Protein AF-A0A803PFY0-F1 (afdb_monomer)

Nearest PDB structures (foldseek):
  6jms-assembly1_A  TM=9.638E-01  e=3.882E-31  Cryptomeria japonica
  3ur8-assembly2_B  TM=9.587E-01  e=2.013E-25  Solanum tuberosum
  3ur8-assembly1_A  TM=9.460E-01  e=1.187E-25  Solanum tuberosum
  4gzj-assembly1_A  TM=9.505E-01  e=2.013E-25  Solanum tuberosum
  3ur7-assembly2_B  TM=9.491E-01  e=3.758E-25  Solanum tuberosum

Sequence (833 aa):
MEKALIPLFILCFLVSSSCAEISGAVGVNYGQLGNNLPTPSRSVELIKSLKAKRVKIYDANPEILKALKNTGLQVSIMVPNQLVKSISTNQTLANQWVHTNLVPFYPETLIRYLLVGNEMLSGTDNSSWFSIVPAMRKIKKALKIHGAHKVKVGTTLAMDVLQSSFPPSNGTFRSDISSSVMKPMLQFLNRTKSFLFLDVYPYFPWSSEPKTINLDYALFQSKNITITDPNTGLTYTNLFDQMVDSVIFAMKRVGYPDVRIFIAETGWPNGGDFDQIGANIYNAATYNRNVVKKFTAKPPVGTPARPGSVLPSFIFALYNENQKPGPGTERHFGLLHPHGKPVYEIDLSGETPLSEYKPLPVPENNTPYKGKIWCVAAKGANKTALGLALSYACSQGNKTCDPIQPRGYCRHPNSLIRHVSYAFSSYWAQFKKTGGSCYFDGLATQTIKDPRLLMESRILTSRGIEGAGENVYWSVELGYSTLNFRTSGFRIRPLTVIAAAGPSHCQFSNLNSPLEPRTPTGKDLIGVLQNHPQLFHLAVADELKQLSDDRGHALNRMNLTAGSPDACLHRRIAQMKEKECQLAVEDIMYLLVFYKFSEIKVPLVPKLSHSIYNGRLEIRPSKDWELESIYSFDVLQIIRDHVAAVIGLRANSSVTDNWAITTIGRSALRRKYVSSILYGYFLKSALLRLQLEQCVALDSQDLPPRQRASIQHHGIKSLLFDRISSMRSESQNLGLNSQEKQPVEDLKCYVMGFDPETLQRCATLKSKEATNLIENHSRALFGDEETCSLEAEEVILTSFSSLKRLILEAVAFGSFLWDTEECVNTVYKLNEN

Structure (mmCIF, N/CA/C/O backbone):
data_AF-A0A803PFY0-F1
#
_entry.id   AF-A0A803PFY0-F1
#
loop_
_atom_site.group_PDB
_atom_site.id
_atom_site.type_symbol
_atom_site.label_atom_id
_atom_site.label_alt_id
_atom_site.label_comp_id
_atom_site.label_asym_id
_atom_site.label_entity_id
_atom_site.label_seq_id
_atom_site.pdbx_PDB_ins_code
_atom_site.Cartn_x
_atom_site.Cartn_y
_atom_site.Cartn_z
_atom_site.occupancy
_atom_site.B_iso_or_equiv
_atom_site.auth_seq_id
_atom_site.auth_comp_id
_atom_site.auth_asym_id
_atom_site.auth_atom_id
_atom_site.pdbx_PDB_model_num
ATOM 1 N N . MET A 1 1 ? -46.718 -14.104 53.933 1.00 49.69 1 MET A N 1
ATOM 2 C CA . MET A 1 1 ? -45.450 -13.436 53.539 1.00 49.69 1 MET A CA 1
ATOM 3 C C . MET A 1 1 ? -45.475 -12.942 52.088 1.00 49.69 1 MET A C 1
ATOM 5 O O . MET A 1 1 ? -44.695 -12.057 51.760 1.00 49.69 1 MET A O 1
ATOM 9 N N . GLU A 1 2 ? -46.374 -13.427 51.219 1.00 49.38 2 GLU A N 1
ATOM 10 C CA . GLU A 1 2 ? -46.275 -13.189 49.765 1.00 49.38 2 GLU A CA 1
ATOM 11 C C . GLU A 1 2 ? -46.398 -11.725 49.315 1.00 49.38 2 GLU A C 1
ATOM 13 O O . GLU A 1 2 ? -45.789 -11.348 48.315 1.00 49.38 2 GLU A O 1
ATOM 18 N N . LYS A 1 3 ? -47.115 -10.867 50.058 1.00 48.97 3 LYS A N 1
ATOM 19 C CA . LYS A 1 3 ? -47.318 -9.451 49.681 1.00 48.97 3 LYS A CA 1
ATOM 20 C C . LYS A 1 3 ? -46.018 -8.623 49.603 1.00 48.97 3 LYS A C 1
ATOM 22 O O . LYS A 1 3 ? -46.050 -7.524 49.059 1.00 48.97 3 LYS A O 1
ATOM 27 N N . ALA A 1 4 ? -44.888 -9.145 50.091 1.00 51.47 4 ALA A N 1
ATOM 28 C CA . ALA A 1 4 ? -43.569 -8.515 49.981 1.00 51.47 4 ALA A CA 1
ATOM 29 C C . ALA A 1 4 ? -42.740 -8.970 48.757 1.00 51.47 4 ALA A C 1
ATOM 31 O O . ALA A 1 4 ? -41.795 -8.276 48.385 1.00 51.47 4 ALA A O 1
ATOM 32 N N . LEU A 1 5 ? -43.077 -10.091 48.100 1.00 50.25 5 LEU A N 1
ATOM 33 C CA . LEU A 1 5 ? -42.307 -10.580 46.943 1.00 50.25 5 LEU A CA 1
ATOM 34 C C . LEU A 1 5 ? -42.596 -9.784 45.664 1.00 50.25 5 LEU A C 1
ATOM 36 O O . LEU A 1 5 ? -41.684 -9.552 44.877 1.00 50.25 5 LEU A O 1
ATOM 40 N N . ILE A 1 6 ? -43.841 -9.342 45.458 1.00 53.78 6 ILE A N 1
ATOM 41 C CA . ILE A 1 6 ? -44.252 -8.650 44.224 1.00 53.78 6 ILE A CA 1
ATOM 42 C C . ILE A 1 6 ? -43.498 -7.314 44.034 1.00 53.78 6 ILE A C 1
ATOM 44 O O . ILE A 1 6 ? -42.938 -7.117 42.953 1.00 53.78 6 ILE A O 1
ATOM 48 N N . PRO A 1 7 ? -43.372 -6.425 45.048 1.00 51.66 7 PRO A N 1
ATOM 49 C CA . PRO A 1 7 ? -42.542 -5.224 44.926 1.00 51.66 7 PRO A CA 1
ATOM 50 C C . PRO A 1 7 ? -41.065 -5.541 44.665 1.00 51.66 7 PRO A C 1
ATOM 52 O O . PRO A 1 7 ? -40.419 -4.838 43.892 1.00 51.66 7 PRO A O 1
ATOM 55 N N . LEU A 1 8 ? -40.538 -6.611 45.271 1.00 51.88 8 LEU A N 1
ATOM 56 C CA . LEU A 1 8 ? -39.143 -7.024 45.110 1.00 51.88 8 LEU A CA 1
ATOM 57 C C . LEU A 1 8 ? -38.861 -7.517 43.680 1.00 51.88 8 LEU A C 1
ATOM 59 O O . LEU A 1 8 ? -37.869 -7.116 43.080 1.00 51.88 8 LEU A O 1
ATOM 63 N N . PHE A 1 9 ? -39.768 -8.309 43.099 1.00 53.16 9 PHE A N 1
ATOM 64 C CA . PHE A 1 9 ? -39.671 -8.767 41.709 1.00 53.16 9 PHE A CA 1
ATOM 65 C C . PHE A 1 9 ? -39.744 -7.603 40.712 1.00 53.16 9 PHE A C 1
ATOM 67 O O . PHE A 1 9 ? -38.939 -7.536 39.783 1.00 53.16 9 PHE A O 1
ATOM 74 N N . ILE A 1 10 ? -40.660 -6.651 40.929 1.00 54.47 10 ILE A N 1
ATOM 75 C CA . ILE A 1 10 ? -40.773 -5.442 40.097 1.00 54.47 10 ILE A CA 1
ATOM 76 C C . ILE A 1 10 ? -39.501 -4.587 40.213 1.00 54.47 10 ILE A C 1
ATOM 78 O O . ILE A 1 10 ? -38.998 -4.105 39.199 1.00 54.47 10 ILE A O 1
ATOM 82 N N . LEU A 1 11 ? -38.927 -4.453 41.413 1.00 47.00 11 LEU A N 1
ATOM 83 C CA . LEU A 1 11 ? -37.662 -3.746 41.619 1.00 47.00 11 LEU A CA 1
ATOM 84 C C . LEU A 1 11 ? -36.495 -4.440 40.893 1.00 47.00 11 LEU A C 1
ATOM 86 O O . LEU A 1 11 ? -35.706 -3.763 40.237 1.00 47.00 11 LEU A O 1
ATOM 90 N N . CYS A 1 12 ? -36.412 -5.775 40.934 1.00 45.50 12 CYS A N 1
ATOM 91 C CA . CYS A 1 12 ? -35.414 -6.538 40.180 1.00 45.50 12 CYS A CA 1
ATOM 92 C C . CYS A 1 12 ? -35.553 -6.348 38.660 1.00 45.50 12 CYS A C 1
ATOM 94 O O . CYS A 1 12 ? -34.549 -6.095 37.997 1.00 45.50 12 CYS A O 1
ATOM 96 N N . PHE A 1 13 ? -36.774 -6.378 38.112 1.00 41.78 13 PHE A N 1
ATOM 97 C CA . PHE A 1 13 ? -37.003 -6.096 36.688 1.00 41.78 13 PHE A CA 1
ATOM 98 C C . PHE A 1 13 ? -36.615 -4.658 36.307 1.00 41.78 13 PHE A C 1
ATOM 100 O O . PHE A 1 13 ? -35.925 -4.459 35.309 1.00 41.78 13 PHE A O 1
ATOM 107 N N . LEU A 1 14 ? -36.970 -3.658 37.122 1.00 37.12 14 LEU A N 1
ATOM 108 C CA . LEU A 1 14 ? -36.592 -2.259 36.884 1.00 37.12 14 LEU A CA 1
ATOM 109 C C . LEU A 1 14 ? -35.070 -2.034 36.957 1.00 37.12 14 LEU A C 1
ATOM 111 O O . LEU A 1 14 ? -34.530 -1.249 36.176 1.00 37.12 14 LEU A O 1
ATOM 115 N N . VAL A 1 15 ? -34.361 -2.745 37.842 1.00 39.03 15 VAL A N 1
ATOM 116 C CA . VAL A 1 15 ? -32.889 -2.714 37.919 1.00 39.03 15 VAL A CA 1
ATOM 117 C C . VAL A 1 15 ? -32.245 -3.396 36.702 1.00 39.03 15 VAL A C 1
ATOM 119 O O . VAL A 1 15 ? -31.249 -2.886 36.183 1.00 39.03 15 VAL A O 1
ATOM 122 N N . SER A 1 16 ? -32.827 -4.479 36.175 1.00 35.25 16 SER A N 1
ATOM 123 C CA . SER A 1 16 ? -32.365 -5.119 34.931 1.00 35.25 16 SER A CA 1
ATOM 124 C C . SER A 1 16 ? -32.515 -4.227 33.688 1.00 35.25 16 SER A C 1
ATOM 126 O O . SER A 1 16 ? -31.707 -4.325 32.766 1.00 35.25 16 SER A O 1
ATOM 128 N N . SER A 1 17 ? -33.496 -3.319 33.651 1.00 36.81 17 SER A N 1
ATOM 129 C CA . SER A 1 17 ? -33.849 -2.528 32.457 1.00 36.81 17 SER A CA 1
ATOM 130 C C . SER A 1 17 ? -32.938 -1.326 32.128 1.00 36.81 17 SER A C 1
ATOM 132 O O . SER A 1 17 ? -33.261 -0.561 31.220 1.00 36.81 17 SER A O 1
ATOM 134 N N . SER A 1 18 ? -31.813 -1.123 32.829 1.00 34.12 18 SER A N 1
ATOM 135 C CA . SER A 1 18 ? -30.972 0.089 32.684 1.00 34.12 18 SER A CA 1
ATOM 136 C C . SER A 1 18 ? -29.604 -0.139 32.009 1.00 34.12 18 SER A C 1
ATOM 138 O O . SER A 1 18 ? -28.978 0.802 31.507 1.00 34.12 18 SER A O 1
ATOM 140 N N . CYS A 1 19 ? -29.140 -1.388 31.904 1.00 33.03 19 CYS A N 1
ATOM 141 C CA . CYS A 1 19 ? -27.966 -1.720 31.093 1.00 33.03 19 CYS A CA 1
ATOM 142 C C . CYS A 1 19 ? -28.344 -1.802 29.609 1.00 33.03 19 CYS A C 1
ATOM 144 O O . CYS A 1 19 ? -28.626 -2.873 29.085 1.00 33.03 19 CYS A O 1
ATOM 146 N N . ALA A 1 20 ? -28.302 -0.663 28.912 1.00 46.84 20 ALA A N 1
ATOM 147 C CA . ALA A 1 20 ? -28.356 -0.644 27.453 1.00 46.84 20 ALA A CA 1
ATOM 148 C C . ALA A 1 20 ? -27.186 -1.470 26.885 1.00 46.84 20 ALA A C 1
ATOM 150 O O . ALA A 1 20 ? -26.026 -1.051 26.983 1.00 46.84 20 ALA A O 1
ATOM 151 N N . GLU A 1 21 ? -27.497 -2.642 26.324 1.00 61.34 21 GLU A N 1
ATOM 152 C CA . GLU A 1 21 ? -26.496 -3.599 25.859 1.00 61.34 21 GLU A CA 1
ATOM 153 C C . GLU A 1 21 ? -25.516 -2.972 24.864 1.00 61.34 21 GLU A C 1
ATOM 155 O O . GLU A 1 21 ? -25.864 -2.176 23.982 1.00 61.34 21 GLU A O 1
ATOM 160 N N . ILE A 1 22 ? -24.249 -3.364 24.990 1.00 77.44 22 ILE A N 1
ATOM 161 C CA . ILE A 1 22 ? -23.210 -2.956 24.053 1.00 77.44 22 ILE A CA 1
ATOM 162 C C . ILE A 1 22 ? -23.418 -3.771 22.778 1.00 77.44 22 ILE A C 1
ATOM 164 O O . ILE A 1 22 ? -22.891 -4.864 22.646 1.00 77.44 22 ILE A O 1
ATOM 168 N N . SER A 1 23 ? -24.207 -3.249 21.839 1.00 82.19 23 SER A N 1
ATOM 169 C CA . SER A 1 23 ? -24.418 -3.909 20.547 1.00 82.19 23 SER A CA 1
ATOM 170 C C . SER A 1 23 ? -23.100 -4.034 19.772 1.00 82.19 23 SER A C 1
ATOM 172 O O . SER A 1 23 ? -22.444 -3.018 19.512 1.00 82.19 23 SER A O 1
ATOM 174 N N . GLY A 1 24 ? -22.757 -5.258 19.357 1.00 82.12 24 GLY A N 1
ATOM 175 C CA . GLY A 1 24 ? -21.598 -5.588 18.512 1.00 82.12 24 GLY A CA 1
ATOM 176 C C . GLY A 1 24 ? -21.783 -5.286 17.022 1.00 82.12 24 GLY A C 1
ATOM 177 O O . GLY A 1 24 ? -20.928 -5.632 16.218 1.00 82.12 24 GLY A O 1
ATOM 178 N N . ALA A 1 25 ? -22.889 -4.641 16.635 1.00 88.12 25 ALA A N 1
ATOM 179 C CA . ALA A 1 25 ? -23.180 -4.349 15.236 1.00 88.12 25 ALA A CA 1
ATOM 180 C C . ALA A 1 25 ? -22.101 -3.467 14.580 1.00 88.12 25 ALA A C 1
ATOM 182 O O . ALA A 1 25 ? -21.710 -2.426 15.121 1.00 88.12 25 ALA A O 1
ATOM 183 N N . VAL A 1 26 ? -21.653 -3.872 13.396 1.00 96.38 26 VAL A N 1
ATOM 184 C CA . VAL A 1 26 ? -20.491 -3.278 12.735 1.00 96.38 26 VAL A CA 1
ATOM 185 C C . VAL A 1 26 ? -20.860 -1.956 12.047 1.00 96.38 26 VAL A C 1
ATOM 187 O O . VAL A 1 26 ? -21.996 -1.730 11.606 1.00 96.38 26 VAL A O 1
ATOM 190 N N . GLY A 1 27 ? -19.899 -1.037 12.013 1.00 97.94 27 GLY A N 1
ATOM 191 C CA . GLY A 1 27 ? -19.951 0.197 11.239 1.00 97.94 27 GLY A CA 1
ATOM 192 C C . GLY A 1 27 ? -18.916 0.252 10.122 1.00 97.94 27 GLY A C 1
ATOM 193 O O . GLY A 1 27 ? -18.179 -0.700 9.888 1.00 97.94 27 GLY A O 1
ATOM 194 N N . VAL A 1 28 ? -18.821 1.404 9.467 1.00 98.75 28 VAL A N 1
ATOM 195 C CA . VAL A 1 28 ? -17.821 1.661 8.421 1.00 98.75 28 VAL A CA 1
ATOM 196 C C . VAL A 1 28 ? -17.171 3.034 8.604 1.00 98.75 28 VAL A C 1
ATOM 198 O O . VAL A 1 28 ? -17.807 3.977 9.085 1.00 98.75 28 VAL A O 1
ATOM 201 N N . ASN A 1 29 ? -15.900 3.153 8.239 1.00 98.81 29 ASN A N 1
ATOM 202 C CA . ASN A 1 29 ? -15.180 4.421 8.200 1.00 98.81 29 ASN A CA 1
ATOM 203 C C . ASN A 1 29 ? -15.515 5.155 6.895 1.00 98.81 29 ASN A C 1
ATOM 205 O O . ASN A 1 29 ? -15.213 4.662 5.810 1.00 98.81 29 ASN A O 1
ATOM 209 N N . TYR A 1 30 ? -16.134 6.331 6.983 1.00 98.50 30 TYR A N 1
ATOM 210 C CA . TYR A 1 30 ? -16.396 7.198 5.836 1.00 98.50 30 TYR A CA 1
ATOM 211 C C . TYR A 1 30 ? -15.295 8.263 5.762 1.00 98.50 30 TYR A C 1
ATOM 213 O O . TYR A 1 30 ? -15.407 9.349 6.331 1.00 98.50 30 TYR A O 1
ATOM 221 N N . GLY A 1 31 ? -14.203 7.906 5.084 1.00 95.75 31 GLY A N 1
ATOM 222 C CA . GLY A 1 31 ? -13.163 8.844 4.672 1.00 95.75 31 GLY A CA 1
ATOM 223 C C . GLY A 1 31 ? -13.595 9.703 3.475 1.00 95.75 31 GLY A C 1
ATOM 224 O O . GLY A 1 31 ? -14.537 9.366 2.750 1.00 95.75 31 GLY A O 1
ATOM 225 N N . GLN A 1 32 ? -12.927 10.845 3.300 1.00 93.81 32 GLN A N 1
ATOM 226 C CA . GLN A 1 32 ? -13.214 11.838 2.256 1.00 93.81 32 GLN A CA 1
ATOM 227 C C . GLN A 1 32 ? -11.981 12.240 1.426 1.00 93.81 32 GLN A C 1
ATOM 229 O O . GLN A 1 32 ? -12.045 13.200 0.661 1.00 93.81 32 GLN A O 1
ATOM 234 N N . LEU A 1 33 ? -10.857 11.530 1.544 1.00 92.06 33 LEU A N 1
ATOM 235 C CA . LEU A 1 33 ? -9.619 11.801 0.809 1.00 92.06 33 LEU A CA 1
ATOM 236 C C . LEU A 1 33 ? -9.688 11.231 -0.618 1.00 92.06 33 LEU A C 1
ATOM 238 O O . LEU A 1 33 ? -8.852 10.434 -1.045 1.00 92.06 33 LEU A O 1
ATOM 242 N N . GLY A 1 34 ? -10.703 11.650 -1.374 1.00 88.94 34 GLY A N 1
ATOM 243 C CA . GLY A 1 34 ? -10.838 11.326 -2.785 1.00 88.94 34 GLY A CA 1
ATOM 244 C C . GLY A 1 34 ? -11.660 12.351 -3.560 1.00 88.94 34 GLY A C 1
ATOM 245 O O . GLY A 1 34 ? -12.720 12.788 -3.116 1.00 88.94 34 GLY A O 1
ATOM 246 N N . ASN A 1 35 ? -11.195 12.698 -4.760 1.00 89.81 35 ASN A N 1
ATOM 247 C CA . ASN A 1 35 ? -11.796 13.736 -5.610 1.00 89.81 35 ASN A CA 1
ATOM 248 C C . ASN A 1 35 ? -12.906 13.217 -6.547 1.00 89.81 35 ASN A C 1
ATOM 250 O O . ASN A 1 35 ? -13.373 13.940 -7.424 1.00 89.81 35 ASN A O 1
ATOM 254 N N . ASN A 1 36 ? -13.306 11.957 -6.378 1.00 91.75 36 ASN A N 1
ATOM 255 C CA . ASN A 1 36 ? -14.231 11.222 -7.242 1.00 91.75 36 ASN A CA 1
ATOM 256 C C . ASN A 1 36 ? -15.279 10.410 -6.448 1.00 91.75 36 ASN A C 1
ATOM 258 O O . ASN A 1 36 ? -15.833 9.440 -6.970 1.00 91.75 36 ASN A O 1
ATOM 262 N N . LEU A 1 37 ? -15.513 10.790 -5.186 1.00 96.25 37 LEU A N 1
ATOM 263 C CA . LEU A 1 37 ? -16.428 10.130 -4.250 1.00 96.25 37 LEU A CA 1
ATOM 264 C C . LEU A 1 37 ? -17.887 10.622 -4.408 1.00 96.25 37 LEU A C 1
ATOM 266 O O . LEU A 1 37 ? -18.107 11.738 -4.885 1.00 96.25 37 LEU A O 1
ATOM 270 N N . PRO A 1 38 ? -18.904 9.844 -3.983 1.00 96.94 38 PRO A N 1
ATOM 271 C CA . PRO A 1 38 ? -20.307 10.249 -4.067 1.00 96.94 38 PRO A CA 1
ATOM 272 C C . PRO A 1 38 ? -20.671 11.316 -3.028 1.00 96.94 38 PRO A C 1
ATOM 274 O O . PRO A 1 38 ? -20.041 11.430 -1.974 1.00 96.94 38 PRO A O 1
ATOM 277 N N . THR A 1 39 ? -21.759 12.048 -3.284 1.00 97.19 39 THR A N 1
ATOM 278 C CA . THR A 1 39 ? -22.289 13.060 -2.354 1.00 97.19 39 THR A CA 1
ATOM 279 C C . THR A 1 39 ? -22.607 12.469 -0.969 1.00 97.19 39 THR A C 1
ATOM 281 O O . THR A 1 39 ? -22.877 11.265 -0.862 1.00 97.19 39 THR A O 1
ATOM 284 N N . PRO A 1 40 ? -22.637 13.287 0.103 1.00 97.62 40 PRO A N 1
ATOM 285 C CA . PRO A 1 40 ? -22.968 12.822 1.450 1.00 97.62 40 PRO A CA 1
ATOM 286 C C . PRO A 1 40 ? -24.275 12.022 1.528 1.00 97.62 40 PRO A C 1
ATOM 288 O O . PRO A 1 40 ? -24.283 10.921 2.074 1.00 97.62 40 PRO A O 1
ATOM 291 N N . SER A 1 41 ? -25.356 12.510 0.910 1.00 97.62 41 SER A N 1
ATOM 292 C CA . SER A 1 41 ? -26.654 11.817 0.879 1.00 97.62 41 SER A CA 1
ATOM 293 C C . SER A 1 41 ? -26.565 10.439 0.219 1.00 97.62 41 SER A C 1
ATOM 295 O O . SER A 1 41 ? -27.015 9.448 0.796 1.00 97.62 41 SER A O 1
ATOM 297 N N . ARG A 1 42 ? -25.905 10.340 -0.946 1.00 97.94 42 ARG A N 1
ATOM 298 C CA . ARG A 1 42 ? -25.731 9.057 -1.643 1.00 97.94 42 ARG A CA 1
ATOM 299 C C . ARG A 1 42 ? -24.820 8.104 -0.866 1.00 97.94 42 ARG A C 1
ATOM 301 O O . ARG A 1 42 ? -25.062 6.901 -0.844 1.00 97.94 42 ARG A O 1
ATOM 308 N N . SER A 1 43 ? -23.808 8.629 -0.181 1.00 98.25 43 SER A N 1
ATOM 309 C CA . SER A 1 43 ? -22.945 7.833 0.696 1.00 98.25 43 SER A CA 1
ATOM 310 C C . SER A 1 43 ? -23.712 7.272 1.897 1.00 98.25 43 SER A C 1
ATOM 312 O O . SER A 1 43 ? -23.518 6.113 2.250 1.00 98.25 43 SER A O 1
ATOM 314 N N . VAL A 1 44 ? -24.652 8.026 2.474 1.00 98.31 44 VAL A N 1
ATOM 315 C CA . VAL A 1 44 ? -25.538 7.542 3.549 1.00 98.31 44 VAL A CA 1
ATOM 316 C C . VAL A 1 44 ? -26.473 6.421 3.076 1.00 98.31 44 VAL A C 1
ATOM 318 O O . VAL A 1 44 ? -26.685 5.456 3.813 1.00 98.31 44 VAL A O 1
ATOM 321 N N . GLU A 1 45 ? -27.004 6.495 1.854 1.00 98.12 45 GLU A N 1
ATOM 322 C CA . GLU A 1 45 ? -27.762 5.390 1.242 1.00 98.12 45 GLU A CA 1
ATOM 323 C C . GLU A 1 45 ? -26.897 4.132 1.079 1.00 98.12 45 GLU A C 1
ATOM 325 O O . GLU A 1 45 ? -27.323 3.031 1.431 1.00 98.12 45 GLU A O 1
ATOM 330 N N . LEU A 1 46 ? -25.659 4.293 0.601 1.00 98.44 46 LEU A N 1
ATOM 331 C CA . LEU A 1 46 ? -24.722 3.188 0.402 1.00 98.44 46 LEU A CA 1
ATOM 332 C C . LEU A 1 46 ? -24.311 2.538 1.735 1.00 98.44 46 LEU A C 1
ATOM 334 O O . LEU A 1 46 ? -24.386 1.316 1.856 1.00 98.44 46 LEU A O 1
ATOM 338 N N . ILE A 1 47 ? -24.011 3.329 2.772 1.00 98.56 47 ILE A N 1
ATOM 339 C CA . ILE A 1 47 ? -23.763 2.845 4.146 1.00 98.56 47 ILE A CA 1
ATOM 340 C C . ILE A 1 47 ? -24.949 2.006 4.657 1.00 98.56 47 ILE A C 1
ATOM 342 O O . ILE A 1 47 ? -24.743 0.941 5.242 1.00 98.56 47 ILE A O 1
ATOM 346 N N . LYS A 1 48 ? -26.193 2.441 4.401 1.00 97.81 48 LYS A N 1
ATOM 347 C CA . LYS A 1 48 ? -27.398 1.666 4.746 1.00 97.81 48 LYS A CA 1
ATOM 348 C C . LYS A 1 48 ? -27.530 0.377 3.926 1.00 97.81 48 LYS A C 1
ATOM 350 O O . LYS A 1 48 ? -27.939 -0.633 4.494 1.00 97.81 48 LYS A O 1
ATOM 355 N N . SER A 1 49 ? -27.176 0.378 2.637 1.00 97.38 49 SER A N 1
ATOM 356 C CA . SER A 1 49 ? -27.229 -0.831 1.792 1.00 97.38 49 SER A CA 1
ATOM 357 C C . SER A 1 49 ? -26.232 -1.917 2.215 1.00 97.38 49 SER A C 1
ATOM 359 O O . SER A 1 49 ? -26.551 -3.096 2.124 1.00 97.38 49 SER A O 1
ATOM 361 N N . LEU A 1 50 ? -25.091 -1.534 2.802 1.00 97.81 50 LEU A N 1
ATOM 362 C CA . LEU A 1 50 ? -24.138 -2.449 3.450 1.00 97.81 50 LEU A CA 1
ATOM 363 C C . LEU A 1 50 ? -24.641 -2.980 4.815 1.00 97.81 50 LEU A C 1
ATOM 365 O O . LEU A 1 50 ? -23.878 -3.584 5.563 1.00 97.81 50 LEU A O 1
ATOM 369 N N . LYS A 1 51 ? -25.900 -2.692 5.182 1.00 97.44 51 LYS A N 1
ATOM 370 C CA . LYS A 1 51 ? -26.567 -2.933 6.478 1.00 97.44 51 LYS A CA 1
ATOM 371 C C . LYS A 1 51 ? -25.871 -2.367 7.729 1.00 97.44 51 LYS A C 1
ATOM 373 O O . LYS A 1 51 ? -26.330 -2.660 8.843 1.00 97.44 51 LYS A O 1
ATOM 378 N N . ALA A 1 52 ? -24.842 -1.528 7.574 1.00 97.62 52 ALA A N 1
ATOM 379 C CA . ALA A 1 52 ? -24.077 -0.929 8.670 1.00 97.62 52 ALA A CA 1
ATOM 380 C C . ALA A 1 52 ? -24.986 -0.261 9.714 1.00 97.62 52 ALA A C 1
ATOM 382 O O . ALA A 1 52 ? -26.001 0.349 9.372 1.00 97.62 52 ALA A O 1
ATOM 383 N N . LYS A 1 53 ? -24.612 -0.329 10.999 1.00 96.12 53 LYS A N 1
ATOM 384 C CA . LYS A 1 53 ? -25.352 0.353 12.085 1.00 96.12 53 LYS A CA 1
ATOM 385 C C . LYS A 1 53 ? -24.627 1.582 12.642 1.00 96.12 53 LYS A C 1
ATOM 387 O O . LYS A 1 53 ? -25.183 2.298 13.480 1.00 96.12 53 LYS A O 1
ATOM 392 N N . ARG A 1 54 ? -23.389 1.836 12.203 1.00 97.50 54 ARG A N 1
ATOM 393 C CA . ARG A 1 54 ? -22.535 2.938 12.676 1.00 97.50 54 ARG A CA 1
ATOM 394 C C . ARG A 1 54 ? -21.679 3.520 11.547 1.00 97.50 54 ARG A C 1
ATOM 396 O O . ARG A 1 54 ? -21.368 2.814 10.591 1.00 97.50 54 ARG A O 1
ATOM 403 N N . VAL A 1 55 ? -21.250 4.773 11.692 1.00 98.56 55 VAL A N 1
ATOM 404 C CA . VAL A 1 55 ? -20.275 5.426 10.798 1.00 98.56 55 VAL A CA 1
ATOM 405 C C . VAL A 1 55 ? -19.259 6.261 11.592 1.00 98.56 55 VAL A C 1
ATOM 407 O O . VAL A 1 55 ? -19.649 6.967 12.525 1.00 98.56 55 VAL A O 1
ATOM 410 N N . LYS A 1 56 ? -17.967 6.180 11.240 1.00 98.50 56 LYS A N 1
ATOM 411 C CA . LYS A 1 56 ? -16.897 7.083 11.720 1.00 98.50 56 LYS A CA 1
ATOM 412 C C . LYS A 1 56 ? -16.532 8.054 10.600 1.00 98.50 56 LYS A C 1
ATOM 414 O O . LYS A 1 56 ? -16.203 7.601 9.508 1.00 98.50 56 LYS A O 1
ATOM 419 N N . ILE A 1 57 ? -16.580 9.355 10.883 1.00 98.00 57 ILE A N 1
ATOM 420 C CA . ILE A 1 57 ? -15.980 10.413 10.055 1.00 98.00 57 ILE A CA 1
ATOM 421 C C . ILE A 1 57 ? -14.774 11.022 10.781 1.00 98.00 57 ILE A C 1
ATOM 423 O O . ILE A 1 57 ? -14.684 10.968 12.011 1.00 98.00 57 ILE A O 1
ATOM 427 N N . TYR A 1 58 ? -13.843 11.579 10.009 1.00 96.06 58 TYR A N 1
ATOM 428 C CA . TYR A 1 58 ? -12.538 12.073 10.480 1.00 96.06 58 TYR A CA 1
ATOM 429 C C . TYR A 1 58 ? -12.540 13.563 10.856 1.00 96.06 58 TYR A C 1
ATOM 431 O O . TYR A 1 58 ? -11.507 14.139 11.190 1.00 96.06 58 TYR A O 1
ATOM 439 N N . ASP A 1 59 ? -13.719 14.178 10.848 1.00 93.94 59 ASP A N 1
ATOM 440 C CA . ASP A 1 59 ? -13.963 15.568 11.206 1.00 93.94 59 ASP A CA 1
ATOM 441 C C . ASP A 1 59 ? -15.365 15.713 11.840 1.00 93.94 59 ASP A C 1
ATOM 443 O O . ASP A 1 59 ? -15.844 14.815 12.540 1.00 93.94 59 ASP A O 1
ATOM 447 N N . ALA A 1 60 ? -16.032 16.843 11.601 1.00 96.69 60 ALA A N 1
ATOM 448 C CA . ALA A 1 60 ? -17.446 17.043 11.886 1.00 96.69 60 ALA A CA 1
ATOM 449 C C . ALA A 1 60 ? -18.168 17.704 10.691 1.00 96.69 60 ALA A C 1
ATOM 451 O O . ALA A 1 60 ? -18.862 18.707 10.858 1.00 96.69 60 ALA A O 1
ATOM 452 N N . ASN A 1 61 ? -17.968 17.172 9.477 1.00 97.44 61 ASN A N 1
ATOM 453 C CA . ASN A 1 61 ? -18.491 17.737 8.231 1.00 97.44 61 ASN A CA 1
ATOM 454 C C . ASN A 1 61 ? -20.012 18.027 8.316 1.00 97.44 61 ASN A C 1
ATOM 456 O O . ASN A 1 61 ? -20.812 17.094 8.466 1.00 97.44 61 ASN A O 1
ATOM 460 N N . PRO A 1 62 ? -20.450 19.295 8.174 1.00 97.94 62 PRO A N 1
ATOM 461 C CA . PRO A 1 62 ? -21.843 19.680 8.385 1.00 97.94 62 PRO A CA 1
ATOM 462 C C . PRO A 1 62 ? -22.795 19.141 7.310 1.00 97.94 62 PRO A C 1
ATOM 464 O O . PRO A 1 62 ? -23.995 19.052 7.561 1.00 97.94 62 PRO A O 1
ATOM 467 N N . GLU A 1 63 ? -22.309 18.778 6.122 1.00 97.88 63 GLU A N 1
ATOM 468 C CA . GLU A 1 63 ? -23.128 18.173 5.066 1.00 97.88 63 GLU A CA 1
ATOM 469 C C . GLU A 1 63 ? -23.367 16.686 5.331 1.00 97.88 63 GLU A C 1
ATOM 471 O O . GLU A 1 63 ? -24.499 16.214 5.211 1.00 97.88 63 GLU A O 1
ATOM 476 N N . ILE A 1 64 ? -22.336 15.961 5.783 1.00 98.31 64 ILE A N 1
ATOM 477 C CA . ILE A 1 64 ? -22.483 14.563 6.210 1.00 98.31 64 ILE A CA 1
ATOM 478 C C . ILE A 1 64 ? -23.381 14.472 7.444 1.00 98.31 64 ILE A C 1
ATOM 480 O O . ILE A 1 64 ? -24.270 13.623 7.488 1.00 98.31 64 ILE A O 1
ATOM 484 N N . LEU A 1 65 ? -23.221 15.367 8.423 1.00 98.62 65 LEU A N 1
ATOM 485 C CA . LEU A 1 65 ? -24.080 15.374 9.607 1.00 98.62 65 LEU A CA 1
ATOM 486 C C . LEU A 1 65 ? -25.545 15.690 9.252 1.00 98.62 65 LEU A C 1
ATOM 488 O O . LEU A 1 65 ? -26.435 14.991 9.730 1.00 98.62 65 LEU A O 1
ATOM 492 N N . LYS A 1 66 ? -25.814 16.626 8.327 1.00 98.38 66 LYS A N 1
ATOM 493 C CA . LYS A 1 66 ? -27.169 16.833 7.771 1.00 98.38 66 LYS A CA 1
ATOM 494 C C . LYS A 1 66 ? -27.711 15.580 7.075 1.00 98.38 66 LYS A C 1
ATOM 496 O O . LYS A 1 66 ? -28.852 15.207 7.332 1.00 98.38 66 LYS A O 1
ATOM 501 N N . ALA A 1 67 ? -26.912 14.911 6.242 1.00 98.44 67 ALA A N 1
ATOM 502 C CA . ALA A 1 67 ? -27.313 13.678 5.556 1.00 98.44 67 ALA A CA 1
ATOM 503 C C . ALA A 1 67 ? -27.568 12.501 6.523 1.00 98.44 67 ALA A C 1
ATOM 505 O O . ALA A 1 67 ? -28.367 11.614 6.226 1.00 98.44 67 ALA A O 1
ATOM 506 N N . LEU A 1 68 ? -26.923 12.497 7.695 1.00 98.50 68 LEU A N 1
ATOM 507 C CA . LEU A 1 68 ? -27.099 11.488 8.744 1.00 98.50 68 LEU A CA 1
ATOM 508 C C . LEU A 1 68 ? -28.294 11.752 9.682 1.00 98.50 68 LEU A C 1
ATOM 510 O O . LEU A 1 68 ? -28.628 10.874 10.491 1.00 98.50 68 LEU A O 1
ATOM 514 N N . LYS A 1 69 ? -28.981 12.897 9.563 1.00 98.06 69 LYS A N 1
ATOM 515 C CA . LYS A 1 69 ? -30.173 13.237 10.356 1.00 98.06 69 LYS A CA 1
ATOM 516 C C . LYS A 1 69 ? -31.270 12.173 10.221 1.00 98.06 69 LYS A C 1
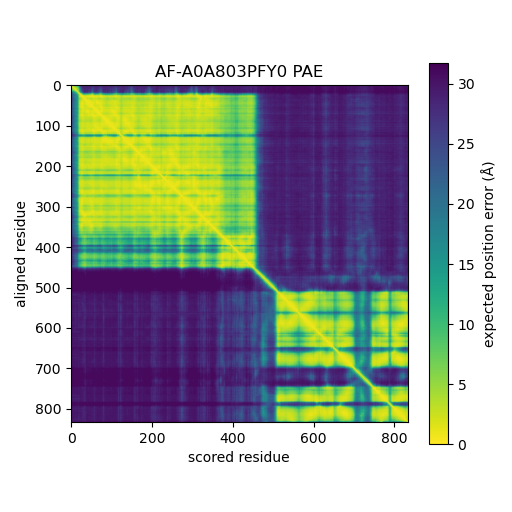ATOM 518 O O . LYS A 1 69 ? -31.618 11.752 9.123 1.00 98.06 69 LYS A O 1
ATOM 523 N N . ASN A 1 70 ? -31.826 11.735 11.353 1.00 97.50 70 ASN A N 1
ATOM 524 C CA . ASN A 1 70 ? -32.891 10.727 11.459 1.00 97.50 70 ASN A CA 1
ATOM 525 C C . ASN A 1 70 ? -32.580 9.361 10.801 1.00 97.50 70 ASN A C 1
ATOM 527 O O . ASN A 1 70 ? -33.479 8.549 10.599 1.00 97.50 70 ASN A O 1
ATOM 531 N N . THR A 1 71 ? -31.314 9.052 10.490 1.00 97.44 71 THR A N 1
ATOM 532 C CA . THR A 1 71 ? -30.948 7.796 9.801 1.00 97.44 71 THR A CA 1
ATOM 533 C C . THR A 1 71 ? -30.884 6.558 10.694 1.00 97.44 71 THR A C 1
ATOM 535 O O . THR A 1 71 ? -30.829 5.448 10.168 1.00 97.44 71 THR A O 1
ATOM 538 N N . GLY A 1 72 ? -30.824 6.736 12.017 1.00 95.75 72 GLY A N 1
ATOM 539 C CA . GLY A 1 72 ? -30.591 5.667 12.997 1.00 95.75 72 GLY A CA 1
ATOM 540 C C . GLY A 1 72 ? -29.132 5.193 13.118 1.00 95.75 72 GLY A C 1
ATOM 541 O O . GLY A 1 72 ? -28.806 4.491 14.075 1.00 95.75 72 GLY A O 1
ATOM 542 N N . LEU A 1 73 ? -28.240 5.599 12.205 1.00 97.00 73 LEU A N 1
ATOM 543 C CA . LEU A 1 73 ? -26.814 5.254 12.234 1.00 97.00 73 LEU A CA 1
ATOM 544 C C . LEU A 1 73 ? -26.115 5.936 13.416 1.00 97.00 73 LEU A C 1
ATOM 546 O O . LEU A 1 73 ? -26.184 7.155 13.554 1.00 97.00 73 LEU A O 1
ATOM 550 N N . GLN A 1 74 ? -25.402 5.179 14.257 1.00 97.75 74 GLN A N 1
ATOM 551 C CA . GLN A 1 74 ? -24.607 5.777 15.338 1.00 97.75 74 GLN A CA 1
ATOM 552 C C . GLN A 1 74 ? -23.364 6.458 14.757 1.00 97.75 74 GLN A C 1
ATOM 554 O O . GLN A 1 74 ? -22.530 5.798 14.138 1.00 97.75 74 GLN A O 1
ATOM 559 N N . VAL A 1 75 ? -23.224 7.764 14.981 1.00 98.44 75 VAL A N 1
ATOM 560 C CA . VAL A 1 75 ? -22.146 8.567 14.390 1.00 98.44 75 VAL A CA 1
ATOM 561 C C . VAL A 1 75 ? -20.990 8.735 15.377 1.00 98.44 75 VAL A C 1
ATOM 563 O O . VAL A 1 75 ? -21.197 9.047 16.557 1.00 98.44 75 VAL A O 1
ATOM 566 N N . SER A 1 76 ? -19.770 8.543 14.881 1.00 98.56 76 SER A N 1
ATOM 567 C CA . SER A 1 76 ? -18.530 8.992 15.509 1.00 98.56 76 SER A CA 1
ATOM 568 C C . SER A 1 76 ? -17.964 10.168 14.721 1.00 98.56 76 SER A C 1
ATOM 570 O O . SER A 1 76 ? -17.727 10.032 13.523 1.00 98.56 76 SER A O 1
ATOM 572 N N . ILE A 1 77 ? -17.740 11.292 15.402 1.00 98.56 77 ILE A N 1
ATOM 573 C CA . ILE A 1 77 ? -17.094 12.495 14.852 1.00 98.56 77 ILE A CA 1
ATOM 574 C C . ILE A 1 77 ? -15.716 12.696 15.491 1.00 98.56 77 ILE A C 1
ATOM 576 O O . ILE A 1 77 ? -15.413 12.077 16.518 1.00 98.56 77 ILE A O 1
ATOM 580 N N . MET A 1 78 ? -14.899 13.590 14.937 1.00 97.94 78 MET A N 1
ATOM 581 C CA . MET A 1 78 ? -13.522 13.798 15.376 1.00 97.94 78 MET A CA 1
ATOM 582 C C . MET A 1 78 ? -13.127 15.278 15.474 1.00 97.94 78 MET A C 1
ATOM 584 O O . MET A 1 78 ? -13.521 16.107 14.658 1.00 97.94 78 MET A O 1
ATOM 588 N N . VAL A 1 79 ? -12.313 15.604 16.482 1.00 97.81 79 VAL A N 1
ATOM 589 C CA . VAL A 1 79 ? -11.578 16.873 16.590 1.00 97.81 79 VAL A CA 1
ATOM 590 C C . VAL A 1 79 ? -10.269 16.727 15.807 1.00 97.81 79 VAL A C 1
ATOM 592 O O . VAL A 1 79 ? -9.464 15.877 16.193 1.00 97.81 79 VAL A O 1
ATOM 595 N N . PRO A 1 80 ? -10.014 17.541 14.765 1.00 94.69 80 PRO A N 1
ATOM 596 C CA . PRO A 1 80 ? -8.776 17.471 13.988 1.00 94.69 80 PRO A CA 1
ATOM 597 C C . PRO A 1 80 ? -7.510 17.699 14.831 1.00 94.69 80 PRO A C 1
ATOM 599 O O . PRO A 1 80 ? -7.497 18.562 15.717 1.00 94.69 80 PRO A O 1
ATOM 602 N N . ASN A 1 81 ? -6.435 16.959 14.529 1.00 93.62 81 ASN A N 1
ATOM 603 C CA . ASN A 1 81 ? -5.185 16.916 15.308 1.00 93.62 81 ASN A CA 1
ATOM 604 C C . ASN A 1 81 ? -4.615 18.315 15.623 1.00 93.62 81 ASN A C 1
ATOM 606 O O . ASN A 1 81 ? -4.213 18.582 16.756 1.00 93.62 81 ASN A O 1
ATOM 610 N N . GLN A 1 82 ? -4.656 19.240 14.659 1.00 92.81 82 GLN A N 1
ATOM 611 C CA . GLN A 1 82 ? -4.157 20.613 14.791 1.00 92.81 82 GLN A CA 1
ATOM 612 C C . GLN A 1 82 ? -4.897 21.461 15.844 1.00 92.81 82 GLN A C 1
ATOM 614 O O . GLN A 1 82 ? -4.337 22.428 16.356 1.00 92.81 82 GLN A O 1
ATOM 619 N N . LEU A 1 83 ? -6.133 21.101 16.213 1.00 95.06 83 LEU A N 1
ATOM 620 C CA . LEU A 1 83 ? -6.899 21.799 17.254 1.00 95.06 83 LEU A CA 1
ATOM 621 C C . LEU A 1 83 ? -6.674 21.214 18.656 1.00 95.06 83 LEU A C 1
ATOM 623 O O . LEU A 1 83 ? -6.979 21.871 19.651 1.00 95.06 83 LEU A O 1
ATOM 627 N N . VAL A 1 84 ? -6.120 20.003 18.773 1.00 95.81 84 VAL A N 1
ATOM 628 C CA . VAL A 1 84 ? -5.985 19.308 20.065 1.00 95.81 84 VAL A CA 1
ATOM 629 C C . VAL A 1 84 ? -5.086 20.088 21.032 1.00 95.81 84 VAL A C 1
ATOM 631 O O . VAL A 1 84 ? -5.411 20.181 22.213 1.00 95.81 84 VAL A O 1
ATOM 634 N N . LYS A 1 85 ? -4.014 20.727 20.546 1.00 95.44 85 LYS A N 1
ATOM 635 C CA . LYS A 1 85 ? -3.059 21.504 21.366 1.00 95.44 85 LYS A CA 1
ATOM 636 C C . LYS A 1 85 ? -3.606 22.848 21.876 1.00 95.44 85 LYS A C 1
ATOM 638 O O . LYS A 1 85 ? -3.212 23.299 22.946 1.00 95.44 85 LYS A O 1
ATOM 643 N N . SER A 1 86 ? -4.535 23.484 21.159 1.00 96.06 86 SER A N 1
ATOM 644 C CA . SER A 1 86 ? -5.198 24.716 21.624 1.00 96.06 86 SER A CA 1
ATOM 645 C C . SER A 1 86 ? -6.410 24.410 22.515 1.00 96.06 86 SER A C 1
ATOM 647 O O . SER A 1 86 ? -6.638 25.080 23.524 1.00 96.06 86 SER A O 1
ATOM 649 N N . ILE A 1 87 ? -7.139 23.331 22.216 1.00 97.88 87 ILE A N 1
ATOM 650 C CA . ILE A 1 87 ? -8.226 22.799 23.051 1.00 97.88 87 ILE A CA 1
ATOM 651 C C . ILE A 1 87 ? -7.692 22.208 24.368 1.00 97.88 87 ILE A C 1
ATOM 653 O O . ILE A 1 87 ? -8.394 22.258 25.377 1.00 97.88 87 ILE A O 1
ATOM 657 N N . SER A 1 88 ? -6.459 21.685 24.413 1.00 97.56 88 SER A N 1
ATOM 658 C CA . SER A 1 88 ? -5.854 21.127 25.636 1.00 97.56 88 SER A CA 1
ATOM 659 C C . SER A 1 88 ? -5.588 22.172 26.720 1.00 97.56 88 SER A C 1
ATOM 661 O O . SER A 1 88 ? -5.632 21.838 27.907 1.00 97.56 88 SER A O 1
ATOM 663 N N . THR A 1 89 ? -5.386 23.436 26.337 1.00 97.31 89 THR A N 1
ATOM 664 C CA . THR A 1 89 ? -5.160 24.568 27.246 1.00 97.31 89 THR A CA 1
ATOM 665 C C . THR A 1 89 ? -6.431 25.396 27.452 1.00 97.31 89 THR A C 1
ATOM 667 O O . THR A 1 89 ? -6.791 25.690 28.596 1.00 97.31 89 THR A O 1
ATOM 670 N N . ASN A 1 90 ? -7.203 25.695 26.403 1.00 97.75 90 ASN A N 1
ATOM 671 C CA . ASN A 1 90 ? -8.332 26.629 26.469 1.00 97.75 90 ASN A CA 1
ATOM 672 C C . ASN A 1 90 ? -9.710 25.926 26.537 1.00 97.75 90 ASN A C 1
ATOM 674 O O . ASN A 1 90 ? -10.114 25.200 25.631 1.00 97.75 90 ASN A O 1
ATOM 678 N N . GLN A 1 91 ? -10.476 26.169 27.613 1.00 98.31 91 GLN A N 1
ATOM 679 C CA . GLN A 1 91 ? -11.836 25.616 27.761 1.00 98.31 91 GLN A CA 1
ATOM 680 C C . GLN A 1 91 ? -12.861 26.302 26.844 1.00 98.31 91 GLN A C 1
ATOM 682 O O . GLN A 1 91 ? -13.808 25.650 26.414 1.00 98.31 91 GLN A O 1
ATOM 687 N N . THR A 1 92 ? -12.688 27.588 26.536 1.00 98.25 92 THR A N 1
ATOM 688 C CA . THR A 1 92 ? -13.601 28.338 25.663 1.00 98.25 92 THR A CA 1
ATOM 689 C C . THR A 1 92 ? -13.559 27.783 24.243 1.00 98.25 92 THR A C 1
ATOM 691 O O . THR A 1 92 ? -14.616 27.553 23.667 1.00 98.25 92 THR A O 1
ATOM 694 N N . LEU A 1 93 ? -12.370 27.432 23.732 1.00 98.19 93 LEU A N 1
ATOM 695 C CA . LEU A 1 93 ? -12.232 26.741 22.442 1.00 98.19 93 LEU A CA 1
ATOM 696 C C . LEU A 1 93 ? -12.908 25.361 22.450 1.00 98.19 93 LEU A C 1
ATOM 698 O O . LEU A 1 93 ? -13.582 25.009 21.488 1.00 98.19 93 LEU A O 1
ATOM 702 N N . ALA A 1 94 ? -12.800 24.599 23.545 1.00 98.56 94 ALA A N 1
ATOM 703 C CA . ALA A 1 94 ? -13.497 23.317 23.680 1.00 98.56 94 ALA A CA 1
ATOM 704 C C . ALA A 1 94 ? -15.032 23.475 23.667 1.00 98.56 94 ALA A C 1
ATOM 706 O O . ALA A 1 94 ? -15.730 22.671 23.050 1.00 98.56 94 ALA A O 1
ATOM 707 N N . ASN A 1 95 ? -15.556 24.513 24.331 1.00 98.69 95 ASN A N 1
ATOM 708 C CA . ASN A 1 95 ? -16.984 24.844 24.327 1.00 98.69 95 ASN A CA 1
ATOM 709 C C . ASN A 1 95 ? -17.443 25.267 22.924 1.00 98.69 95 ASN A C 1
ATOM 711 O O . ASN A 1 95 ? -18.383 24.688 22.388 1.00 98.69 95 ASN A O 1
ATOM 715 N N . GLN A 1 96 ? -16.740 26.224 22.311 1.00 98.31 96 GLN A N 1
ATOM 716 C CA . GLN A 1 96 ? -17.030 26.742 20.974 1.00 98.31 96 GLN A CA 1
ATOM 717 C C . GLN A 1 96 ? -16.992 25.630 19.919 1.00 98.31 96 GLN A C 1
ATOM 719 O O . GLN A 1 96 ? -17.902 25.542 19.102 1.00 98.31 96 GLN A O 1
ATOM 724 N N . TRP A 1 97 ? -16.007 24.726 19.974 1.00 98.44 97 TRP A N 1
ATOM 725 C CA . TRP A 1 97 ? -15.930 23.601 19.042 1.00 98.44 97 TRP A CA 1
ATOM 726 C C . TRP A 1 97 ? -17.161 22.691 19.140 1.00 98.44 97 TRP A C 1
ATOM 728 O O . TRP A 1 97 ? -17.751 22.360 18.115 1.00 98.44 97 TRP A O 1
ATOM 738 N N . VAL A 1 98 ? -17.599 22.328 20.352 1.00 98.69 98 VAL A N 1
ATOM 739 C CA . VAL A 1 98 ? -18.811 21.507 20.548 1.00 98.69 98 VAL A CA 1
ATOM 740 C C . VAL A 1 98 ? -20.074 22.263 20.118 1.00 98.69 98 VAL A C 1
ATOM 742 O O . VAL A 1 98 ? -20.926 21.687 19.441 1.00 98.69 98 VAL A O 1
ATOM 745 N N . HIS A 1 99 ? -20.180 23.549 20.460 1.00 98.38 99 HIS A N 1
ATOM 746 C CA . HIS A 1 99 ? -21.305 24.406 20.083 1.00 98.38 99 HIS A CA 1
ATOM 747 C C . HIS A 1 99 ? -21.451 24.564 18.562 1.00 98.38 99 HIS A C 1
ATOM 749 O O . HIS A 1 99 ? -22.562 24.516 18.052 1.00 98.38 99 HIS A O 1
ATOM 755 N N . THR A 1 100 ? -20.350 24.726 17.827 1.00 98.12 100 THR A N 1
ATOM 756 C CA . THR A 1 100 ? -20.383 24.912 16.369 1.00 98.12 100 THR A CA 1
ATOM 757 C C . THR A 1 100 ? -20.541 23.593 15.608 1.00 98.12 100 THR A C 1
ATOM 759 O O . THR A 1 100 ? -21.272 23.552 14.625 1.00 98.12 100 THR A O 1
ATOM 762 N N . ASN A 1 101 ? -19.881 22.514 16.045 1.00 98.25 101 ASN A N 1
ATOM 763 C CA . ASN A 1 101 ? -19.716 21.304 15.223 1.00 98.25 101 ASN A CA 1
ATOM 764 C C . ASN A 1 101 ? -20.594 20.109 15.639 1.00 98.25 101 ASN A C 1
ATOM 766 O O . ASN A 1 101 ? -20.705 19.148 14.884 1.00 98.25 101 ASN A O 1
ATOM 770 N N . LEU A 1 102 ? -21.206 20.131 16.830 1.00 98.31 102 LEU A N 1
ATOM 771 C CA . LEU A 1 102 ? -22.022 19.016 17.339 1.00 98.31 102 LEU A CA 1
ATOM 772 C C . LEU A 1 102 ? -23.452 19.440 17.679 1.00 98.31 102 LEU A C 1
ATOM 774 O O . LEU A 1 102 ? -24.395 18.752 17.293 1.00 98.31 102 LEU A O 1
ATOM 778 N N . VAL A 1 103 ? -23.623 20.558 18.391 1.00 98.06 103 VAL A N 1
ATOM 779 C CA . VAL A 1 103 ? -24.947 21.016 18.855 1.00 98.06 103 VAL A CA 1
ATOM 780 C C . VAL A 1 103 ? -25.965 21.225 17.716 1.00 98.06 103 VAL A C 1
ATOM 782 O O . VAL A 1 103 ? -27.092 20.778 17.900 1.00 98.06 103 VAL A O 1
ATOM 785 N N . PRO A 1 104 ? -25.627 21.776 16.528 1.00 98.38 104 PRO A N 1
ATOM 786 C CA . PRO A 1 104 ? -26.605 21.998 15.451 1.00 98.38 104 PRO A CA 1
ATOM 787 C C . PRO A 1 104 ? -27.151 20.720 14.795 1.00 98.38 104 PRO A C 1
ATOM 789 O O . PRO A 1 104 ? -28.023 20.800 13.931 1.00 98.38 104 PRO A O 1
ATOM 792 N N . PHE A 1 105 ? -26.617 19.551 15.162 1.00 98.31 105 PHE A N 1
ATOM 793 C CA . PHE A 1 105 ? -26.957 18.255 14.570 1.00 98.31 105 PHE A CA 1
ATOM 794 C C . PHE A 1 105 ? -27.472 17.241 15.599 1.00 98.31 105 PHE A C 1
ATOM 796 O O . PHE A 1 105 ? -27.969 16.187 15.208 1.00 98.31 105 PHE A O 1
ATOM 803 N N . TYR A 1 106 ? -27.339 17.523 16.897 1.00 97.25 106 TYR A N 1
ATOM 804 C CA . TYR A 1 106 ? -27.693 16.619 17.990 1.00 97.25 106 TYR A CA 1
ATOM 805 C C . TYR A 1 106 ? -28.985 17.101 18.678 1.00 97.25 106 TYR A C 1
ATOM 807 O O . TYR A 1 106 ? -29.019 18.244 19.131 1.00 97.25 106 TYR A O 1
ATOM 815 N N . PRO A 1 107 ? -30.006 16.238 18.866 1.00 95.94 107 PRO A N 1
ATOM 816 C CA . PRO A 1 107 ? -29.916 14.776 18.871 1.00 95.94 107 PRO A CA 1
ATOM 817 C C . PRO A 1 107 ? -30.381 14.052 17.593 1.00 95.94 107 PRO A C 1
ATOM 819 O O . PRO A 1 107 ? -30.279 12.824 17.565 1.00 95.94 107 PRO A O 1
ATOM 822 N N . GLU A 1 108 ? -30.913 14.733 16.570 1.00 97.44 108 GLU A N 1
ATOM 823 C CA . GLU A 1 108 ? -31.512 14.052 15.403 1.00 97.44 108 GLU A CA 1
ATOM 824 C C . GLU A 1 108 ? -30.480 13.292 14.556 1.00 97.44 108 GLU A C 1
ATOM 826 O O . GLU A 1 108 ? -30.784 12.260 13.955 1.00 97.44 108 GLU A O 1
ATOM 831 N N . THR A 1 109 ? -29.239 13.772 14.534 1.00 98.31 109 THR A N 1
ATOM 832 C CA . THR A 1 109 ? -28.073 12.999 14.102 1.00 98.31 109 THR A CA 1
ATOM 833 C C . THR A 1 109 ? -27.539 12.257 15.315 1.00 98.31 109 THR A C 1
ATOM 835 O O . THR A 1 109 ? -27.181 12.866 16.326 1.00 98.31 109 THR A O 1
ATOM 838 N N . LEU A 1 110 ? -27.478 10.926 15.236 1.00 97.56 110 LEU A N 1
ATOM 839 C CA . LEU A 1 110 ? -27.246 10.066 16.397 1.00 97.56 110 LEU A CA 1
ATOM 840 C C . LEU A 1 110 ? -25.755 9.986 16.783 1.00 97.56 110 LEU A C 1
ATOM 842 O O . LEU A 1 110 ? -25.162 8.908 16.840 1.00 97.56 110 LEU A O 1
ATOM 846 N N . ILE A 1 111 ? -25.141 11.137 17.058 1.00 98.50 111 ILE A N 1
ATOM 847 C CA . ILE A 1 111 ? -23.749 11.269 17.496 1.00 98.50 111 ILE A CA 1
ATOM 848 C C . ILE A 1 111 ? -23.596 10.592 18.862 1.00 98.50 111 ILE A C 1
ATOM 850 O O . ILE A 1 111 ? -24.224 10.977 19.852 1.00 98.50 111 ILE A O 1
ATOM 854 N N . ARG A 1 112 ? -22.771 9.542 18.915 1.00 97.56 112 ARG A N 1
ATOM 855 C CA . ARG A 1 112 ? -22.494 8.747 20.126 1.00 97.56 112 ARG A CA 1
ATOM 856 C C . ARG A 1 112 ? -21.045 8.831 20.579 1.00 97.56 112 ARG A C 1
ATOM 858 O O . ARG A 1 112 ? -20.784 8.629 21.768 1.00 97.56 112 ARG A O 1
ATOM 865 N N . TYR A 1 113 ? -20.132 9.162 19.674 1.00 98.38 113 TYR A N 1
ATOM 866 C CA . TYR A 1 113 ? -18.700 9.178 19.935 1.00 98.38 113 TYR A CA 1
ATOM 867 C C . TYR A 1 113 ? -18.078 10.468 19.395 1.00 98.38 113 TYR A C 1
ATOM 869 O O . TYR A 1 113 ? -18.440 10.941 18.319 1.00 98.38 113 TYR A O 1
ATOM 877 N N . LEU A 1 114 ? -17.164 11.041 20.173 1.00 98.69 114 LEU A N 1
ATOM 878 C CA . LEU A 1 114 ? -16.356 12.196 19.806 1.00 98.69 114 LEU A CA 1
ATOM 879 C C . LEU A 1 114 ? -14.898 11.835 20.105 1.00 98.69 114 LEU A C 1
ATOM 881 O O . LEU A 1 114 ? -14.520 11.625 21.262 1.00 98.69 114 LEU A O 1
ATOM 885 N N . LEU A 1 115 ? -14.103 11.712 19.049 1.00 98.69 115 LEU A N 1
ATOM 886 C CA . LEU A 1 115 ? -12.709 11.292 19.099 1.00 98.69 115 LEU A CA 1
ATOM 887 C C . LEU A 1 115 ? -11.806 12.529 19.058 1.00 98.69 115 LEU A C 1
ATOM 889 O O . LEU A 1 115 ? -12.010 13.430 18.251 1.00 98.69 115 LEU A O 1
ATOM 893 N N . VAL A 1 116 ? -10.841 12.620 19.966 1.00 98.25 116 VAL A N 1
ATOM 894 C CA . VAL A 1 116 ? -9.930 13.764 20.069 1.00 98.25 116 VAL A CA 1
ATOM 895 C C . VAL A 1 116 ? -8.627 13.398 19.370 1.00 98.25 116 VAL A C 1
ATOM 897 O O . VAL A 1 116 ? -7.746 12.797 19.980 1.00 98.25 116 VAL A O 1
ATOM 900 N N . GLY A 1 117 ? -8.553 13.730 18.082 1.00 94.50 117 GLY A N 1
ATOM 901 C CA . GLY A 1 117 ? -7.487 13.332 17.167 1.00 94.50 117 GLY A CA 1
ATOM 902 C C . GLY A 1 117 ? -7.556 11.881 16.664 1.00 94.50 117 GLY A C 1
ATOM 903 O O . GLY A 1 117 ? -8.251 11.036 17.239 1.00 94.50 117 GLY A O 1
ATOM 904 N N . ASN A 1 118 ? -6.797 11.626 15.594 1.00 93.50 118 ASN A N 1
ATOM 905 C CA . ASN A 1 118 ? -6.486 10.312 15.019 1.00 93.50 118 ASN A CA 1
ATOM 906 C C . ASN A 1 118 ? -4.997 10.011 15.248 1.00 93.50 118 ASN A C 1
ATOM 908 O O . ASN A 1 118 ? -4.165 10.873 14.946 1.00 93.50 118 ASN A O 1
ATOM 912 N N . GLU A 1 119 ? -4.682 8.825 15.779 1.00 92.00 119 GLU A N 1
ATOM 913 C CA . GLU A 1 119 ? -3.332 8.219 15.839 1.00 92.00 119 GLU A CA 1
ATOM 914 C C . GLU A 1 119 ? -2.196 9.158 16.301 1.00 92.00 119 GLU A C 1
ATOM 916 O O . GLU A 1 119 ? -1.046 9.077 15.869 1.00 92.00 119 GLU A O 1
ATOM 921 N N . MET A 1 120 ? -2.496 10.079 17.221 1.00 92.31 120 MET A N 1
ATOM 922 C CA . MET A 1 120 ? -1.583 11.175 17.577 1.00 92.31 120 MET A CA 1
ATOM 923 C C . MET A 1 120 ? -0.276 10.742 18.271 1.00 92.31 120 MET A C 1
ATOM 925 O O . MET A 1 120 ? 0.561 11.602 18.529 1.00 92.31 120 MET A O 1
ATOM 929 N N . LEU A 1 121 ? -0.096 9.455 18.593 1.00 92.69 121 LEU A N 1
ATOM 930 C CA . LEU A 1 121 ? 1.096 8.898 19.256 1.00 92.69 121 LEU A CA 1
ATOM 931 C C . LEU A 1 121 ? 2.064 8.176 18.297 1.00 92.69 121 LEU A C 1
ATOM 933 O O . LEU A 1 121 ? 3.097 7.672 18.752 1.00 92.69 121 LEU A O 1
ATOM 937 N N . SER A 1 122 ? 1.731 8.154 17.002 1.00 86.06 122 SER A N 1
ATOM 938 C CA . SER A 1 122 ? 2.404 7.356 15.965 1.00 86.06 122 SER A CA 1
ATOM 939 C C . SER A 1 122 ? 3.304 8.175 15.023 1.00 86.06 122 SER A C 1
ATOM 941 O O . SER A 1 122 ? 3.940 7.641 14.119 1.00 86.06 122 SER A O 1
ATOM 943 N N . GLY A 1 123 ? 3.374 9.495 15.230 1.00 71.44 123 GLY A N 1
ATOM 944 C CA . GLY A 1 123 ? 4.320 10.394 14.559 1.00 71.44 123 GLY A CA 1
ATOM 945 C C . GLY A 1 123 ? 5.549 10.707 15.420 1.00 71.44 123 GLY A C 1
ATOM 946 O O . GLY A 1 123 ? 5.534 10.513 16.632 1.00 71.44 123 GLY A O 1
ATOM 947 N N . THR A 1 124 ? 6.604 11.255 14.812 1.00 64.00 124 THR A N 1
ATOM 948 C CA . THR A 1 124 ? 7.845 11.640 15.518 1.00 64.00 124 THR A CA 1
ATOM 949 C C . THR A 1 124 ? 7.744 12.949 16.316 1.00 64.00 124 THR A C 1
ATOM 951 O O . THR A 1 124 ? 8.559 13.171 17.210 1.00 64.00 124 THR A O 1
ATOM 954 N N . ASP A 1 125 ? 6.749 13.809 16.050 1.00 72.50 125 ASP A N 1
ATOM 955 C CA . ASP A 1 125 ? 6.474 15.000 16.870 1.00 72.50 125 ASP A CA 1
ATOM 956 C C . ASP A 1 125 ? 5.775 14.621 18.186 1.00 72.50 125 ASP A C 1
ATOM 958 O O . ASP A 1 125 ? 4.556 14.440 18.247 1.00 72.50 125 ASP A O 1
ATOM 962 N N . ASN A 1 126 ? 6.550 14.573 19.268 1.00 79.19 126 ASN A N 1
ATOM 963 C CA . ASN A 1 126 ? 6.032 14.342 20.615 1.00 79.19 126 ASN A CA 1
ATOM 964 C C . ASN A 1 126 ? 5.397 15.586 21.272 1.00 79.19 126 ASN A C 1
ATOM 966 O O . ASN A 1 126 ? 4.748 15.468 22.318 1.00 79.19 126 ASN A O 1
ATOM 970 N N . SER A 1 127 ? 5.504 16.776 20.663 1.00 77.88 127 SER A N 1
ATOM 971 C CA . SER A 1 127 ? 5.108 18.056 21.272 1.00 77.88 127 SER A CA 1
ATOM 972 C C . SER A 1 127 ? 3.596 18.219 21.483 1.00 77.88 127 SER A C 1
ATOM 974 O O . SER A 1 127 ? 3.152 19.202 22.091 1.00 77.88 127 SER A O 1
ATOM 976 N N . SER A 1 128 ? 2.800 17.281 20.965 1.00 84.88 128 SER A N 1
ATOM 977 C CA . SER A 1 128 ? 1.337 17.272 21.040 1.00 84.88 128 SER A CA 1
ATOM 978 C C . SER A 1 128 ? 0.764 16.076 21.820 1.00 84.88 128 SER A C 1
ATOM 980 O O . SER A 1 128 ? -0.401 16.128 22.217 1.00 84.88 128 SER A O 1
ATOM 982 N N . TRP A 1 129 ? 1.557 15.043 22.135 1.00 92.25 129 TRP A N 1
ATOM 983 C CA . TRP A 1 129 ? 1.091 13.826 22.825 1.00 92.25 129 TRP A CA 1
ATOM 984 C C . TRP A 1 129 ? 0.451 14.129 24.188 1.00 92.25 129 TRP A C 1
ATOM 986 O O . TRP A 1 129 ? -0.662 13.700 24.498 1.00 92.25 129 TRP A O 1
ATOM 996 N N . PHE A 1 130 ? 1.119 14.960 24.989 1.00 93.62 130 PHE A N 1
ATOM 997 C CA . PHE A 1 130 ? 0.663 15.343 26.330 1.00 93.62 130 PHE A CA 1
ATOM 998 C C . PHE A 1 130 ? -0.603 16.225 26.316 1.00 93.62 130 PHE A C 1
ATOM 1000 O O . PHE A 1 130 ? -1.263 16.371 27.345 1.00 93.62 130 PHE A O 1
ATOM 1007 N N . SER A 1 131 ? -0.987 16.782 25.157 1.00 96.25 131 SER A N 1
ATOM 1008 C CA . SER A 1 131 ? -2.212 17.581 24.994 1.00 96.25 131 SER A CA 1
ATOM 1009 C C . SER A 1 131 ? -3.488 16.744 24.847 1.00 96.25 131 SER A C 1
ATOM 1011 O O . SER A 1 131 ? -4.572 17.252 25.139 1.00 96.25 131 SER A O 1
ATOM 1013 N N . ILE A 1 132 ? -3.385 15.467 24.462 1.00 96.88 132 ILE A N 1
ATOM 1014 C CA . ILE A 1 132 ? -4.541 14.612 24.143 1.00 96.88 132 ILE A CA 1
ATOM 1015 C C . ILE A 1 132 ? -5.485 14.477 25.350 1.00 96.88 132 ILE A C 1
ATOM 1017 O O . ILE A 1 132 ? -6.662 14.834 25.280 1.00 96.88 132 ILE A O 1
ATOM 1021 N N . VAL A 1 133 ? -4.978 14.027 26.502 1.00 98.19 133 VAL A N 1
ATOM 1022 C CA . VAL A 1 133 ? -5.822 13.755 27.682 1.00 98.19 133 VAL A CA 1
ATOM 1023 C C . VAL A 1 133 ? -6.416 15.036 28.309 1.00 98.19 133 VAL A C 1
ATOM 1025 O O . VAL A 1 133 ? -7.597 15.019 28.673 1.00 98.19 133 VAL A O 1
ATOM 1028 N N . PRO A 1 134 ? -5.695 16.173 28.423 1.00 98.44 134 PRO A N 1
ATOM 1029 C CA . PRO A 1 134 ? -6.304 17.452 28.795 1.00 98.44 134 PRO A CA 1
ATOM 1030 C C . PRO A 1 134 ? -7.391 17.926 27.815 1.00 98.44 134 PRO A C 1
ATOM 1032 O O . PRO A 1 134 ? -8.443 18.382 28.270 1.00 98.44 134 PRO A O 1
ATOM 1035 N N . ALA A 1 135 ? -7.204 17.750 26.501 1.00 98.56 135 ALA A N 1
ATOM 1036 C CA . ALA A 1 135 ? -8.225 18.074 25.504 1.00 98.56 135 ALA A CA 1
ATOM 1037 C C . ALA A 1 135 ? -9.475 17.187 25.656 1.00 98.56 135 ALA A C 1
ATOM 1039 O O . ALA A 1 135 ? -10.586 17.712 25.738 1.00 98.56 135 ALA A O 1
ATOM 1040 N N . MET A 1 136 ? -9.319 15.867 25.829 1.00 98.75 136 MET A N 1
ATOM 1041 C CA . MET A 1 136 ? -10.427 14.939 26.129 1.00 98.75 136 MET A CA 1
ATOM 1042 C C . MET A 1 136 ? -11.227 15.367 27.372 1.00 98.75 136 MET A C 1
ATOM 1044 O O . MET A 1 136 ? -12.461 15.318 27.375 1.00 98.75 136 MET A O 1
ATOM 1048 N N . ARG A 1 137 ? -10.546 15.845 28.425 1.00 98.69 137 ARG A N 1
ATOM 1049 C CA . ARG A 1 137 ? -11.186 16.371 29.646 1.00 98.69 137 ARG A CA 1
ATOM 1050 C C . ARG A 1 137 ? -11.981 17.653 29.370 1.00 98.69 137 ARG A C 1
ATOM 1052 O O . ARG A 1 137 ? -13.136 17.745 29.793 1.00 98.69 137 ARG A O 1
ATOM 1059 N N . LYS A 1 138 ? -11.406 18.617 28.641 1.00 98.75 138 LYS A N 1
ATOM 1060 C CA . LYS A 1 138 ? -12.059 19.898 28.302 1.00 98.75 138 LYS A CA 1
ATOM 1061 C C . LYS A 1 138 ? -13.245 19.709 27.350 1.00 98.75 138 LYS A C 1
ATOM 1063 O O . LYS A 1 138 ? -14.307 20.283 27.593 1.00 98.75 138 LYS A O 1
ATOM 1068 N N . ILE A 1 139 ? -13.126 18.817 26.366 1.00 98.69 139 ILE A N 1
ATOM 1069 C CA . ILE A 1 139 ? -14.229 18.387 25.493 1.00 98.69 139 ILE A CA 1
ATOM 1070 C C . ILE A 1 139 ? -15.335 17.685 26.293 1.00 98.69 139 ILE A C 1
ATOM 1072 O O . ILE A 1 139 ? -16.508 18.010 26.118 1.00 98.69 139 ILE A O 1
ATOM 1076 N N . LYS A 1 140 ? -15.019 16.782 27.237 1.00 98.62 140 LYS A N 1
ATOM 1077 C CA . LYS A 1 140 ? -16.074 16.154 28.057 1.00 98.62 140 LYS A CA 1
ATOM 1078 C C . LYS A 1 140 ? -16.771 17.151 28.994 1.00 98.62 140 LYS A C 1
ATOM 1080 O O . LYS A 1 140 ? -17.959 16.971 29.266 1.00 98.62 140 LYS A O 1
ATOM 1085 N N . LYS A 1 141 ? -16.090 18.221 29.430 1.00 98.50 141 LYS A N 1
ATOM 1086 C CA . LYS A 1 141 ? -16.725 19.358 30.122 1.00 98.50 141 LYS A CA 1
ATOM 1087 C C . LYS A 1 141 ? -17.649 20.148 29.184 1.00 98.50 141 LYS A C 1
ATOM 1089 O O . LYS A 1 141 ? -18.788 20.393 29.568 1.00 98.50 141 LYS A O 1
ATOM 1094 N N . ALA A 1 142 ? -17.226 20.451 27.956 1.00 98.69 142 ALA A N 1
ATOM 1095 C CA . ALA A 1 142 ? -18.064 21.108 26.945 1.00 98.69 142 ALA A CA 1
ATOM 1096 C C . ALA A 1 142 ? -19.334 20.294 26.612 1.00 98.69 142 ALA A C 1
ATOM 1098 O O . ALA A 1 142 ? -20.444 20.817 26.675 1.00 98.69 142 ALA A O 1
ATOM 1099 N N . LEU A 1 143 ? -19.203 18.981 26.391 1.00 98.62 143 LEU A N 1
ATOM 1100 C CA . LEU A 1 143 ? -20.341 18.066 26.213 1.00 98.62 143 LEU A CA 1
ATOM 1101 C C . LEU A 1 143 ? -21.282 18.013 27.430 1.00 98.62 143 LEU A C 1
ATOM 1103 O O . LEU A 1 143 ? -22.464 17.716 27.272 1.00 98.62 143 LEU A O 1
ATOM 1107 N N . LYS A 1 144 ? -20.786 18.262 28.653 1.00 97.81 144 LYS A N 1
ATOM 1108 C CA . LYS A 1 144 ? -21.646 18.386 29.842 1.00 97.81 144 LYS A CA 1
ATOM 1109 C C . LYS A 1 144 ? -22.396 19.722 29.852 1.00 97.81 144 LYS A C 1
ATOM 1111 O O . LYS A 1 144 ? -23.557 19.728 30.237 1.00 97.81 144 LYS A O 1
ATOM 1116 N N . ILE A 1 145 ? -21.760 20.814 29.428 1.00 97.50 145 ILE A N 1
ATOM 1117 C CA . ILE A 1 145 ? -22.380 22.147 29.351 1.00 97.50 145 ILE A CA 1
ATOM 1118 C C .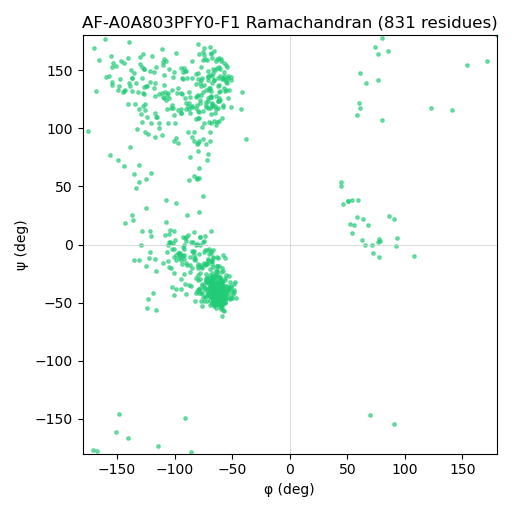 ILE A 1 145 ? -23.532 22.150 28.334 1.00 97.50 145 ILE A C 1
ATOM 1120 O O . ILE A 1 145 ? -24.622 22.603 28.657 1.00 97.50 145 ILE A O 1
ATOM 1124 N N . HIS A 1 146 ? -23.335 21.565 27.150 1.00 97.12 146 HIS A N 1
ATOM 1125 C CA . HIS A 1 146 ? -24.345 21.533 26.081 1.00 97.12 146 HIS A CA 1
ATOM 1126 C C . HIS A 1 146 ? -25.299 20.316 26.134 1.00 97.12 146 HIS A C 1
ATOM 1128 O O . HIS A 1 146 ? -25.786 19.871 25.099 1.00 97.12 146 HIS A O 1
ATOM 1134 N N . GLY A 1 147 ? -25.529 19.706 27.306 1.00 96.50 147 GLY A N 1
ATOM 1135 C CA . GLY A 1 147 ? -26.505 18.608 27.483 1.00 96.50 147 GLY A CA 1
ATOM 1136 C C . GLY A 1 147 ? -26.206 17.286 26.744 1.00 96.50 147 GLY A C 1
ATOM 1137 O O . GLY A 1 147 ? -26.933 16.301 26.895 1.00 96.50 147 GLY A O 1
ATOM 1138 N N . ALA A 1 148 ? -25.112 17.205 25.983 1.00 96.88 148 ALA A N 1
ATOM 1139 C CA . ALA A 1 148 ? -24.699 16.069 25.155 1.00 96.88 148 ALA A CA 1
ATOM 1140 C C . ALA A 1 148 ? -24.110 14.896 25.978 1.00 96.88 148 ALA A C 1
ATOM 1142 O O . ALA A 1 148 ? -23.112 14.265 25.622 1.00 96.88 148 ALA A O 1
ATOM 1143 N N . HIS A 1 149 ? -24.729 14.574 27.118 1.00 93.62 149 HIS A N 1
ATOM 1144 C CA . HIS A 1 149 ? -24.237 13.598 28.094 1.00 93.62 149 HIS A CA 1
ATOM 1145 C C . HIS A 1 149 ? -24.054 12.188 27.511 1.00 93.62 149 HIS A C 1
ATOM 1147 O O . HIS A 1 149 ? -23.123 11.481 27.912 1.00 93.62 149 HIS A O 1
ATOM 1153 N N . LYS A 1 150 ? -24.904 11.815 26.540 1.00 95.25 150 LYS A N 1
ATOM 1154 C CA . LYS A 1 150 ? -24.913 10.516 25.843 1.00 95.25 150 LYS A CA 1
ATOM 1155 C C . LYS A 1 150 ? -23.692 10.304 24.931 1.00 95.25 150 LYS A C 1
ATOM 1157 O O . LYS A 1 150 ? -23.442 9.163 24.543 1.00 95.25 150 LYS A O 1
ATOM 1162 N N . VAL A 1 151 ? -22.926 11.357 24.624 1.00 98.19 151 VAL A N 1
ATOM 1163 C CA . VAL A 1 151 ? -21.706 11.296 23.804 1.00 98.19 151 VAL A CA 1
ATOM 1164 C C . VAL A 1 151 ? -20.513 10.837 24.650 1.00 98.19 151 VAL A C 1
ATOM 1166 O O . VAL A 1 151 ? -20.211 11.402 25.711 1.00 98.19 151 VAL A O 1
ATOM 1169 N N . LYS A 1 152 ? -19.818 9.798 24.188 1.00 98.19 152 LYS A N 1
ATOM 1170 C CA . LYS A 1 152 ? -18.589 9.262 24.790 1.00 98.19 152 LYS A CA 1
ATOM 1171 C C . LYS A 1 152 ? -17.363 9.891 24.127 1.00 98.19 152 LYS A C 1
ATOM 1173 O O . LYS A 1 152 ? -17.380 10.152 22.931 1.00 98.19 152 LYS A O 1
ATOM 1178 N N . VAL A 1 153 ? -16.317 10.144 24.915 1.00 98.69 153 VAL A N 1
ATOM 1179 C CA . VAL A 1 153 ? -15.083 10.794 24.442 1.00 98.69 153 VAL A CA 1
ATOM 1180 C C . VAL A 1 153 ? -13.951 9.778 24.394 1.00 98.69 153 VAL A C 1
ATOM 1182 O O . VAL A 1 153 ? -13.740 9.053 25.369 1.00 98.69 153 VAL A O 1
ATOM 1185 N N . GLY A 1 154 ? -13.244 9.743 23.271 1.00 98.06 154 GLY A N 1
ATOM 1186 C CA . GLY A 1 154 ? -12.094 8.878 23.019 1.00 98.06 154 GLY A CA 1
ATOM 1187 C C . GLY A 1 154 ? -10.997 9.613 22.250 1.00 98.06 154 GLY A C 1
ATOM 1188 O O . GLY A 1 154 ? -11.018 10.835 22.138 1.00 98.06 154 GLY A O 1
ATOM 1189 N N . THR A 1 155 ? -10.046 8.850 21.737 1.00 97.50 155 THR A N 1
ATOM 1190 C CA . THR A 1 155 ? -8.980 9.218 20.790 1.00 97.50 155 THR A CA 1
ATOM 1191 C C . THR A 1 155 ? -8.526 7.898 20.170 1.00 97.50 155 THR A C 1
ATOM 1193 O O . THR A 1 155 ? -8.601 6.882 20.869 1.00 97.50 155 THR A O 1
ATOM 1196 N N . THR A 1 156 ? -8.164 7.867 18.888 1.00 96.69 156 THR A N 1
ATOM 1197 C CA . THR A 1 156 ? -7.787 6.605 18.226 1.00 96.69 156 THR A CA 1
ATOM 1198 C C . THR A 1 156 ? -6.290 6.355 18.343 1.00 96.69 156 THR A C 1
ATOM 1200 O O . THR A 1 156 ? -5.503 7.297 18.469 1.00 96.69 156 THR A O 1
ATOM 1203 N N . LEU A 1 157 ? -5.913 5.081 18.378 1.00 97.69 157 LEU A N 1
ATOM 1204 C CA . LEU A 1 157 ? -4.560 4.629 18.658 1.00 97.69 157 LEU A CA 1
ATOM 1205 C C . LEU A 1 157 ? -4.227 3.457 17.738 1.00 97.69 157 LEU A C 1
ATOM 1207 O O . LEU A 1 157 ? -4.864 2.403 17.831 1.00 97.69 157 LEU A O 1
ATOM 1211 N N . ALA A 1 158 ? -3.185 3.619 16.930 1.00 96.44 158 ALA A N 1
ATOM 1212 C CA . ALA A 1 158 ? -2.546 2.509 16.248 1.00 96.44 158 ALA A CA 1
ATOM 1213 C C . ALA A 1 158 ? -1.870 1.563 17.256 1.00 96.44 158 ALA A C 1
ATOM 1215 O O . ALA A 1 158 ? -1.652 1.881 18.430 1.00 96.44 158 ALA A O 1
ATOM 1216 N N . MET A 1 159 ? -1.494 0.381 16.777 1.00 96.50 159 MET A N 1
ATOM 1217 C CA . MET A 1 159 ? -0.830 -0.652 17.580 1.00 96.50 159 MET A CA 1
ATOM 1218 C C . MET A 1 159 ? 0.592 -0.283 18.047 1.00 96.50 159 MET A C 1
ATOM 1220 O O . MET A 1 159 ? 1.121 -0.924 18.956 1.00 96.50 159 MET A O 1
ATOM 1224 N N . ASP A 1 160 ? 1.205 0.757 17.476 1.00 94.56 160 ASP A N 1
ATOM 1225 C CA . ASP A 1 160 ? 2.563 1.219 17.798 1.00 94.56 160 ASP A CA 1
ATOM 1226 C C . ASP A 1 160 ? 2.672 1.975 19.139 1.00 94.56 160 ASP A C 1
ATOM 1228 O O . ASP A 1 160 ? 3.758 2.389 19.551 1.00 94.56 160 ASP A O 1
ATOM 1232 N N . VAL A 1 161 ? 1.564 2.101 19.879 1.00 96.56 161 VAL A N 1
ATOM 1233 C CA . VAL A 1 161 ? 1.581 2.456 21.308 1.00 96.56 161 VAL A CA 1
ATOM 1234 C C . VAL A 1 161 ? 2.209 1.365 22.187 1.00 96.56 161 VAL A C 1
ATOM 1236 O O . VAL A 1 161 ? 2.473 1.611 23.367 1.00 96.56 161 VAL A O 1
ATOM 1239 N N . LEU A 1 162 ? 2.447 0.164 21.646 1.00 97.56 162 LEU A N 1
ATOM 1240 C CA . LEU A 1 162 ? 3.141 -0.935 22.316 1.00 97.56 162 LEU A CA 1
ATOM 1241 C C . LEU A 1 162 ? 4.648 -0.941 22.017 1.00 97.56 162 LEU A C 1
ATOM 1243 O O . LEU A 1 162 ? 5.079 -0.691 20.898 1.00 97.56 162 LEU A O 1
ATOM 1247 N N . GLN A 1 163 ? 5.447 -1.292 23.027 1.00 95.75 163 GLN A N 1
ATOM 1248 C CA . GLN A 1 163 ? 6.887 -1.572 22.912 1.00 95.75 163 GLN A CA 1
ATOM 1249 C C . GLN A 1 163 ? 7.185 -3.077 22.878 1.00 95.75 163 GLN A C 1
ATOM 1251 O O . GLN A 1 163 ? 8.200 -3.495 22.329 1.00 95.75 163 GLN A O 1
ATOM 1256 N N . SER A 1 164 ? 6.293 -3.903 23.428 1.00 95.06 164 SER A N 1
ATOM 1257 C CA . SER A 1 164 ? 6.264 -5.342 23.175 1.00 95.06 164 SER A CA 1
ATOM 1258 C C . SER A 1 164 ? 4.816 -5.796 23.033 1.00 95.06 164 SER A C 1
ATOM 1260 O O . SER A 1 164 ? 3.941 -5.328 23.765 1.00 95.06 164 SER A O 1
ATOM 1262 N N . SER A 1 165 ? 4.575 -6.687 22.073 1.00 94.56 165 SER A N 1
ATOM 1263 C CA . SER A 1 165 ? 3.258 -7.233 21.718 1.00 94.56 165 SER A CA 1
ATOM 1264 C C . SER A 1 165 ? 3.242 -8.764 21.603 1.00 94.56 165 SER A C 1
ATOM 1266 O O . SER A 1 165 ? 2.166 -9.360 21.589 1.00 94.56 165 SER A O 1
ATOM 1268 N N . PHE A 1 166 ? 4.415 -9.408 21.555 1.00 93.25 166 PHE A N 1
ATOM 1269 C CA . PHE A 1 166 ? 4.563 -10.859 21.460 1.00 93.25 166 PHE A CA 1
ATOM 1270 C C . PHE A 1 166 ? 5.474 -11.409 22.579 1.00 93.25 166 PHE A C 1
ATOM 1272 O O . PHE A 1 166 ? 6.542 -10.839 22.817 1.00 93.25 166 PHE A O 1
ATOM 1279 N N . PRO A 1 167 ? 5.095 -12.520 23.242 1.00 95.44 167 PRO A N 1
ATOM 1280 C CA . PRO A 1 167 ? 3.742 -13.088 23.248 1.00 95.44 167 PRO A CA 1
ATOM 1281 C C . PRO A 1 167 ? 2.743 -12.093 23.892 1.00 95.44 167 PRO A C 1
ATOM 1283 O O . PRO A 1 167 ? 3.188 -11.192 24.608 1.00 95.44 167 PRO A O 1
ATOM 1286 N N . PRO A 1 168 ? 1.419 -12.195 23.656 1.00 97.12 168 PRO A N 1
ATOM 1287 C CA . PRO A 1 168 ? 0.441 -11.192 24.105 1.00 97.12 168 PRO A CA 1
ATOM 1288 C C . PRO A 1 168 ? 0.526 -10.826 25.589 1.00 97.12 168 PRO A C 1
ATOM 1290 O O . PRO A 1 168 ? 0.419 -9.655 25.943 1.00 97.12 168 PRO A O 1
ATOM 1293 N N . SER A 1 169 ? 0.803 -11.796 26.460 1.00 97.44 169 SER A N 1
ATOM 1294 C CA . SER A 1 169 ? 1.054 -11.599 27.895 1.00 97.44 169 SER A CA 1
ATOM 1295 C C . SER A 1 169 ? 2.186 -10.615 28.213 1.00 97.44 169 SER A C 1
ATOM 1297 O O . SER A 1 169 ? 2.141 -9.940 29.247 1.00 97.44 169 SER A O 1
ATOM 1299 N N . ASN A 1 170 ? 3.187 -10.487 27.336 1.00 97.25 170 ASN A N 1
ATOM 1300 C CA . ASN A 1 170 ? 4.277 -9.514 27.437 1.00 97.25 170 ASN A CA 1
ATOM 1301 C C . ASN A 1 170 ? 3.896 -8.104 26.940 1.00 97.25 170 ASN A C 1
ATOM 1303 O O . ASN A 1 170 ? 4.696 -7.170 27.032 1.00 97.25 170 ASN A O 1
ATOM 1307 N N . GLY A 1 171 ? 2.651 -7.943 26.480 1.00 97.69 171 GLY A N 1
ATOM 1308 C CA . GLY A 1 171 ? 2.032 -6.690 26.072 1.00 97.69 171 GLY A CA 1
ATOM 1309 C C . GLY A 1 171 ? 2.351 -5.532 27.013 1.00 97.69 171 GLY A C 1
ATOM 1310 O O . GLY A 1 171 ? 2.000 -5.564 28.195 1.00 97.69 171 GLY A O 1
ATOM 1311 N N . THR A 1 172 ? 3.035 -4.511 26.498 1.00 98.25 172 THR A N 1
ATOM 1312 C CA . THR A 1 172 ? 3.504 -3.342 27.259 1.00 98.25 172 THR A CA 1
ATOM 1313 C C . THR A 1 172 ? 3.432 -2.076 26.412 1.00 98.25 172 THR A C 1
ATOM 1315 O O . THR A 1 172 ? 3.914 -2.055 25.283 1.00 98.25 172 THR A O 1
ATOM 1318 N N . PHE A 1 173 ? 2.861 -0.999 26.963 1.00 98.31 173 PHE A N 1
ATOM 1319 C CA . PHE A 1 173 ? 2.908 0.324 26.332 1.00 98.31 173 PHE A CA 1
ATOM 1320 C C . PHE A 1 173 ? 4.336 0.873 26.322 1.00 98.31 173 PHE A C 1
ATOM 1322 O O . PHE A 1 173 ? 5.066 0.669 27.297 1.00 98.31 173 PHE A O 1
ATOM 1329 N N . ARG A 1 174 ? 4.705 1.610 25.267 1.00 96.81 174 ARG A N 1
ATOM 1330 C CA . ARG A 1 174 ? 6.022 2.256 25.162 1.00 96.81 174 ARG A CA 1
ATOM 1331 C C . ARG A 1 174 ? 6.316 3.158 26.367 1.00 96.81 174 ARG A C 1
ATOM 1333 O O . ARG A 1 174 ? 5.429 3.850 26.878 1.00 96.81 174 ARG A O 1
ATOM 1340 N N . SER A 1 175 ? 7.560 3.136 26.844 1.00 95.25 175 SER A N 1
ATOM 1341 C CA . SER A 1 175 ? 7.981 3.812 28.082 1.00 95.25 175 SER A CA 1
ATOM 1342 C C . SER A 1 175 ? 7.814 5.341 28.067 1.00 95.25 175 SER A C 1
ATOM 1344 O O . SER A 1 175 ? 7.520 5.925 29.111 1.00 95.25 175 SER A O 1
ATOM 1346 N N . ASP A 1 176 ? 7.923 5.972 26.896 1.00 93.62 176 ASP A N 1
ATOM 1347 C CA . ASP A 1 176 ? 7.711 7.404 26.634 1.00 93.62 176 ASP A CA 1
ATOM 1348 C C . ASP A 1 176 ? 6.274 7.874 26.943 1.00 93.62 176 ASP A C 1
ATOM 1350 O O . ASP A 1 176 ? 6.075 8.931 27.553 1.00 93.62 176 ASP A O 1
ATOM 1354 N N . ILE A 1 177 ? 5.269 7.073 26.570 1.00 95.69 177 ILE A N 1
ATOM 1355 C CA . ILE A 1 177 ? 3.835 7.398 26.698 1.00 95.69 177 ILE A CA 1
ATOM 1356 C C . ILE A 1 177 ? 3.122 6.665 27.845 1.00 95.69 177 ILE A C 1
ATOM 1358 O O . ILE A 1 177 ? 2.055 7.108 28.276 1.00 95.69 177 ILE A O 1
ATOM 1362 N N . SER A 1 178 ? 3.669 5.557 28.357 1.00 96.88 178 SER A N 1
ATOM 1363 C CA . SER A 1 178 ? 2.983 4.648 29.294 1.00 96.88 178 SER A CA 1
ATOM 1364 C C . SER A 1 178 ? 2.485 5.350 30.569 1.00 96.88 178 SER A C 1
ATOM 1366 O O . SER A 1 178 ? 1.282 5.381 30.852 1.00 96.88 178 SER A O 1
ATOM 1368 N N . SER A 1 179 ? 3.392 5.990 31.313 1.00 95.75 179 SER A N 1
ATOM 1369 C CA . SER A 1 179 ? 3.062 6.704 32.558 1.00 95.75 179 SER A CA 1
ATOM 1370 C C . SER A 1 179 ? 2.462 8.094 32.325 1.00 95.75 179 SER A C 1
ATOM 1372 O O . SER A 1 179 ? 1.670 8.568 33.139 1.00 95.75 179 SER A O 1
ATOM 1374 N N . SER A 1 180 ? 2.850 8.748 31.230 1.00 94.62 180 SER A N 1
ATOM 1375 C CA . SER A 1 180 ? 2.627 10.172 30.950 1.00 94.62 180 SER A CA 1
ATOM 1376 C C . SER A 1 180 ? 1.318 10.453 30.199 1.00 94.62 180 SER A C 1
ATOM 1378 O O . SER A 1 180 ? 0.670 11.469 30.449 1.00 94.62 180 SER A O 1
ATOM 1380 N N . VAL A 1 181 ? 0.899 9.540 29.315 1.00 96.50 181 VAL A N 1
ATOM 1381 C CA . VAL A 1 181 ? -0.281 9.684 28.448 1.00 96.50 181 VAL A CA 1
ATOM 1382 C C . VAL A 1 181 ? -1.250 8.517 28.639 1.00 96.50 181 VAL A C 1
ATOM 1384 O O . VAL A 1 181 ? -2.412 8.745 28.982 1.00 96.50 181 VAL A O 1
ATOM 1387 N N . MET A 1 182 ? -0.790 7.271 28.497 1.00 98.19 182 MET A N 1
ATOM 1388 C CA . MET A 1 182 ? -1.656 6.084 28.484 1.00 98.19 182 MET A CA 1
ATOM 1389 C C . MET A 1 182 ? -2.340 5.837 29.830 1.00 98.19 182 MET A C 1
ATOM 1391 O O . MET A 1 182 ? -3.563 5.698 29.885 1.00 98.19 182 MET A O 1
ATOM 1395 N N . LYS A 1 183 ? -1.598 5.860 30.943 1.00 98.31 183 LYS A N 1
ATOM 1396 C CA . LYS A 1 183 ? -2.168 5.690 32.290 1.00 98.31 183 LYS A CA 1
ATOM 1397 C C . LYS A 1 183 ? -3.180 6.808 32.650 1.00 98.31 183 LYS A C 1
ATOM 1399 O O . LYS A 1 183 ? -4.286 6.472 33.085 1.00 98.31 183 LYS A O 1
ATOM 1404 N N . PRO A 1 184 ? -2.911 8.113 32.407 1.00 98.38 184 PRO A N 1
ATOM 1405 C CA . PRO A 1 184 ? -3.919 9.177 32.528 1.00 98.38 184 PRO A CA 1
ATOM 1406 C C . PRO A 1 184 ? -5.122 9.059 31.579 1.00 98.38 184 PRO A C 1
ATOM 1408 O O . PRO A 1 184 ? -6.228 9.467 31.956 1.00 98.38 184 PRO A O 1
ATOM 1411 N N . MET A 1 185 ? -4.932 8.520 30.370 1.00 98.62 185 MET A N 1
ATOM 1412 C CA . MET A 1 185 ? -6.005 8.286 29.399 1.00 98.62 185 MET A CA 1
ATOM 1413 C C .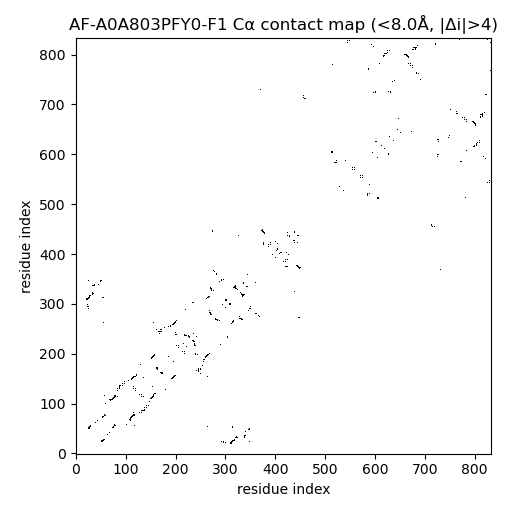 MET A 1 185 ? -6.935 7.168 29.876 1.00 98.62 185 MET A C 1
ATOM 1415 O O . MET A 1 185 ? -8.139 7.384 29.997 1.00 98.62 185 MET A O 1
ATOM 1419 N N . LEU A 1 186 ? -6.391 6.006 30.241 1.00 98.75 186 LEU A N 1
ATOM 1420 C CA . LEU A 1 186 ? -7.154 4.867 30.760 1.00 98.75 186 LEU A CA 1
ATOM 1421 C C . LEU A 1 186 ? -7.919 5.228 32.045 1.00 98.75 186 LEU A C 1
ATOM 1423 O O . LEU A 1 186 ? -9.090 4.867 32.186 1.00 98.75 186 LEU A O 1
ATOM 1427 N N . GLN A 1 187 ? -7.325 6.048 32.921 1.00 98.62 187 GLN A N 1
ATOM 1428 C CA . GLN A 1 187 ? -8.021 6.625 34.076 1.00 98.62 187 GLN A CA 1
ATOM 1429 C C . GLN A 1 187 ? -9.247 7.459 33.668 1.00 98.62 187 GLN A C 1
ATOM 1431 O O . GLN A 1 187 ? -10.320 7.323 34.263 1.00 98.62 187 GLN A O 1
ATOM 1436 N N . PHE A 1 188 ? -9.114 8.320 32.654 1.00 98.69 188 PHE A N 1
ATOM 1437 C CA . PHE A 1 188 ? -10.222 9.117 32.124 1.00 98.69 188 PHE A CA 1
ATOM 1438 C C . PHE A 1 188 ? -11.300 8.237 31.470 1.00 98.69 188 PHE A C 1
ATOM 1440 O O . PHE A 1 188 ? -12.490 8.440 31.724 1.00 98.69 188 PHE A O 1
ATOM 1447 N N . LEU A 1 189 ? -10.910 7.235 30.680 1.00 98.62 189 LEU A N 1
ATOM 1448 C CA . LEU A 1 189 ? -11.831 6.328 29.988 1.00 98.62 189 LEU A CA 1
ATOM 1449 C C . LEU A 1 189 ? -12.624 5.451 30.972 1.00 98.62 189 LEU A C 1
ATOM 1451 O O . LEU A 1 189 ? -13.835 5.293 30.794 1.00 98.62 189 LEU A O 1
ATOM 1455 N N . ASN A 1 190 ? -11.994 4.963 32.050 1.00 98.12 190 ASN A N 1
ATOM 1456 C CA . ASN A 1 190 ? -12.688 4.250 33.128 1.00 98.12 190 ASN A CA 1
ATOM 1457 C C . ASN A 1 190 ? -13.666 5.179 33.873 1.00 98.12 190 ASN A C 1
ATOM 1459 O O . ASN A 1 190 ? -14.855 4.869 33.978 1.00 98.12 190 ASN A O 1
ATOM 1463 N N . ARG A 1 191 ? -13.206 6.360 34.320 1.00 97.81 191 ARG A N 1
ATOM 1464 C CA . ARG A 1 191 ? -14.045 7.343 35.040 1.00 97.81 191 ARG A CA 1
ATOM 1465 C C . ARG A 1 191 ? -15.246 7.830 34.223 1.00 97.81 191 ARG A C 1
ATOM 1467 O O . ARG A 1 191 ? -16.304 8.072 34.789 1.00 97.81 191 ARG A O 1
ATOM 1474 N N . THR A 1 192 ? -15.109 7.956 32.903 1.00 97.12 192 THR A N 1
ATOM 1475 C CA . THR A 1 192 ? -16.198 8.384 32.001 1.00 97.12 192 THR A CA 1
ATOM 1476 C C . THR A 1 192 ? -17.023 7.228 31.422 1.00 97.12 192 THR A C 1
ATOM 1478 O O . THR A 1 192 ? -17.955 7.475 30.653 1.00 97.12 192 THR A O 1
ATOM 1481 N N . LYS A 1 193 ? -16.686 5.972 31.762 1.00 95.94 193 LYS A N 1
ATOM 1482 C CA . LYS A 1 193 ? -17.246 4.739 31.173 1.00 95.94 193 LYS A CA 1
ATOM 1483 C C . LYS A 1 193 ? -17.329 4.830 29.643 1.00 95.94 193 LYS A C 1
ATOM 1485 O O . LYS A 1 193 ? -18.381 4.587 29.030 1.00 95.94 193 LYS A O 1
ATOM 1490 N N . SER A 1 194 ? -16.205 5.221 29.043 1.00 97.50 194 SER A N 1
ATOM 1491 C CA . SER A 1 194 ? -15.980 5.327 27.599 1.00 97.50 194 SER A CA 1
ATOM 1492 C C . SER A 1 194 ? -15.403 4.009 27.040 1.00 97.50 194 SER A C 1
ATOM 1494 O O . SER A 1 194 ? -15.743 2.938 27.552 1.00 97.50 194 SER A O 1
ATOM 1496 N N . PHE A 1 195 ? -14.586 4.072 25.990 1.00 98.00 195 PHE A N 1
ATOM 1497 C CA . PHE A 1 195 ? -13.849 2.951 25.398 1.00 98.00 195 PHE A CA 1
ATOM 1498 C C . PHE A 1 195 ? -12.424 3.394 25.039 1.00 98.00 195 PHE A C 1
ATOM 1500 O O . PHE A 1 195 ? -12.217 4.565 24.721 1.00 98.00 195 PHE A O 1
ATOM 1507 N N . LEU A 1 196 ? -11.464 2.471 25.068 1.00 98.38 196 LEU A N 1
ATOM 1508 C CA . LEU A 1 196 ? -10.189 2.629 24.369 1.00 98.38 196 LEU A CA 1
ATOM 1509 C C . LEU A 1 196 ? -10.435 2.327 22.886 1.00 98.38 196 LEU A C 1
ATOM 1511 O O . LEU A 1 196 ? -10.941 1.253 22.571 1.00 98.38 196 LEU A O 1
ATOM 1515 N N . PHE A 1 197 ? -10.141 3.280 22.007 1.00 98.62 197 PHE A N 1
ATOM 1516 C CA . PHE A 1 197 ? -10.373 3.158 20.569 1.00 98.62 197 PHE A CA 1
ATOM 1517 C C . PHE A 1 197 ? -9.065 2.730 19.899 1.00 98.62 197 PHE A C 1
ATOM 1519 O O . PHE A 1 197 ? -8.080 3.457 19.987 1.00 98.62 197 PHE A O 1
ATOM 1526 N N . LEU A 1 198 ? -9.056 1.540 19.298 1.00 98.44 198 LEU A N 1
ATOM 1527 C CA . LEU A 1 198 ? -7.866 0.914 18.714 1.00 98.44 198 LEU A CA 1
ATOM 1528 C C . LEU A 1 198 ? -8.036 0.717 17.209 1.00 98.44 198 LEU A C 1
ATOM 1530 O O . LEU A 1 198 ? -9.070 0.210 16.773 1.00 98.44 198 LEU A O 1
ATOM 1534 N N . ASP A 1 199 ? -7.007 1.067 16.451 1.00 98.56 199 ASP A N 1
ATOM 1535 C CA . ASP A 1 199 ? -6.920 0.881 15.007 1.00 98.56 199 ASP A CA 1
ATOM 1536 C C . ASP A 1 199 ? -6.062 -0.383 14.753 1.00 98.56 199 ASP A C 1
ATOM 1538 O O . ASP A 1 199 ? -4.853 -0.408 14.999 1.00 98.56 199 ASP A O 1
ATOM 1542 N N . VAL A 1 200 ? -6.713 -1.498 14.389 1.00 98.56 200 VAL A N 1
ATOM 1543 C CA . VAL A 1 200 ? -6.156 -2.866 14.474 1.00 98.56 200 VAL A CA 1
ATOM 1544 C C . VAL A 1 200 ? -6.126 -3.532 13.099 1.00 98.56 200 VAL A C 1
ATOM 1546 O O . VAL A 1 200 ? -7.144 -4.010 12.598 1.00 98.56 200 VAL A O 1
ATOM 1549 N N . TYR A 1 201 ? -4.935 -3.623 12.510 1.00 98.38 201 TYR A N 1
ATOM 1550 C CA . TYR A 1 201 ? -4.728 -4.101 11.141 1.00 98.38 201 TYR A CA 1
ATOM 1551 C C . TYR A 1 201 ? -3.754 -5.293 11.078 1.00 98.38 201 TYR A C 1
ATOM 1553 O O . TYR A 1 201 ? -2.546 -5.078 10.984 1.00 98.38 201 TYR A O 1
ATOM 1561 N N . PRO A 1 202 ? -4.242 -6.550 11.070 1.00 98.44 202 PRO A N 1
ATOM 1562 C CA . PRO A 1 202 ? -3.417 -7.750 10.869 1.00 98.44 202 PRO A CA 1
ATOM 1563 C C . PRO A 1 202 ? -2.634 -7.774 9.545 1.00 98.44 202 PRO A C 1
ATOM 1565 O O . PRO A 1 202 ? -1.603 -8.437 9.460 1.00 98.44 202 PRO A O 1
ATOM 1568 N N . TYR A 1 203 ? -3.085 -7.015 8.538 1.00 98.19 203 TYR A N 1
ATOM 1569 C CA . TYR A 1 203 ? -2.403 -6.852 7.252 1.00 98.19 203 TYR A CA 1
ATOM 1570 C C . TYR A 1 203 ? -0.953 -6.348 7.391 1.00 98.19 203 TYR A C 1
ATOM 1572 O O . TYR A 1 203 ? -0.046 -6.924 6.792 1.00 98.19 203 TYR A O 1
ATOM 1580 N N . PHE A 1 204 ? -0.698 -5.301 8.185 1.00 95.75 204 PHE A N 1
ATOM 1581 C CA . PHE A 1 204 ? 0.634 -4.683 8.264 1.00 95.75 204 PHE A CA 1
ATOM 1582 C C . PHE A 1 204 ? 1.724 -5.607 8.846 1.00 95.75 204 PHE A C 1
ATOM 1584 O O . PHE A 1 204 ? 2.742 -5.778 8.170 1.00 95.75 204 PHE A O 1
ATOM 1591 N N . PRO A 1 205 ? 1.555 -6.261 10.017 1.00 95.44 205 PRO A N 1
ATOM 1592 C CA . PRO A 1 205 ? 2.547 -7.217 10.503 1.00 95.44 205 PRO A CA 1
ATOM 1593 C C . PRO A 1 205 ? 2.668 -8.433 9.574 1.00 95.44 205 PRO A C 1
ATOM 1595 O O . PRO A 1 205 ? 3.788 -8.841 9.280 1.00 95.44 205 PRO A O 1
ATOM 1598 N N . TRP A 1 206 ? 1.560 -8.966 9.035 1.00 96.94 206 TRP A N 1
ATOM 1599 C CA . TRP A 1 206 ? 1.621 -10.084 8.085 1.00 96.94 206 TRP A CA 1
ATOM 1600 C C . TRP A 1 206 ? 2.430 -9.741 6.824 1.00 96.94 206 TRP A C 1
ATOM 1602 O O . TRP A 1 206 ? 3.324 -10.491 6.447 1.00 96.94 206 TRP A O 1
ATOM 1612 N N . SER A 1 207 ? 2.155 -8.598 6.191 1.00 94.56 207 SER A N 1
ATOM 1613 C CA . SER A 1 207 ? 2.845 -8.159 4.967 1.00 94.56 207 SER A CA 1
ATOM 1614 C C . SER A 1 207 ? 4.322 -7.809 5.199 1.00 94.56 207 SER A C 1
ATOM 1616 O O . SER A 1 207 ? 5.129 -7.921 4.276 1.00 94.56 207 SER A O 1
ATOM 1618 N N . SER A 1 208 ? 4.689 -7.455 6.436 1.00 91.56 208 SER A N 1
ATOM 1619 C CA . SER A 1 208 ? 6.076 -7.211 6.858 1.00 91.56 208 SER A CA 1
ATOM 1620 C C . SER A 1 208 ? 6.845 -8.512 7.118 1.00 91.56 208 SER A C 1
ATOM 1622 O O . SER A 1 208 ? 8.014 -8.621 6.752 1.00 91.56 208 SER A O 1
ATOM 1624 N N . GLU A 1 209 ? 6.191 -9.520 7.706 1.00 92.06 209 GLU A N 1
ATOM 1625 C CA . GLU A 1 209 ? 6.780 -10.822 8.049 1.00 92.06 209 GLU A CA 1
ATOM 1626 C C . GLU A 1 209 ? 6.017 -12.028 7.445 1.00 92.06 209 GLU A C 1
ATOM 1628 O O . GLU A 1 209 ? 5.665 -12.967 8.165 1.00 92.06 209 GLU A O 1
ATOM 1633 N N . PRO A 1 210 ? 5.816 -12.101 6.113 1.00 92.12 210 PRO A N 1
ATOM 1634 C CA . PRO A 1 210 ? 4.978 -13.126 5.468 1.00 92.12 210 PRO A CA 1
ATOM 1635 C C . PRO A 1 210 ? 5.575 -14.545 5.508 1.00 92.12 210 PRO A C 1
ATOM 1637 O O . PRO A 1 210 ? 4.962 -15.495 5.026 1.00 92.12 210 PRO A O 1
ATOM 1640 N N . LYS A 1 211 ? 6.799 -14.690 6.036 1.00 90.94 211 LYS A N 1
ATOM 1641 C CA . LYS A 1 211 ? 7.462 -15.976 6.308 1.00 90.94 211 LYS A CA 1
ATOM 1642 C C . LYS A 1 211 ? 7.254 -16.457 7.746 1.00 90.94 211 LYS A C 1
ATOM 1644 O O . LYS A 1 211 ? 7.266 -17.661 7.975 1.00 90.94 211 LYS A O 1
ATOM 1649 N N . THR A 1 212 ? 7.099 -15.531 8.693 1.00 92.38 212 THR A N 1
ATOM 1650 C CA . THR A 1 212 ? 6.904 -15.812 10.124 1.00 92.38 212 THR A CA 1
ATOM 1651 C C . THR A 1 212 ? 5.416 -15.936 10.442 1.00 92.38 212 THR A C 1
ATOM 1653 O O . THR A 1 212 ? 4.992 -16.827 11.174 1.00 92.38 212 THR A O 1
ATOM 1656 N N . ILE A 1 213 ? 4.612 -15.041 9.866 1.00 94.62 213 ILE A N 1
ATOM 1657 C CA . ILE A 1 213 ? 3.174 -14.936 10.084 1.00 94.62 213 ILE A CA 1
ATOM 1658 C C . ILE A 1 213 ? 2.459 -15.584 8.897 1.00 94.62 213 ILE A C 1
ATOM 1660 O O . ILE A 1 213 ? 2.561 -15.131 7.758 1.00 94.62 213 ILE A O 1
ATOM 1664 N N . ASN A 1 214 ? 1.710 -16.651 9.164 1.00 96.25 214 ASN A N 1
ATOM 1665 C CA . ASN A 1 214 ? 0.903 -17.325 8.150 1.00 96.25 214 ASN A CA 1
ATOM 1666 C C . ASN A 1 214 ? -0.312 -16.464 7.729 1.00 96.25 214 ASN A C 1
ATOM 1668 O O . ASN A 1 214 ? -0.955 -15.825 8.565 1.00 96.25 214 ASN A O 1
ATOM 1672 N N . LEU A 1 215 ? -0.641 -16.475 6.431 1.00 97.12 215 LEU A N 1
ATOM 1673 C CA . LEU A 1 215 ? -1.738 -15.679 5.868 1.00 97.12 215 LEU A CA 1
ATOM 1674 C C . LEU A 1 215 ? -3.117 -16.128 6.379 1.00 97.12 215 LEU A C 1
ATOM 1676 O O . LEU A 1 215 ? -3.907 -15.286 6.792 1.00 97.12 215 LEU A O 1
ATOM 1680 N N . ASP A 1 216 ? -3.399 -17.429 6.434 1.00 96.81 216 ASP A N 1
ATOM 1681 C CA . ASP A 1 216 ? -4.688 -17.958 6.909 1.00 96.81 216 ASP A CA 1
ATOM 1682 C C . ASP A 1 216 ? -4.942 -17.585 8.379 1.00 96.81 216 ASP A C 1
ATOM 1684 O O . ASP A 1 216 ? -6.070 -17.297 8.780 1.00 96.81 216 ASP A O 1
ATOM 1688 N N . TYR A 1 217 ? -3.881 -17.531 9.187 1.00 97.75 217 TYR A N 1
ATOM 1689 C CA . TYR A 1 217 ? -3.912 -17.043 10.566 1.00 97.75 217 TYR A CA 1
ATOM 1690 C C . TYR A 1 217 ? -4.183 -15.525 10.656 1.00 97.75 217 TYR A C 1
ATOM 1692 O O . TYR A 1 217 ? -4.854 -15.070 11.585 1.00 97.75 217 TYR A O 1
ATOM 1700 N N . ALA A 1 218 ? -3.749 -14.727 9.674 1.00 98.06 218 ALA A N 1
ATOM 1701 C CA . ALA A 1 218 ? -4.111 -13.310 9.571 1.00 98.06 218 ALA A CA 1
ATOM 1702 C C . ALA A 1 218 ? -5.537 -13.085 9.011 1.00 98.06 218 ALA A C 1
ATOM 1704 O O . ALA A 1 218 ? -6.198 -12.121 9.393 1.00 98.06 218 ALA A O 1
ATOM 1705 N N . LEU A 1 219 ? -6.035 -13.990 8.156 1.00 98.06 219 LEU A N 1
ATOM 1706 C CA . LEU A 1 219 ? -7.351 -13.933 7.495 1.00 98.06 219 LEU A CA 1
ATOM 1707 C C . LEU A 1 219 ? -8.503 -14.613 8.265 1.00 98.06 219 LEU A C 1
ATOM 1709 O O . LEU A 1 219 ? -9.622 -14.674 7.750 1.00 98.06 219 LEU A O 1
ATOM 1713 N N . PHE A 1 220 ? -8.263 -15.138 9.473 1.00 97.19 220 PHE A N 1
ATOM 1714 C CA . PHE A 1 220 ? -9.196 -16.008 10.222 1.00 97.19 220 PHE A CA 1
ATOM 1715 C C . PHE A 1 220 ? -9.602 -17.306 9.477 1.00 97.19 220 PHE A C 1
ATOM 1717 O O . PHE A 1 220 ? -10.662 -17.872 9.744 1.00 97.19 220 PHE A O 1
ATOM 1724 N N . GLN A 1 221 ? -8.784 -17.785 8.537 1.00 94.56 221 GLN A N 1
ATOM 1725 C CA . GLN A 1 221 ? -8.994 -19.045 7.807 1.00 94.56 221 GLN A CA 1
ATOM 1726 C C . GLN A 1 221 ? -8.237 -20.242 8.409 1.00 94.56 221 GLN A C 1
ATOM 1728 O O . GLN A 1 221 ? -8.471 -21.376 7.985 1.00 94.56 221 GLN A O 1
ATOM 1733 N N . SER A 1 222 ? -7.365 -20.019 9.402 1.00 89.38 222 SER A N 1
ATOM 1734 C CA . SER A 1 222 ? -6.642 -21.093 10.094 1.00 89.38 222 SER A CA 1
ATOM 1735 C C . SER A 1 222 ? -7.587 -22.172 10.639 1.00 89.38 222 SER A C 1
ATOM 1737 O O . SER A 1 222 ? -8.503 -21.890 11.411 1.00 89.38 222 SER A O 1
ATOM 1739 N N . LYS A 1 223 ? -7.312 -23.426 10.263 1.00 86.44 223 LYS A N 1
ATOM 1740 C CA . LYS A 1 223 ? -7.935 -24.631 10.840 1.00 86.44 223 LYS A CA 1
ATOM 1741 C C . LYS A 1 223 ? -7.011 -25.348 11.826 1.00 86.44 223 LYS A C 1
ATOM 1743 O O . LYS A 1 223 ? -7.478 -25.858 12.836 1.00 86.44 223 LYS A O 1
ATOM 1748 N N . ASN A 1 224 ? -5.708 -25.360 11.527 1.00 86.31 224 ASN A N 1
ATOM 1749 C CA . ASN A 1 224 ? -4.709 -26.189 12.211 1.00 86.31 224 ASN A CA 1
ATOM 1750 C C . ASN A 1 224 ? -3.571 -25.367 12.852 1.00 86.31 224 ASN A C 1
ATOM 1752 O O . ASN A 1 224 ? -2.714 -25.945 13.513 1.00 86.31 224 ASN A O 1
ATOM 1756 N N . ILE A 1 225 ? -3.516 -24.046 12.636 1.00 87.62 225 ILE A N 1
ATOM 1757 C CA . ILE A 1 225 ? -2.457 -23.179 13.173 1.00 87.62 225 ILE A CA 1
ATOM 1758 C C . ILE A 1 225 ? -3.001 -22.452 14.400 1.00 87.62 225 ILE A C 1
ATOM 1760 O O . ILE A 1 225 ? -3.871 -21.582 14.291 1.00 87.62 225 ILE A O 1
ATOM 1764 N N . THR A 1 226 ? -2.458 -22.808 15.558 1.00 91.94 226 THR A N 1
ATOM 1765 C CA . THR A 1 226 ? -2.773 -22.209 16.855 1.00 91.94 226 THR A CA 1
ATOM 1766 C C . THR A 1 226 ? -1.492 -21.756 17.540 1.00 91.94 226 THR A C 1
ATOM 1768 O O . THR A 1 226 ? -0.559 -22.547 17.670 1.00 91.94 226 THR A O 1
ATOM 1771 N N . ILE A 1 227 ? -1.448 -20.511 18.012 1.00 93.44 227 ILE A N 1
ATOM 1772 C CA . ILE A 1 227 ? -0.315 -19.981 18.779 1.00 93.44 227 ILE A CA 1
ATOM 1773 C C . ILE A 1 227 ? -0.705 -19.950 20.255 1.00 93.44 227 ILE A C 1
ATOM 1775 O O . ILE A 1 227 ? -1.629 -19.232 20.628 1.00 93.44 227 ILE A O 1
ATOM 1779 N N . THR A 1 228 ? -0.007 -20.701 21.104 1.00 96.69 228 THR A N 1
ATOM 1780 C CA . THR A 1 228 ? -0.207 -20.660 22.561 1.00 96.69 228 THR A CA 1
ATOM 1781 C C . THR A 1 228 ? 0.766 -19.672 23.203 1.00 96.69 228 THR A C 1
ATOM 1783 O O . THR A 1 228 ? 1.971 -19.718 22.962 1.00 96.69 228 THR A O 1
ATOM 1786 N N . ASP A 1 229 ? 0.247 -18.767 24.030 1.00 97.12 229 ASP A N 1
ATOM 1787 C CA . ASP A 1 229 ? 1.039 -17.842 24.838 1.00 97.12 229 ASP A CA 1
ATOM 1788 C C . ASP A 1 229 ? 1.722 -18.603 25.996 1.00 97.12 229 ASP A C 1
ATOM 1790 O O . ASP A 1 229 ? 1.025 -19.161 26.851 1.00 97.12 229 ASP A O 1
ATOM 1794 N N . PRO A 1 230 ? 3.067 -18.630 26.070 1.00 95.69 230 PRO A N 1
ATOM 1795 C CA . PRO A 1 230 ? 3.794 -19.494 27.002 1.00 95.69 230 PRO A CA 1
ATOM 1796 C C . PRO A 1 230 ? 3.686 -19.059 28.469 1.00 95.69 230 PRO A C 1
ATOM 1798 O O . PRO A 1 230 ? 3.968 -19.861 29.353 1.00 95.69 230 PRO A O 1
ATOM 1801 N N . ASN A 1 231 ? 3.273 -17.818 28.752 1.00 95.81 231 ASN A N 1
ATOM 1802 C CA . ASN A 1 231 ? 3.168 -17.305 30.122 1.00 95.81 231 ASN A CA 1
ATOM 1803 C C . ASN A 1 231 ? 1.752 -17.455 30.704 1.00 95.81 231 ASN A C 1
ATOM 1805 O O . ASN A 1 231 ? 1.553 -17.224 31.896 1.00 95.81 231 ASN A O 1
ATOM 1809 N N . THR A 1 232 ? 0.752 -17.756 29.867 1.00 96.69 232 THR A N 1
ATOM 1810 C CA . THR A 1 232 ? -0.669 -17.760 30.263 1.00 96.69 232 THR A CA 1
ATOM 1811 C C . THR A 1 232 ? -1.465 -18.969 29.776 1.00 96.69 232 THR A C 1
ATOM 1813 O O . THR A 1 232 ? -2.584 -19.165 30.241 1.00 96.69 232 THR A O 1
ATOM 1816 N N . GLY A 1 233 ? -0.938 -19.765 28.840 1.00 96.81 233 GLY A N 1
ATOM 1817 C CA . GLY A 1 233 ? -1.653 -20.890 28.225 1.00 96.81 233 GLY A CA 1
ATOM 1818 C C . GLY A 1 233 ? -2.782 -20.479 27.268 1.00 96.81 233 GLY A C 1
ATOM 1819 O O . GLY A 1 233 ? -3.426 -21.342 26.670 1.00 96.81 233 GLY A O 1
ATOM 1820 N N . LEU A 1 234 ? -3.028 -19.175 27.085 1.00 97.75 234 LEU A N 1
ATOM 1821 C CA . LEU A 1 234 ? -4.042 -18.677 26.156 1.00 97.75 234 LEU A CA 1
ATOM 1822 C C . LEU A 1 234 ? -3.670 -19.053 24.723 1.00 97.75 234 LEU A C 1
ATOM 1824 O O . LEU A 1 234 ? -2.563 -18.775 24.268 1.00 97.75 234 LEU A O 1
ATOM 1828 N N . THR A 1 235 ? -4.607 -19.672 24.010 1.00 96.94 235 THR A N 1
ATOM 1829 C CA . THR A 1 235 ? -4.383 -20.168 22.650 1.00 96.94 235 THR A CA 1
ATOM 1830 C C . THR A 1 235 ? -5.142 -19.318 21.638 1.00 96.94 235 THR A C 1
ATOM 1832 O O . THR A 1 235 ? -6.351 -19.118 21.750 1.00 96.94 235 THR A O 1
ATOM 1835 N N . TYR A 1 236 ? -4.412 -18.817 20.646 1.00 97.50 236 TYR A N 1
ATOM 1836 C CA . TYR A 1 236 ? -4.877 -17.902 19.613 1.00 97.50 236 TYR A CA 1
ATOM 1837 C C . TYR A 1 236 ? -5.029 -18.645 18.287 1.00 97.50 236 TYR A C 1
ATOM 1839 O O . TYR A 1 236 ? -4.116 -19.344 17.850 1.00 97.50 236 TYR A O 1
ATOM 1847 N N . THR A 1 237 ? -6.180 -18.482 17.636 1.00 96.19 237 THR A N 1
ATOM 1848 C CA . THR A 1 237 ? -6.494 -19.062 16.313 1.00 96.19 237 THR A CA 1
ATOM 1849 C C . THR A 1 237 ? -6.313 -18.065 15.167 1.00 96.19 237 THR A C 1
ATOM 1851 O O . THR A 1 237 ? -6.416 -18.437 14.000 1.00 96.19 237 THR A O 1
ATOM 1854 N N . ASN A 1 238 ? -6.089 -16.790 15.491 1.00 97.62 238 ASN A N 1
ATOM 1855 C CA . ASN A 1 238 ? -5.981 -15.695 14.538 1.00 97.62 238 ASN A CA 1
ATOM 1856 C C . ASN A 1 238 ? -5.139 -14.536 15.097 1.00 97.62 238 ASN A C 1
ATOM 1858 O O . ASN A 1 238 ? -5.098 -14.303 16.309 1.00 97.62 238 ASN A O 1
ATOM 1862 N N . LEU A 1 239 ? -4.518 -13.774 14.196 1.00 98.19 239 LEU A N 1
ATOM 1863 C CA . LEU A 1 239 ? -3.623 -12.664 14.536 1.00 98.19 239 LEU A CA 1
ATOM 1864 C C . LEU A 1 239 ? -4.346 -11.467 15.176 1.00 98.19 239 LEU A C 1
ATOM 1866 O O . LEU A 1 239 ? -3.767 -10.774 16.008 1.00 98.19 239 LEU A O 1
ATOM 1870 N N . PHE A 1 240 ? -5.612 -11.226 14.827 1.00 98.56 240 PHE A N 1
ATOM 1871 C CA . PHE A 1 240 ? -6.386 -10.107 15.372 1.00 98.56 240 PHE A CA 1
ATOM 1872 C C . PHE A 1 240 ? -6.572 -10.224 16.891 1.00 98.56 240 PHE A C 1
ATOM 1874 O O . PHE A 1 240 ? -6.300 -9.271 17.619 1.00 98.56 240 PHE A O 1
ATOM 1881 N N . ASP A 1 241 ? -6.985 -11.394 17.384 1.00 98.31 241 ASP A N 1
ATOM 1882 C CA . ASP A 1 241 ? -7.161 -11.635 18.821 1.00 98.31 241 ASP A CA 1
ATOM 1883 C C . ASP A 1 241 ? -5.837 -11.513 19.579 1.00 98.31 241 ASP A C 1
ATOM 1885 O O . ASP A 1 241 ? -5.789 -10.928 20.659 1.00 98.31 241 ASP A O 1
ATOM 1889 N N . GLN A 1 242 ? -4.749 -11.993 18.974 1.00 97.75 242 GLN A N 1
ATOM 1890 C CA . GLN A 1 242 ? -3.393 -11.888 19.508 1.00 97.75 242 GLN A CA 1
ATOM 1891 C C . GLN A 1 242 ? -2.948 -10.421 19.652 1.00 97.75 242 GLN A C 1
ATOM 1893 O O . GLN A 1 242 ? -2.392 -10.029 20.681 1.00 97.75 242 GLN A O 1
ATOM 1898 N N . MET A 1 243 ? -3.246 -9.591 18.646 1.00 98.50 243 MET A N 1
ATOM 1899 C CA . MET A 1 243 ? -2.998 -8.148 18.670 1.00 98.50 243 MET A CA 1
ATOM 1900 C C . MET A 1 243 ? -3.839 -7.453 19.751 1.00 98.50 243 MET A C 1
ATOM 1902 O O . MET A 1 243 ? -3.280 -6.738 20.585 1.00 98.50 243 MET A O 1
ATOM 1906 N N . VAL A 1 244 ? -5.155 -7.685 19.796 1.00 98.56 244 VAL A N 1
ATOM 1907 C CA . VAL A 1 244 ? -6.052 -7.047 20.780 1.00 98.56 244 VAL A CA 1
ATOM 1908 C C . VAL A 1 244 ? -5.687 -7.441 22.216 1.00 98.56 244 VAL A C 1
ATOM 1910 O O . VAL A 1 244 ? -5.623 -6.569 23.089 1.00 98.56 244 VAL A O 1
ATOM 1913 N N . ASP A 1 245 ? -5.368 -8.713 22.470 1.00 98.56 245 ASP A N 1
ATOM 1914 C CA . ASP A 1 245 ? -4.988 -9.168 23.809 1.00 98.56 245 ASP A CA 1
ATOM 1915 C C . ASP A 1 245 ? -3.649 -8.585 24.273 1.00 98.56 245 ASP A C 1
ATOM 1917 O O . ASP A 1 245 ? -3.515 -8.253 25.452 1.00 98.56 245 ASP A O 1
ATOM 1921 N N . SER A 1 246 ? -2.695 -8.331 23.371 1.00 98.56 246 SER A N 1
ATOM 1922 C CA . SER A 1 246 ? -1.448 -7.643 23.741 1.00 98.56 246 SER A CA 1
ATOM 1923 C C . SER A 1 246 ? -1.692 -6.237 24.322 1.00 98.56 246 SER A C 1
ATOM 1925 O O . SER A 1 246 ? -1.046 -5.834 25.294 1.00 98.56 246 SER A O 1
ATOM 1927 N N . VAL A 1 247 ? -2.712 -5.517 23.834 1.00 98.56 247 VAL A N 1
ATOM 1928 C CA . VAL A 1 247 ? -3.141 -4.244 24.436 1.00 98.56 247 VAL A CA 1
ATOM 1929 C C . VAL A 1 247 ? -3.849 -4.480 25.774 1.00 98.56 247 VAL A C 1
ATOM 1931 O O . VAL A 1 247 ? -3.612 -3.740 26.727 1.00 98.56 247 VAL A O 1
ATOM 1934 N N . ILE A 1 248 ? -4.660 -5.533 25.905 1.00 98.50 248 ILE A N 1
ATOM 1935 C CA . ILE A 1 248 ? -5.339 -5.891 27.164 1.00 98.50 248 ILE A CA 1
ATOM 1936 C C . ILE A 1 248 ? -4.330 -6.196 28.284 1.00 98.50 248 ILE A C 1
ATOM 1938 O O . ILE A 1 248 ? -4.507 -5.728 29.414 1.00 98.50 248 ILE A O 1
ATOM 1942 N N . PHE A 1 249 ? -3.240 -6.904 27.985 1.00 98.56 249 PHE A N 1
ATOM 1943 C CA . PHE A 1 249 ? -2.157 -7.135 28.942 1.00 98.56 249 PHE A CA 1
ATOM 1944 C C . PHE A 1 249 ? -1.391 -5.847 29.281 1.00 98.56 249 PHE A C 1
ATOM 1946 O O . PHE A 1 249 ? -1.129 -5.600 30.463 1.00 98.56 249 PHE A O 1
ATOM 1953 N N . ALA A 1 250 ? -1.142 -4.961 28.309 1.00 98.56 250 ALA A N 1
ATOM 1954 C CA . ALA A 1 250 ? -0.563 -3.640 28.574 1.00 98.56 250 ALA A CA 1
ATOM 1955 C C . ALA A 1 250 ? -1.455 -2.793 29.508 1.00 98.56 250 ALA A C 1
ATOM 1957 O O . ALA A 1 250 ? -0.971 -2.202 30.477 1.00 98.56 250 ALA A O 1
ATOM 1958 N N . MET A 1 251 ? -2.775 -2.798 29.283 1.00 98.56 251 MET A N 1
ATOM 1959 C CA . MET A 1 251 ? -3.778 -2.136 30.130 1.00 98.56 251 MET A CA 1
ATOM 1960 C C . MET A 1 251 ? -3.813 -2.717 31.549 1.00 98.56 251 MET A C 1
ATOM 1962 O O . MET A 1 251 ? -3.894 -1.958 32.519 1.00 98.56 251 MET A O 1
ATOM 1966 N N . LYS A 1 252 ? -3.709 -4.046 31.688 1.00 97.94 252 LYS A N 1
ATOM 1967 C CA . LYS A 1 252 ? -3.611 -4.736 32.984 1.00 97.94 252 LYS A CA 1
ATOM 1968 C C . LYS A 1 252 ? -2.363 -4.290 33.753 1.00 97.94 252 LYS A C 1
ATOM 1970 O O . LYS A 1 252 ? -2.486 -3.921 34.919 1.00 97.94 252 LYS A O 1
ATOM 1975 N N . ARG A 1 253 ? -1.193 -4.229 33.100 1.00 97.19 253 ARG A N 1
ATOM 1976 C CA . ARG A 1 253 ? 0.083 -3.797 33.713 1.00 97.19 253 ARG A CA 1
ATOM 1977 C C . ARG A 1 253 ? 0.057 -2.356 34.240 1.00 97.19 253 ARG A C 1
ATOM 1979 O O . ARG A 1 253 ? 0.667 -2.088 35.269 1.00 97.19 253 ARG A O 1
ATOM 1986 N N . VAL A 1 254 ? -0.671 -1.437 33.595 1.00 97.56 254 VAL A N 1
ATOM 1987 C CA . VAL A 1 254 ? -0.820 -0.043 34.080 1.00 97.56 254 VAL A CA 1
ATOM 1988 C C . VAL A 1 254 ? -2.016 0.181 35.024 1.00 97.56 254 VAL A C 1
ATOM 1990 O O . VAL A 1 254 ? -2.270 1.322 35.424 1.00 97.56 254 VAL A O 1
ATOM 1993 N N . GLY A 1 255 ? -2.719 -0.888 35.420 1.00 97.75 255 GLY A N 1
ATOM 1994 C CA . GLY A 1 255 ? -3.770 -0.868 36.446 1.00 97.75 255 GLY A CA 1
ATOM 1995 C C . GLY A 1 255 ? -5.196 -0.608 35.944 1.00 97.75 255 GLY A C 1
ATOM 1996 O O . GLY A 1 255 ? -6.035 -0.170 36.727 1.00 97.75 255 GLY A O 1
ATOM 1997 N N . TYR A 1 256 ? -5.488 -0.851 34.661 1.00 98.06 256 TYR A N 1
ATOM 1998 C CA . TYR A 1 256 ? -6.814 -0.628 34.060 1.00 98.06 256 TYR A CA 1
ATOM 1999 C C . TYR A 1 256 ? -7.334 -1.835 33.244 1.00 98.06 256 TYR A C 1
ATOM 2001 O O . TYR A 1 256 ? -7.708 -1.667 32.078 1.00 98.06 256 TYR A O 1
ATOM 2009 N N . PRO A 1 257 ? -7.394 -3.051 33.830 1.00 95.38 257 PRO A N 1
ATOM 2010 C CA . PRO A 1 257 ? -7.779 -4.271 33.114 1.00 95.38 257 PRO A CA 1
ATOM 2011 C C . PRO A 1 257 ? -9.217 -4.261 32.574 1.00 95.38 257 PRO A C 1
ATOM 2013 O O . PRO A 1 257 ? -9.469 -4.948 31.592 1.00 95.38 257 PRO A O 1
ATOM 2016 N N . ASP A 1 258 ? -10.132 -3.466 33.141 1.00 94.25 258 ASP A N 1
ATOM 2017 C CA . ASP A 1 258 ? -11.571 -3.495 32.802 1.00 94.25 258 ASP A CA 1
ATOM 2018 C C . ASP A 1 258 ? -12.010 -2.386 31.830 1.00 94.25 258 ASP A C 1
ATOM 2020 O O . ASP A 1 258 ? -13.199 -2.225 31.532 1.00 94.25 258 ASP A O 1
ATOM 2024 N N . VAL A 1 259 ? -11.075 -1.570 31.326 1.00 97.62 259 VAL A N 1
ATOM 2025 C CA . VAL A 1 259 ? -11.412 -0.591 30.284 1.00 97.62 259 VAL A CA 1
ATOM 2026 C C . VAL A 1 259 ? -11.773 -1.351 29.004 1.00 97.62 259 VAL A C 1
ATOM 2028 O O . VAL A 1 259 ? -11.001 -2.156 28.478 1.00 97.62 259 VAL A O 1
ATOM 2031 N N . ARG A 1 260 ? -12.991 -1.111 28.512 1.00 96.19 260 ARG A N 1
ATOM 2032 C CA . ARG A 1 260 ? -13.527 -1.739 27.298 1.00 96.19 260 ARG A CA 1
ATOM 2033 C C . ARG A 1 260 ? -12.832 -1.198 26.054 1.00 96.19 260 ARG A C 1
ATOM 2035 O O . ARG A 1 260 ? -12.476 -0.021 26.015 1.00 96.19 260 ARG A O 1
ATOM 2042 N N . ILE A 1 261 ? -12.730 -2.039 25.035 1.00 97.81 261 ILE A N 1
ATOM 2043 C CA . ILE A 1 261 ? -12.145 -1.704 23.736 1.00 97.81 261 ILE A CA 1
ATOM 2044 C C . ILE A 1 261 ? -13.263 -1.422 22.723 1.00 97.81 261 ILE A C 1
ATOM 2046 O O . ILE A 1 261 ? -14.357 -1.978 22.819 1.00 97.81 261 ILE A O 1
ATOM 2050 N N . PHE A 1 262 ? -12.985 -0.527 21.783 1.00 98.31 262 PHE A N 1
ATOM 2051 C CA . PHE A 1 262 ? -13.738 -0.289 20.558 1.00 98.31 262 PHE A CA 1
ATOM 2052 C C . PHE A 1 262 ? -12.721 -0.364 19.412 1.00 98.31 262 PHE A C 1
ATOM 2054 O O . PHE A 1 262 ? -11.673 0.274 19.486 1.00 98.31 262 PHE A O 1
ATOM 2061 N N . ILE A 1 263 ? -13.010 -1.128 18.364 1.00 98.56 263 ILE A N 1
ATOM 2062 C CA . ILE A 1 263 ? -12.159 -1.224 17.173 1.00 98.56 263 ILE A CA 1
ATOM 2063 C C . ILE A 1 263 ? -12.493 -0.034 16.266 1.00 98.56 263 ILE A C 1
ATOM 2065 O O . ILE A 1 263 ? -13.521 -0.017 15.591 1.00 98.56 263 ILE A O 1
ATOM 2069 N N . ALA A 1 264 ? -11.701 1.030 16.356 1.00 98.31 264 ALA A N 1
ATOM 2070 C CA . ALA A 1 264 ? -11.954 2.279 15.644 1.00 98.31 264 ALA A CA 1
ATOM 2071 C C . ALA A 1 264 ? -11.692 2.157 14.139 1.00 98.31 264 ALA A C 1
ATOM 2073 O O . ALA A 1 264 ? -12.364 2.840 13.358 1.00 98.31 264 ALA A O 1
ATOM 2074 N N . GLU A 1 265 ? -10.780 1.261 13.766 1.00 98.62 265 GLU A N 1
ATOM 2075 C CA . GLU A 1 265 ? -10.486 0.814 12.410 1.00 98.62 265 GLU A CA 1
ATOM 2076 C C . GLU A 1 265 ? -10.045 -0.651 12.426 1.00 98.62 265 GLU A C 1
ATOM 2078 O O . GLU A 1 265 ? -9.320 -1.093 13.318 1.00 98.62 265 GLU A O 1
ATOM 2083 N N . THR A 1 266 ? -10.464 -1.405 11.416 1.00 98.75 266 THR A N 1
ATOM 2084 C CA . THR A 1 266 ? -9.830 -2.660 11.005 1.00 98.75 266 THR A CA 1
ATOM 2085 C C . THR A 1 266 ? -10.181 -2.927 9.546 1.00 98.75 266 THR A C 1
ATOM 2087 O O . THR A 1 266 ? -11.282 -2.590 9.111 1.00 98.75 266 THR A O 1
ATOM 2090 N N . GLY A 1 267 ? -9.269 -3.503 8.772 1.00 98.44 267 GLY A N 1
ATOM 2091 C CA . GLY A 1 267 ? -9.492 -3.726 7.348 1.00 98.44 267 GLY A CA 1
ATOM 2092 C C . GLY A 1 267 ? -8.313 -4.395 6.658 1.00 98.44 267 GLY A C 1
ATOM 2093 O O . GLY A 1 267 ? -7.289 -4.689 7.279 1.00 98.44 267 GLY A O 1
ATOM 2094 N N . TRP A 1 268 ? -8.466 -4.624 5.357 1.00 98.75 268 TRP A N 1
ATOM 2095 C CA . TRP A 1 268 ? -7.459 -5.254 4.507 1.00 98.75 268 TRP A CA 1
ATOM 2096 C C . TRP A 1 268 ? -7.575 -4.698 3.076 1.00 98.75 268 TRP A C 1
ATOM 2098 O O . TRP A 1 268 ? -8.696 -4.606 2.564 1.00 98.75 268 TRP A O 1
ATOM 2108 N N . PRO A 1 269 ? -6.467 -4.306 2.420 1.00 98.31 269 PRO A N 1
ATOM 2109 C CA . PRO A 1 269 ? -6.519 -3.606 1.139 1.00 98.31 269 PRO A CA 1
ATOM 2110 C C . PRO A 1 269 ? -6.882 -4.534 -0.032 1.00 98.31 269 PRO A C 1
ATOM 2112 O O . PRO A 1 269 ? -6.365 -5.643 -0.159 1.00 98.31 269 PRO A O 1
ATOM 2115 N N . ASN A 1 270 ? -7.758 -4.055 -0.919 1.00 97.31 270 ASN A N 1
ATOM 2116 C CA . ASN A 1 270 ? -8.241 -4.752 -2.117 1.00 97.31 270 ASN A CA 1
ATOM 2117 C C . ASN A 1 270 ? -7.311 -4.636 -3.341 1.00 97.31 270 ASN A C 1
ATOM 2119 O O . ASN A 1 270 ? -7.554 -5.290 -4.355 1.00 97.31 270 ASN A O 1
ATOM 2123 N N . GLY A 1 271 ? -6.249 -3.840 -3.227 1.00 95.44 271 GLY A N 1
ATOM 2124 C CA . GLY A 1 271 ? -5.235 -3.582 -4.245 1.00 95.44 271 GLY A CA 1
ATOM 2125 C C . GLY A 1 271 ? -4.052 -2.818 -3.642 1.00 95.44 271 GLY A C 1
ATOM 2126 O O . GLY A 1 271 ? -4.125 -2.343 -2.509 1.00 95.44 271 GLY A O 1
ATOM 2127 N N . GLY A 1 272 ? -2.957 -2.694 -4.382 1.00 91.19 272 GLY A N 1
ATOM 2128 C CA . GLY A 1 272 ? -1.740 -2.013 -3.940 1.00 91.19 272 GLY A CA 1
ATOM 2129 C C . GLY A 1 272 ? -0.756 -1.847 -5.093 1.00 91.19 272 GLY A C 1
ATOM 2130 O O . GLY A 1 272 ? -1.066 -2.217 -6.228 1.00 91.19 272 GLY A O 1
ATOM 2131 N N . ASP A 1 273 ? 0.424 -1.295 -4.816 1.00 88.75 273 ASP A N 1
ATOM 2132 C CA . ASP A 1 273 ? 1.510 -1.307 -5.800 1.00 88.75 273 ASP A CA 1
ATOM 2133 C C . ASP A 1 273 ? 2.227 -2.683 -5.819 1.00 88.75 273 ASP A C 1
ATOM 2135 O O . ASP A 1 273 ? 1.983 -3.539 -4.969 1.00 88.75 273 ASP A O 1
ATOM 2139 N N . PHE A 1 274 ? 3.142 -2.910 -6.770 1.00 87.56 274 PHE A N 1
ATOM 2140 C CA . PHE A 1 274 ? 3.773 -4.223 -7.004 1.00 87.56 274 PHE A CA 1
ATOM 2141 C C . PHE A 1 274 ? 4.627 -4.766 -5.841 1.00 87.56 274 PHE A C 1
ATOM 2143 O O . PHE A 1 274 ? 4.901 -5.966 -5.810 1.00 87.56 274 PHE A O 1
ATOM 2150 N N . ASP A 1 275 ? 5.057 -3.924 -4.895 1.00 85.62 275 ASP A N 1
ATOM 2151 C CA . ASP A 1 275 ? 5.766 -4.358 -3.684 1.00 85.62 275 ASP A CA 1
ATOM 2152 C C . ASP A 1 275 ? 4.852 -4.635 -2.474 1.00 85.62 275 ASP A C 1
ATOM 2154 O O . ASP A 1 275 ? 5.332 -5.115 -1.447 1.00 85.62 275 ASP A O 1
ATOM 2158 N N . GLN A 1 276 ? 3.541 -4.397 -2.591 1.00 89.62 276 GLN A N 1
ATOM 2159 C CA . GLN A 1 276 ? 2.561 -4.584 -1.515 1.00 89.62 276 GLN A CA 1
ATOM 2160 C C . GLN A 1 276 ? 1.803 -5.906 -1.680 1.00 89.62 276 GLN A C 1
ATOM 2162 O O . GLN A 1 276 ? 0.755 -5.999 -2.325 1.00 89.62 276 GLN A O 1
ATOM 2167 N N . ILE A 1 277 ? 2.378 -6.954 -1.093 1.00 94.06 277 ILE A N 1
ATOM 2168 C CA . ILE A 1 277 ? 1.869 -8.327 -1.171 1.00 94.06 277 ILE A CA 1
ATOM 2169 C C . ILE A 1 277 ? 0.508 -8.500 -0.496 1.00 94.06 277 ILE A C 1
ATOM 2171 O O . ILE A 1 277 ? 0.183 -7.826 0.475 1.00 94.06 277 ILE A O 1
ATOM 2175 N N . GLY A 1 278 ? -0.290 -9.439 -1.000 1.00 95.25 278 GLY A N 1
ATOM 2176 C CA . GLY A 1 278 ? -1.591 -9.818 -0.446 1.00 95.25 278 GLY A CA 1
ATOM 2177 C C . GLY A 1 278 ? -2.655 -8.718 -0.442 1.00 95.25 278 GLY A C 1
ATOM 2178 O O . GLY A 1 278 ? -3.753 -8.947 0.068 1.00 95.25 278 GLY A O 1
ATOM 2179 N N . ALA A 1 279 ? -2.365 -7.547 -1.006 1.00 96.69 279 ALA A N 1
ATOM 2180 C CA . ALA A 1 279 ? -3.326 -6.484 -1.230 1.00 96.69 279 ALA A CA 1
ATOM 2181 C C . ALA A 1 279 ? -4.153 -6.820 -2.482 1.00 96.69 279 ALA A C 1
ATOM 2183 O O . ALA A 1 279 ? -3.742 -6.530 -3.606 1.00 96.69 279 ALA A O 1
ATOM 2184 N N . ASN A 1 280 ? -5.264 -7.535 -2.296 1.00 97.25 280 ASN A N 1
ATOM 2185 C CA . ASN A 1 280 ? -6.112 -8.048 -3.371 1.00 97.25 280 ASN A CA 1
ATOM 2186 C C . ASN A 1 280 ? -7.558 -8.287 -2.902 1.00 97.25 280 ASN A C 1
ATOM 2188 O O . ASN A 1 280 ? -7.844 -8.397 -1.708 1.00 97.25 280 ASN A O 1
ATOM 2192 N N . ILE A 1 281 ? -8.475 -8.399 -3.867 1.00 98.25 281 ILE A N 1
ATOM 2193 C CA . ILE A 1 281 ? -9.918 -8.582 -3.644 1.00 98.25 281 ILE A CA 1
ATOM 2194 C C . ILE A 1 281 ? -10.231 -9.843 -2.818 1.00 98.25 281 ILE A C 1
ATOM 2196 O O . ILE A 1 281 ? -11.117 -9.793 -1.965 1.00 98.25 281 ILE A O 1
ATOM 2200 N N . TYR A 1 282 ? -9.510 -10.952 -3.027 1.00 98.25 282 TYR A N 1
ATOM 2201 C CA . TYR A 1 282 ? -9.748 -12.210 -2.307 1.00 98.25 282 TYR A CA 1
ATOM 2202 C C . TYR A 1 282 ? -9.484 -12.063 -0.808 1.00 98.25 282 TYR A C 1
ATOM 2204 O O . TYR A 1 282 ? -10.365 -12.338 0.011 1.00 98.25 282 TYR A O 1
ATOM 2212 N N . ASN A 1 283 ? -8.287 -11.598 -0.447 1.00 98.44 283 ASN A N 1
ATOM 2213 C CA . ASN A 1 283 ? -7.876 -11.423 0.940 1.00 98.44 283 ASN A CA 1
ATOM 2214 C C . ASN A 1 283 ? -8.723 -10.340 1.621 1.00 98.44 283 ASN A C 1
ATOM 2216 O O . ASN A 1 283 ? -9.180 -10.545 2.743 1.00 98.44 283 ASN A O 1
ATOM 2220 N N . ALA A 1 284 ? -9.002 -9.228 0.928 1.00 98.69 284 ALA A N 1
ATOM 2221 C CA . ALA A 1 284 ? -9.821 -8.138 1.454 1.00 98.69 284 ALA A CA 1
ATOM 2222 C C . ALA A 1 284 ? -11.251 -8.586 1.792 1.00 98.69 284 ALA A C 1
ATOM 2224 O O . ALA A 1 284 ? -11.731 -8.357 2.905 1.00 98.69 284 ALA A O 1
ATOM 2225 N N . ALA A 1 285 ? -11.910 -9.288 0.864 1.00 98.50 285 ALA A N 1
ATOM 2226 C CA . ALA A 1 285 ? -13.235 -9.852 1.091 1.00 98.50 285 ALA A CA 1
ATOM 2227 C C . ALA A 1 285 ? -13.221 -10.910 2.202 1.00 98.50 285 ALA A C 1
ATOM 2229 O O . ALA A 1 285 ? -14.089 -10.898 3.072 1.00 98.50 285 ALA A O 1
ATOM 2230 N N . THR A 1 286 ? -12.227 -11.800 2.199 1.00 98.31 286 THR A N 1
ATOM 2231 C CA . THR A 1 286 ? -12.068 -12.858 3.206 1.00 98.31 286 THR A CA 1
ATOM 2232 C C . THR A 1 286 ? -11.911 -12.275 4.608 1.00 98.31 286 THR A C 1
ATOM 2234 O O . THR A 1 286 ? -12.685 -12.618 5.503 1.00 98.31 286 THR A O 1
ATOM 2237 N N . TYR A 1 287 ? -10.963 -11.351 4.791 1.00 98.75 287 TYR A N 1
ATOM 2238 C CA . TYR A 1 287 ? -10.703 -10.698 6.070 1.00 98.75 287 TYR A CA 1
ATOM 2239 C C . TYR A 1 287 ? -11.948 -9.971 6.587 1.00 98.75 287 TYR A C 1
ATOM 2241 O O . TYR A 1 287 ? -12.410 -10.240 7.697 1.00 98.75 287 TYR A O 1
ATOM 2249 N N . ASN A 1 288 ? -12.539 -9.097 5.764 1.00 98.69 288 ASN A N 1
ATOM 2250 C CA . ASN A 1 288 ? -13.659 -8.266 6.198 1.00 98.69 288 ASN A CA 1
ATOM 2251 C C . ASN A 1 288 ? -14.935 -9.087 6.463 1.00 98.69 288 ASN A C 1
ATOM 2253 O O . ASN A 1 288 ? -15.620 -8.828 7.451 1.00 98.69 288 ASN A O 1
ATOM 2257 N N . ARG A 1 289 ? -15.237 -10.127 5.670 1.00 98.25 289 ARG A N 1
ATOM 2258 C CA . ARG A 1 289 ? -16.366 -11.039 5.950 1.00 98.25 289 ARG A CA 1
ATOM 2259 C C . ARG A 1 289 ? -16.151 -11.830 7.249 1.00 98.25 289 ARG A C 1
ATOM 2261 O O . ARG A 1 289 ? -17.079 -11.951 8.051 1.00 98.25 289 ARG A O 1
ATOM 2268 N N . ASN A 1 290 ? -14.938 -12.333 7.492 1.00 97.81 290 ASN A N 1
ATOM 2269 C CA . ASN A 1 290 ? -14.635 -13.116 8.693 1.00 97.81 290 ASN A CA 1
ATOM 2270 C C . ASN A 1 290 ? -14.613 -12.263 9.972 1.00 97.81 290 ASN A C 1
ATOM 2272 O O . ASN A 1 290 ? -15.171 -12.680 10.990 1.00 97.81 290 ASN A O 1
ATOM 2276 N N . VAL A 1 291 ? -14.031 -11.059 9.933 1.00 97.19 291 VAL A N 1
ATOM 2277 C CA . VAL A 1 291 ? -13.983 -10.173 11.107 1.00 97.19 291 VAL A CA 1
ATOM 2278 C C . VAL A 1 291 ? -15.374 -9.634 11.464 1.00 97.19 291 VAL A C 1
ATOM 2280 O O . VAL A 1 291 ? -15.725 -9.580 12.642 1.00 97.19 291 VAL A O 1
ATOM 2283 N N . VAL A 1 292 ? -16.227 -9.351 10.467 1.00 97.81 292 VAL A N 1
ATOM 2284 C CA . VAL A 1 292 ? -17.648 -9.034 10.693 1.00 97.81 292 VAL A CA 1
ATOM 2285 C C . VAL A 1 292 ? -18.352 -10.197 11.388 1.00 97.81 292 VAL A C 1
ATOM 2287 O O . VAL A 1 292 ? -18.922 -9.992 12.457 1.00 97.81 292 VAL A O 1
ATOM 2290 N N . LYS A 1 293 ? -18.239 -11.424 10.856 1.00 96.06 293 LYS A N 1
ATOM 2291 C CA . LYS A 1 293 ? -18.820 -12.637 11.463 1.00 96.06 293 LYS A CA 1
ATOM 2292 C C . LYS A 1 293 ? -18.375 -12.840 12.921 1.00 96.06 293 LYS A C 1
ATOM 2294 O O . LYS A 1 293 ? -19.167 -13.296 13.742 1.00 96.06 293 LYS A O 1
ATOM 2299 N N . LYS A 1 294 ? -17.130 -12.488 13.262 1.00 95.25 294 LYS A N 1
ATOM 2300 C CA . LYS A 1 294 ? -16.618 -12.515 14.642 1.00 95.25 294 LYS A CA 1
ATOM 2301 C C . LYS A 1 294 ? -17.272 -11.450 15.534 1.00 95.25 294 LYS A C 1
ATOM 2303 O O . LYS A 1 294 ? -17.630 -11.759 16.669 1.00 95.25 294 LYS A O 1
ATOM 2308 N N . PHE A 1 295 ? -17.427 -10.215 15.051 1.00 96.00 295 PHE A N 1
ATOM 2309 C CA . PHE A 1 295 ? -18.022 -9.115 15.825 1.00 96.00 295 PHE A CA 1
ATOM 2310 C C . PHE A 1 295 ? -19.538 -9.256 16.034 1.00 96.00 295 PHE A C 1
ATOM 2312 O O . PHE A 1 295 ? -20.052 -8.839 17.074 1.00 96.00 295 PHE A O 1
ATOM 2319 N N . THR A 1 296 ? -20.256 -9.849 15.075 1.00 95.31 296 THR A N 1
ATOM 2320 C CA . THR A 1 296 ? -21.725 -9.989 15.106 1.00 95.31 296 THR A CA 1
ATOM 2321 C C . THR A 1 296 ? -22.214 -11.306 15.715 1.00 95.31 296 THR A C 1
ATOM 2323 O O . THR A 1 296 ? -23.426 -11.497 15.858 1.00 95.31 296 THR A O 1
ATOM 2326 N N . ALA A 1 297 ? -21.292 -12.195 16.101 1.00 94.44 297 ALA A N 1
ATOM 2327 C CA . ALA A 1 297 ? -21.575 -13.497 16.698 1.00 94.44 297 ALA A CA 1
ATOM 2328 C C . ALA A 1 297 ? -22.489 -13.415 17.937 1.00 94.44 297 ALA A C 1
ATOM 2330 O O . ALA A 1 297 ? -22.392 -12.499 18.759 1.00 94.44 297 ALA A O 1
ATOM 2331 N N . LYS A 1 298 ? -23.369 -14.413 18.077 1.00 92.19 298 LYS A N 1
ATOM 2332 C CA . LYS A 1 298 ? -24.310 -14.571 19.195 1.00 92.19 298 LYS A CA 1
ATOM 2333 C C . LYS A 1 298 ? -24.214 -16.014 19.726 1.00 92.19 298 LYS A C 1
ATOM 2335 O O . LYS A 1 298 ? -24.550 -16.922 18.968 1.00 92.19 298 LYS A O 1
ATOM 2340 N N . PRO A 1 299 ? -23.787 -16.242 20.984 1.00 93.31 299 PRO A N 1
ATOM 2341 C CA . PRO A 1 299 ? -23.234 -15.252 21.914 1.00 93.31 299 PRO A CA 1
ATOM 2342 C C . PRO A 1 299 ? -21.937 -14.602 21.378 1.00 93.31 299 PRO A C 1
ATOM 2344 O O . PRO A 1 299 ? -21.295 -15.166 20.489 1.00 93.31 299 PRO A O 1
ATOM 2347 N N . PRO A 1 300 ? -21.536 -13.424 21.894 1.00 94.44 300 PRO A N 1
ATOM 2348 C CA . PRO A 1 300 ? -20.296 -12.770 21.480 1.00 94.44 300 PRO A CA 1
ATOM 2349 C C . PRO A 1 300 ? -19.076 -13.644 21.790 1.00 94.44 300 PRO A C 1
ATOM 2351 O O . PRO A 1 300 ? -18.978 -14.205 22.877 1.00 94.44 300 PRO A O 1
ATOM 2354 N N . VAL A 1 301 ? -18.116 -13.728 20.866 1.00 94.88 301 VAL A N 1
ATOM 2355 C CA . VAL A 1 301 ? -16.902 -14.543 21.069 1.00 94.88 301 VAL A CA 1
ATOM 2356 C C . VAL A 1 301 ? -15.919 -13.860 22.029 1.00 94.88 301 VAL A C 1
ATOM 2358 O O . VAL A 1 301 ? -15.394 -14.496 22.940 1.00 94.88 301 VAL A O 1
ATOM 2361 N N . GLY A 1 302 ? -15.683 -12.557 21.852 1.00 95.56 302 GLY A N 1
ATOM 2362 C CA . GLY A 1 302 ? -14.600 -11.842 22.532 1.00 95.56 302 GLY A CA 1
ATOM 2363 C C . GLY A 1 302 ? -13.214 -12.254 22.030 1.00 95.56 302 GLY A C 1
ATOM 2364 O O . GLY A 1 302 ? -13.046 -12.549 20.844 1.00 95.56 302 GLY A O 1
ATOM 2365 N N . THR A 1 303 ? -12.235 -12.251 22.931 1.00 97.56 303 THR A N 1
ATOM 2366 C CA . THR A 1 303 ? -10.831 -12.646 22.703 1.00 97.56 303 THR A CA 1
ATOM 2367 C C . THR A 1 303 ? -10.409 -13.699 23.745 1.00 97.56 303 THR A C 1
ATOM 2369 O O . THR A 1 303 ? -11.098 -13.824 24.759 1.00 97.56 303 THR A O 1
ATOM 2372 N N . PRO A 1 304 ? -9.304 -14.450 23.578 1.00 97.69 304 PRO A N 1
ATOM 2373 C CA . PRO A 1 304 ? -8.843 -15.415 24.584 1.00 97.69 304 PRO A CA 1
ATOM 2374 C C . PRO A 1 304 ? -8.656 -14.839 26.000 1.00 97.69 304 PRO A C 1
ATOM 2376 O O . PRO A 1 304 ? -9.039 -15.492 26.969 1.00 97.69 304 PRO A O 1
ATOM 2379 N N . ALA A 1 305 ? -8.142 -13.613 26.153 1.00 97.31 305 ALA A N 1
ATOM 2380 C CA . ALA A 1 305 ? -8.008 -12.953 27.457 1.00 97.31 305 ALA A CA 1
ATOM 2381 C C . ALA A 1 305 ? -9.300 -12.268 27.950 1.00 97.31 305 ALA A C 1
ATOM 2383 O O . ALA A 1 305 ? -9.369 -11.856 29.113 1.00 97.31 305 ALA A O 1
ATOM 2384 N N . ARG A 1 306 ? -10.321 -12.118 27.092 1.00 96.56 306 ARG A N 1
ATOM 2385 C CA . ARG A 1 306 ? -11.647 -11.561 27.419 1.00 96.56 306 ARG A CA 1
ATOM 2386 C C . ARG A 1 306 ? -12.771 -12.282 26.645 1.00 96.56 306 ARG A C 1
ATOM 2388 O O . ARG A 1 306 ? -13.418 -11.665 25.786 1.00 96.56 306 ARG A O 1
ATOM 2395 N N . PRO A 1 307 ? -13.042 -13.568 26.935 1.00 96.94 307 PRO A N 1
ATOM 2396 C CA . PRO A 1 307 ? -14.114 -14.310 26.275 1.00 96.94 307 PRO A CA 1
ATOM 2397 C C . PRO A 1 307 ? -15.479 -13.680 26.583 1.00 96.94 307 PRO A C 1
ATOM 2399 O O . PRO A 1 307 ? -15.656 -13.018 27.608 1.00 96.94 307 PRO A O 1
ATOM 2402 N N . GLY A 1 308 ? -16.444 -13.820 25.672 1.00 95.00 308 GLY A N 1
ATOM 2403 C CA . GLY A 1 308 ? -17.789 -13.248 25.837 1.00 95.00 308 GLY A CA 1
ATOM 2404 C C . GLY A 1 308 ? -17.878 -11.720 25.693 1.00 95.00 308 GLY A C 1
ATOM 2405 O O . GLY A 1 308 ? -18.976 -11.164 25.679 1.00 95.00 308 GLY A O 1
ATOM 2406 N N . SER A 1 309 ? -16.750 -11.009 25.581 1.00 94.19 309 SER A N 1
ATOM 2407 C CA . SER A 1 309 ? -16.743 -9.546 25.498 1.00 94.19 309 SER A CA 1
ATOM 2408 C C . SER A 1 309 ? -17.134 -9.045 24.110 1.00 94.19 309 SER A C 1
ATOM 2410 O O . SER A 1 309 ? -16.528 -9.411 23.106 1.00 94.19 309 SER A O 1
ATOM 2412 N N . VAL A 1 310 ? -18.100 -8.128 24.044 1.00 95.44 310 VAL A N 1
ATOM 2413 C CA . VAL A 1 310 ? -18.436 -7.455 22.784 1.00 95.44 310 VAL A CA 1
ATOM 2414 C C . VAL A 1 310 ? -17.345 -6.454 22.399 1.00 95.44 310 VAL A C 1
ATOM 2416 O O . VAL A 1 310 ? -16.959 -5.607 23.206 1.00 95.44 310 VAL A O 1
ATOM 2419 N N . LEU A 1 311 ? -16.924 -6.507 21.133 1.00 95.50 311 LEU A N 1
ATOM 2420 C CA . LEU A 1 311 ? -16.048 -5.534 20.484 1.00 95.50 311 LEU A CA 1
ATOM 2421 C C . LEU A 1 311 ? -16.847 -4.743 19.429 1.00 95.50 311 LEU A C 1
ATOM 2423 O O . LEU A 1 311 ? -16.988 -5.210 18.301 1.00 95.50 311 LEU A O 1
ATOM 2427 N N . PRO A 1 312 ? -17.397 -3.558 19.761 1.00 96.38 312 PRO A N 1
ATOM 2428 C CA . PRO A 1 312 ? -17.950 -2.652 18.758 1.00 96.38 312 PRO A CA 1
ATOM 2429 C C . PRO A 1 312 ? -16.853 -2.193 17.795 1.00 96.38 312 PRO A C 1
ATOM 2431 O O . PRO A 1 312 ? -15.722 -1.959 18.228 1.00 96.38 312 PRO A O 1
ATOM 2434 N N . SER A 1 313 ? -17.188 -2.044 16.515 1.00 97.62 313 SER A N 1
ATOM 2435 C CA . SER A 1 313 ? -16.190 -1.870 15.458 1.00 97.62 313 SER A CA 1
ATOM 2436 C C . SER A 1 313 ? -16.640 -0.970 14.303 1.00 97.62 313 SER A C 1
ATOM 2438 O O . SER A 1 313 ? -17.839 -0.809 14.048 1.00 97.62 313 SER A O 1
ATOM 2440 N N . PHE A 1 314 ? -15.664 -0.420 13.577 1.00 98.62 314 PHE A N 1
ATOM 2441 C CA . PHE A 1 314 ? -15.822 0.082 12.211 1.00 98.62 314 PHE A CA 1
ATOM 2442 C C . PHE A 1 314 ? -14.856 -0.656 11.269 1.00 98.62 314 PHE A C 1
ATOM 2444 O O . PHE A 1 314 ? -13.712 -0.919 11.645 1.00 98.62 314 PHE A O 1
ATOM 2451 N N . ILE A 1 315 ? -15.314 -0.987 10.057 1.00 98.75 315 ILE A N 1
ATOM 2452 C CA . ILE A 1 315 ? -14.453 -1.481 8.974 1.00 98.75 315 ILE A CA 1
ATOM 2453 C C . ILE A 1 315 ? -13.874 -0.299 8.196 1.00 98.75 315 ILE A C 1
ATOM 2455 O O . ILE A 1 315 ? -14.622 0.552 7.698 1.00 98.75 315 ILE A O 1
ATOM 2459 N N . PHE A 1 316 ? -12.551 -0.286 8.051 1.00 98.56 316 PHE A N 1
ATOM 2460 C CA . PHE A 1 316 ? -11.827 0.662 7.218 1.00 98.56 316 PHE A CA 1
ATOM 2461 C C . PHE A 1 316 ? -11.685 0.093 5.794 1.00 98.56 316 PHE A C 1
ATOM 2463 O O . PHE A 1 316 ? -11.064 -0.954 5.621 1.00 98.56 316 PHE A O 1
ATOM 2470 N N . ALA A 1 317 ? -12.256 0.703 4.750 1.00 98.31 317 ALA A N 1
ATOM 2471 C CA . ALA A 1 317 ? -13.073 1.925 4.707 1.00 98.31 317 ALA A CA 1
ATOM 2472 C C . ALA A 1 317 ? -14.254 1.803 3.729 1.00 98.31 317 ALA A C 1
ATOM 2474 O O . ALA A 1 317 ? -14.387 0.824 3.000 1.00 98.31 317 ALA A O 1
ATOM 2475 N N . LEU A 1 318 ? -15.132 2.808 3.683 1.00 98.69 318 LEU A N 1
ATOM 2476 C CA . LEU A 1 318 ? -16.282 2.824 2.773 1.00 98.69 318 LEU A CA 1
ATOM 2477 C C . LEU A 1 318 ? -15.854 2.838 1.298 1.00 98.69 318 LEU A C 1
ATOM 2479 O O . LEU A 1 318 ? -16.451 2.127 0.493 1.00 98.69 318 LEU A O 1
ATOM 2483 N N . TYR A 1 319 ? -14.818 3.609 0.955 1.00 98.62 319 TYR A N 1
ATOM 2484 C CA . TYR A 1 319 ? -14.377 3.847 -0.421 1.00 98.62 319 TYR A CA 1
ATOM 2485 C C . TYR A 1 319 ? -12.872 3.623 -0.613 1.00 98.62 319 TYR A C 1
ATOM 2487 O O . TYR A 1 319 ? -12.086 3.793 0.314 1.00 98.62 319 TYR A O 1
ATOM 2495 N N . ASN A 1 320 ? -12.466 3.317 -1.847 1.00 97.94 320 ASN A N 1
ATOM 2496 C CA . ASN A 1 320 ? -11.083 3.506 -2.297 1.00 97.94 320 ASN A CA 1
ATOM 2497 C C . ASN A 1 320 ? -10.789 5.016 -2.423 1.00 97.94 320 ASN A C 1
ATOM 2499 O O . ASN A 1 320 ? -11.265 5.674 -3.346 1.00 97.94 320 ASN A O 1
ATOM 2503 N N . GLU A 1 321 ? -10.032 5.574 -1.480 1.00 95.06 321 GLU A N 1
ATOM 2504 C CA . GLU A 1 321 ? -9.749 7.013 -1.365 1.00 95.06 321 GLU A CA 1
ATOM 2505 C C . GLU A 1 321 ? -8.511 7.419 -2.184 1.00 95.06 321 GLU A C 1
ATOM 2507 O O . GLU A 1 321 ? -7.370 7.279 -1.742 1.00 95.06 321 GLU A O 1
ATOM 2512 N N . ASN A 1 322 ? -8.721 7.919 -3.407 1.00 89.56 322 ASN A N 1
ATOM 2513 C CA . ASN A 1 322 ? -7.644 8.096 -4.390 1.00 89.56 322 ASN A CA 1
ATOM 2514 C C . ASN A 1 322 ? -6.618 9.208 -4.082 1.00 89.56 322 ASN A C 1
ATOM 2516 O O . ASN A 1 322 ? -5.608 9.277 -4.780 1.00 89.56 322 ASN A O 1
ATOM 2520 N N . GLN A 1 323 ? -6.839 10.046 -3.063 1.00 89.00 323 GLN A N 1
ATOM 2521 C CA . GLN A 1 323 ? -5.898 11.082 -2.618 1.00 89.00 323 GLN A CA 1
ATOM 2522 C C . GLN A 1 323 ? -5.171 10.725 -1.308 1.00 89.00 323 GLN A C 1
ATOM 2524 O O . GLN A 1 323 ? -4.365 11.533 -0.838 1.00 89.00 323 GLN A O 1
ATOM 2529 N N . LYS A 1 324 ? -5.400 9.537 -0.714 1.00 89.06 324 LYS A N 1
ATOM 2530 C CA . LYS A 1 324 ? -4.618 9.093 0.454 1.00 89.06 324 LYS A CA 1
ATOM 2531 C C . LYS A 1 324 ? -3.122 8.968 0.085 1.00 89.06 324 LYS A C 1
ATOM 2533 O O . LYS A 1 324 ? -2.790 8.242 -0.863 1.00 89.06 324 LYS A O 1
ATOM 2538 N N . PRO A 1 325 ? -2.216 9.660 0.808 1.00 83.25 325 PRO A N 1
ATOM 2539 C CA . PRO A 1 325 ? -0.780 9.609 0.553 1.00 83.25 325 PRO A CA 1
ATOM 2540 C C . PRO A 1 325 ? -0.164 8.287 1.023 1.00 83.25 325 PRO A C 1
ATOM 2542 O O . PRO A 1 325 ? -0.796 7.515 1.736 1.00 83.25 325 PRO A O 1
ATOM 2545 N N . GLY A 1 326 ? 1.092 8.038 0.641 1.00 83.75 326 GLY A N 1
ATOM 2546 C CA . GLY A 1 326 ? 1.828 6.837 1.046 1.00 83.75 326 GLY A CA 1
ATOM 2547 C C . GLY A 1 326 ? 1.664 5.654 0.075 1.00 83.75 326 GLY A C 1
ATOM 2548 O O . GLY A 1 326 ? 1.445 5.876 -1.124 1.00 83.75 326 GLY A O 1
ATOM 2549 N N . PRO A 1 327 ? 1.819 4.404 0.552 1.00 85.00 327 PRO A N 1
ATOM 2550 C CA . PRO A 1 327 ? 1.744 3.191 -0.272 1.00 85.00 327 PRO A CA 1
ATOM 2551 C C . PRO A 1 327 ? 0.442 3.052 -1.077 1.00 85.00 327 PRO A C 1
ATOM 2553 O O . PRO A 1 327 ? -0.599 3.581 -0.693 1.00 85.00 327 PRO A O 1
ATOM 2556 N N . GLY A 1 328 ? 0.482 2.317 -2.189 1.00 87.38 328 GLY A N 1
ATOM 2557 C CA . GLY A 1 328 ? -0.680 1.967 -3.014 1.00 87.38 328 GLY A CA 1
ATOM 2558 C C . GLY A 1 328 ? -1.875 1.431 -2.230 1.00 87.38 328 GLY A C 1
ATOM 2559 O O . GLY A 1 328 ? -3.005 1.820 -2.526 1.00 87.38 328 GLY A O 1
ATOM 2560 N N . THR A 1 329 ? -1.638 0.612 -1.203 1.00 93.50 329 THR A N 1
ATOM 2561 C CA . THR A 1 329 ? -2.675 0.058 -0.311 1.00 93.50 329 THR A CA 1
ATOM 2562 C C . THR A 1 329 ? -3.581 1.114 0.301 1.00 93.50 329 THR A C 1
ATOM 2564 O O . THR A 1 329 ? -4.784 0.894 0.407 1.00 93.50 329 THR A O 1
ATOM 2567 N N . GLU A 1 330 ? -3.036 2.284 0.642 1.00 93.06 330 GLU A N 1
ATOM 2568 C CA . GLU A 1 330 ? -3.780 3.375 1.278 1.00 93.06 330 GLU A CA 1
ATOM 2569 C C . GLU A 1 330 ? -4.949 3.859 0.414 1.00 93.06 330 GLU A C 1
ATOM 2571 O O . GLU A 1 330 ? -5.993 4.253 0.929 1.00 93.06 330 GLU A O 1
ATOM 2576 N N . ARG A 1 331 ? -4.812 3.760 -0.910 1.00 94.62 331 ARG A N 1
ATOM 2577 C CA . ARG A 1 331 ? -5.839 4.150 -1.886 1.00 94.62 331 ARG A CA 1
ATOM 2578 C C . ARG A 1 331 ? -6.863 3.035 -2.156 1.00 94.62 331 ARG A C 1
ATOM 2580 O O . ARG A 1 331 ? -7.760 3.219 -2.974 1.00 94.62 331 ARG A O 1
ATOM 2587 N N . HIS A 1 332 ? -6.743 1.890 -1.476 1.00 97.25 332 HIS A N 1
ATOM 2588 C CA . HIS A 1 332 ? -7.412 0.627 -1.808 1.00 97.25 332 HIS A CA 1
ATOM 2589 C C . HIS A 1 332 ? -8.011 -0.129 -0.600 1.00 97.25 332 HIS A C 1
ATOM 2591 O O . HIS A 1 332 ? -8.199 -1.339 -0.665 1.00 97.25 332 HIS A O 1
ATOM 2597 N N . PHE A 1 333 ? -8.354 0.537 0.505 1.00 98.25 333 PHE A N 1
ATOM 2598 C CA . PHE A 1 333 ? -9.044 -0.104 1.645 1.00 98.25 333 PHE A CA 1
ATOM 2599 C C . PHE A 1 333 ? -10.580 -0.193 1.511 1.00 98.25 333 PHE A C 1
ATOM 2601 O O . PHE A 1 333 ? -11.259 -0.672 2.416 1.00 98.25 333 PHE A O 1
ATOM 2608 N N . GLY A 1 334 ? -11.158 0.261 0.399 1.00 98.19 334 GLY A N 1
ATOM 2609 C CA . GLY A 1 334 ? -12.604 0.377 0.224 1.00 98.19 334 GLY A CA 1
ATOM 2610 C C . GLY A 1 334 ? -13.373 -0.947 0.200 1.00 98.19 334 GLY A C 1
ATOM 2611 O O . GLY A 1 334 ? -12.971 -1.919 -0.444 1.00 98.19 334 GLY A O 1
ATOM 2612 N N . LEU A 1 335 ? -14.558 -0.939 0.811 1.00 98.69 335 LEU A N 1
ATOM 2613 C CA . LEU A 1 335 ? -15.642 -1.879 0.509 1.00 98.69 335 LEU A CA 1
ATOM 2614 C C . LEU A 1 335 ? -16.287 -1.554 -0.852 1.00 98.69 335 LEU A C 1
ATOM 2616 O O . LEU A 1 335 ? -16.737 -2.453 -1.566 1.00 98.69 335 LEU A O 1
ATOM 2620 N N . LEU A 1 336 ? -16.312 -0.270 -1.229 1.00 98.50 336 LEU A N 1
ATOM 2621 C CA . LEU A 1 336 ? -16.847 0.240 -2.491 1.00 98.50 336 LEU A CA 1
ATOM 2622 C C . LEU A 1 336 ? -15.758 0.933 -3.332 1.00 98.50 336 LEU A C 1
ATOM 2624 O O . LEU A 1 336 ? -14.854 1.598 -2.822 1.00 98.50 336 LEU A O 1
ATOM 2628 N N . HIS A 1 337 ? -15.893 0.858 -4.653 1.00 97.19 337 HIS A N 1
ATOM 2629 C CA . HIS A 1 337 ? -15.218 1.772 -5.572 1.00 97.19 337 HIS A CA 1
ATOM 2630 C C . HIS A 1 337 ? -15.782 3.203 -5.418 1.00 97.19 337 HIS A C 1
ATOM 2632 O O . HIS A 1 337 ? -16.928 3.358 -4.984 1.00 97.19 337 HIS A O 1
ATOM 2638 N N . PRO A 1 338 ? -15.064 4.261 -5.853 1.00 92.44 338 PRO A N 1
ATOM 2639 C CA . PRO A 1 338 ? -15.529 5.652 -5.741 1.00 92.44 338 PRO A CA 1
ATOM 2640 C C . PRO A 1 338 ? -16.899 5.919 -6.377 1.00 92.44 338 PRO A C 1
ATOM 2642 O O . PRO A 1 338 ? -17.626 6.807 -5.959 1.00 92.44 338 PRO A O 1
ATOM 2645 N N . HIS A 1 339 ? -17.293 5.122 -7.373 1.00 88.75 339 HIS A N 1
ATOM 2646 C CA . HIS A 1 339 ? -18.591 5.229 -8.048 1.00 88.75 339 HIS A CA 1
ATOM 2647 C C . HIS A 1 339 ? -19.737 4.517 -7.289 1.00 88.75 339 HIS A C 1
ATOM 2649 O O . HIS A 1 339 ? -20.813 4.306 -7.846 1.00 88.75 339 HIS A O 1
ATOM 2655 N N . GLY A 1 340 ? -19.513 4.085 -6.043 1.00 92.88 340 GLY A N 1
ATOM 2656 C CA . GLY A 1 340 ? -20.514 3.445 -5.181 1.00 92.88 340 GLY A CA 1
ATOM 2657 C C . GLY A 1 340 ? -20.834 1.978 -5.495 1.00 92.88 340 GLY A C 1
ATOM 2658 O O . GLY A 1 340 ? -21.682 1.394 -4.826 1.00 92.88 340 GLY A O 1
ATOM 2659 N N . LYS A 1 341 ? -20.175 1.358 -6.484 1.00 96.44 341 LYS A N 1
ATOM 2660 C CA . LYS A 1 341 ? -20.264 -0.095 -6.719 1.00 96.44 341 LYS A CA 1
ATOM 2661 C C . LYS A 1 341 ? -19.388 -0.854 -5.709 1.00 96.44 341 LYS A C 1
ATOM 2663 O O . LYS A 1 341 ? -18.265 -0.403 -5.482 1.00 96.44 341 LYS A O 1
ATOM 2668 N N . PRO A 1 342 ? -19.829 -1.996 -5.149 1.00 97.56 342 PRO A N 1
ATOM 2669 C CA . PRO A 1 342 ? -18.978 -2.837 -4.308 1.00 97.56 342 PRO A CA 1
ATOM 2670 C C . PRO A 1 342 ? -17.721 -3.312 -5.041 1.00 97.56 342 PRO A C 1
ATOM 2672 O O . PRO A 1 342 ? -17.791 -3.633 -6.226 1.00 97.56 342 PRO A O 1
ATOM 2675 N N . VAL A 1 343 ? -16.598 -3.385 -4.323 1.00 98.12 343 VAL A N 1
ATOM 2676 C CA . VAL A 1 343 ? -15.385 -4.089 -4.787 1.00 98.12 343 VAL A CA 1
ATOM 2677 C C . VAL A 1 343 ? -15.574 -5.605 -4.645 1.00 98.12 343 VAL A C 1
ATOM 2679 O O . VAL A 1 343 ? -15.104 -6.393 -5.460 1.00 98.12 343 VAL A O 1
ATOM 2682 N N . TYR A 1 344 ? -16.312 -6.004 -3.611 1.00 98.12 344 TYR A N 1
ATOM 2683 C CA . TYR A 1 344 ? -16.782 -7.357 -3.340 1.00 98.12 344 TYR A CA 1
ATOM 2684 C C . TYR A 1 344 ? -18.064 -7.280 -2.505 1.00 98.12 344 TYR A C 1
ATOM 2686 O O . TYR A 1 344 ? -18.314 -6.300 -1.805 1.00 98.12 344 TYR A O 1
ATOM 2694 N N . GLU A 1 345 ? -18.891 -8.319 -2.565 1.00 97.12 345 GLU A N 1
ATOM 2695 C CA . GLU A 1 345 ? -20.127 -8.394 -1.778 1.00 97.12 345 GLU A CA 1
ATOM 2696 C C . GLU A 1 345 ? -19.810 -8.576 -0.284 1.00 97.12 345 GLU A C 1
ATOM 2698 O O . GLU A 1 345 ? -18.979 -9.416 0.076 1.00 97.12 345 GLU A O 1
ATOM 2703 N N . ILE A 1 346 ? -20.460 -7.798 0.585 1.00 97.38 346 ILE A N 1
ATOM 2704 C CA . ILE A 1 346 ? -20.305 -7.859 2.044 1.00 97.38 346 ILE A CA 1
ATOM 2705 C C . ILE A 1 346 ? -21.564 -7.335 2.748 1.00 97.38 346 ILE A C 1
ATOM 2707 O O . ILE A 1 346 ? -22.149 -6.338 2.327 1.00 97.38 346 ILE A O 1
ATOM 2711 N N . ASP A 1 347 ? -21.953 -7.996 3.836 1.00 97.31 347 ASP A N 1
ATOM 2712 C CA . ASP A 1 347 ? -23.048 -7.601 4.723 1.00 97.31 347 ASP A CA 1
ATOM 2713 C C . ASP A 1 347 ? -22.515 -7.291 6.133 1.00 97.31 347 ASP A C 1
ATOM 2715 O O . ASP A 1 347 ? -22.067 -8.192 6.842 1.00 97.31 347 ASP A O 1
ATOM 2719 N N . LEU A 1 348 ? -22.582 -6.026 6.567 1.00 97.81 348 LEU A N 1
ATOM 2720 C CA . LEU A 1 348 ? -22.074 -5.583 7.873 1.00 97.81 348 LEU A CA 1
ATOM 2721 C C . LEU A 1 348 ? -23.035 -5.869 9.047 1.00 97.81 348 LEU A C 1
ATOM 2723 O O . LEU A 1 348 ? -22.695 -5.566 10.193 1.00 97.81 348 LEU A O 1
ATOM 2727 N N . SER A 1 349 ? -24.209 -6.475 8.815 1.00 95.50 349 SER A N 1
ATOM 2728 C CA . SER A 1 349 ? -24.955 -7.124 9.908 1.00 95.50 349 SER A CA 1
ATOM 2729 C C . SER A 1 349 ? -24.396 -8.508 10.257 1.00 95.50 349 SER A C 1
ATOM 2731 O O . SER A 1 349 ? -24.657 -9.007 11.353 1.00 95.50 349 SER A O 1
ATOM 2733 N N . GLY A 1 350 ? -23.616 -9.113 9.351 1.00 93.00 350 GLY A N 1
ATOM 2734 C CA . GLY A 1 350 ? -23.117 -10.481 9.468 1.00 93.00 350 GLY A CA 1
ATOM 2735 C C . GLY A 1 350 ? -24.221 -11.543 9.477 1.00 93.00 350 GLY A C 1
ATOM 2736 O O . GLY A 1 350 ? -23.998 -12.628 10.008 1.00 93.00 350 GLY A O 1
ATOM 2737 N N . GLU A 1 351 ? -25.405 -11.227 8.941 1.00 92.88 351 GLU A N 1
ATOM 2738 C CA . GLU A 1 351 ? -26.519 -12.173 8.808 1.00 92.88 351 GLU A CA 1
ATOM 2739 C C . GLU A 1 351 ? -26.312 -13.112 7.610 1.00 92.88 351 GLU A C 1
ATOM 2741 O O . GLU A 1 351 ? -26.614 -14.295 7.727 1.00 92.88 351 GLU A O 1
ATOM 2746 N N . THR A 1 352 ? -25.769 -12.614 6.489 1.00 94.50 352 THR A N 1
ATOM 2747 C CA . THR A 1 352 ? -25.479 -13.425 5.291 1.00 94.50 352 THR A CA 1
ATOM 2748 C C . THR A 1 352 ? -24.351 -14.450 5.537 1.00 94.50 352 THR A C 1
ATOM 2750 O O . THR A 1 352 ? -23.209 -14.051 5.808 1.00 94.50 352 THR A O 1
ATOM 2753 N N . PRO A 1 353 ? -24.618 -15.768 5.400 1.00 92.56 353 PRO A N 1
ATOM 2754 C CA . PRO A 1 353 ? -23.619 -16.832 5.484 1.00 92.56 353 PRO A CA 1
ATOM 2755 C C . PRO A 1 353 ? -22.466 -16.695 4.483 1.00 92.56 353 PRO A C 1
ATOM 2757 O O . PRO A 1 353 ? -22.639 -16.272 3.343 1.00 92.56 353 PRO A O 1
ATOM 2760 N N . LEU A 1 354 ? -21.275 -17.159 4.879 1.00 90.56 354 LEU A N 1
ATOM 2761 C CA . LEU A 1 354 ? -20.069 -17.104 4.036 1.00 90.56 354 LEU A CA 1
ATOM 2762 C C . LEU A 1 354 ? -20.204 -17.869 2.703 1.00 90.56 354 LEU A C 1
ATOM 2764 O O . LEU A 1 354 ? -19.484 -17.557 1.760 1.00 90.56 354 LEU A O 1
ATOM 2768 N N . SER A 1 355 ? -21.109 -18.848 2.634 1.00 91.06 355 SER A N 1
ATOM 2769 C CA . SER A 1 355 ? -21.395 -19.686 1.464 1.00 91.06 355 SER A CA 1
ATOM 2770 C C . SER A 1 355 ? -22.346 -19.059 0.438 1.00 91.06 355 SER A C 1
ATOM 2772 O O . SER A 1 355 ? -22.463 -19.595 -0.657 1.00 91.06 355 SER A O 1
ATOM 2774 N N . GLU A 1 356 ? -23.040 -17.966 0.772 1.00 94.88 356 GLU A N 1
ATOM 2775 C CA . GLU A 1 356 ? -23.980 -17.294 -0.145 1.00 94.88 356 GLU A CA 1
ATOM 2776 C C . GLU A 1 356 ? -23.307 -16.221 -1.013 1.00 94.88 356 GLU A C 1
ATOM 2778 O O . GLU A 1 356 ? -23.847 -15.816 -2.042 1.00 94.88 356 GLU A O 1
ATOM 2783 N N . TYR A 1 357 ? -22.117 -15.760 -0.622 1.00 94.56 357 TYR A N 1
ATOM 2784 C CA . TYR A 1 357 ? -21.345 -14.812 -1.417 1.00 94.56 357 TYR A CA 1
ATOM 2785 C C . TYR A 1 357 ? -20.777 -15.459 -2.681 1.00 94.56 357 TYR A C 1
ATOM 2787 O O . TYR A 1 357 ? -20.295 -16.593 -2.653 1.00 94.56 357 TYR A O 1
ATOM 2795 N N . LYS A 1 358 ? -20.726 -14.693 -3.776 1.00 92.38 358 LYS A N 1
ATOM 2796 C CA . LYS A 1 358 ? -20.123 -15.159 -5.031 1.00 92.38 358 LYS A CA 1
ATOM 2797 C C . LYS A 1 358 ? -18.633 -15.516 -4.871 1.00 92.38 358 LYS A C 1
ATOM 2799 O O . LYS A 1 358 ? -17.944 -14.897 -4.046 1.00 92.38 358 LYS A O 1
ATOM 2804 N N . PRO A 1 359 ? -18.120 -16.462 -5.690 1.00 93.81 359 PRO A N 1
ATOM 2805 C CA . PRO A 1 359 ? -16.696 -16.765 -5.776 1.00 93.81 359 PRO A CA 1
ATOM 2806 C C . PRO A 1 359 ? -15.843 -15.511 -5.988 1.00 93.81 359 PRO A C 1
ATOM 2808 O O . PRO A 1 359 ? -16.220 -14.591 -6.714 1.00 93.81 359 PRO A O 1
ATOM 2811 N N . LEU A 1 360 ? -14.682 -15.492 -5.340 1.00 95.75 360 LEU A N 1
ATOM 2812 C CA . LEU A 1 360 ? -13.710 -14.403 -5.409 1.00 95.75 360 LEU A CA 1
ATOM 2813 C C . LEU A 1 360 ? -12.656 -14.702 -6.493 1.00 95.75 360 LEU A C 1
ATOM 2815 O O . LEU A 1 360 ? -12.378 -15.877 -6.746 1.00 95.75 360 LEU A O 1
ATOM 2819 N N . PRO A 1 361 ? -12.045 -13.678 -7.122 1.00 95.69 361 PRO A N 1
ATOM 2820 C CA . PRO A 1 361 ? -10.917 -13.883 -8.032 1.00 95.69 361 PRO A CA 1
ATOM 2821 C C . PRO A 1 361 ? -9.729 -14.518 -7.292 1.00 95.69 361 PRO A C 1
ATOM 2823 O O . PRO A 1 361 ? -9.569 -14.319 -6.090 1.00 95.69 361 PRO A O 1
ATOM 2826 N N . VAL A 1 362 ? -8.880 -15.264 -8.001 1.00 92.94 362 VAL A N 1
ATOM 2827 C CA . VAL A 1 362 ? -7.699 -15.914 -7.405 1.00 92.94 362 VAL A CA 1
ATOM 2828 C C . VAL A 1 362 ? -6.644 -14.854 -7.023 1.00 92.94 362 VAL A C 1
ATOM 2830 O O . VAL A 1 362 ? -6.385 -13.952 -7.820 1.00 92.94 362 VAL A O 1
ATOM 2833 N N . PRO A 1 363 ? -6.026 -14.916 -5.826 1.00 93.00 363 PRO A N 1
ATOM 2834 C CA . PRO A 1 363 ? -5.018 -13.942 -5.406 1.00 93.00 363 PRO A CA 1
ATOM 2835 C C . PRO A 1 363 ? -3.632 -14.215 -6.016 1.00 93.00 363 PRO A C 1
ATOM 2837 O O . PRO A 1 363 ? -2.929 -15.136 -5.607 1.00 93.00 363 PRO A O 1
ATOM 2840 N N . GLU A 1 364 ? -3.200 -13.364 -6.948 1.00 86.94 364 GLU A N 1
ATOM 2841 C CA . GLU A 1 364 ? -1.913 -13.511 -7.655 1.00 86.94 364 GLU A CA 1
ATOM 2842 C C . GLU A 1 364 ? -0.701 -12.915 -6.904 1.00 86.94 364 GLU A C 1
ATOM 2844 O O . GLU A 1 364 ? 0.436 -13.304 -7.162 1.00 86.94 364 GLU A O 1
ATOM 2849 N N . ASN A 1 365 ? -0.912 -11.990 -5.956 1.00 92.88 365 ASN A N 1
ATOM 2850 C CA . ASN A 1 365 ? 0.159 -11.233 -5.280 1.00 92.88 365 ASN A CA 1
ATOM 2851 C C . ASN A 1 365 ? 0.416 -11.639 -3.813 1.00 92.88 365 ASN A C 1
ATOM 2853 O O . ASN A 1 365 ? 1.014 -10.870 -3.064 1.00 92.88 365 ASN A O 1
ATOM 2857 N N . ASN A 1 366 ? -0.011 -12.828 -3.370 1.00 93.50 366 ASN A N 1
ATOM 2858 C CA . ASN A 1 366 ? 0.205 -13.292 -1.984 1.00 93.50 366 ASN A CA 1
ATOM 2859 C C . ASN A 1 366 ? 1.687 -13.547 -1.624 1.00 93.50 366 ASN A C 1
ATOM 2861 O O . ASN A 1 366 ? 2.011 -13.712 -0.450 1.00 93.50 366 ASN A O 1
ATOM 2865 N N . THR A 1 367 ? 2.589 -13.552 -2.609 1.00 89.69 367 THR A N 1
ATOM 2866 C CA . THR A 1 367 ? 4.044 -13.683 -2.435 1.00 89.69 367 THR A CA 1
ATOM 2867 C C . THR A 1 367 ? 4.787 -12.475 -3.013 1.00 89.69 367 THR A C 1
ATOM 2869 O O . THR A 1 367 ? 4.336 -11.947 -4.031 1.00 89.69 367 THR A O 1
ATOM 2872 N N . PRO A 1 368 ? 5.950 -12.074 -2.458 1.00 86.12 368 PRO A N 1
ATOM 2873 C CA . PRO A 1 368 ? 6.756 -10.980 -3.003 1.00 86.12 368 PRO A CA 1
ATOM 2874 C C . PRO A 1 368 ? 7.081 -11.145 -4.489 1.00 86.12 368 PRO A C 1
ATOM 2876 O O . PRO A 1 368 ? 7.527 -12.209 -4.923 1.00 86.12 368 PRO A O 1
ATOM 2879 N N . TYR A 1 369 ? 6.898 -10.069 -5.257 1.00 84.81 369 TYR A N 1
ATOM 2880 C CA . TYR A 1 369 ? 7.272 -10.033 -6.666 1.00 84.81 369 TYR A CA 1
ATOM 2881 C C . TYR A 1 369 ? 8.790 -10.225 -6.819 1.00 84.81 369 TYR A C 1
ATOM 2883 O O . TYR A 1 369 ? 9.582 -9.481 -6.241 1.00 84.81 369 TYR A O 1
ATOM 2891 N N . LYS A 1 370 ? 9.199 -11.237 -7.596 1.00 81.75 370 LYS A N 1
ATOM 2892 C CA . LYS A 1 370 ? 10.614 -11.629 -7.756 1.00 81.75 370 LYS A CA 1
ATOM 2893 C C . LYS A 1 370 ? 11.421 -10.711 -8.686 1.00 81.75 370 LYS A C 1
ATOM 2895 O O . LYS A 1 370 ? 12.649 -10.755 -8.665 1.00 81.75 370 LYS A O 1
ATOM 2900 N N . GLY A 1 371 ? 10.753 -9.931 -9.537 1.00 83.25 371 GLY A N 1
ATOM 2901 C CA . GLY A 1 371 ? 11.399 -9.079 -10.535 1.00 83.25 371 GLY A CA 1
ATOM 2902 C C . GLY A 1 371 ? 11.819 -7.704 -10.005 1.00 83.25 371 GLY A C 1
ATOM 2903 O O . GLY A 1 371 ? 11.618 -7.355 -8.842 1.00 83.25 371 GLY A O 1
ATOM 2904 N N . LYS A 1 372 ? 12.386 -6.882 -10.893 1.00 81.56 372 LYS A N 1
ATOM 2905 C CA . LYS A 1 372 ? 12.662 -5.467 -10.606 1.00 81.56 372 LYS A CA 1
ATOM 2906 C C . LYS A 1 372 ? 11.370 -4.652 -10.680 1.00 81.56 372 LYS A C 1
ATOM 2908 O O . LYS A 1 372 ? 10.525 -4.889 -11.537 1.00 81.56 372 LYS A O 1
ATOM 2913 N N . ILE A 1 373 ? 11.263 -3.663 -9.799 1.00 88.62 373 ILE A N 1
ATOM 2914 C CA . ILE A 1 373 ? 10.189 -2.670 -9.788 1.00 88.62 373 ILE A CA 1
ATOM 2915 C C . ILE A 1 373 ? 10.846 -1.292 -9.850 1.00 88.62 373 ILE A C 1
ATOM 2917 O O . ILE A 1 373 ? 11.825 -1.044 -9.141 1.00 88.62 373 ILE A O 1
ATOM 2921 N N . TRP A 1 374 ? 10.300 -0.397 -10.667 1.00 89.00 374 TRP A N 1
ATOM 2922 C CA . TRP A 1 374 ? 10.736 0.993 -10.805 1.00 89.00 374 TRP A CA 1
ATOM 2923 C C . TRP A 1 374 ? 9.628 1.951 -10.367 1.00 89.00 374 TRP A C 1
ATOM 2925 O O . TRP A 1 374 ? 8.448 1.626 -10.486 1.00 89.00 374 TRP A O 1
ATOM 2935 N N . CYS A 1 375 ? 10.008 3.146 -9.913 1.00 91.69 375 CYS A N 1
ATOM 2936 C CA . CYS A 1 375 ? 9.078 4.232 -9.607 1.00 91.69 375 CYS A CA 1
ATOM 2937 C C . CYS A 1 375 ? 9.176 5.312 -10.689 1.00 91.69 375 CYS A C 1
ATOM 2939 O O . CYS A 1 375 ? 10.241 5.898 -10.882 1.00 91.69 375 CYS A O 1
ATOM 2941 N N . VAL A 1 376 ? 8.099 5.546 -11.435 1.00 91.38 376 VAL A N 1
ATOM 2942 C CA . VAL A 1 376 ? 8.123 6.338 -12.677 1.00 91.38 376 VAL A CA 1
ATOM 2943 C C . VAL A 1 376 ? 7.039 7.406 -12.677 1.00 91.38 376 VAL A C 1
ATOM 2945 O O . VAL A 1 376 ? 6.082 7.320 -11.912 1.00 91.38 376 VAL A O 1
ATOM 2948 N N . ALA A 1 377 ? 7.169 8.421 -13.533 1.00 89.94 377 ALA A N 1
ATOM 2949 C CA . ALA A 1 377 ? 6.148 9.457 -13.668 1.00 89.94 377 ALA A CA 1
ATOM 2950 C C . ALA A 1 377 ? 4.806 8.862 -14.136 1.00 89.94 377 ALA A C 1
ATOM 2952 O O . ALA A 1 377 ? 4.748 8.125 -15.124 1.00 89.94 377 ALA A O 1
ATOM 2953 N N . ALA A 1 378 ? 3.716 9.214 -13.456 1.00 87.81 378 ALA A N 1
ATOM 2954 C CA . ALA A 1 378 ? 2.374 8.759 -13.788 1.00 87.81 378 ALA A CA 1
ATOM 2955 C C . ALA A 1 378 ? 1.910 9.308 -15.151 1.00 87.81 378 ALA A C 1
ATOM 2957 O O . ALA A 1 378 ? 2.162 10.461 -15.523 1.00 87.81 378 ALA A O 1
ATOM 2958 N N . LYS A 1 379 ? 1.198 8.474 -15.916 1.00 82.06 379 LYS A N 1
ATOM 2959 C CA . LYS A 1 379 ? 0.721 8.816 -17.262 1.00 82.06 379 LYS A CA 1
ATOM 2960 C C . LYS A 1 379 ? -0.291 9.966 -17.195 1.00 82.06 379 LYS A C 1
ATOM 2962 O O . LYS A 1 379 ? -1.399 9.790 -16.703 1.00 82.06 379 LYS A O 1
ATOM 2967 N N . GLY A 1 380 ? 0.083 11.125 -17.741 1.00 79.44 380 GLY A N 1
ATOM 2968 C CA . GLY A 1 380 ? -0.749 12.336 -17.741 1.00 79.44 380 GLY A CA 1
ATOM 2969 C C . GLY A 1 380 ? -0.499 13.301 -16.574 1.00 79.44 380 GLY A C 1
ATOM 2970 O O . GLY A 1 380 ? -1.211 14.296 -16.469 1.00 79.44 380 GLY A O 1
ATOM 2971 N N . ALA A 1 381 ? 0.507 13.051 -15.727 1.00 84.31 381 ALA A N 1
ATOM 2972 C CA . ALA A 1 381 ? 0.866 13.943 -14.624 1.00 84.31 381 ALA A CA 1
ATOM 2973 C C . ALA A 1 381 ? 1.201 15.381 -15.085 1.00 84.31 381 ALA A C 1
ATOM 2975 O O . ALA A 1 381 ? 1.780 15.608 -16.153 1.00 84.31 381 ALA A O 1
ATOM 2976 N N . ASN A 1 382 ? 0.844 16.370 -14.259 1.00 87.38 382 ASN A N 1
ATOM 2977 C CA . ASN A 1 382 ? 1.004 17.792 -14.569 1.00 87.38 382 ASN A CA 1
ATOM 2978 C C . ASN A 1 382 ? 2.493 18.184 -14.644 1.00 87.38 382 ASN A C 1
ATOM 2980 O O . ASN A 1 382 ? 3.207 18.096 -13.649 1.00 87.38 382 ASN A O 1
ATOM 2984 N N . LYS A 1 383 ? 2.954 18.674 -15.805 1.00 85.12 383 LYS A N 1
ATOM 2985 C CA . LYS A 1 383 ? 4.373 19.003 -16.055 1.00 85.12 383 LYS A CA 1
ATOM 2986 C C . LYS A 1 383 ? 4.976 20.003 -15.056 1.00 85.12 383 LYS A C 1
ATOM 2988 O O . LYS A 1 383 ? 6.143 19.859 -14.708 1.00 85.12 383 LYS A O 1
ATOM 2993 N N . THR A 1 384 ? 4.214 20.988 -14.584 1.00 84.69 384 THR A N 1
ATOM 2994 C CA . THR A 1 384 ? 4.701 21.975 -13.606 1.00 84.69 384 THR A CA 1
ATOM 2995 C C . THR A 1 384 ? 4.897 21.325 -12.238 1.00 84.69 384 THR A C 1
ATOM 2997 O O . THR A 1 384 ? 5.950 21.485 -11.623 1.00 84.69 384 THR A O 1
ATOM 3000 N N . ALA A 1 385 ? 3.933 20.508 -11.804 1.00 87.25 385 ALA A N 1
ATOM 3001 C CA . ALA A 1 385 ? 4.044 19.728 -10.573 1.00 87.25 385 ALA A CA 1
ATOM 3002 C C . ALA A 1 385 ? 5.188 18.696 -10.649 1.00 87.25 385 ALA A C 1
ATOM 3004 O O . ALA A 1 385 ? 5.943 18.547 -9.692 1.00 87.25 385 ALA A O 1
ATOM 3005 N N . LEU A 1 386 ? 5.399 18.065 -11.813 1.00 88.81 386 LEU A N 1
ATOM 3006 C CA . LEU A 1 386 ? 6.557 17.198 -12.063 1.00 88.81 386 LEU A CA 1
ATOM 3007 C C . LEU A 1 386 ? 7.898 17.931 -11.915 1.00 88.81 386 LEU A C 1
ATOM 3009 O O . LEU A 1 386 ? 8.847 17.343 -11.409 1.00 88.81 386 LEU A O 1
ATOM 3013 N N . GLY A 1 387 ? 7.989 19.201 -12.323 1.00 86.31 387 GLY A N 1
ATOM 3014 C CA . GLY A 1 387 ? 9.191 20.017 -12.122 1.00 86.31 387 GLY A CA 1
ATOM 3015 C C . GLY A 1 387 ? 9.506 20.256 -10.640 1.00 86.31 387 GLY A C 1
ATOM 3016 O O . GLY A 1 387 ? 10.660 20.147 -10.228 1.00 86.31 387 GLY A O 1
ATOM 3017 N N . LEU A 1 388 ? 8.481 20.514 -9.822 1.00 87.38 388 LEU A N 1
ATOM 3018 C CA . LEU A 1 388 ? 8.629 20.660 -8.370 1.00 87.38 388 LEU A CA 1
ATOM 3019 C C . LEU A 1 388 ? 8.989 19.325 -7.699 1.00 87.38 388 LEU A C 1
ATOM 3021 O O . LEU A 1 388 ? 9.919 19.276 -6.896 1.00 87.38 388 LEU A O 1
ATOM 3025 N N . ALA A 1 389 ? 8.317 18.234 -8.073 1.00 89.50 389 ALA A N 1
ATOM 3026 C CA . ALA A 1 389 ? 8.582 16.898 -7.540 1.00 89.50 389 ALA A CA 1
ATOM 3027 C C . ALA A 1 389 ? 9.970 16.357 -7.939 1.00 89.50 389 ALA A C 1
ATOM 3029 O O . ALA A 1 389 ? 10.605 15.665 -7.144 1.00 89.50 389 ALA A O 1
ATOM 3030 N N . LEU A 1 390 ? 10.474 16.711 -9.129 1.00 90.31 390 LEU A N 1
ATOM 3031 C CA . LEU A 1 390 ? 11.856 16.459 -9.547 1.00 90.31 390 LEU A CA 1
ATOM 3032 C C . LEU A 1 390 ? 12.849 17.207 -8.648 1.00 90.31 390 LEU A C 1
ATOM 3034 O O . LEU A 1 390 ? 13.754 16.586 -8.099 1.00 90.31 390 LEU A O 1
ATOM 3038 N N . SER A 1 391 ? 12.661 18.516 -8.455 1.00 86.94 391 SER A N 1
ATOM 3039 C CA . SER A 1 391 ? 13.513 19.321 -7.567 1.00 86.94 391 SER A CA 1
ATOM 3040 C C . SER A 1 391 ? 13.499 18.799 -6.127 1.00 86.94 391 SER A C 1
ATOM 3042 O O . SER A 1 391 ? 14.557 18.715 -5.504 1.00 86.94 391 SER A O 1
ATOM 3044 N N . TYR A 1 392 ? 12.336 18.366 -5.625 1.00 89.25 392 TYR A N 1
ATOM 3045 C CA . TYR A 1 392 ? 12.236 17.662 -4.349 1.00 89.25 392 TYR A CA 1
ATOM 3046 C C . TYR A 1 392 ? 13.083 16.383 -4.368 1.00 89.25 392 TYR A C 1
ATOM 3048 O O . TYR A 1 392 ? 14.060 16.317 -3.629 1.00 89.25 392 TYR A O 1
ATOM 3056 N N . ALA A 1 393 ? 12.795 15.420 -5.252 1.00 88.75 393 ALA A N 1
ATOM 3057 C CA . ALA A 1 393 ? 13.508 14.140 -5.326 1.00 88.75 393 ALA A CA 1
ATOM 3058 C C . ALA A 1 393 ? 15.038 14.303 -5.428 1.00 88.75 393 ALA A C 1
ATOM 3060 O O . ALA A 1 393 ? 15.781 13.564 -4.788 1.00 88.75 393 ALA A O 1
ATOM 3061 N N . CYS A 1 394 ? 15.509 15.301 -6.180 1.00 87.88 394 CYS A N 1
ATOM 3062 C CA . CYS A 1 394 ? 16.931 15.592 -6.359 1.00 87.88 394 CYS A CA 1
ATOM 3063 C C . CYS A 1 394 ? 17.606 16.296 -5.176 1.00 87.88 394 CYS A C 1
ATOM 3065 O O . CYS A 1 394 ? 18.829 16.244 -5.077 1.00 87.88 394 CYS A O 1
ATOM 3067 N N . SER A 1 395 ? 16.840 16.939 -4.292 1.00 85.06 395 SER A N 1
ATOM 3068 C CA . SER A 1 395 ? 17.347 17.529 -3.042 1.00 85.06 395 SER A CA 1
ATOM 3069 C C . SER A 1 395 ? 17.479 16.515 -1.898 1.00 85.06 395 SER A C 1
ATOM 3071 O O . SER A 1 395 ? 18.083 16.822 -0.873 1.00 85.06 395 SER A O 1
ATOM 3073 N N . GLN A 1 396 ? 16.905 15.316 -2.049 1.00 80.69 396 GLN A N 1
ATOM 3074 C CA . GLN A 1 396 ? 16.941 14.263 -1.036 1.00 80.69 396 GLN A CA 1
ATOM 3075 C C . GLN A 1 396 ? 18.103 13.298 -1.294 1.00 80.69 396 GLN A C 1
ATOM 3077 O O . GLN A 1 396 ? 18.220 12.742 -2.385 1.00 80.69 396 GLN A O 1
ATOM 3082 N N . GLY A 1 397 ? 18.909 13.020 -0.269 1.00 63.81 397 GLY A N 1
ATOM 3083 C CA . GLY A 1 397 ? 19.991 12.030 -0.327 1.00 63.81 397 GLY A CA 1
ATOM 3084 C C . GLY A 1 397 ? 21.275 12.518 -1.001 1.00 63.81 397 GLY A C 1
ATOM 3085 O O . GLY A 1 397 ? 21.381 13.649 -1.468 1.00 63.81 397 GLY A O 1
ATOM 3086 N N . ASN A 1 398 ? 22.285 11.648 -1.023 1.00 64.06 398 ASN A N 1
ATOM 3087 C CA . ASN A 1 398 ? 23.596 11.963 -1.582 1.00 64.06 398 ASN A CA 1
ATOM 3088 C C . ASN A 1 398 ? 23.651 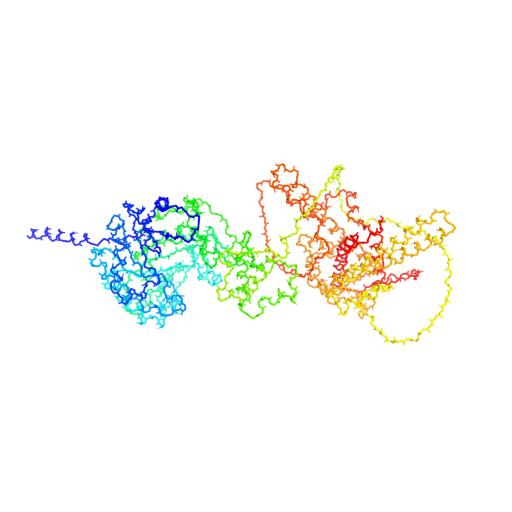11.488 -3.043 1.00 64.06 398 ASN A C 1
ATOM 3090 O O . ASN A 1 398 ? 23.625 10.287 -3.301 1.00 64.06 398 ASN A O 1
ATOM 3094 N N . LYS A 1 399 ? 23.741 12.429 -3.993 1.00 72.31 399 LYS A N 1
ATOM 3095 C CA . LYS A 1 399 ? 23.894 12.185 -5.446 1.00 72.31 399 LYS A CA 1
ATOM 3096 C C . LYS A 1 399 ? 22.708 11.556 -6.191 1.00 72.31 399 LYS A C 1
ATOM 3098 O O . LYS A 1 399 ? 22.862 11.131 -7.335 1.00 72.31 399 LYS A O 1
ATOM 3103 N N . THR A 1 400 ? 21.506 11.567 -5.608 1.00 78.12 400 THR A N 1
ATOM 3104 C CA . THR A 1 400 ? 20.262 10.985 -6.169 1.00 78.12 400 THR A CA 1
ATOM 3105 C C . THR A 1 400 ? 19.988 11.346 -7.635 1.00 78.12 400 THR A C 1
ATOM 3107 O O . THR A 1 400 ? 19.445 10.523 -8.374 1.00 78.12 400 THR A O 1
ATOM 3110 N N . CYS A 1 401 ? 20.387 12.545 -8.073 1.00 86.31 401 CYS A N 1
ATOM 3111 C CA . CYS A 1 401 ? 20.190 13.034 -9.438 1.00 86.31 401 CYS A CA 1
ATOM 3112 C C . CYS A 1 401 ? 21.475 13.399 -10.197 1.00 86.31 401 CYS A C 1
ATOM 3114 O O . CYS A 1 401 ? 21.360 13.924 -11.304 1.00 86.31 401 CYS A O 1
ATOM 3116 N N . ASP A 1 402 ? 22.677 13.123 -9.676 1.00 83.00 402 ASP A N 1
ATOM 3117 C CA . ASP A 1 402 ? 23.944 13.429 -10.372 1.00 83.00 402 ASP A CA 1
ATOM 3118 C C . ASP A 1 402 ? 23.948 12.945 -11.843 1.00 83.00 402 ASP A C 1
ATOM 3120 O O . ASP A 1 402 ? 24.355 13.713 -12.720 1.00 83.00 402 ASP A O 1
ATOM 3124 N N . PRO A 1 403 ? 23.413 11.749 -12.179 1.00 79.38 403 PRO A N 1
ATOM 3125 C CA . PRO A 1 403 ? 23.381 11.271 -13.561 1.00 79.38 403 PRO A CA 1
ATOM 3126 C C . PRO A 1 403 ? 22.489 12.069 -14.519 1.00 79.38 403 PRO A C 1
ATOM 3128 O O . PRO A 1 403 ? 22.704 11.976 -15.722 1.00 79.38 403 PRO A O 1
ATOM 3131 N N . ILE A 1 404 ? 21.518 12.857 -14.046 1.00 80.50 404 ILE A N 1
ATOM 3132 C CA . ILE A 1 404 ? 20.621 13.666 -14.902 1.00 80.50 404 ILE A CA 1
ATOM 3133 C C . ILE A 1 404 ? 20.971 15.167 -14.922 1.00 80.50 404 ILE A C 1
ATOM 3135 O O . ILE A 1 404 ? 20.298 15.957 -15.597 1.00 80.50 404 ILE A O 1
ATOM 3139 N N . GLN A 1 405 ? 22.039 15.565 -14.222 1.00 82.00 405 GLN A N 1
ATOM 3140 C CA . GLN A 1 405 ? 22.594 16.924 -14.262 1.00 82.00 405 GLN A CA 1
ATOM 3141 C C . GLN A 1 405 ? 23.233 17.248 -15.627 1.00 82.00 405 GLN A C 1
ATOM 3143 O O . GLN A 1 405 ? 23.511 16.330 -16.397 1.00 82.00 405 GLN A O 1
ATOM 3148 N N . PRO A 1 406 ? 23.523 18.523 -15.964 1.00 71.94 406 PRO A N 1
ATOM 3149 C CA . PRO A 1 406 ? 24.044 18.921 -17.283 1.00 71.94 406 PRO A CA 1
ATOM 3150 C C . PRO A 1 406 ? 25.364 18.276 -17.754 1.00 71.94 406 PRO A C 1
ATOM 3152 O O . PRO A 1 406 ? 25.732 18.462 -18.908 1.00 71.94 406 PRO A O 1
ATOM 3155 N N . ARG A 1 407 ? 26.075 17.530 -16.896 1.00 67.31 407 ARG A N 1
ATOM 3156 C CA . ARG A 1 407 ? 27.267 16.722 -17.238 1.00 67.31 407 ARG A CA 1
ATOM 3157 C C . ARG A 1 407 ? 27.105 15.223 -16.907 1.00 67.31 407 ARG A C 1
ATOM 3159 O O . ARG A 1 407 ? 28.085 14.489 -16.885 1.00 67.31 407 ARG A O 1
ATOM 3166 N N . GLY A 1 408 ? 25.887 14.779 -16.592 1.00 63.75 408 GLY A N 1
ATOM 3167 C CA . GLY A 1 408 ? 25.579 13.412 -16.169 1.00 63.75 408 GLY A CA 1
ATOM 3168 C C . GLY A 1 408 ? 25.237 12.471 -17.330 1.00 63.75 408 GLY A C 1
ATOM 3169 O O . GLY A 1 408 ? 24.658 12.874 -18.338 1.00 63.75 408 GLY A O 1
ATOM 3170 N N . TYR A 1 409 ? 25.559 11.185 -17.175 1.00 62.44 409 TYR A N 1
ATOM 3171 C CA . TYR A 1 409 ? 25.428 10.162 -18.224 1.00 62.44 409 TYR A CA 1
ATOM 3172 C C . TYR A 1 409 ? 23.978 9.762 -18.577 1.00 62.44 409 TYR A C 1
ATOM 3174 O O . TYR A 1 409 ? 23.749 9.134 -19.605 1.00 62.44 409 TYR A O 1
ATOM 3182 N N . CYS A 1 410 ? 22.989 10.150 -17.769 1.00 61.38 410 CYS A N 1
ATOM 3183 C CA . CYS A 1 410 ? 21.552 10.018 -18.045 1.00 61.38 410 CYS A CA 1
ATOM 3184 C C . CYS A 1 410 ? 20.894 11.357 -18.442 1.00 61.38 410 CYS A C 1
ATOM 3186 O O . CYS A 1 410 ? 19.666 11.457 -18.472 1.00 61.38 410 CYS A O 1
ATOM 3188 N N . ARG A 1 411 ? 21.675 12.406 -18.748 1.00 70.38 411 ARG A N 1
ATOM 3189 C CA . ARG A 1 411 ? 21.136 13.721 -19.132 1.00 70.38 411 ARG A CA 1
ATOM 3190 C C . ARG A 1 411 ? 20.330 13.685 -20.433 1.00 70.38 411 ARG A C 1
ATOM 3192 O O . ARG A 1 411 ? 19.380 14.458 -20.568 1.00 70.38 411 ARG A O 1
ATOM 3199 N N . HIS A 1 412 ? 20.691 12.810 -21.371 1.00 53.56 412 HIS A N 1
ATOM 3200 C CA . HIS A 1 412 ? 20.100 12.751 -22.709 1.00 53.56 412 HIS A CA 1
ATOM 3201 C C . HIS A 1 412 ? 19.208 11.507 -22.919 1.00 53.56 412 HIS A C 1
ATOM 3203 O O . HIS A 1 412 ? 19.514 10.445 -22.379 1.00 53.56 412 HIS A O 1
ATOM 3209 N N . PRO A 1 413 ? 18.117 11.618 -23.707 1.00 60.34 413 PRO A N 1
ATOM 3210 C CA . PRO A 1 413 ? 17.577 12.858 -24.267 1.00 60.34 413 PRO A CA 1
ATOM 3211 C C . PRO A 1 413 ? 16.969 13.749 -23.170 1.00 60.34 413 PRO A C 1
ATOM 3213 O O . PRO A 1 413 ? 16.410 13.260 -22.188 1.00 60.34 413 PRO A O 1
ATOM 3216 N N . ASN A 1 414 ? 17.087 15.069 -23.346 1.00 68.31 414 ASN A N 1
ATOM 3217 C CA . ASN A 1 414 ? 16.686 16.087 -22.369 1.00 68.31 414 ASN A CA 1
ATOM 3218 C C . ASN A 1 414 ? 15.150 16.178 -22.249 1.00 68.31 414 ASN A C 1
ATOM 3220 O O . ASN A 1 414 ? 14.515 17.054 -22.832 1.00 68.31 414 ASN A O 1
ATOM 3224 N N . SER A 1 415 ? 14.550 15.231 -21.528 1.00 78.69 415 SER A N 1
ATOM 3225 C CA . SER A 1 415 ? 13.103 15.086 -21.368 1.00 78.69 415 SER A CA 1
ATOM 3226 C C . SER A 1 415 ? 12.732 15.060 -19.893 1.00 78.69 415 SER A C 1
ATOM 3228 O O . SER A 1 415 ? 13.124 14.146 -19.166 1.00 78.69 415 SER A O 1
ATOM 3230 N N . LEU A 1 416 ? 11.895 16.021 -19.483 1.00 80.56 416 LEU A N 1
ATOM 3231 C CA . LEU A 1 416 ? 11.385 16.135 -18.116 1.00 80.56 416 LEU A CA 1
ATOM 3232 C C . LEU A 1 416 ? 10.822 14.802 -17.604 1.00 80.56 416 LEU A C 1
ATOM 3234 O O . LEU A 1 416 ? 11.127 14.415 -16.487 1.00 80.56 416 LEU A O 1
ATOM 3238 N N . ILE A 1 417 ? 10.069 14.054 -18.420 1.00 82.62 417 ILE A N 1
ATOM 3239 C CA . ILE A 1 417 ? 9.470 12.781 -17.983 1.00 82.62 417 ILE A CA 1
ATOM 3240 C C . ILE A 1 417 ? 10.531 11.696 -17.735 1.00 82.62 417 ILE A C 1
ATOM 3242 O O . ILE A 1 417 ? 10.390 10.918 -16.788 1.00 82.62 417 ILE A O 1
ATOM 3246 N N . ARG A 1 418 ? 11.610 11.654 -18.536 1.00 76.56 418 ARG A N 1
ATOM 3247 C CA . ARG A 1 418 ? 12.724 10.711 -18.326 1.00 76.56 418 ARG A CA 1
ATOM 3248 C C . ARG A 1 418 ? 13.534 11.102 -17.078 1.00 76.56 418 ARG A C 1
ATOM 3250 O O . ARG A 1 418 ? 13.810 10.240 -16.250 1.00 76.56 418 ARG A O 1
ATOM 3257 N N . HIS A 1 419 ? 13.823 12.394 -16.884 1.00 84.00 419 HIS A N 1
ATOM 3258 C CA . HIS A 1 419 ? 14.519 12.918 -15.694 1.00 84.00 419 HIS A CA 1
ATOM 3259 C C . HIS A 1 419 ? 13.725 12.705 -14.398 1.00 84.00 419 HIS A C 1
ATOM 3261 O O . HIS A 1 419 ? 14.272 12.193 -13.428 1.00 84.00 419 HIS A O 1
ATOM 3267 N N . VAL A 1 420 ? 12.425 13.011 -14.405 1.00 88.75 420 VAL A N 1
ATOM 3268 C CA . VAL A 1 420 ? 11.487 12.737 -13.302 1.00 88.75 420 VAL A CA 1
ATOM 3269 C C . VAL A 1 420 ? 11.457 11.249 -12.970 1.00 88.75 420 VAL A C 1
ATOM 3271 O O . VAL A 1 420 ? 11.642 10.883 -11.817 1.00 88.75 420 VAL A O 1
ATOM 3274 N N . SER A 1 421 ? 11.268 10.377 -13.966 1.00 89.38 421 SER A N 1
ATOM 3275 C CA . SER A 1 421 ? 11.171 8.930 -13.725 1.00 89.38 421 SER A CA 1
ATOM 3276 C C . SER A 1 421 ? 12.484 8.339 -13.202 1.00 89.38 421 SER A C 1
ATOM 3278 O O . SER A 1 421 ? 12.460 7.451 -12.352 1.00 89.38 421 SER A O 1
ATOM 3280 N N . TYR A 1 422 ? 13.630 8.864 -13.651 1.00 87.50 422 TYR A N 1
ATOM 3281 C CA . TYR A 1 422 ? 14.930 8.524 -13.078 1.00 87.50 422 TYR A CA 1
ATOM 3282 C C . TYR A 1 422 ? 15.026 8.967 -11.611 1.00 87.50 422 TYR A C 1
ATOM 3284 O O . TYR A 1 422 ? 15.342 8.152 -10.746 1.00 87.50 422 TYR A O 1
ATOM 3292 N N . ALA A 1 423 ? 14.715 10.233 -11.315 1.00 89.75 423 ALA A N 1
ATOM 3293 C CA . ALA A 1 423 ? 14.788 10.790 -9.966 1.00 89.75 423 ALA A CA 1
ATOM 3294 C C . ALA A 1 423 ? 13.840 10.078 -8.988 1.00 89.75 423 ALA A C 1
ATOM 3296 O O . ALA A 1 423 ? 14.247 9.745 -7.878 1.00 89.75 423 ALA A O 1
ATOM 3297 N N . PHE A 1 424 ? 12.611 9.771 -9.412 1.00 92.06 424 PHE A N 1
ATOM 3298 C CA . PHE A 1 424 ? 11.628 9.020 -8.629 1.00 92.06 424 PHE A CA 1
ATOM 3299 C C . PHE A 1 424 ? 12.111 7.594 -8.332 1.00 92.06 424 PHE A C 1
ATOM 3301 O O . PHE A 1 424 ? 12.046 7.158 -7.183 1.00 92.06 424 PHE A O 1
ATOM 3308 N N . SER A 1 425 ? 12.661 6.882 -9.324 1.00 90.88 425 SER A N 1
ATOM 3309 C CA . SER A 1 425 ? 13.255 5.552 -9.119 1.00 90.88 425 SER A CA 1
ATOM 3310 C C . SER A 1 425 ? 14.488 5.593 -8.214 1.00 90.88 425 SER A C 1
ATOM 3312 O O . SER A 1 425 ? 14.616 4.748 -7.333 1.00 90.88 425 SER A O 1
ATOM 3314 N N . SER A 1 426 ? 15.372 6.577 -8.397 1.00 88.38 426 SER A N 1
ATOM 3315 C CA . SER A 1 426 ? 16.602 6.762 -7.615 1.00 88.38 426 SER A CA 1
ATOM 3316 C C . SER A 1 426 ? 16.310 7.105 -6.149 1.00 88.38 426 SER A C 1
ATOM 3318 O O . SER A 1 426 ? 16.876 6.496 -5.239 1.00 88.38 426 SER A O 1
ATOM 3320 N N . TYR A 1 427 ? 15.365 8.020 -5.909 1.00 90.75 427 TYR A N 1
ATOM 3321 C CA . TYR A 1 427 ? 14.851 8.343 -4.579 1.00 90.75 427 TYR A CA 1
ATOM 3322 C C . TYR A 1 427 ? 14.211 7.114 -3.926 1.00 90.75 427 TYR A C 1
ATOM 3324 O O . TYR A 1 427 ? 14.597 6.713 -2.831 1.00 90.75 427 TYR A O 1
ATOM 3332 N N . TRP A 1 428 ? 13.257 6.470 -4.605 1.00 90.31 428 TRP A N 1
ATOM 3333 C CA . TRP A 1 428 ? 12.510 5.357 -4.023 1.00 90.31 428 TRP A CA 1
ATOM 3334 C C . TRP A 1 428 ? 13.409 4.148 -3.727 1.00 90.31 428 TRP A C 1
ATOM 3336 O O . TRP A 1 428 ? 13.262 3.518 -2.682 1.00 90.31 428 TRP A O 1
ATOM 3346 N N . ALA A 1 429 ? 14.401 3.862 -4.578 1.00 87.88 429 ALA A N 1
ATOM 3347 C CA . ALA A 1 429 ? 15.388 2.811 -4.331 1.00 87.88 429 ALA A CA 1
ATOM 3348 C C . ALA A 1 429 ? 16.227 3.051 -3.060 1.00 87.88 429 ALA A C 1
ATOM 3350 O O . ALA A 1 429 ? 16.530 2.088 -2.355 1.00 87.88 429 ALA A O 1
ATOM 3351 N N . GLN A 1 430 ? 16.565 4.309 -2.750 1.00 88.06 430 GLN A N 1
ATOM 3352 C CA . GLN A 1 430 ? 17.274 4.682 -1.520 1.00 88.06 430 GLN A CA 1
ATOM 3353 C C . GLN A 1 430 ? 16.348 4.663 -0.292 1.00 88.06 430 GLN A C 1
ATOM 3355 O O . GLN A 1 430 ? 16.652 4.014 0.708 1.00 88.06 430 GLN A O 1
ATOM 3360 N N . PHE A 1 431 ? 15.209 5.357 -0.364 1.00 85.62 431 PHE A N 1
ATOM 3361 C CA . PHE A 1 431 ? 14.423 5.730 0.817 1.00 85.62 431 PHE A CA 1
ATOM 3362 C C . PHE A 1 431 ? 13.282 4.771 1.181 1.00 85.62 431 PHE A C 1
ATOM 3364 O O . PHE A 1 431 ? 12.712 4.904 2.264 1.00 85.62 431 PHE A O 1
ATOM 3371 N N . LYS A 1 432 ? 12.933 3.776 0.351 1.00 84.69 432 LYS A N 1
ATOM 3372 C CA . LYS A 1 432 ? 11.778 2.903 0.654 1.00 84.69 432 LYS A CA 1
ATOM 3373 C C . LYS A 1 432 ? 11.910 2.053 1.915 1.00 84.69 432 LYS A C 1
ATOM 3375 O O . LYS A 1 432 ? 10.907 1.751 2.550 1.00 84.69 432 LYS A O 1
ATOM 3380 N N . LYS A 1 433 ? 13.139 1.738 2.342 1.00 78.75 433 LYS A N 1
ATOM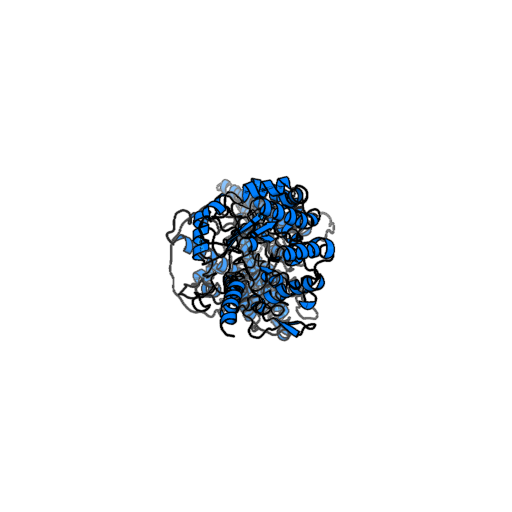 3381 C CA . LYS A 1 433 ? 13.395 1.067 3.632 1.00 78.75 433 LYS A CA 1
ATOM 3382 C C . LYS A 1 433 ? 13.158 1.965 4.854 1.00 78.75 433 LYS A C 1
ATOM 3384 O O . LYS A 1 433 ? 13.111 1.458 5.966 1.00 78.75 433 LYS A O 1
ATOM 3389 N N . THR A 1 434 ? 13.017 3.276 4.657 1.00 78.19 434 THR A N 1
ATOM 3390 C CA . THR A 1 434 ? 12.811 4.286 5.706 1.00 78.19 434 THR A CA 1
ATOM 3391 C C . THR A 1 434 ? 11.543 5.114 5.451 1.00 78.19 434 THR A C 1
ATOM 3393 O O . THR A 1 434 ? 11.501 6.297 5.774 1.00 78.19 434 THR A O 1
ATOM 3396 N N . GLY A 1 435 ? 10.519 4.515 4.827 1.00 72.94 435 GLY A N 1
ATOM 3397 C CA . GLY A 1 435 ? 9.201 5.133 4.608 1.00 72.94 435 GLY A CA 1
ATOM 3398 C C . GLY A 1 435 ? 9.000 5.878 3.279 1.00 72.94 435 GLY A C 1
ATOM 3399 O O . GLY A 1 435 ? 7.904 6.372 3.023 1.00 72.94 435 GLY A O 1
ATOM 3400 N N . GLY A 1 436 ? 10.008 5.951 2.402 1.00 81.38 436 GLY A N 1
ATOM 3401 C CA . GLY A 1 436 ? 9.872 6.577 1.081 1.00 81.38 436 GLY A CA 1
ATOM 3402 C C . GLY A 1 436 ? 8.893 5.820 0.172 1.00 81.38 436 GLY A C 1
ATOM 3403 O O . GLY A 1 436 ? 9.123 4.660 -0.165 1.00 81.38 436 GLY A O 1
ATOM 3404 N N . SER A 1 437 ? 7.814 6.471 -0.268 1.00 83.00 437 SER A N 1
ATOM 3405 C CA . SER A 1 437 ? 6.763 5.850 -1.093 1.00 83.00 437 SER A CA 1
ATOM 3406 C C . SER A 1 437 ? 6.829 6.278 -2.563 1.00 83.00 437 SER A C 1
ATOM 3408 O O . SER A 1 437 ? 7.241 7.393 -2.885 1.00 83.00 437 SER A O 1
ATOM 3410 N N . CYS A 1 438 ? 6.382 5.407 -3.473 1.00 88.25 438 CYS A N 1
ATOM 3411 C CA . CYS A 1 438 ? 6.250 5.734 -4.895 1.00 88.25 438 CYS A CA 1
ATOM 3412 C C . CYS A 1 438 ? 4.925 6.468 -5.183 1.00 88.25 438 CYS A C 1
ATOM 3414 O O . CYS A 1 438 ? 4.081 5.984 -5.932 1.00 88.25 438 CYS A O 1
ATOM 3416 N N . TYR A 1 439 ? 4.720 7.619 -4.536 1.00 85.62 439 TYR A N 1
ATOM 3417 C CA . TYR A 1 439 ? 3.481 8.397 -4.653 1.00 85.62 439 TYR A CA 1
ATOM 3418 C C . TYR A 1 439 ? 3.700 9.771 -5.291 1.00 85.62 439 TYR A C 1
ATOM 3420 O O . TYR A 1 439 ? 3.077 10.066 -6.310 1.00 85.62 439 TYR A O 1
ATOM 3428 N N . PHE A 1 440 ? 4.592 10.588 -4.713 1.00 88.19 440 PHE A N 1
ATOM 3429 C CA . PHE A 1 440 ? 4.872 11.963 -5.155 1.00 88.19 440 PHE A CA 1
ATOM 3430 C C . PHE A 1 440 ? 3.584 12.760 -5.454 1.00 88.19 440 PHE A C 1
ATOM 3432 O O . PHE A 1 440 ? 3.401 13.247 -6.561 1.00 88.19 440 PHE A O 1
ATOM 3439 N N . ASP A 1 441 ? 2.646 12.824 -4.506 1.00 84.12 441 ASP A N 1
ATOM 3440 C CA . ASP A 1 441 ? 1.344 13.504 -4.656 1.00 84.12 441 ASP A CA 1
ATOM 3441 C C . ASP A 1 441 ? 0.514 13.046 -5.874 1.00 84.12 441 ASP A C 1
ATOM 3443 O O . ASP A 1 441 ? -0.137 13.832 -6.562 1.00 84.12 441 ASP A O 1
ATOM 3447 N N . GLY A 1 442 ? 0.554 11.739 -6.158 1.00 82.19 442 GLY A N 1
ATOM 3448 C CA . GLY A 1 442 ? -0.123 11.110 -7.297 1.00 82.19 442 GLY A CA 1
ATOM 3449 C C . GLY A 1 442 ? 0.592 11.308 -8.639 1.00 82.19 442 GLY A C 1
ATOM 3450 O O . GLY A 1 442 ? 0.083 10.893 -9.680 1.00 82.19 442 GLY A O 1
ATOM 3451 N N . LEU A 1 443 ? 1.775 11.929 -8.637 1.00 88.81 443 LEU A N 1
ATOM 3452 C CA . LEU A 1 443 ? 2.587 12.159 -9.830 1.00 88.81 443 LEU A CA 1
ATOM 3453 C C . LEU A 1 443 ? 3.443 10.949 -10.222 1.00 88.81 443 LEU A C 1
ATOM 3455 O O . LEU A 1 443 ? 4.039 10.971 -11.302 1.00 88.81 443 LEU A O 1
ATOM 3459 N N . ALA A 1 444 ? 3.521 9.915 -9.380 1.00 89.50 444 ALA A N 1
ATOM 3460 C CA . ALA A 1 444 ? 4.282 8.695 -9.630 1.00 89.50 444 ALA A CA 1
ATOM 3461 C C . ALA A 1 444 ? 3.417 7.426 -9.636 1.00 89.50 444 ALA A C 1
ATOM 3463 O O . ALA A 1 444 ? 2.289 7.403 -9.145 1.00 89.50 444 ALA A O 1
ATOM 3464 N N . THR A 1 445 ? 3.964 6.354 -10.204 1.00 89.19 445 THR A N 1
ATOM 3465 C CA . THR A 1 445 ? 3.390 5.006 -10.170 1.00 89.19 445 THR A CA 1
ATOM 3466 C C . THR A 1 445 ? 4.502 3.956 -10.243 1.00 89.19 445 THR A C 1
ATOM 3468 O O . THR A 1 445 ? 5.584 4.230 -10.774 1.00 89.19 445 THR A O 1
ATOM 3471 N N . GLN A 1 446 ? 4.262 2.756 -9.710 1.00 89.88 446 GLN A N 1
ATOM 3472 C CA . GLN A 1 446 ? 5.200 1.643 -9.858 1.00 89.88 446 GLN A CA 1
ATOM 3473 C C . GLN A 1 446 ? 5.021 0.946 -11.215 1.00 89.88 446 GLN A C 1
ATOM 3475 O O . GLN A 1 446 ? 3.913 0.824 -11.732 1.00 89.88 446 GLN A O 1
ATOM 3480 N N . THR A 1 447 ? 6.114 0.437 -11.781 1.00 84.81 447 THR A N 1
ATOM 3481 C CA . THR A 1 447 ? 6.101 -0.385 -13.000 1.00 84.81 447 THR A CA 1
ATOM 3482 C C . THR A 1 447 ? 7.042 -1.577 -12.869 1.00 84.81 447 THR A C 1
ATOM 3484 O O . THR A 1 447 ? 8.127 -1.458 -12.301 1.00 84.81 447 THR A O 1
ATOM 3487 N N . ILE A 1 448 ? 6.633 -2.711 -13.442 1.00 84.06 448 ILE A N 1
ATOM 3488 C CA . ILE A 1 448 ? 7.471 -3.899 -13.682 1.00 84.06 448 ILE A CA 1
ATOM 3489 C C . ILE A 1 448 ? 8.037 -3.947 -15.113 1.00 84.06 448 ILE A C 1
ATOM 3491 O O . ILE A 1 448 ? 8.864 -4.796 -15.430 1.00 84.06 448 ILE A O 1
ATOM 3495 N N . LYS A 1 449 ? 7.609 -3.027 -15.989 1.00 76.69 449 LYS A N 1
ATOM 3496 C CA . LYS A 1 449 ? 8.233 -2.781 -17.297 1.00 76.69 449 LYS A CA 1
ATOM 3497 C C . LYS A 1 449 ? 9.351 -1.757 -17.125 1.00 76.69 449 LYS A C 1
ATOM 3499 O O . LYS A 1 449 ? 9.110 -0.706 -16.528 1.00 76.69 449 LYS A O 1
ATOM 3504 N N . ASP A 1 450 ? 10.533 -2.047 -17.667 1.00 68.75 450 ASP A N 1
ATOM 3505 C CA . ASP A 1 450 ? 11.694 -1.156 -17.581 1.00 68.75 450 ASP A CA 1
ATOM 3506 C C . ASP A 1 450 ? 11.385 0.201 -18.257 1.00 68.75 450 ASP A C 1
ATOM 3508 O O . ASP A 1 450 ? 11.004 0.226 -19.434 1.00 68.75 450 ASP A O 1
ATOM 3512 N N . PRO A 1 451 ? 11.529 1.343 -17.552 1.00 61.34 451 PRO A N 1
ATOM 3513 C CA . PRO A 1 451 ? 11.162 2.656 -18.083 1.00 61.34 451 PRO A CA 1
ATOM 3514 C C . PRO A 1 451 ? 11.960 3.111 -19.310 1.00 61.34 451 PRO A C 1
ATOM 3516 O O . PRO A 1 451 ? 11.565 4.089 -19.946 1.00 61.34 451 PRO A O 1
ATOM 3519 N N . ARG A 1 452 ? 13.053 2.424 -19.670 1.00 57.09 452 ARG A N 1
ATOM 3520 C CA . ARG A 1 452 ? 13.810 2.701 -20.899 1.00 57.09 452 ARG A CA 1
ATOM 3521 C C . ARG A 1 452 ? 12.992 2.457 -22.178 1.00 57.09 452 ARG A C 1
ATOM 3523 O O . ARG A 1 452 ? 13.254 3.117 -23.175 1.00 57.09 452 ARG A O 1
ATOM 3530 N N . LEU A 1 453 ? 11.981 1.581 -22.140 1.00 45.06 453 LEU A N 1
ATOM 3531 C CA . LEU A 1 453 ? 11.335 0.996 -23.330 1.00 45.06 453 LEU A CA 1
ATOM 3532 C C . LEU A 1 453 ? 9.985 1.633 -23.750 1.00 45.06 453 LEU A C 1
ATOM 3534 O O . LEU A 1 453 ? 9.251 1.048 -24.539 1.00 45.06 453 LEU A O 1
ATOM 3538 N N . LEU A 1 454 ? 9.586 2.788 -23.199 1.00 40.16 454 LEU A N 1
ATOM 3539 C CA . LEU A 1 454 ? 8.166 3.210 -23.188 1.00 40.16 454 LEU A CA 1
ATOM 3540 C C . LEU A 1 454 ? 7.747 4.379 -24.120 1.00 40.16 454 LEU A C 1
ATOM 3542 O O . LEU A 1 454 ? 6.632 4.875 -23.949 1.00 40.16 454 LEU A O 1
ATOM 3546 N N . MET A 1 455 ? 8.585 4.899 -25.040 1.00 38.59 455 MET A N 1
ATOM 3547 C CA . MET A 1 455 ? 8.363 6.267 -25.586 1.00 38.59 455 MET A CA 1
ATOM 3548 C C . MET A 1 455 ? 8.658 6.581 -27.077 1.00 38.59 455 MET A C 1
ATOM 3550 O O . MET A 1 455 ? 8.764 7.765 -27.399 1.00 38.59 455 MET A O 1
ATOM 3554 N N . GLU A 1 456 ? 8.771 5.625 -28.008 1.00 33.03 456 GLU A N 1
ATOM 3555 C CA . GLU A 1 456 ? 9.349 5.914 -29.350 1.00 33.03 456 GLU A CA 1
ATOM 3556 C C . GLU A 1 456 ? 8.425 5.633 -30.555 1.00 33.03 456 GLU A C 1
ATOM 3558 O O . GLU A 1 456 ? 8.739 4.829 -31.423 1.00 33.03 456 GLU A O 1
ATOM 3563 N N . SER A 1 457 ? 7.281 6.331 -30.641 1.00 27.94 457 SER A N 1
ATOM 3564 C CA . SER A 1 457 ? 6.275 6.117 -31.701 1.00 27.94 457 SER A CA 1
ATOM 3565 C C . SER A 1 457 ? 5.754 7.402 -32.382 1.00 27.94 457 SER A C 1
ATOM 3567 O O . SER A 1 457 ? 4.845 8.060 -31.871 1.00 27.94 457 SER A O 1
ATOM 3569 N N . ARG A 1 458 ? 6.289 7.740 -33.577 1.00 26.39 458 ARG A N 1
ATOM 3570 C CA . ARG A 1 458 ? 5.627 8.573 -34.623 1.00 26.39 458 ARG A CA 1
ATOM 3571 C C . ARG A 1 458 ? 6.335 8.568 -35.998 1.00 26.39 458 ARG A C 1
ATOM 3573 O O . ARG A 1 458 ? 7.527 8.870 -36.051 1.00 26.39 458 ARG A O 1
ATOM 3580 N N . ILE A 1 459 ? 5.530 8.356 -37.062 1.00 26.09 459 ILE A N 1
ATOM 3581 C CA . ILE A 1 459 ? 5.674 8.653 -38.526 1.00 26.09 459 ILE A CA 1
ATOM 3582 C C . ILE A 1 459 ? 5.556 7.436 -39.504 1.00 26.09 459 ILE A C 1
ATOM 3584 O O . ILE A 1 459 ? 6.439 6.588 -39.525 1.00 26.09 459 ILE A O 1
ATOM 3588 N N . LEU A 1 460 ? 4.522 7.492 -40.378 1.00 24.62 460 LEU A N 1
ATOM 3589 C CA . LEU A 1 460 ? 4.311 6.894 -41.736 1.00 24.62 460 LEU A CA 1
ATOM 3590 C C . LEU A 1 460 ? 4.005 5.383 -41.990 1.00 24.62 460 LEU A C 1
ATOM 3592 O O . LEU A 1 460 ? 3.971 4.566 -41.078 1.00 24.62 460 LEU A O 1
ATOM 3596 N N . THR A 1 461 ? 3.642 5.095 -43.259 1.00 24.67 461 THR A N 1
ATOM 3597 C CA . THR A 1 461 ? 2.869 3.952 -43.840 1.00 24.67 461 THR A CA 1
ATOM 3598 C C . THR A 1 461 ? 3.177 3.871 -45.379 1.00 24.67 461 THR A C 1
ATOM 3600 O O . THR A 1 461 ? 3.880 4.761 -45.849 1.00 24.67 461 THR A O 1
ATOM 3603 N N . SER A 1 462 ? 2.745 2.964 -46.293 1.00 24.72 462 SER A N 1
ATOM 3604 C CA . SER A 1 462 ? 1.718 1.883 -46.404 1.00 24.72 462 SER A CA 1
ATOM 3605 C C . SER A 1 462 ? 1.951 0.982 -47.666 1.00 24.72 462 SER A C 1
ATOM 3607 O O . SER A 1 462 ? 2.846 1.298 -48.445 1.00 24.72 462 SER A O 1
ATOM 3609 N N . ARG A 1 463 ? 1.064 -0.017 -47.922 1.00 24.14 463 ARG A N 1
ATOM 3610 C CA . ARG A 1 463 ? 1.002 -1.024 -49.041 1.00 24.14 463 ARG A CA 1
ATOM 3611 C C . ARG A 1 463 ? 2.006 -2.201 -48.941 1.00 24.14 463 ARG A C 1
ATOM 3613 O O . ARG A 1 463 ? 3.145 -1.959 -48.576 1.00 24.14 463 ARG A O 1
ATOM 3620 N N . GLY A 1 464 ? 1.679 -3.463 -49.291 1.00 23.42 464 GLY A N 1
ATOM 3621 C CA . GLY A 1 464 ? 0.377 -4.125 -49.579 1.00 23.42 464 GLY A CA 1
ATOM 3622 C C . GLY A 1 464 ? 0.470 -5.358 -50.529 1.00 23.42 464 GLY A C 1
ATOM 3623 O O . GLY A 1 464 ? 1.348 -5.338 -51.382 1.00 23.42 464 GLY A O 1
ATOM 3624 N N . ILE A 1 465 ? -0.486 -6.318 -50.440 1.00 24.83 465 ILE A N 1
ATOM 3625 C CA . ILE A 1 465 ? -0.763 -7.491 -51.349 1.00 24.83 465 ILE A CA 1
ATOM 3626 C C . ILE A 1 465 ? 0.165 -8.732 -51.120 1.00 24.83 465 ILE A C 1
ATOM 3628 O O . ILE A 1 465 ? 1.378 -8.587 -51.195 1.00 24.83 465 ILE A O 1
ATOM 3632 N N . GLU A 1 466 ? -0.298 -9.856 -50.522 1.00 23.33 466 GLU A N 1
ATOM 3633 C CA . GLU A 1 466 ? -0.902 -11.128 -51.071 1.00 23.33 466 GLU A CA 1
ATOM 3634 C C . GLU A 1 466 ? 0.051 -12.024 -51.920 1.00 23.33 466 GLU A C 1
ATOM 3636 O O . GLU A 1 466 ? 0.795 -11.489 -52.733 1.00 23.33 466 GLU A O 1
ATOM 3641 N N . GLY A 1 467 ? 0.081 -13.375 -51.842 1.00 24.70 467 GLY A N 1
ATOM 3642 C CA . GLY A 1 467 ? -0.565 -14.357 -50.936 1.00 24.70 467 GLY A CA 1
ATOM 3643 C C . GLY A 1 467 ? -0.397 -15.847 -51.384 1.00 24.70 467 GLY A C 1
ATOM 3644 O O . GLY A 1 467 ? -0.210 -16.085 -52.570 1.00 24.70 467 GLY A O 1
ATOM 3645 N N . ALA A 1 468 ? -0.530 -16.813 -50.445 1.00 23.42 468 ALA A N 1
ATOM 3646 C CA . ALA A 1 468 ? -0.574 -18.305 -50.582 1.00 23.42 468 ALA A CA 1
ATOM 3647 C C . ALA A 1 468 ? 0.648 -19.068 -51.191 1.00 23.42 468 ALA A C 1
ATOM 3649 O O . ALA A 1 468 ? 1.307 -18.561 -52.086 1.00 23.42 468 ALA A O 1
ATOM 3650 N N . GLY A 1 469 ? 0.997 -20.317 -50.810 1.00 21.94 469 GLY A N 1
ATOM 3651 C CA . GLY A 1 469 ? 0.637 -21.125 -49.620 1.00 21.94 469 GLY A CA 1
ATOM 3652 C C . GLY A 1 469 ? 0.392 -22.637 -49.867 1.00 21.94 469 GLY A C 1
ATOM 3653 O O . GLY A 1 469 ? -0.603 -22.966 -50.500 1.00 21.94 469 GLY A O 1
ATOM 3654 N N . GLU A 1 470 ? 1.209 -23.548 -49.298 1.00 22.89 470 GLU A N 1
ATOM 3655 C CA . GLU A 1 470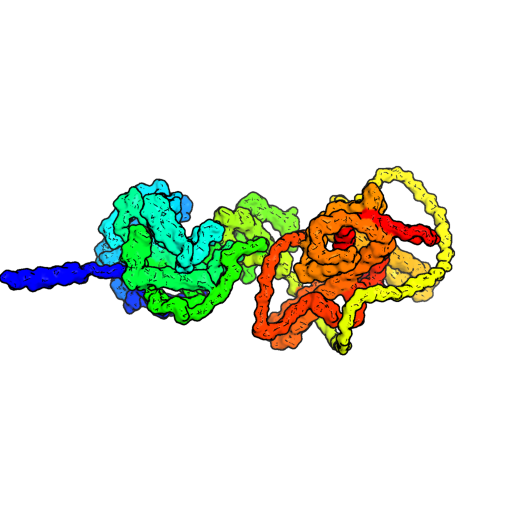 ? 0.861 -24.969 -49.018 1.00 22.89 470 GLU A CA 1
ATOM 3656 C C . GLU A 1 470 ? 1.868 -25.650 -48.044 1.00 22.89 470 GLU A C 1
ATOM 3658 O O . GLU A 1 470 ? 2.987 -25.168 -47.881 1.00 22.89 470 GLU A O 1
ATOM 3663 N N . ASN A 1 471 ? 1.477 -26.741 -47.360 1.00 21.73 471 ASN A N 1
ATOM 3664 C CA . ASN A 1 471 ? 2.198 -27.326 -46.204 1.00 21.73 471 ASN A CA 1
ATOM 3665 C C . ASN A 1 471 ? 2.885 -28.678 -46.485 1.00 21.73 471 ASN A C 1
ATOM 3667 O O . ASN A 1 471 ? 2.234 -29.598 -46.977 1.00 21.73 471 ASN A O 1
ATOM 3671 N N . VAL A 1 472 ? 4.126 -28.873 -46.005 1.00 22.77 472 VAL A N 1
ATOM 3672 C CA . VAL A 1 472 ? 4.751 -30.207 -45.831 1.00 22.77 472 VAL A CA 1
ATOM 3673 C C . VAL A 1 472 ? 5.619 -30.254 -44.562 1.00 22.77 472 VAL A C 1
ATOM 3675 O O . VAL A 1 472 ? 6.441 -29.372 -44.330 1.00 22.77 472 VAL A O 1
ATOM 3678 N N . TYR A 1 473 ? 5.462 -31.308 -43.753 1.00 20.80 473 TYR A N 1
ATOM 3679 C CA . TYR A 1 473 ? 6.285 -31.592 -42.565 1.00 20.80 473 TYR A CA 1
ATOM 3680 C C . TYR A 1 473 ? 7.726 -31.971 -42.953 1.00 20.80 473 TYR A C 1
ATOM 3682 O O . TYR A 1 473 ? 7.911 -32.949 -43.677 1.00 20.80 473 TYR A O 1
ATOM 3690 N N . TRP A 1 474 ? 8.741 -31.299 -42.394 1.00 22.47 474 TRP A N 1
ATOM 3691 C CA . TRP A 1 474 ? 10.149 -31.657 -42.620 1.00 22.47 474 TRP A CA 1
ATOM 3692 C C . TRP A 1 474 ? 11.003 -31.684 -41.349 1.00 22.47 474 TRP A C 1
ATOM 3694 O O . TRP A 1 474 ? 11.212 -30.670 -40.685 1.00 22.47 474 TRP A O 1
ATOM 3704 N N . SER A 1 475 ? 11.591 -32.850 -41.074 1.00 23.06 475 SER A N 1
ATOM 3705 C CA . SER A 1 475 ? 12.815 -32.955 -40.277 1.00 23.06 475 SER A CA 1
ATOM 3706 C C . SER A 1 475 ? 13.987 -32.506 -41.149 1.00 23.06 475 SER A C 1
ATOM 3708 O O . SER A 1 475 ? 14.289 -33.159 -42.146 1.00 23.06 475 SER A O 1
ATOM 3710 N N . VAL A 1 476 ? 14.644 -31.398 -40.799 1.00 25.69 476 VAL A N 1
ATOM 3711 C CA . VAL A 1 476 ? 15.727 -30.837 -41.623 1.00 25.69 476 VAL A CA 1
ATOM 3712 C C . VAL A 1 476 ? 17.046 -31.575 -41.375 1.00 25.69 476 VAL A C 1
ATOM 3714 O O . VAL A 1 476 ? 17.890 -31.138 -40.592 1.00 25.69 476 VAL A O 1
ATOM 3717 N N . GLU A 1 477 ? 17.260 -32.674 -42.098 1.00 23.44 477 GLU A N 1
ATOM 3718 C CA . GLU A 1 477 ? 18.620 -33.044 -42.490 1.00 23.44 477 GLU A CA 1
ATOM 3719 C C . GLU A 1 477 ? 19.100 -32.045 -43.553 1.00 23.44 477 GLU A C 1
ATOM 3721 O O . GLU A 1 477 ? 18.519 -31.935 -44.634 1.00 23.44 477 GLU A O 1
ATOM 3726 N N . LEU A 1 478 ? 20.163 -31.291 -43.255 1.00 25.34 478 LEU A N 1
ATOM 3727 C CA . LEU A 1 478 ? 20.775 -30.369 -44.215 1.00 25.34 478 LEU A CA 1
ATOM 3728 C C . LEU A 1 478 ? 21.546 -31.158 -45.284 1.00 25.34 478 LEU A C 1
ATOM 3730 O O . LEU A 1 478 ? 22.751 -31.394 -45.162 1.00 25.34 478 LEU A O 1
ATOM 3734 N N . GLY A 1 479 ? 20.832 -31.574 -46.331 1.00 22.17 479 GLY A N 1
ATOM 3735 C CA . GLY A 1 479 ? 21.393 -32.267 -47.487 1.00 22.17 479 GLY A CA 1
ATOM 3736 C C . GLY A 1 479 ? 22.476 -31.439 -48.183 1.00 22.17 479 GLY A C 1
ATOM 3737 O O . GLY A 1 479 ? 22.223 -30.337 -48.671 1.00 22.17 479 GLY A O 1
ATOM 3738 N N . TYR A 1 480 ? 23.695 -31.979 -48.252 1.00 24.94 480 TYR A N 1
ATOM 3739 C CA . TYR A 1 480 ? 24.828 -31.325 -48.906 1.00 24.94 480 TYR A CA 1
ATOM 3740 C C . TYR A 1 480 ? 24.612 -31.252 -50.425 1.00 24.94 480 TYR A C 1
ATOM 3742 O O . TYR A 1 480 ? 24.831 -32.230 -51.137 1.00 24.94 480 TYR A O 1
ATOM 3750 N N . SER A 1 481 ? 24.269 -30.068 -50.934 1.00 22.45 481 SER A N 1
ATOM 3751 C CA . SER A 1 481 ? 24.435 -29.741 -52.355 1.00 22.45 481 SER A CA 1
ATOM 3752 C C . SER A 1 481 ? 25.835 -29.169 -52.582 1.00 22.45 481 SER A C 1
ATOM 3754 O O . SER A 1 481 ? 26.212 -28.160 -51.987 1.00 22.45 481 SER A O 1
ATOM 3756 N N . THR A 1 482 ? 26.638 -29.831 -53.416 1.00 25.19 482 THR A N 1
ATOM 3757 C CA . THR A 1 482 ? 28.051 -29.493 -53.633 1.00 25.19 482 THR A CA 1
ATOM 3758 C C . THR A 1 482 ? 28.223 -28.234 -54.488 1.00 25.19 482 THR A C 1
ATOM 3760 O O . THR A 1 482 ? 28.097 -28.257 -55.712 1.00 25.19 482 THR A O 1
ATOM 3763 N N . LEU A 1 483 ? 28.586 -27.121 -53.845 1.00 23.39 483 LEU A N 1
ATOM 3764 C CA . LEU A 1 483 ? 29.020 -25.896 -54.523 1.00 23.39 483 LEU A CA 1
ATOM 3765 C C . LEU A 1 483 ? 30.393 -26.102 -55.189 1.00 23.39 483 LEU A C 1
ATOM 3767 O O . LEU A 1 483 ? 31.447 -25.861 -54.601 1.00 23.39 483 LEU A O 1
ATOM 3771 N N . ASN A 1 484 ? 30.371 -26.565 -56.439 1.00 21.08 484 ASN A N 1
ATOM 3772 C CA . ASN A 1 484 ? 31.558 -26.735 -57.278 1.00 21.08 484 ASN A CA 1
ATOM 3773 C C . ASN A 1 484 ? 32.153 -25.375 -57.689 1.00 21.08 484 ASN A C 1
ATOM 3775 O O . ASN A 1 484 ? 31.744 -24.776 -58.687 1.00 21.08 484 ASN A O 1
ATOM 3779 N N . PHE A 1 485 ? 33.163 -24.908 -56.955 1.00 23.58 485 PHE A N 1
ATOM 3780 C CA . PHE A 1 485 ? 33.930 -23.710 -57.305 1.00 23.58 485 PHE A CA 1
ATOM 3781 C C . PHE A 1 485 ? 34.741 -23.912 -58.598 1.00 23.58 485 PHE A C 1
ATOM 3783 O O . PHE A 1 485 ? 35.785 -24.562 -58.604 1.00 23.58 485 PHE A O 1
ATOM 3790 N N . ARG A 1 486 ? 34.301 -23.295 -59.704 1.00 20.11 486 ARG A N 1
ATOM 3791 C CA . ARG A 1 486 ? 35.128 -23.130 -60.912 1.00 20.11 486 ARG A CA 1
ATOM 3792 C C . ARG A 1 486 ? 36.107 -21.968 -60.732 1.00 20.11 486 ARG A C 1
ATOM 3794 O O . ARG A 1 486 ? 35.717 -20.806 -60.786 1.00 20.11 486 ARG A O 1
ATOM 3801 N N . THR A 1 487 ? 37.390 -22.279 -60.583 1.00 23.64 487 THR A N 1
ATOM 3802 C CA . THR A 1 487 ? 38.478 -21.299 -60.459 1.00 23.64 487 THR A CA 1
ATOM 3803 C C . THR A 1 487 ? 38.960 -20.783 -61.825 1.00 23.64 487 THR A C 1
ATOM 3805 O O . THR A 1 487 ? 39.909 -21.296 -62.415 1.00 23.64 487 THR A O 1
ATOM 3808 N N . SER A 1 488 ? 38.344 -19.713 -62.336 1.00 22.64 488 SER A N 1
ATOM 3809 C CA . SER A 1 488 ? 38.847 -18.964 -63.502 1.00 22.64 488 SER A CA 1
ATOM 3810 C C . SER A 1 488 ? 39.972 -17.994 -63.106 1.00 22.64 488 SER A C 1
ATOM 3812 O O . SER A 1 488 ? 39.763 -16.797 -62.912 1.00 22.64 488 SER A O 1
ATOM 3814 N N . GLY A 1 489 ? 41.191 -18.516 -62.956 1.00 27.14 489 GLY A N 1
ATOM 3815 C CA . GLY A 1 489 ? 42.345 -17.731 -62.509 1.00 27.14 489 GLY A CA 1
ATOM 3816 C C . GLY A 1 489 ? 42.846 -16.698 -63.529 1.00 27.14 489 GLY A C 1
ATOM 3817 O O . GLY A 1 489 ? 43.081 -17.024 -64.689 1.00 27.14 489 GLY A O 1
ATOM 3818 N N . PHE A 1 490 ? 43.124 -15.474 -63.064 1.00 21.92 490 PHE A N 1
ATOM 3819 C CA . PHE A 1 490 ? 43.898 -14.465 -63.798 1.00 21.92 490 PHE A CA 1
ATOM 3820 C C . PHE A 1 490 ? 45.046 -13.926 -62.934 1.00 21.92 490 PHE A C 1
ATOM 3822 O O . PHE A 1 490 ? 44.830 -13.342 -61.874 1.00 21.92 490 PHE A O 1
ATOM 3829 N N . ARG A 1 491 ? 46.287 -14.108 -63.404 1.00 24.81 491 ARG A N 1
ATOM 3830 C CA . ARG A 1 491 ? 47.498 -13.542 -62.785 1.00 24.81 491 ARG A CA 1
ATOM 3831 C C . ARG A 1 491 ? 47.669 -12.074 -63.178 1.00 24.81 491 ARG A C 1
ATOM 3833 O O . ARG A 1 491 ? 47.790 -11.784 -64.364 1.00 24.81 491 ARG A O 1
ATOM 3840 N N . ILE A 1 492 ? 47.864 -11.193 -62.199 1.00 23.62 492 ILE A N 1
ATOM 3841 C CA . ILE A 1 492 ? 48.582 -9.920 -62.381 1.00 23.62 492 ILE A CA 1
ATOM 3842 C C . ILE A 1 492 ? 49.597 -9.802 -61.235 1.00 23.62 492 ILE A C 1
ATOM 3844 O O . ILE A 1 492 ? 49.259 -10.050 -60.080 1.00 23.62 492 ILE A O 1
ATOM 3848 N N . ARG A 1 493 ? 50.858 -9.487 -61.557 1.00 21.77 493 ARG A N 1
ATOM 3849 C CA . ARG A 1 493 ? 51.934 -9.309 -60.565 1.00 21.77 493 ARG A CA 1
ATOM 3850 C C . ARG A 1 493 ? 51.831 -7.922 -59.910 1.00 21.77 493 ARG A C 1
ATOM 3852 O O . ARG A 1 493 ? 51.572 -6.964 -60.637 1.00 21.77 493 ARG A O 1
ATOM 3859 N N . PRO A 1 494 ? 52.110 -7.771 -58.603 1.00 25.12 494 PRO A N 1
ATOM 3860 C CA . PRO A 1 494 ? 52.382 -6.459 -58.029 1.00 25.12 494 PRO A CA 1
ATOM 3861 C C . PRO A 1 494 ? 53.744 -5.944 -58.516 1.00 25.12 494 PRO A C 1
ATOM 3863 O O . PRO A 1 494 ? 54.687 -6.721 -58.684 1.00 25.12 494 PRO A O 1
ATOM 3866 N N . LEU A 1 495 ? 53.851 -4.631 -58.716 1.00 23.06 495 LEU A N 1
ATOM 3867 C CA . LEU A 1 495 ? 55.116 -3.941 -58.960 1.00 23.06 495 LEU A CA 1
ATOM 3868 C C . LEU A 1 495 ? 55.382 -3.036 -57.754 1.00 23.06 495 LEU A C 1
ATOM 3870 O O . LEU A 1 495 ? 54.702 -2.034 -57.550 1.00 23.06 495 LEU A O 1
ATOM 3874 N N . THR A 1 496 ? 56.311 -3.459 -56.901 1.00 26.14 496 THR A N 1
ATOM 3875 C CA . THR A 1 496 ? 56.569 -2.825 -55.606 1.00 26.14 496 THR A CA 1
ATOM 3876 C C . THR A 1 496 ? 57.390 -1.549 -55.768 1.00 26.14 496 THR A C 1
ATOM 3878 O O . THR A 1 496 ? 58.511 -1.602 -56.268 1.00 26.14 496 THR A O 1
ATOM 3881 N N . VAL A 1 497 ? 56.884 -0.426 -55.254 1.00 24.09 497 VAL A N 1
ATOM 3882 C CA . VAL A 1 497 ? 57.677 0.786 -54.998 1.00 24.09 497 VAL A CA 1
ATOM 3883 C C . VAL A 1 497 ? 57.669 1.041 -53.494 1.00 24.09 497 VAL A C 1
ATOM 3885 O O . VAL A 1 497 ? 56.637 1.376 -52.920 1.00 24.09 497 VAL A O 1
ATOM 3888 N N . ILE A 1 498 ? 58.819 0.842 -52.849 1.00 32.22 498 ILE A N 1
ATOM 3889 C CA . ILE A 1 498 ? 59.015 1.138 -51.426 1.00 32.22 498 ILE A CA 1
ATOM 3890 C C . ILE A 1 498 ? 59.504 2.579 -51.290 1.00 32.22 498 ILE A C 1
ATOM 3892 O O . ILE A 1 498 ? 60.576 2.919 -51.785 1.00 32.22 498 ILE A O 1
ATOM 3896 N N . ALA A 1 499 ? 58.755 3.391 -50.548 1.00 25.16 499 ALA A N 1
ATOM 3897 C CA . ALA A 1 499 ? 59.255 4.605 -49.916 1.00 25.16 499 ALA A CA 1
ATOM 3898 C C . ALA A 1 499 ? 59.193 4.381 -48.399 1.00 25.16 499 ALA A C 1
ATOM 3900 O O . ALA A 1 499 ? 58.119 4.423 -47.803 1.00 25.16 499 ALA A O 1
ATOM 3901 N N . ALA A 1 500 ? 60.331 4.049 -47.787 1.00 28.97 500 ALA A N 1
ATOM 3902 C CA . ALA A 1 500 ? 60.394 3.707 -46.370 1.00 28.97 500 ALA A CA 1
ATOM 3903 C C . ALA A 1 500 ? 60.671 4.944 -45.502 1.00 28.97 500 ALA A C 1
ATOM 3905 O O . ALA A 1 500 ? 61.682 5.620 -45.683 1.00 28.97 500 ALA A O 1
ATOM 3906 N N . ALA A 1 501 ? 59.817 5.172 -44.505 1.00 26.00 501 ALA A N 1
ATOM 3907 C CA . ALA A 1 501 ? 60.174 5.892 -43.285 1.00 26.00 501 ALA A CA 1
ATOM 3908 C C . ALA A 1 501 ? 60.405 4.861 -42.163 1.00 26.00 501 ALA A C 1
ATOM 3910 O O . ALA A 1 501 ? 59.752 3.816 -42.140 1.00 26.00 501 ALA A O 1
ATOM 3911 N N . GLY A 1 502 ? 61.372 5.115 -41.276 1.00 25.72 502 GLY A N 1
ATOM 3912 C CA . GLY A 1 502 ? 61.828 4.134 -40.282 1.00 25.72 502 GLY A CA 1
ATOM 3913 C C . GLY A 1 502 ? 60.772 3.773 -39.219 1.00 25.72 502 GLY A C 1
ATOM 3914 O O . GLY A 1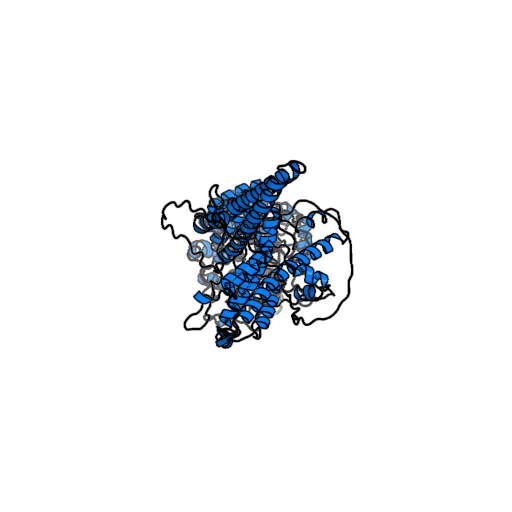 502 ? 59.930 4.609 -38.889 1.00 25.72 502 GLY A O 1
ATOM 3915 N N . PRO A 1 503 ? 60.808 2.549 -38.656 1.00 33.97 503 PRO A N 1
ATOM 3916 C CA . PRO A 1 503 ? 59.754 2.055 -37.774 1.00 33.97 503 PRO A CA 1
ATOM 3917 C C . PRO A 1 503 ? 59.858 2.607 -36.343 1.00 33.97 503 PRO A C 1
ATOM 3919 O O . PRO A 1 503 ? 60.749 2.234 -35.580 1.00 33.97 503 PRO A O 1
ATOM 3922 N N . SER A 1 504 ? 58.878 3.412 -35.930 1.00 25.69 504 SER A N 1
ATOM 3923 C CA . SER A 1 504 ? 58.542 3.583 -34.513 1.00 25.69 504 SER A CA 1
ATOM 3924 C C . SER A 1 504 ? 57.679 2.402 -34.048 1.00 25.69 504 SER A C 1
ATOM 3926 O O . SER A 1 504 ? 56.602 2.140 -34.582 1.00 25.69 504 SER A O 1
ATOM 3928 N N . HIS A 1 505 ? 58.157 1.653 -33.052 1.00 33.44 505 HIS A N 1
ATOM 3929 C CA . HIS A 1 505 ? 57.539 0.398 -32.601 1.00 33.44 505 HIS A CA 1
ATOM 3930 C C . HIS A 1 505 ? 56.310 0.635 -31.689 1.00 33.44 505 HIS A C 1
ATOM 3932 O O . HIS A 1 505 ? 56.310 0.307 -30.504 1.00 33.44 505 HIS A O 1
ATOM 3938 N N . CYS A 1 506 ? 55.237 1.215 -32.232 1.00 26.39 506 CYS A N 1
ATOM 3939 C CA . CYS A 1 506 ? 53.964 1.417 -31.528 1.00 26.39 506 CYS A CA 1
ATOM 3940 C C . CYS A 1 506 ? 53.056 0.181 -31.656 1.00 26.39 506 CYS A C 1
ATOM 3942 O O . CYS A 1 506 ? 52.090 0.170 -32.415 1.00 26.39 506 CYS A O 1
ATOM 3944 N N . GLN A 1 507 ? 53.380 -0.879 -30.913 1.00 31.50 507 GLN A N 1
ATOM 3945 C CA . GLN A 1 507 ? 52.742 -2.200 -31.014 1.00 31.50 507 GLN A CA 1
ATOM 3946 C C . GLN A 1 507 ? 51.371 -2.286 -30.301 1.00 31.50 507 GLN A C 1
ATOM 3948 O O . GLN A 1 507 ? 51.157 -3.126 -29.429 1.00 31.50 507 GLN A O 1
ATOM 3953 N N . PHE A 1 508 ? 50.419 -1.429 -30.683 1.00 33.44 508 PHE A N 1
ATOM 3954 C CA . PHE A 1 508 ? 49.031 -1.441 -30.191 1.00 33.44 508 PHE A CA 1
ATOM 3955 C C . PHE A 1 508 ? 48.120 -2.370 -31.016 1.00 33.44 508 PHE A C 1
ATOM 3957 O O . PHE A 1 508 ? 47.070 -1.971 -31.514 1.00 33.44 508 PHE A O 1
ATOM 3964 N N . SER A 1 509 ? 48.512 -3.643 -31.123 1.00 46.81 509 SER A N 1
ATOM 3965 C CA . SER A 1 509 ? 47.743 -4.685 -31.820 1.00 46.81 509 SER A CA 1
ATOM 3966 C C . SER A 1 509 ? 47.509 -5.878 -30.901 1.00 46.81 509 SER A C 1
ATOM 3968 O O . SER A 1 509 ? 48.392 -6.718 -30.740 1.00 46.81 509 SER A O 1
ATOM 3970 N N . ASN A 1 510 ? 46.333 -5.920 -30.265 1.00 56.44 510 ASN A N 1
ATOM 3971 C CA . ASN A 1 510 ? 45.683 -7.138 -29.768 1.00 56.44 510 ASN A CA 1
ATOM 3972 C C . ASN A 1 510 ? 44.294 -6.797 -29.193 1.00 56.44 510 ASN A C 1
ATOM 3974 O O . ASN A 1 510 ? 44.163 -6.423 -28.029 1.00 56.44 510 ASN A O 1
ATOM 3978 N N . LEU A 1 511 ? 43.234 -6.984 -29.987 1.00 62.53 511 LEU A N 1
ATOM 3979 C CA . LEU A 1 511 ? 41.858 -7.087 -29.461 1.00 62.53 511 LEU A CA 1
ATOM 3980 C C . LEU A 1 511 ? 41.602 -8.443 -28.764 1.00 62.53 511 LEU A C 1
ATOM 3982 O O . LEU A 1 511 ? 40.525 -8.657 -28.212 1.00 62.53 511 LEU A O 1
ATOM 3986 N N . ASN A 1 512 ? 42.582 -9.359 -28.817 1.00 73.69 512 ASN A N 1
ATOM 3987 C CA . ASN A 1 512 ? 42.461 -10.782 -28.487 1.00 73.69 512 ASN A CA 1
ATOM 3988 C C . ASN A 1 512 ? 41.272 -11.458 -29.201 1.00 73.69 512 ASN A C 1
ATOM 3990 O O . ASN A 1 512 ? 40.569 -12.297 -28.641 1.00 73.69 512 ASN A O 1
ATOM 3994 N N . SER A 1 513 ? 41.038 -11.041 -30.445 1.00 82.69 513 SER A N 1
ATOM 3995 C CA . SER A 1 513 ? 39.964 -11.484 -31.328 1.00 82.69 513 SER A CA 1
ATOM 3996 C C . SER A 1 513 ? 40.518 -12.377 -32.450 1.00 82.69 513 SER A C 1
ATOM 3998 O O . SER A 1 513 ? 41.713 -12.307 -32.745 1.00 82.69 513 SER A O 1
ATOM 4000 N N . PRO A 1 514 ? 39.699 -13.229 -33.093 1.00 85.44 514 PRO A N 1
ATOM 4001 C CA . PRO A 1 514 ? 40.198 -14.138 -34.123 1.00 85.44 514 PRO A CA 1
ATOM 4002 C C . PRO A 1 514 ? 40.573 -13.396 -35.414 1.00 85.44 514 PRO A C 1
ATOM 4004 O O . PRO A 1 514 ? 41.677 -13.580 -35.922 1.00 85.44 514 PRO A O 1
ATOM 4007 N N . LEU A 1 515 ? 39.691 -12.523 -35.911 1.00 88.88 515 LEU A N 1
ATOM 4008 C CA . LEU A 1 515 ? 39.938 -11.629 -37.046 1.00 88.88 515 LEU A CA 1
ATOM 4009 C C . LEU A 1 515 ? 40.480 -10.269 -36.558 1.00 88.88 515 LEU A C 1
ATOM 4011 O O . LEU A 1 515 ? 40.168 -9.830 -35.444 1.00 88.88 515 LEU A O 1
ATOM 4015 N N . GLU A 1 516 ? 41.270 -9.604 -37.404 1.00 86.75 516 GLU A N 1
ATOM 4016 C CA . GLU A 1 516 ? 41.770 -8.235 -37.216 1.00 86.75 516 GLU A CA 1
ATOM 4017 C C . GLU A 1 516 ? 41.398 -7.361 -38.436 1.00 86.75 516 GLU A C 1
ATOM 4019 O O . GLU A 1 516 ? 41.557 -7.820 -39.572 1.00 86.75 516 GLU A O 1
ATOM 4024 N N . PRO A 1 517 ? 40.926 -6.114 -38.236 1.00 89.00 517 PRO A N 1
ATOM 4025 C CA . PRO A 1 517 ? 40.682 -5.143 -39.303 1.00 89.00 517 PRO A CA 1
ATOM 4026 C C . PRO A 1 517 ? 41.895 -4.870 -40.202 1.00 89.00 517 PRO A C 1
ATOM 4028 O O . PRO A 1 517 ? 43.034 -4.714 -39.750 1.00 89.00 517 PRO A O 1
ATOM 4031 N N . ARG A 1 518 ? 41.637 -4.770 -41.506 1.00 86.44 518 ARG A N 1
ATOM 4032 C CA . ARG A 1 518 ? 42.654 -4.693 -42.565 1.00 86.44 518 ARG A CA 1
ATOM 4033 C C . ARG A 1 518 ? 42.890 -3.249 -43.020 1.00 86.44 518 ARG A C 1
ATOM 4035 O O . ARG A 1 518 ? 44.038 -2.865 -43.268 1.00 86.44 518 ARG A O 1
ATOM 4042 N N . THR A 1 519 ? 41.824 -2.459 -43.105 1.00 92.69 519 THR A N 1
ATOM 4043 C CA . THR A 1 519 ? 41.777 -1.083 -43.627 1.00 92.69 519 THR A CA 1
ATOM 4044 C C . THR A 1 519 ? 42.278 -0.023 -42.632 1.00 92.69 519 THR A C 1
ATOM 4046 O O . THR A 1 519 ? 42.376 -0.314 -41.438 1.00 92.69 519 THR A O 1
ATOM 4049 N N . PRO A 1 520 ? 42.597 1.209 -43.091 1.00 89.94 520 PRO A N 1
ATOM 4050 C CA . PRO A 1 520 ? 42.897 2.344 -42.212 1.00 89.94 520 PRO A CA 1
ATOM 4051 C C . PRO A 1 520 ? 41.734 2.665 -41.264 1.00 89.94 520 PRO A C 1
ATOM 4053 O O . PRO A 1 520 ? 41.904 2.514 -40.061 1.00 89.94 520 PRO A O 1
ATOM 4056 N N . THR A 1 521 ? 40.530 2.925 -41.795 1.00 90.75 521 THR A N 1
ATOM 4057 C CA . THR A 1 521 ? 39.293 3.145 -41.018 1.00 90.75 521 THR A CA 1
ATOM 4058 C C . THR A 1 521 ? 39.087 2.089 -39.926 1.00 90.75 521 THR A C 1
ATOM 4060 O O . THR A 1 521 ? 38.837 2.429 -38.773 1.00 90.75 521 THR A O 1
ATOM 4063 N N . GLY A 1 522 ? 39.258 0.798 -40.240 1.00 90.12 522 GLY A N 1
ATOM 4064 C CA . GLY A 1 522 ? 39.152 -0.270 -39.242 1.00 90.12 522 GLY A CA 1
ATOM 4065 C C . GLY A 1 522 ? 40.200 -0.192 -38.118 1.00 90.12 522 GLY A C 1
ATOM 4066 O O . GLY A 1 522 ? 39.903 -0.519 -36.971 1.00 90.12 522 GLY A O 1
ATOM 4067 N N . LYS A 1 523 ? 41.419 0.270 -38.410 1.00 88.94 523 LYS A N 1
ATOM 4068 C CA . LYS A 1 523 ? 42.504 0.443 -37.425 1.00 88.94 523 LYS A CA 1
ATOM 4069 C C . LYS A 1 523 ? 42.336 1.715 -36.595 1.00 88.94 523 LYS A C 1
ATOM 4071 O O . LYS A 1 523 ? 42.537 1.676 -35.382 1.00 88.94 523 LYS A O 1
ATOM 4076 N N . ASP A 1 524 ? 41.882 2.802 -37.204 1.00 87.75 524 ASP A N 1
ATOM 4077 C CA . ASP A 1 524 ? 41.580 4.046 -36.494 1.00 87.75 524 ASP A CA 1
ATOM 4078 C C . ASP A 1 524 ? 40.383 3.849 -35.543 1.00 87.75 524 ASP A C 1
ATOM 4080 O O . ASP A 1 524 ? 40.423 4.255 -34.377 1.00 87.75 524 ASP A O 1
ATOM 4084 N N . LEU A 1 525 ? 39.368 3.089 -35.974 1.00 88.94 525 LEU A N 1
ATOM 4085 C CA . LEU A 1 525 ? 38.246 2.676 -35.128 1.00 88.94 525 LEU A CA 1
ATOM 4086 C C . LEU A 1 525 ? 38.641 1.699 -34.008 1.00 88.94 525 LEU A C 1
ATOM 4088 O O . LEU A 1 525 ? 38.017 1.756 -32.949 1.00 88.94 525 LEU A O 1
ATOM 4092 N N . ILE A 1 526 ? 39.690 0.873 -34.156 1.00 88.06 526 ILE A N 1
ATOM 4093 C CA . ILE A 1 526 ? 40.302 0.161 -33.011 1.00 88.06 526 ILE A CA 1
ATOM 4094 C C . ILE A 1 526 ? 40.854 1.168 -31.995 1.00 88.06 526 ILE A C 1
ATOM 4096 O O . ILE A 1 526 ? 40.612 1.019 -30.796 1.00 88.06 526 ILE A O 1
ATOM 4100 N N . GLY A 1 527 ? 41.553 2.207 -32.459 1.00 81.06 527 GLY A N 1
ATOM 4101 C CA . GLY A 1 527 ? 42.072 3.275 -31.604 1.00 81.06 527 GLY A CA 1
ATOM 4102 C C . GLY A 1 527 ? 40.967 3.968 -30.801 1.00 81.06 527 GLY A C 1
ATOM 4103 O O . GLY A 1 527 ? 41.100 4.132 -29.583 1.00 81.06 527 GLY A O 1
ATOM 4104 N N . VAL A 1 528 ? 39.841 4.300 -31.443 1.00 84.94 528 VAL A N 1
ATOM 4105 C CA . VAL A 1 528 ? 38.651 4.846 -30.764 1.00 84.94 528 VAL A CA 1
ATOM 4106 C C . VAL A 1 528 ? 38.042 3.823 -29.800 1.00 84.94 528 VAL A C 1
ATOM 4108 O O . VAL A 1 528 ? 37.742 4.165 -28.658 1.00 84.94 528 VAL A O 1
ATOM 4111 N N . LEU A 1 529 ? 37.886 2.567 -30.221 1.00 83.75 529 LEU A N 1
ATOM 4112 C CA . LEU A 1 529 ? 37.292 1.487 -29.429 1.00 83.75 529 LEU A CA 1
ATOM 4113 C C . LEU A 1 529 ? 38.078 1.181 -28.145 1.00 83.75 529 LEU A C 1
ATOM 4115 O O . LEU A 1 529 ? 37.466 0.916 -27.113 1.00 83.75 529 LEU A O 1
ATOM 4119 N N . GLN A 1 530 ? 39.411 1.221 -28.195 1.00 80.94 530 GLN A N 1
ATOM 4120 C CA . GLN A 1 530 ? 40.277 0.978 -27.038 1.00 80.94 530 GLN A CA 1
ATOM 4121 C C . GLN A 1 530 ? 40.334 2.183 -26.090 1.00 80.94 530 GLN A C 1
ATOM 4123 O O . GLN A 1 530 ? 40.175 2.023 -24.881 1.00 80.94 530 GLN A O 1
ATOM 4128 N N . ASN A 1 531 ? 40.555 3.390 -26.622 1.00 81.31 531 ASN A N 1
ATOM 4129 C CA . ASN A 1 531 ? 40.822 4.574 -25.799 1.00 81.31 531 ASN A CA 1
ATOM 4130 C C . ASN A 1 531 ? 39.541 5.304 -25.369 1.00 81.31 531 ASN A C 1
ATOM 4132 O O . ASN A 1 531 ? 39.469 5.851 -24.265 1.00 81.31 531 ASN A O 1
ATOM 4136 N N . HIS A 1 532 ? 38.517 5.326 -26.228 1.00 81.06 532 HIS A N 1
ATOM 4137 C CA . HIS A 1 532 ? 37.262 6.054 -26.028 1.00 81.06 532 HIS A CA 1
ATOM 4138 C C . HIS A 1 532 ? 36.015 5.207 -26.398 1.00 81.06 532 HIS A C 1
ATOM 4140 O O . HIS A 1 532 ? 35.227 5.632 -27.250 1.00 81.06 532 HIS A O 1
ATOM 4146 N N . PRO A 1 533 ? 35.757 4.050 -25.741 1.00 73.94 533 PRO A N 1
ATOM 4147 C CA . PRO A 1 533 ? 34.639 3.151 -26.080 1.00 73.94 533 PRO A CA 1
ATOM 4148 C C . PRO A 1 533 ? 33.252 3.821 -26.138 1.00 73.94 533 PRO A C 1
ATOM 4150 O O . PRO A 1 533 ? 32.351 3.360 -26.838 1.00 73.94 533 PRO A O 1
ATOM 4153 N N . GLN A 1 534 ? 33.061 4.911 -25.390 1.00 73.00 534 GLN A N 1
ATOM 4154 C CA . GLN A 1 534 ? 31.839 5.722 -25.365 1.00 73.00 534 GLN A CA 1
ATOM 4155 C C . GLN A 1 534 ? 31.615 6.591 -26.618 1.00 73.00 534 GLN A C 1
ATOM 4157 O O . GLN A 1 534 ? 30.501 7.063 -26.820 1.00 73.00 534 GLN A O 1
ATOM 4162 N N . LEU A 1 535 ? 32.646 6.816 -27.442 1.00 76.00 535 LEU A N 1
ATOM 4163 C CA . LEU A 1 535 ? 32.565 7.567 -28.704 1.00 76.00 535 LEU A CA 1
ATOM 4164 C C . LEU A 1 535 ? 32.497 6.655 -29.938 1.00 76.00 535 LEU A C 1
ATOM 4166 O O . LEU A 1 535 ? 32.195 7.134 -31.027 1.00 76.00 535 LEU A O 1
ATOM 4170 N N . PHE A 1 536 ? 32.737 5.350 -29.772 1.00 81.25 536 PHE A N 1
ATOM 4171 C CA . PHE A 1 536 ? 32.858 4.378 -30.863 1.00 81.25 536 PHE A CA 1
ATOM 4172 C C . PHE A 1 536 ? 31.695 4.425 -31.872 1.00 81.25 536 PHE A C 1
ATOM 4174 O O . PHE A 1 536 ? 31.935 4.485 -33.072 1.00 81.25 536 PHE A O 1
ATOM 4181 N N . HIS A 1 537 ? 30.439 4.485 -31.415 1.00 82.06 537 HIS A N 1
ATOM 4182 C CA . HIS A 1 537 ? 29.278 4.561 -32.315 1.00 82.06 537 HIS A CA 1
ATOM 4183 C C . HIS A 1 537 ? 29.147 5.886 -33.081 1.00 82.06 537 HIS A C 1
ATOM 4185 O O . HIS A 1 537 ? 28.561 5.893 -34.159 1.00 82.06 537 HIS A O 1
ATOM 4191 N N . LEU A 1 538 ? 29.685 6.992 -32.554 1.00 76.06 538 LEU A N 1
ATOM 4192 C CA . LEU A 1 538 ? 29.705 8.274 -33.265 1.00 76.06 538 LEU A CA 1
ATOM 4193 C C . LEU A 1 538 ? 30.763 8.231 -34.371 1.00 76.06 538 LEU A C 1
ATOM 4195 O O . LEU A 1 538 ? 30.438 8.487 -35.523 1.00 76.06 538 LEU A O 1
ATOM 4199 N N . ALA A 1 539 ? 31.978 7.776 -34.043 1.00 78.19 539 ALA A N 1
ATOM 4200 C CA . ALA A 1 539 ? 33.044 7.582 -35.026 1.00 78.19 539 ALA A CA 1
ATOM 4201 C C . ALA A 1 539 ? 32.634 6.605 -36.145 1.00 78.19 539 ALA A C 1
ATOM 4203 O O . ALA A 1 539 ? 32.851 6.892 -37.315 1.00 78.19 539 ALA A O 1
ATOM 4204 N N . VAL A 1 540 ? 31.967 5.492 -35.811 1.00 83.12 540 VAL A N 1
ATOM 4205 C CA . VAL A 1 540 ? 31.407 4.563 -36.811 1.00 83.12 540 VAL A CA 1
ATOM 4206 C C . VAL A 1 540 ? 30.368 5.243 -37.710 1.00 83.12 540 VAL A C 1
ATOM 4208 O O . VAL A 1 540 ? 30.371 5.001 -38.913 1.00 83.12 540 VAL A O 1
ATOM 4211 N N . ALA A 1 541 ? 29.485 6.087 -37.167 1.00 81.38 541 ALA A N 1
ATOM 4212 C CA . ALA A 1 541 ? 28.477 6.781 -37.969 1.00 81.38 541 ALA A CA 1
ATOM 4213 C C . ALA A 1 541 ? 29.098 7.820 -38.922 1.00 81.38 541 ALA A C 1
ATOM 4215 O O . ALA A 1 541 ? 28.679 7.906 -40.079 1.00 81.38 541 ALA A O 1
ATOM 4216 N N . ASP A 1 542 ? 30.108 8.562 -38.461 1.00 82.00 542 ASP A N 1
ATOM 4217 C CA . ASP A 1 542 ? 30.834 9.539 -39.277 1.00 82.00 542 ASP A CA 1
ATOM 4218 C C . ASP A 1 542 ? 31.674 8.851 -40.376 1.00 82.00 542 ASP A C 1
ATOM 4220 O O . ASP A 1 542 ? 31.578 9.242 -41.540 1.00 82.00 542 ASP A O 1
ATOM 4224 N N . GLU A 1 543 ? 32.398 7.768 -40.061 1.00 88.88 543 GLU A N 1
ATOM 4225 C CA . GLU A 1 543 ? 33.144 6.958 -41.045 1.00 88.88 543 GLU A CA 1
ATOM 4226 C C . GLU A 1 543 ? 32.215 6.313 -42.088 1.00 88.88 543 GLU A C 1
ATOM 4228 O O . GLU A 1 543 ? 32.462 6.419 -43.290 1.00 88.88 543 GLU A O 1
ATOM 4233 N N . LEU A 1 544 ? 31.104 5.688 -41.669 1.00 89.31 544 LEU A N 1
ATOM 4234 C CA . LEU A 1 544 ? 30.124 5.103 -42.598 1.00 89.31 544 LEU A CA 1
ATOM 4235 C C . LEU A 1 544 ? 29.536 6.150 -43.542 1.00 89.31 544 LEU A C 1
ATOM 4237 O O . LEU A 1 544 ? 29.346 5.870 -44.728 1.00 89.31 544 LEU A O 1
ATOM 4241 N N . LYS A 1 545 ? 29.268 7.357 -43.035 1.00 87.94 545 LYS A N 1
ATOM 4242 C CA . LYS A 1 545 ? 28.809 8.472 -43.859 1.00 87.94 545 LYS A CA 1
ATOM 4243 C C . LYS A 1 545 ? 29.897 8.903 -44.845 1.00 87.94 545 LYS A C 1
ATOM 4245 O O . LYS A 1 545 ? 29.606 8.988 -46.035 1.00 87.94 545 LYS A O 1
ATOM 4250 N N . GLN A 1 546 ? 31.134 9.106 -44.387 1.00 89.12 546 GLN A N 1
ATOM 4251 C CA . GLN A 1 546 ? 32.252 9.499 -45.248 1.00 89.12 546 GLN A CA 1
ATOM 4252 C C . GLN A 1 546 ? 32.497 8.474 -46.365 1.00 89.12 546 GLN A C 1
ATOM 4254 O O . GLN A 1 546 ? 32.657 8.868 -47.516 1.00 89.12 546 GLN A O 1
ATOM 4259 N N . LEU A 1 547 ? 32.434 7.170 -46.071 1.00 92.69 547 LEU A N 1
ATOM 4260 C CA . LEU A 1 547 ? 32.522 6.097 -47.072 1.00 92.69 547 LEU A CA 1
ATOM 4261 C C . LEU A 1 547 ? 31.346 6.110 -48.068 1.00 92.69 547 LEU A C 1
ATOM 4263 O O . LEU A 1 547 ? 31.525 5.776 -49.241 1.00 92.69 547 LEU A O 1
ATOM 4267 N N . SER A 1 548 ? 30.147 6.500 -47.622 1.00 90.12 548 SER A N 1
ATOM 4268 C CA . SER A 1 548 ? 28.957 6.646 -48.474 1.00 90.12 548 SER A CA 1
ATOM 4269 C C . SER A 1 548 ? 29.101 7.839 -49.430 1.00 90.12 548 SER A C 1
ATOM 4271 O O . SER A 1 548 ? 28.916 7.683 -50.642 1.00 90.12 548 SER A O 1
ATOM 4273 N N . ASP A 1 549 ? 29.519 8.994 -48.901 1.00 89.44 549 ASP A N 1
ATOM 4274 C CA . ASP A 1 549 ? 29.774 10.228 -49.652 1.00 89.44 549 ASP A CA 1
ATOM 4275 C C . ASP A 1 549 ? 30.920 10.026 -50.671 1.00 89.44 549 ASP A C 1
ATOM 4277 O O . ASP A 1 549 ? 30.757 10.333 -51.855 1.00 89.44 549 ASP A O 1
ATOM 4281 N N . ASP A 1 550 ? 32.040 9.414 -50.266 1.00 88.69 550 ASP A N 1
ATOM 4282 C CA . ASP A 1 550 ? 33.184 9.080 -51.134 1.00 88.69 550 ASP A CA 1
ATOM 4283 C C . ASP A 1 550 ? 32.782 8.179 -52.316 1.00 88.69 550 ASP A C 1
ATOM 4285 O O . ASP A 1 550 ? 33.128 8.456 -53.473 1.00 88.69 550 ASP A O 1
ATOM 4289 N N . ARG A 1 551 ? 32.025 7.103 -52.045 1.00 91.38 551 ARG A N 1
ATOM 4290 C CA . ARG A 1 551 ? 31.502 6.198 -53.082 1.00 91.38 551 ARG A CA 1
ATOM 4291 C C . ARG A 1 551 ? 30.569 6.946 -54.036 1.00 91.38 551 ARG A C 1
ATOM 4293 O O . ARG A 1 551 ? 30.695 6.799 -55.254 1.00 91.38 551 ARG A O 1
ATOM 4300 N N . GLY A 1 552 ? 29.675 7.780 -53.501 1.00 88.56 552 GLY A N 1
ATOM 4301 C CA . GLY A 1 552 ? 28.773 8.623 -54.286 1.00 88.56 552 GLY A CA 1
ATOM 4302 C C . GLY A 1 552 ? 29.523 9.602 -55.194 1.00 88.56 552 GLY A C 1
ATOM 4303 O O . GLY A 1 552 ? 29.213 9.712 -56.382 1.00 88.56 552 GLY A O 1
ATOM 4304 N N . HIS A 1 553 ? 30.561 10.266 -54.683 1.00 89.50 553 HIS A N 1
ATOM 4305 C CA . HIS A 1 553 ? 31.407 11.169 -55.464 1.00 89.50 553 HIS A CA 1
ATOM 4306 C C . HIS A 1 553 ? 32.178 10.452 -56.581 1.00 89.50 553 HIS A C 1
ATOM 4308 O O . HIS A 1 553 ? 32.280 10.997 -57.685 1.00 89.50 553 HIS A O 1
ATOM 4314 N N . ALA A 1 554 ? 32.694 9.244 -56.336 1.00 89.44 554 ALA A N 1
ATOM 4315 C CA . ALA A 1 554 ? 33.378 8.453 -57.358 1.00 89.44 554 ALA A CA 1
ATOM 4316 C C . ALA A 1 554 ? 32.416 7.998 -58.474 1.00 89.44 554 ALA A C 1
ATOM 4318 O O . ALA A 1 554 ? 32.713 8.183 -59.659 1.00 89.44 554 ALA A O 1
ATOM 4319 N N . LEU A 1 555 ? 31.236 7.486 -58.106 1.00 88.31 555 LEU A N 1
ATOM 4320 C CA . LEU A 1 555 ? 30.205 7.044 -59.050 1.00 88.31 555 LEU A CA 1
ATOM 4321 C C . LEU A 1 555 ? 29.658 8.210 -59.893 1.00 88.31 555 LEU A C 1
ATOM 4323 O O . LEU A 1 555 ? 29.565 8.105 -61.116 1.00 88.31 555 LEU A O 1
ATOM 4327 N N . ASN A 1 556 ? 29.376 9.356 -59.268 1.00 88.88 556 ASN A N 1
ATOM 4328 C CA . ASN A 1 556 ? 28.924 10.554 -59.979 1.00 88.88 556 ASN A CA 1
ATOM 4329 C C . ASN A 1 556 ? 29.982 11.075 -60.963 1.00 88.88 556 ASN A C 1
ATOM 4331 O O . ASN A 1 556 ? 29.635 11.478 -62.072 1.00 88.88 556 ASN A O 1
ATOM 4335 N N . ARG A 1 557 ? 31.276 11.017 -60.613 1.00 86.94 557 ARG A N 1
ATOM 4336 C CA . ARG A 1 557 ? 32.365 11.437 -61.513 1.00 86.94 557 ARG A CA 1
ATOM 4337 C C . ARG A 1 557 ? 32.535 10.492 -62.710 1.00 86.94 557 ARG A C 1
ATOM 4339 O O . ARG A 1 557 ? 32.844 10.958 -63.803 1.00 86.94 557 ARG A O 1
ATOM 4346 N N . MET A 1 558 ? 32.273 9.193 -62.539 1.00 89.56 558 MET A N 1
ATOM 4347 C CA . MET A 1 558 ? 32.175 8.238 -63.652 1.00 89.56 558 MET A CA 1
ATOM 4348 C C . MET A 1 558 ? 30.978 8.555 -64.562 1.00 89.56 558 MET A C 1
ATOM 4350 O O . MET A 1 558 ? 31.137 8.610 -65.778 1.00 89.56 558 MET A O 1
ATOM 4354 N N . ASN A 1 559 ? 29.798 8.809 -63.991 1.00 87.88 559 ASN A N 1
ATOM 4355 C CA . ASN A 1 559 ? 28.583 9.082 -64.766 1.00 87.88 559 ASN A CA 1
ATOM 4356 C C . ASN A 1 559 ? 28.688 10.389 -65.574 1.00 87.88 559 ASN A C 1
ATOM 4358 O O . ASN A 1 559 ? 28.345 10.410 -66.752 1.00 87.88 559 ASN A O 1
ATOM 4362 N N . LEU A 1 560 ? 29.229 11.456 -64.974 1.00 86.88 560 LEU A N 1
ATOM 4363 C CA . LEU A 1 560 ? 29.443 12.753 -65.633 1.00 86.88 560 LEU A CA 1
ATOM 4364 C C . LEU A 1 560 ? 30.502 12.721 -66.747 1.00 86.88 560 LEU A C 1
ATOM 4366 O O . LEU A 1 560 ? 30.548 13.638 -67.561 1.00 86.88 560 LEU A O 1
ATOM 4370 N N . THR A 1 561 ? 31.354 11.692 -66.791 1.00 86.56 561 THR A N 1
ATOM 4371 C CA . THR A 1 561 ? 32.388 11.535 -67.827 1.00 86.56 561 THR A CA 1
ATOM 4372 C C . THR A 1 561 ? 32.055 10.463 -68.867 1.00 86.56 561 THR A C 1
ATOM 4374 O O . THR A 1 561 ? 32.883 10.175 -69.728 1.00 86.56 561 THR A O 1
ATOM 4377 N N . ALA A 1 562 ? 30.835 9.913 -68.864 1.00 74.25 562 ALA A N 1
ATOM 4378 C CA . ALA A 1 562 ? 30.367 8.973 -69.880 1.00 74.25 562 ALA A CA 1
ATOM 4379 C C . ALA A 1 562 ? 30.364 9.614 -71.288 1.00 74.25 562 ALA A C 1
ATOM 4381 O O . ALA A 1 562 ? 29.514 10.441 -71.605 1.00 74.25 562 ALA A O 1
ATOM 4382 N N . GLY A 1 563 ? 31.330 9.224 -72.129 1.00 75.88 563 GLY A N 1
ATOM 4383 C CA . GLY A 1 563 ? 31.561 9.795 -73.465 1.00 75.88 563 GLY A CA 1
ATOM 4384 C C . GLY A 1 563 ? 32.815 10.677 -73.581 1.00 75.88 563 GLY A C 1
ATOM 4385 O O . GLY A 1 563 ? 33.225 10.991 -74.694 1.00 75.88 563 GLY A O 1
ATOM 4386 N N . SER A 1 564 ? 33.463 11.028 -72.464 1.00 86.81 564 SER A N 1
ATOM 4387 C CA . SER A 1 564 ? 34.793 11.660 -72.447 1.00 86.81 564 SER A CA 1
ATOM 4388 C C . SER A 1 564 ? 35.906 10.624 -72.704 1.00 86.81 564 SER A C 1
ATOM 4390 O O . SER A 1 564 ? 35.746 9.468 -72.298 1.00 86.81 564 SER A O 1
ATOM 4392 N N . PRO A 1 565 ? 37.072 11.007 -73.267 1.00 80.88 565 PRO A N 1
ATOM 4393 C CA . PRO A 1 565 ? 38.293 10.195 -73.203 1.00 80.88 565 PRO A CA 1
ATOM 4394 C C . PRO A 1 565 ? 38.620 9.680 -71.786 1.00 80.88 565 PRO A C 1
ATOM 4396 O O . PRO A 1 565 ? 39.062 8.542 -71.624 1.00 80.88 565 PRO A O 1
ATOM 4399 N N . ASP A 1 566 ? 38.316 10.468 -70.749 1.00 83.94 566 ASP A N 1
ATOM 4400 C CA . ASP A 1 566 ? 38.579 10.124 -69.343 1.00 83.94 566 ASP A CA 1
ATOM 4401 C C . ASP A 1 566 ? 37.617 9.072 -68.758 1.00 83.94 566 ASP A C 1
ATOM 4403 O O . ASP A 1 566 ? 37.827 8.595 -67.638 1.00 83.94 566 ASP A O 1
ATOM 4407 N N . ALA A 1 567 ? 36.576 8.663 -69.498 1.00 84.94 567 ALA A N 1
ATOM 4408 C CA . ALA A 1 567 ? 35.574 7.697 -69.036 1.00 84.94 567 ALA A CA 1
ATOM 4409 C C . ALA A 1 567 ? 36.206 6.391 -68.526 1.00 84.94 567 ALA A C 1
ATOM 4411 O O . ALA A 1 567 ? 35.760 5.818 -67.530 1.00 84.94 567 ALA A O 1
ATOM 4412 N N . CYS A 1 568 ? 37.272 5.921 -69.185 1.00 85.62 568 CYS A N 1
ATOM 4413 C CA . CYS A 1 568 ? 37.985 4.709 -68.783 1.00 85.62 568 CYS A CA 1
ATOM 4414 C C . CYS A 1 568 ? 38.703 4.882 -67.432 1.00 85.62 568 CYS A C 1
ATOM 4416 O O . CYS A 1 568 ? 38.654 3.987 -66.585 1.00 85.62 568 CYS A O 1
ATOM 4418 N N . LEU A 1 569 ? 39.327 6.044 -67.208 1.00 89.06 569 LEU A N 1
ATOM 4419 C CA . LEU A 1 569 ? 40.026 6.370 -65.966 1.00 89.06 569 LEU A CA 1
ATOM 4420 C C . LEU A 1 569 ? 39.035 6.498 -64.803 1.00 89.06 569 LEU A C 1
ATOM 4422 O O . LEU A 1 569 ? 39.197 5.830 -63.782 1.00 89.06 569 LEU A O 1
ATOM 4426 N N . HIS A 1 570 ? 37.968 7.284 -64.966 1.00 89.56 570 HIS A N 1
ATOM 4427 C CA . HIS A 1 570 ? 36.976 7.472 -63.905 1.00 89.56 570 HIS A CA 1
ATOM 4428 C C . HIS A 1 570 ? 36.187 6.199 -63.586 1.00 89.56 570 HIS A C 1
ATOM 4430 O O . HIS A 1 570 ? 35.938 5.929 -62.412 1.00 89.56 570 HIS A O 1
ATOM 4436 N N . ARG A 1 571 ? 35.891 5.353 -64.582 1.00 88.69 571 ARG A N 1
ATOM 4437 C CA . ARG A 1 571 ? 35.319 4.017 -64.349 1.00 88.69 571 ARG A CA 1
ATOM 4438 C C . ARG A 1 571 ? 36.244 3.132 -63.516 1.00 88.69 571 ARG A C 1
ATOM 4440 O O . ARG A 1 571 ? 35.766 2.407 -62.646 1.00 88.69 571 ARG A O 1
ATOM 4447 N N . ARG A 1 572 ? 37.562 3.199 -63.737 1.00 89.75 572 ARG A N 1
ATOM 4448 C CA . ARG A 1 572 ? 38.524 2.406 -62.958 1.00 89.75 572 ARG A CA 1
ATOM 4449 C C . ARG A 1 572 ? 38.727 2.943 -61.540 1.00 89.75 572 ARG A C 1
ATOM 4451 O O . ARG A 1 572 ? 38.864 2.139 -60.623 1.00 89.75 572 ARG A O 1
ATOM 4458 N N . ILE A 1 573 ? 38.677 4.264 -61.355 1.00 89.88 573 ILE A N 1
ATOM 4459 C CA . ILE A 1 573 ? 38.673 4.908 -60.032 1.00 89.88 573 ILE A CA 1
ATOM 4460 C C . ILE A 1 573 ? 37.413 4.512 -59.247 1.00 89.88 573 ILE A C 1
ATOM 4462 O O . ILE A 1 573 ? 37.530 4.118 -58.091 1.00 89.88 573 ILE A O 1
ATOM 4466 N N . ALA A 1 574 ? 36.230 4.537 -59.871 1.00 89.31 574 ALA A N 1
ATOM 4467 C CA . ALA A 1 574 ? 34.984 4.115 -59.227 1.00 89.31 574 ALA A CA 1
ATOM 4468 C C . ALA A 1 574 ? 35.038 2.645 -58.768 1.00 89.31 574 ALA A C 1
ATOM 4470 O O . ALA A 1 574 ? 34.786 2.375 -57.599 1.00 89.31 574 ALA A O 1
ATOM 4471 N N . GLN A 1 575 ? 35.475 1.721 -59.635 1.00 89.44 575 GLN A N 1
ATOM 4472 C CA . GLN A 1 575 ? 35.668 0.302 -59.283 1.00 89.44 575 GLN A CA 1
ATOM 4473 C C . GLN A 1 575 ? 36.684 0.078 -58.150 1.00 89.44 575 GLN A C 1
ATOM 4475 O O . GLN A 1 575 ? 36.529 -0.837 -57.343 1.00 89.44 575 GLN A O 1
ATOM 4480 N N . MET A 1 576 ? 37.756 0.876 -58.106 1.00 91.62 576 MET A N 1
ATOM 4481 C CA . MET A 1 576 ? 38.756 0.803 -57.040 1.00 91.62 576 MET A CA 1
ATOM 4482 C C . MET A 1 576 ? 38.152 1.266 -55.711 1.00 91.62 576 MET A C 1
ATOM 4484 O O . MET A 1 576 ? 38.206 0.532 -54.726 1.00 91.62 576 MET A O 1
ATOM 4488 N N . LYS A 1 577 ? 37.501 2.435 -55.713 1.00 91.25 577 LYS A N 1
ATOM 4489 C CA . LYS A 1 577 ? 36.917 3.042 -54.517 1.00 91.25 577 LYS A CA 1
ATOM 4490 C C . LYS A 1 577 ? 35.740 2.240 -53.959 1.00 91.25 577 LYS A C 1
ATOM 4492 O O . LYS A 1 577 ? 35.618 2.098 -52.750 1.00 91.25 577 LYS A O 1
ATOM 4497 N N . GLU A 1 578 ? 34.921 1.647 -54.824 1.00 88.75 578 GLU A N 1
ATOM 4498 C CA . GLU A 1 578 ? 33.859 0.706 -54.452 1.00 88.75 578 GLU A CA 1
ATOM 4499 C C . GLU A 1 578 ? 34.410 -0.488 -53.653 1.00 88.75 578 GLU A C 1
ATOM 4501 O O . GLU A 1 578 ? 33.878 -0.819 -52.592 1.00 88.75 578 GLU A O 1
ATOM 4506 N N . LYS A 1 579 ? 35.526 -1.079 -54.104 1.00 89.44 579 LYS A N 1
ATOM 4507 C CA . LYS A 1 579 ? 36.193 -2.181 -53.397 1.00 89.44 579 LYS A CA 1
ATOM 4508 C C . LYS A 1 579 ? 36.861 -1.735 -52.089 1.00 89.44 579 LYS A C 1
ATOM 4510 O O . LYS A 1 579 ? 36.838 -2.483 -51.114 1.00 89.44 579 LYS A O 1
ATOM 4515 N N . GLU A 1 580 ? 37.450 -0.541 -52.048 1.00 90.62 580 GLU A N 1
ATOM 4516 C CA . GLU A 1 580 ? 37.999 0.039 -50.813 1.00 90.62 580 GLU A CA 1
ATOM 4517 C C . GLU A 1 580 ? 36.905 0.253 -49.759 1.00 90.62 580 GLU A C 1
ATOM 4519 O O . GLU A 1 580 ? 37.057 -0.183 -48.618 1.00 90.62 580 GLU A O 1
ATOM 4524 N N . CYS A 1 581 ? 35.779 0.859 -50.150 1.00 91.50 581 CYS A N 1
ATOM 4525 C CA . CYS A 1 581 ? 34.641 1.082 -49.263 1.00 91.50 581 CYS A CA 1
ATOM 4526 C C . CYS A 1 581 ? 33.999 -0.237 -48.802 1.00 91.50 581 CYS A C 1
ATOM 4528 O O . CYS A 1 581 ? 33.676 -0.354 -47.625 1.00 91.50 581 CYS A O 1
ATOM 4530 N N . GLN A 1 582 ? 33.883 -1.254 -49.668 1.00 90.81 582 GLN A N 1
ATOM 4531 C CA . GLN A 1 582 ? 33.433 -2.600 -49.277 1.00 90.81 582 GLN A CA 1
ATOM 4532 C C . GLN A 1 582 ? 34.310 -3.199 -48.164 1.00 90.81 582 GLN A C 1
ATOM 4534 O O . GLN A 1 582 ? 33.789 -3.621 -47.134 1.00 90.81 582 GLN A O 1
ATOM 4539 N N . LEU A 1 583 ? 35.638 -3.175 -48.320 1.00 91.75 583 LEU A N 1
ATOM 4540 C CA . LEU A 1 583 ? 36.564 -3.712 -47.313 1.00 91.75 583 LEU A CA 1
ATOM 4541 C C . LEU A 1 583 ? 36.544 -2.915 -45.997 1.00 91.75 583 LEU A C 1
ATOM 4543 O O . LEU A 1 583 ? 36.683 -3.507 -44.926 1.00 91.75 583 LEU A O 1
ATOM 4547 N N . ALA A 1 584 ? 36.354 -1.594 -46.060 1.00 94.00 584 ALA A N 1
ATOM 4548 C CA . ALA A 1 584 ? 36.219 -0.756 -44.867 1.00 94.00 584 ALA A CA 1
ATOM 4549 C C . ALA A 1 584 ? 34.897 -1.028 -44.128 1.00 94.00 584 ALA A C 1
ATOM 4551 O O . ALA A 1 584 ? 34.875 -1.084 -42.901 1.00 94.00 584 ALA A O 1
ATOM 4552 N N . VAL A 1 585 ? 33.807 -1.268 -44.863 1.00 94.25 585 VAL A N 1
ATOM 4553 C CA . VAL A 1 585 ? 32.505 -1.621 -44.285 1.00 94.25 585 VAL A CA 1
ATOM 4554 C C . VAL A 1 585 ? 32.508 -3.029 -43.679 1.00 94.25 585 VAL A C 1
ATOM 4556 O O . VAL A 1 585 ? 31.977 -3.192 -42.584 1.00 94.25 585 VAL A O 1
ATOM 4559 N N . GLU A 1 586 ? 33.173 -4.017 -44.291 1.00 94.62 586 GLU A N 1
ATOM 4560 C CA . GLU A 1 586 ? 33.406 -5.335 -43.666 1.00 94.62 586 GLU A CA 1
ATOM 4561 C C . GLU A 1 586 ? 34.103 -5.205 -42.297 1.00 94.62 586 GLU A C 1
ATOM 4563 O O . GLU A 1 586 ? 33.676 -5.816 -41.314 1.00 94.62 586 GLU A O 1
ATOM 4568 N N . ASP A 1 587 ? 35.151 -4.378 -42.217 1.00 94.56 587 ASP A N 1
ATOM 4569 C CA . ASP A 1 587 ? 35.887 -4.126 -40.975 1.00 94.56 587 ASP A CA 1
ATOM 4570 C C . ASP A 1 587 ? 35.019 -3.377 -39.931 1.00 94.56 587 ASP A C 1
ATOM 4572 O O . ASP A 1 587 ? 35.061 -3.708 -38.743 1.00 94.56 587 ASP A O 1
ATOM 4576 N N . ILE A 1 588 ? 34.192 -2.407 -40.350 1.00 94.56 588 ILE A N 1
ATOM 4577 C CA . ILE A 1 588 ? 33.236 -1.699 -39.474 1.00 94.56 588 ILE A CA 1
ATOM 4578 C C . ILE A 1 588 ? 32.169 -2.656 -38.927 1.00 94.56 588 ILE A C 1
ATOM 4580 O O . ILE A 1 588 ? 31.885 -2.635 -37.727 1.00 94.56 588 ILE A O 1
ATOM 4584 N N . MET A 1 589 ? 31.596 -3.515 -39.777 1.00 94.94 589 MET A N 1
ATOM 4585 C CA . MET A 1 589 ? 30.610 -4.519 -39.366 1.00 94.94 589 MET A CA 1
ATOM 4586 C C . MET A 1 589 ? 31.212 -5.487 -38.340 1.00 94.94 589 MET A C 1
ATOM 4588 O O . MET A 1 589 ? 30.593 -5.766 -37.312 1.00 94.94 589 MET A O 1
ATOM 4592 N N . TYR A 1 590 ? 32.454 -5.931 -38.549 1.00 95.44 590 TYR A N 1
ATOM 4593 C CA . TYR A 1 590 ? 33.159 -6.753 -37.568 1.00 95.44 590 TYR A CA 1
ATOM 4594 C C . TYR A 1 590 ? 33.335 -6.045 -36.217 1.00 95.44 590 TYR A C 1
ATOM 4596 O O . TYR A 1 590 ? 33.056 -6.632 -35.170 1.00 95.44 590 TYR A O 1
ATOM 4604 N N . LEU A 1 591 ? 33.758 -4.776 -36.222 1.00 93.62 591 LEU A N 1
ATOM 4605 C CA . LEU A 1 591 ? 33.967 -4.007 -34.993 1.00 93.62 591 LEU A CA 1
ATOM 4606 C C . LEU A 1 591 ? 32.654 -3.695 -34.256 1.00 93.62 591 LEU A C 1
ATOM 4608 O O . LEU A 1 591 ? 32.646 -3.678 -33.026 1.00 93.62 591 LEU A O 1
ATOM 4612 N N . LEU A 1 592 ? 31.538 -3.509 -34.969 1.00 92.06 592 LEU A N 1
ATOM 4613 C CA . LEU A 1 592 ? 30.202 -3.391 -34.370 1.00 92.06 592 LEU A CA 1
ATOM 4614 C C . LEU A 1 592 ? 29.770 -4.691 -33.669 1.00 92.06 592 LEU A C 1
ATOM 4616 O O . LEU A 1 592 ? 29.325 -4.641 -32.518 1.00 92.06 592 LEU A O 1
ATOM 4620 N N . VAL A 1 593 ? 29.976 -5.854 -34.298 1.00 93.81 593 VAL A N 1
ATOM 4621 C CA . VAL A 1 593 ? 29.709 -7.162 -33.671 1.00 93.81 593 VAL A CA 1
ATOM 4622 C C . VAL A 1 593 ? 30.629 -7.388 -32.463 1.00 93.81 593 VAL A C 1
ATOM 4624 O O . VAL A 1 593 ? 30.142 -7.715 -31.379 1.00 93.81 593 VAL A O 1
ATOM 4627 N N . PHE A 1 594 ? 31.938 -7.137 -32.591 1.00 92.69 594 PHE A N 1
ATOM 4628 C CA . PHE A 1 594 ? 32.893 -7.216 -31.475 1.00 92.69 594 PHE A CA 1
ATOM 4629 C C . PHE A 1 594 ? 32.486 -6.305 -30.304 1.00 92.69 594 PHE A C 1
ATOM 4631 O O . PHE A 1 594 ? 32.541 -6.713 -29.141 1.00 92.69 594 PHE A O 1
ATOM 4638 N N . TYR A 1 595 ? 32.021 -5.086 -30.593 1.00 88.56 595 TYR A N 1
ATOM 4639 C CA . TYR A 1 595 ? 31.518 -4.173 -29.573 1.00 88.56 595 TYR A CA 1
ATOM 4640 C C . TYR A 1 595 ? 30.321 -4.768 -28.824 1.00 88.56 595 TYR A C 1
ATOM 4642 O O . TYR A 1 595 ? 30.325 -4.739 -27.595 1.00 88.56 595 TYR A O 1
ATOM 4650 N N . LYS A 1 596 ? 29.349 -5.389 -29.515 1.00 87.94 596 LYS A N 1
ATOM 4651 C CA . LYS A 1 596 ? 28.202 -6.065 -28.869 1.00 87.94 596 LYS A CA 1
ATOM 4652 C C . LYS A 1 596 ? 28.629 -7.181 -27.913 1.00 87.94 596 LYS A C 1
ATOM 4654 O O . LYS A 1 596 ? 28.093 -7.263 -26.806 1.00 87.94 596 LYS A O 1
ATOM 4659 N N . PHE A 1 597 ? 29.649 -7.960 -28.272 1.00 90.06 597 PHE A N 1
ATOM 4660 C CA . PHE A 1 597 ? 30.276 -8.939 -27.374 1.00 90.06 597 PHE A CA 1
ATOM 4661 C C . PHE A 1 597 ? 30.936 -8.287 -26.138 1.00 90.06 597 PHE A C 1
ATOM 4663 O O . PHE A 1 597 ? 30.774 -8.766 -25.010 1.00 90.06 597 PHE A O 1
ATOM 4670 N N . SER A 1 598 ? 31.584 -7.132 -26.313 1.00 85.50 598 SER A N 1
ATOM 4671 C CA . SER A 1 598 ? 32.117 -6.325 -25.204 1.00 85.50 598 SER A CA 1
ATOM 4672 C C . SER A 1 598 ? 31.016 -5.812 -24.256 1.00 85.50 598 SER A C 1
ATOM 4674 O O . SER A 1 598 ? 31.180 -5.876 -23.035 1.00 85.50 598 SER A O 1
ATOM 4676 N N . GLU A 1 599 ? 29.853 -5.389 -24.775 1.00 83.12 599 GLU A N 1
ATOM 4677 C CA . GLU A 1 599 ? 28.730 -4.896 -23.950 1.00 83.12 599 GLU A CA 1
ATOM 4678 C C . GLU A 1 599 ? 28.194 -5.970 -22.990 1.00 83.12 599 GLU A C 1
ATOM 4680 O O . GLU A 1 599 ? 27.995 -5.701 -21.800 1.00 83.12 599 GLU A O 1
ATOM 4685 N N . ILE A 1 600 ? 28.053 -7.211 -23.476 1.00 83.81 600 ILE A N 1
ATOM 4686 C CA . ILE A 1 600 ? 27.654 -8.372 -22.660 1.00 83.81 600 ILE A CA 1
ATOM 4687 C C . ILE A 1 600 ? 28.791 -8.939 -21.798 1.00 83.81 600 ILE A C 1
ATOM 4689 O O . ILE A 1 600 ? 28.575 -9.877 -21.029 1.00 83.81 600 ILE A O 1
ATOM 4693 N N . LYS A 1 601 ? 29.998 -8.360 -21.877 1.00 86.88 601 LYS A N 1
ATOM 4694 C CA . LYS A 1 601 ? 31.208 -8.792 -21.157 1.00 86.88 601 LYS A CA 1
ATOM 4695 C C . LYS A 1 601 ? 31.605 -10.236 -21.483 1.00 86.88 601 LYS A C 1
ATOM 4697 O O . LYS A 1 601 ? 32.048 -10.978 -20.598 1.00 86.88 601 LYS A O 1
ATOM 4702 N N . VAL A 1 602 ? 31.451 -10.631 -22.745 1.00 88.06 602 VAL A N 1
ATOM 4703 C CA . VAL A 1 602 ? 31.902 -11.917 -23.289 1.00 88.06 602 VAL A CA 1
ATOM 4704 C C . VAL A 1 602 ? 32.982 -11.621 -24.332 1.00 88.06 602 VAL A C 1
ATOM 4706 O O . VAL A 1 602 ? 32.650 -11.083 -25.380 1.00 88.06 602 VAL A O 1
ATOM 4709 N N . PRO A 1 603 ? 34.269 -11.926 -24.086 1.00 89.00 603 PRO A N 1
ATOM 4710 C CA . PRO A 1 603 ? 35.276 -11.809 -25.139 1.00 89.00 603 PRO A CA 1
ATOM 4711 C C . PRO A 1 603 ? 34.998 -12.860 -26.219 1.00 89.00 603 PRO A C 1
ATOM 4713 O O . PRO A 1 603 ? 34.693 -13.999 -25.859 1.00 89.00 603 PRO A O 1
ATOM 4716 N N . LEU A 1 604 ? 35.128 -12.503 -27.504 1.00 90.88 604 LEU A N 1
ATOM 4717 C CA . LEU A 1 604 ? 35.111 -13.481 -28.603 1.00 90.88 604 LEU A CA 1
ATOM 4718 C C . LEU A 1 604 ? 36.161 -14.576 -28.373 1.00 90.88 604 LEU A C 1
ATOM 4720 O O . LEU A 1 604 ? 37.189 -14.335 -27.736 1.00 90.88 604 LEU A O 1
ATOM 4724 N N . VAL A 1 605 ? 35.930 -15.772 -28.915 1.00 90.62 605 VAL A N 1
ATOM 4725 C CA . VAL A 1 605 ? 36.936 -16.840 -28.887 1.00 90.62 605 VAL A CA 1
ATOM 4726 C C . VAL A 1 605 ? 38.122 -16.435 -29.782 1.00 90.62 605 VAL A C 1
ATOM 4728 O O . VAL A 1 605 ? 37.916 -16.191 -30.973 1.00 90.62 605 VAL A O 1
ATOM 4731 N N . PRO A 1 606 ? 39.361 -16.339 -29.255 1.00 87.81 606 PRO A N 1
ATOM 4732 C CA . PRO A 1 606 ? 40.537 -16.065 -30.076 1.00 87.81 606 PRO A CA 1
ATOM 4733 C C . PRO A 1 606 ? 40.849 -17.265 -30.982 1.00 87.81 606 PRO A C 1
ATOM 4735 O O . PRO A 1 606 ? 40.290 -18.348 -30.810 1.00 87.81 606 PRO A O 1
ATOM 4738 N N . LYS A 1 607 ? 41.778 -17.090 -31.933 1.00 89.06 607 LYS A N 1
ATOM 4739 C CA . LYS A 1 607 ? 42.230 -18.146 -32.864 1.00 89.06 607 LYS A CA 1
ATOM 4740 C C . LYS A 1 607 ? 42.403 -19.485 -32.138 1.00 89.06 607 LYS A C 1
ATOM 4742 O O . LYS A 1 607 ? 43.031 -19.524 -31.078 1.00 89.06 607 LYS A O 1
ATOM 4747 N N . LEU A 1 608 ? 41.855 -20.580 -32.675 1.00 87.38 608 LEU A N 1
ATOM 4748 C CA . LEU A 1 608 ? 41.768 -21.844 -31.923 1.00 87.38 608 LEU A CA 1
ATOM 4749 C C . LEU A 1 608 ? 43.144 -22.397 -31.513 1.00 87.38 608 LEU A C 1
ATOM 4751 O O . LEU A 1 608 ? 43.257 -22.992 -30.446 1.00 87.38 608 LEU A O 1
ATOM 4755 N N . SER A 1 609 ? 44.198 -22.106 -32.281 1.00 82.62 609 SER A N 1
ATOM 4756 C CA . SER A 1 609 ? 45.598 -22.384 -31.925 1.00 82.62 609 SER A CA 1
ATOM 4757 C C . SER A 1 609 ? 46.042 -21.759 -30.594 1.00 82.62 609 SER A C 1
ATOM 4759 O O . SER A 1 609 ? 46.875 -22.336 -29.905 1.00 82.62 609 SER A O 1
ATOM 4761 N N . HIS A 1 610 ? 45.479 -20.612 -30.200 1.00 84.19 610 HIS A N 1
ATOM 4762 C CA . HIS A 1 610 ? 45.741 -19.949 -28.916 1.00 84.19 610 HIS A CA 1
ATOM 4763 C C . HIS A 1 610 ? 44.839 -20.475 -27.780 1.00 84.19 610 HIS A C 1
ATOM 4765 O O . HIS A 1 610 ? 45.070 -20.151 -26.618 1.00 84.19 610 HIS A O 1
ATOM 4771 N N . SER A 1 611 ? 43.812 -21.270 -28.109 1.00 83.94 611 SER A N 1
ATOM 4772 C CA . SER A 1 611 ? 42.839 -21.852 -27.166 1.00 83.94 611 SER A CA 1
ATOM 4773 C C . SER A 1 611 ? 43.084 -23.345 -26.883 1.00 83.94 611 SER A C 1
ATOM 4775 O O . SER A 1 611 ? 42.312 -23.978 -26.158 1.00 83.94 611 SER A O 1
ATOM 4777 N N . ILE A 1 612 ? 44.133 -23.931 -27.471 1.00 83.62 612 ILE A N 1
ATOM 4778 C CA . ILE A 1 612 ? 44.536 -25.324 -27.258 1.00 83.62 612 ILE A CA 1
ATOM 4779 C C . ILE A 1 612 ? 45.607 -25.376 -26.165 1.00 83.62 612 ILE A C 1
ATOM 4781 O O . ILE A 1 612 ? 46.719 -24.882 -26.335 1.00 83.62 612 ILE A O 1
ATOM 4785 N N . TYR A 1 613 ? 45.280 -26.028 -25.052 1.00 77.44 613 TYR A N 1
ATOM 4786 C CA . TYR A 1 613 ? 46.172 -26.252 -23.917 1.00 77.44 613 TYR A CA 1
ATOM 4787 C C . TYR A 1 613 ? 46.398 -27.756 -23.747 1.00 77.44 613 TYR A C 1
ATOM 4789 O O . TYR A 1 613 ? 45.444 -28.529 -23.701 1.00 77.44 613 TYR A O 1
ATOM 4797 N N . ASN A 1 614 ? 47.659 -28.191 -23.674 1.00 76.44 614 ASN A N 1
ATOM 4798 C CA . ASN A 1 614 ? 48.044 -29.609 -23.562 1.00 76.44 614 ASN A CA 1
ATOM 4799 C C . ASN A 1 614 ? 47.373 -30.524 -24.616 1.00 76.44 614 ASN A C 1
ATOM 4801 O O . ASN A 1 614 ? 46.970 -31.644 -24.311 1.00 76.44 614 ASN A O 1
ATOM 4805 N N . GLY A 1 615 ? 47.207 -30.032 -25.851 1.00 74.94 615 GLY A N 1
ATOM 4806 C CA . GLY A 1 615 ? 46.545 -30.761 -26.944 1.00 74.94 615 GLY A CA 1
ATOM 4807 C C . GLY A 1 615 ? 45.009 -30.782 -26.890 1.00 74.94 615 GLY A C 1
ATOM 4808 O O . GLY A 1 615 ? 44.388 -31.395 -27.753 1.00 74.94 615 GLY A O 1
ATOM 4809 N N . ARG A 1 616 ? 44.381 -30.103 -25.918 1.00 83.62 616 ARG A N 1
ATOM 4810 C CA . ARG A 1 616 ? 42.922 -29.995 -25.778 1.00 83.62 616 ARG A CA 1
ATOM 4811 C C . ARG A 1 616 ? 42.451 -28.557 -26.003 1.00 83.62 616 ARG A C 1
ATOM 4813 O O . ARG A 1 616 ? 42.941 -27.637 -25.354 1.00 83.62 616 ARG A O 1
ATOM 4820 N N . LEU A 1 617 ? 41.458 -28.357 -26.867 1.00 86.56 617 LEU A N 1
ATOM 4821 C CA . LEU A 1 617 ? 40.741 -27.087 -26.986 1.00 86.56 617 LEU A CA 1
ATOM 4822 C C . LEU A 1 617 ? 39.907 -26.855 -25.718 1.00 86.56 617 LEU A C 1
ATOM 4824 O O . LEU A 1 617 ? 38.921 -27.565 -25.489 1.00 86.56 617 LEU A O 1
ATOM 4828 N N . GLU A 1 618 ? 40.285 -25.849 -24.928 1.00 84.50 618 GLU A N 1
ATOM 4829 C CA . GLU A 1 618 ? 39.566 -25.421 -23.725 1.00 84.50 618 GLU A CA 1
ATOM 4830 C C . GLU A 1 618 ? 39.282 -23.917 -23.750 1.00 84.50 618 GLU A C 1
ATOM 4832 O O . GLU A 1 618 ? 40.155 -23.088 -23.498 1.00 84.50 618 GLU A O 1
ATOM 4837 N N . ILE A 1 619 ? 38.024 -23.559 -24.002 1.00 85.50 619 ILE A N 1
ATOM 4838 C CA . ILE A 1 619 ? 37.607 -22.160 -24.108 1.00 85.50 619 ILE A CA 1
ATOM 4839 C C . ILE A 1 619 ? 37.090 -21.694 -22.743 1.00 85.50 619 ILE A C 1
ATOM 4841 O O . ILE A 1 619 ? 36.063 -22.166 -22.252 1.00 85.50 619 ILE A O 1
ATOM 4845 N N . ARG A 1 620 ? 37.814 -20.762 -22.116 1.00 71.62 620 ARG A N 1
ATOM 4846 C CA . ARG A 1 620 ? 37.541 -20.246 -20.766 1.00 71.62 620 ARG A CA 1
ATOM 4847 C C . ARG A 1 620 ? 37.485 -18.707 -20.781 1.00 71.62 620 ARG A C 1
ATOM 4849 O O . ARG A 1 620 ? 38.310 -18.102 -21.460 1.00 71.62 620 ARG A O 1
ATOM 4856 N N . PRO A 1 621 ? 36.609 -18.049 -19.993 1.00 78.88 621 PRO A N 1
ATOM 4857 C CA . PRO A 1 621 ? 35.485 -18.604 -19.227 1.00 78.88 621 PRO A CA 1
ATOM 4858 C C . PRO A 1 621 ? 34.307 -19.039 -20.124 1.00 78.88 621 PRO A C 1
ATOM 4860 O O . PRO A 1 621 ? 34.169 -18.559 -21.247 1.00 78.88 621 PRO A O 1
ATOM 4863 N N . SER A 1 622 ? 33.441 -19.927 -19.615 1.00 75.31 622 SER A N 1
ATOM 4864 C CA . SER A 1 622 ? 32.388 -20.587 -20.413 1.00 75.31 622 SER A CA 1
ATOM 4865 C C . SER A 1 622 ? 31.208 -19.682 -20.802 1.00 75.31 622 SER A C 1
ATOM 4867 O O . SER A 1 622 ? 30.591 -19.906 -21.838 1.00 75.31 622 SER A O 1
ATOM 4869 N N . LYS A 1 623 ? 30.931 -18.622 -20.025 1.00 85.75 623 LYS A N 1
ATOM 4870 C CA . LYS A 1 623 ? 30.036 -17.496 -20.382 1.00 85.75 623 LYS A CA 1
ATOM 4871 C C . LYS A 1 623 ? 28.626 -17.868 -20.870 1.00 85.75 623 LYS A C 1
ATOM 4873 O O . LYS A 1 623 ? 27.927 -17.017 -21.417 1.00 85.75 623 LYS A O 1
ATOM 4878 N N . ASP A 1 624 ? 28.185 -19.098 -20.604 1.00 83.12 624 ASP A N 1
ATOM 4879 C CA . ASP A 1 624 ? 26.862 -19.619 -20.945 1.00 83.12 624 ASP A CA 1
ATOM 4880 C C . ASP A 1 624 ? 25.764 -18.677 -20.463 1.00 83.12 624 ASP A C 1
ATOM 4882 O O . ASP A 1 624 ? 24.849 -18.361 -21.210 1.00 83.12 624 ASP A O 1
ATOM 4886 N N . TRP A 1 625 ? 25.881 -18.195 -19.219 1.00 78.69 625 TRP A N 1
ATOM 4887 C CA . TRP A 1 625 ? 24.879 -17.321 -18.628 1.00 78.69 625 TRP A CA 1
ATOM 4888 C C . TRP A 1 625 ? 24.743 -16.014 -19.412 1.00 78.69 625 TRP A C 1
ATOM 4890 O O . TRP A 1 625 ? 23.636 -15.630 -19.777 1.00 78.69 625 TRP A O 1
ATOM 4900 N N . GLU A 1 626 ? 25.852 -15.326 -19.681 1.00 88.06 626 GLU A N 1
ATOM 4901 C CA . GLU A 1 626 ? 25.831 -14.062 -20.410 1.00 88.06 626 GLU A CA 1
ATOM 4902 C C . GLU A 1 626 ? 25.332 -14.233 -21.853 1.00 88.06 626 GLU A C 1
ATOM 4904 O O . GLU A 1 626 ? 24.493 -13.438 -22.276 1.00 88.06 626 GLU A O 1
ATOM 4909 N N . LEU A 1 627 ? 25.760 -15.290 -22.556 1.00 83.81 627 LEU A N 1
ATOM 4910 C CA . LEU A 1 627 ? 25.330 -15.607 -23.927 1.00 83.81 627 LEU A CA 1
ATOM 4911 C C . LEU A 1 627 ? 23.857 -16.032 -24.017 1.00 83.81 627 LEU A C 1
ATOM 4913 O O . LEU A 1 627 ? 23.157 -15.608 -24.929 1.00 83.81 627 LEU A O 1
ATOM 4917 N N . GLU A 1 628 ? 23.355 -16.831 -23.074 1.00 84.88 628 GLU A N 1
ATOM 4918 C CA . GLU A 1 628 ? 21.934 -17.202 -23.013 1.00 84.88 628 GLU A CA 1
ATOM 4919 C C . GLU A 1 628 ? 21.055 -16.005 -22.599 1.00 84.88 628 GLU A C 1
ATOM 4921 O O . GLU A 1 628 ? 19.907 -15.901 -23.024 1.00 84.88 628 GLU A O 1
ATOM 4926 N N . SER A 1 629 ? 21.597 -15.056 -21.824 1.00 80.88 629 SER A N 1
ATOM 4927 C CA . SER A 1 629 ? 20.856 -13.902 -21.292 1.00 80.88 629 SER A CA 1
ATOM 4928 C C . SER A 1 629 ? 20.517 -12.791 -22.298 1.00 80.88 629 SER A C 1
ATOM 4930 O O . SER A 1 629 ? 19.963 -11.768 -21.883 1.00 80.88 629 SER A O 1
ATOM 4932 N N . ILE A 1 630 ? 20.850 -12.967 -23.584 1.00 83.81 630 ILE A N 1
ATOM 4933 C CA . ILE A 1 630 ? 20.553 -12.010 -24.668 1.00 83.81 630 ILE A CA 1
ATOM 4934 C C . ILE A 1 630 ? 19.228 -12.311 -25.393 1.00 83.81 630 ILE A C 1
ATOM 4936 O O . ILE A 1 630 ? 18.762 -11.486 -26.175 1.00 83.81 630 ILE A O 1
ATOM 4940 N N . TYR A 1 631 ? 18.616 -13.469 -25.126 1.00 78.81 631 TYR A N 1
ATOM 4941 C CA . TYR A 1 631 ? 17.393 -13.952 -25.777 1.00 78.81 631 TYR A CA 1
ATOM 4942 C C . TYR A 1 631 ? 16.190 -13.939 -24.823 1.00 78.81 631 TYR A C 1
ATOM 4944 O O . TYR A 1 631 ? 16.359 -14.001 -23.605 1.00 78.81 631 TYR A O 1
ATOM 4952 N N . SER A 1 632 ? 14.962 -13.896 -25.358 1.00 71.12 632 SER A N 1
ATOM 4953 C CA . SER A 1 632 ? 13.756 -14.173 -24.557 1.00 71.12 632 SER A CA 1
ATOM 4954 C C . SER A 1 632 ? 13.700 -15.652 -24.154 1.00 71.12 632 SER A C 1
ATOM 4956 O O . SER A 1 632 ? 14.394 -16.484 -24.735 1.00 71.12 632 SER A O 1
ATOM 4958 N N . PHE A 1 633 ? 12.869 -15.997 -23.167 1.00 62.34 633 PHE A N 1
ATOM 4959 C CA . PHE A 1 633 ? 12.740 -17.379 -22.683 1.00 62.34 633 PHE A CA 1
ATOM 4960 C C . PHE A 1 633 ? 12.343 -18.362 -23.802 1.00 62.34 633 PHE A C 1
ATOM 4962 O O . PHE A 1 633 ? 12.884 -19.463 -23.888 1.00 62.34 633 PHE A O 1
ATOM 4969 N N . ASP A 1 634 ? 11.461 -17.921 -24.693 1.00 63.28 634 ASP A N 1
ATOM 4970 C CA . ASP A 1 634 ? 10.869 -18.719 -25.772 1.00 63.28 634 ASP A CA 1
ATOM 4971 C C . ASP A 1 634 ? 11.904 -18.981 -26.885 1.00 63.28 634 ASP A C 1
ATOM 4973 O O . ASP A 1 634 ? 12.119 -20.118 -27.305 1.00 63.28 634 ASP A O 1
ATOM 4977 N N . VAL A 1 635 ? 12.656 -17.941 -27.270 1.00 75.56 635 VAL A N 1
ATOM 4978 C CA . VAL A 1 635 ? 13.800 -18.039 -28.197 1.00 75.56 635 VAL A CA 1
ATOM 4979 C C . VAL A 1 635 ? 14.928 -18.887 -27.594 1.00 75.56 635 VAL A C 1
ATOM 4981 O O . VAL A 1 635 ? 15.549 -19.692 -28.288 1.00 75.56 635 VAL A O 1
ATOM 4984 N N . LEU A 1 636 ? 15.189 -18.746 -26.291 1.00 79.56 636 LEU A N 1
ATOM 4985 C CA . LEU A 1 636 ? 16.248 -19.471 -25.591 1.00 79.56 636 LEU A CA 1
ATOM 4986 C C . LEU A 1 636 ? 16.015 -20.990 -25.586 1.00 79.56 636 LEU A C 1
ATOM 4988 O O . LEU A 1 636 ? 16.986 -21.743 -25.665 1.00 79.56 636 LEU A O 1
ATOM 4992 N N . GLN A 1 637 ? 14.765 -21.462 -25.539 1.00 73.19 637 GLN A N 1
ATOM 4993 C CA . GLN A 1 637 ? 14.492 -22.897 -25.654 1.00 73.19 637 GLN A CA 1
ATOM 4994 C C . GLN A 1 637 ? 14.847 -23.428 -27.050 1.00 73.19 637 GLN A C 1
ATOM 4996 O O . GLN A 1 637 ? 15.523 -24.448 -27.158 1.00 73.19 637 GLN A O 1
ATOM 5001 N N . ILE A 1 638 ? 14.475 -22.703 -28.109 1.00 79.75 638 ILE A N 1
ATOM 5002 C CA . ILE A 1 638 ? 14.807 -23.050 -29.501 1.00 79.75 638 ILE A CA 1
ATOM 5003 C C . ILE A 1 638 ? 16.336 -23.101 -29.697 1.00 79.75 638 ILE A C 1
ATOM 5005 O O . ILE A 1 638 ? 16.869 -24.042 -30.285 1.00 79.75 638 ILE A O 1
ATOM 5009 N N . ILE A 1 639 ? 17.068 -22.141 -29.123 1.00 83.19 639 ILE A N 1
ATOM 5010 C CA . ILE A 1 639 ? 18.538 -22.111 -29.172 1.00 83.19 639 ILE A CA 1
ATOM 5011 C C . ILE A 1 639 ? 19.162 -23.268 -28.383 1.00 83.19 639 ILE A C 1
ATOM 5013 O O . ILE A 1 639 ? 20.141 -23.853 -28.843 1.00 83.19 639 ILE A O 1
ATOM 5017 N N . ARG A 1 640 ? 18.607 -23.644 -27.224 1.00 82.94 640 ARG A N 1
ATOM 5018 C CA . ARG A 1 640 ? 19.075 -24.815 -26.461 1.00 82.94 640 ARG A CA 1
ATOM 5019 C C . ARG A 1 640 ? 18.845 -26.123 -27.215 1.00 82.94 640 ARG A C 1
ATOM 5021 O O . ARG A 1 640 ? 19.739 -26.966 -27.201 1.00 82.94 640 ARG A O 1
ATOM 5028 N N . ASP A 1 641 ? 17.715 -26.265 -27.907 1.00 78.50 641 ASP A N 1
ATOM 5029 C CA . ASP A 1 641 ? 17.428 -27.421 -28.766 1.00 78.50 641 ASP A CA 1
ATOM 5030 C C . ASP A 1 641 ? 18.462 -27.524 -29.911 1.00 78.50 641 ASP A C 1
ATOM 5032 O O . ASP A 1 641 ? 19.037 -28.592 -30.132 1.00 78.50 641 ASP A O 1
ATOM 5036 N N . HIS A 1 642 ? 18.779 -26.405 -30.581 1.00 83.94 642 HIS A N 1
ATOM 5037 C CA . HIS A 1 642 ? 19.820 -26.335 -31.622 1.00 83.94 642 HIS A CA 1
ATOM 5038 C C . HIS A 1 642 ? 21.221 -26.654 -31.087 1.00 83.94 642 HIS A C 1
ATOM 5040 O O . HIS A 1 642 ? 21.923 -27.494 -31.645 1.00 83.94 642 HIS A O 1
ATOM 5046 N N . VAL A 1 643 ? 21.628 -26.030 -29.977 1.00 84.81 643 VAL A N 1
ATOM 5047 C CA . VAL A 1 643 ? 22.926 -26.278 -29.322 1.00 84.81 643 VAL A CA 1
ATOM 5048 C C . VAL A 1 643 ? 23.066 -27.756 -28.942 1.00 84.81 643 VAL A C 1
ATOM 5050 O O . VAL A 1 643 ? 24.114 -28.352 -29.188 1.00 84.81 643 VAL A O 1
ATOM 5053 N N . ALA A 1 644 ? 22.010 -28.367 -28.399 1.00 79.88 644 ALA A N 1
ATOM 5054 C CA . ALA A 1 644 ? 21.971 -29.788 -28.066 1.00 79.88 644 ALA A CA 1
ATOM 5055 C C . ALA A 1 644 ? 22.152 -30.676 -29.314 1.00 79.88 644 ALA A C 1
ATOM 5057 O O . ALA A 1 644 ? 23.034 -31.540 -29.325 1.00 79.88 644 ALA A O 1
ATOM 5058 N N . ALA A 1 645 ? 21.395 -30.413 -30.386 1.00 79.81 645 ALA A N 1
ATOM 5059 C CA . ALA A 1 645 ? 21.467 -31.157 -31.645 1.00 79.81 645 ALA A CA 1
ATOM 5060 C C . ALA A 1 645 ? 22.835 -31.028 -32.344 1.00 79.81 645 ALA A C 1
ATOM 5062 O O . ALA A 1 645 ? 23.433 -32.032 -32.730 1.00 79.81 645 ALA A O 1
ATOM 5063 N N . VAL A 1 646 ? 23.378 -29.810 -32.452 1.00 81.88 646 VAL A N 1
ATOM 5064 C CA . VAL A 1 646 ? 24.687 -29.547 -33.074 1.00 81.88 646 VAL A CA 1
ATOM 5065 C C . VAL A 1 646 ? 25.823 -30.228 -32.309 1.00 81.88 646 VAL A C 1
ATOM 5067 O O . VAL A 1 646 ? 26.780 -30.711 -32.921 1.00 81.88 646 VAL A O 1
ATOM 5070 N N . ILE A 1 647 ? 25.740 -30.294 -30.981 1.00 80.56 647 ILE A N 1
ATOM 5071 C CA . ILE A 1 647 ? 26.792 -30.865 -30.130 1.00 80.56 647 ILE A CA 1
ATOM 5072 C C . ILE A 1 647 ? 26.639 -32.387 -29.953 1.00 80.56 647 ILE A C 1
ATOM 5074 O O . ILE A 1 647 ? 27.640 -33.068 -29.737 1.00 80.56 647 ILE A O 1
ATOM 5078 N N . GLY A 1 648 ? 25.432 -32.935 -30.117 1.00 69.88 648 GLY A N 1
ATOM 5079 C CA . GLY A 1 648 ? 25.139 -34.361 -29.930 1.00 69.88 648 GLY A CA 1
ATOM 5080 C C . GLY A 1 648 ? 24.809 -34.743 -28.482 1.00 69.88 648 GLY A C 1
ATOM 5081 O O . GLY A 1 648 ? 24.996 -35.893 -28.092 1.00 69.88 648 GLY A O 1
ATOM 5082 N N . LEU A 1 649 ? 24.332 -33.790 -27.674 1.00 63.34 649 LEU A N 1
ATOM 5083 C CA . LEU A 1 649 ? 23.905 -34.014 -26.289 1.00 63.34 649 LEU A CA 1
ATOM 5084 C C . LEU A 1 649 ? 22.384 -33.904 -26.143 1.00 63.34 649 LEU A C 1
ATOM 5086 O O . LEU A 1 649 ? 21.705 -33.266 -26.940 1.00 63.34 649 LEU A O 1
ATOM 5090 N N . ARG A 1 650 ? 21.838 -34.476 -25.065 1.00 57.12 650 ARG A N 1
ATOM 5091 C CA . ARG A 1 650 ? 20.467 -34.171 -24.624 1.00 57.12 650 ARG A CA 1
ATOM 5092 C C . ARG A 1 650 ? 20.457 -32.817 -23.905 1.00 57.12 650 ARG A C 1
ATOM 5094 O O . ARG A 1 650 ? 21.364 -32.536 -23.121 1.00 57.12 650 ARG A O 1
ATOM 5101 N N . ALA A 1 651 ? 19.406 -32.020 -24.108 1.00 48.91 651 ALA A N 1
ATOM 5102 C CA . ALA A 1 651 ? 19.276 -30.671 -23.534 1.00 48.91 651 ALA A CA 1
ATOM 5103 C C . ALA A 1 651 ? 19.318 -30.621 -21.986 1.00 48.91 651 ALA A C 1
ATOM 5105 O O . ALA A 1 651 ? 19.655 -29.586 -21.419 1.00 48.91 651 ALA A O 1
ATOM 5106 N N . ASN A 1 652 ? 19.043 -31.747 -21.314 1.00 50.25 652 ASN A N 1
ATOM 5107 C CA . ASN A 1 652 ? 19.082 -31.907 -19.853 1.00 50.25 652 ASN A CA 1
ATOM 5108 C C . ASN A 1 652 ? 20.290 -32.754 -19.387 1.00 50.25 652 ASN A C 1
ATOM 5110 O O . ASN A 1 652 ? 20.150 -33.612 -18.516 1.00 50.25 652 ASN A O 1
ATOM 5114 N N . SER A 1 653 ? 21.455 -32.585 -20.016 1.00 55.09 653 SER A N 1
ATOM 5115 C CA . SER A 1 653 ? 22.694 -33.295 -19.656 1.00 55.09 653 SER A CA 1
ATOM 5116 C C . SER A 1 653 ? 23.227 -32.885 -18.275 1.00 55.09 653 SER A C 1
ATOM 5118 O O . SER A 1 653 ? 23.055 -31.751 -17.821 1.00 55.09 653 SER A O 1
ATOM 5120 N N . SER A 1 654 ? 23.863 -33.828 -17.579 1.00 54.12 654 SER A N 1
ATOM 5121 C CA . SER A 1 654 ? 24.373 -33.629 -16.222 1.00 54.12 654 SER A CA 1
ATOM 5122 C C . SER A 1 654 ? 25.635 -32.758 -16.194 1.00 54.12 654 SER A C 1
ATOM 5124 O O . SER A 1 654 ? 26.335 -32.582 -17.193 1.00 54.12 654 SER A O 1
ATOM 5126 N N . VAL A 1 655 ? 25.978 -32.231 -15.013 1.00 52.34 655 VAL A N 1
ATOM 5127 C CA . VAL A 1 655 ? 27.223 -31.463 -14.820 1.00 52.34 655 VAL A CA 1
ATOM 5128 C C . VAL A 1 655 ? 28.454 -32.300 -15.191 1.00 52.34 655 VAL A C 1
ATOM 5130 O O . VAL A 1 655 ? 29.396 -31.762 -15.763 1.00 52.34 655 VAL A O 1
ATOM 5133 N N . THR A 1 656 ? 28.428 -33.610 -14.938 1.00 54.31 656 THR A N 1
ATOM 5134 C CA . THR A 1 656 ? 29.481 -34.556 -15.334 1.00 54.31 656 THR A CA 1
ATOM 5135 C C . THR A 1 656 ? 29.593 -34.734 -16.850 1.00 54.31 656 THR A C 1
ATOM 5137 O O . THR A 1 656 ? 30.709 -34.723 -17.369 1.00 54.31 656 THR A O 1
ATOM 5140 N N . ASP A 1 657 ? 28.473 -34.805 -17.577 1.00 60.06 657 ASP A N 1
ATOM 5141 C CA . ASP A 1 657 ? 28.479 -34.957 -19.043 1.00 60.06 657 ASP A CA 1
ATOM 5142 C C . ASP A 1 657 ? 29.113 -33.738 -19.729 1.00 60.06 657 ASP A C 1
ATOM 5144 O O . ASP A 1 657 ? 29.905 -33.871 -20.658 1.00 60.06 657 ASP A O 1
ATOM 5148 N N . ASN A 1 658 ? 28.835 -32.533 -19.222 1.00 60.72 658 ASN A N 1
ATOM 5149 C CA . ASN A 1 658 ? 29.337 -31.282 -19.797 1.00 60.72 658 ASN A CA 1
ATOM 5150 C C . ASN A 1 658 ? 30.874 -31.143 -19.739 1.00 60.72 658 ASN A C 1
ATOM 5152 O O . ASN A 1 658 ? 31.457 -30.402 -20.533 1.00 60.72 658 ASN A O 1
ATOM 5156 N N . TRP A 1 659 ? 31.547 -31.857 -18.831 1.00 63.53 659 TRP A N 1
ATOM 5157 C CA . TRP A 1 659 ? 33.014 -31.870 -18.725 1.00 63.53 659 TRP A CA 1
ATOM 5158 C C . TRP A 1 659 ? 33.672 -33.042 -19.462 1.00 63.53 659 TRP A C 1
ATOM 5160 O O . TRP A 1 659 ? 34.900 -33.031 -19.631 1.00 63.53 659 TRP A O 1
ATOM 5170 N N . ALA A 1 660 ? 32.882 -34.018 -19.927 1.00 77.56 660 ALA A N 1
ATOM 5171 C CA . ALA A 1 660 ? 33.386 -35.187 -20.629 1.00 77.56 660 ALA A CA 1
ATOM 5172 C C . ALA A 1 660 ? 34.206 -34.789 -21.867 1.00 77.56 660 ALA A C 1
ATOM 5174 O O . ALA A 1 660 ? 33.930 -33.801 -22.560 1.00 77.56 660 ALA A O 1
ATOM 5175 N N . ILE A 1 661 ? 35.272 -35.554 -22.101 1.00 79.31 661 ILE A N 1
ATOM 5176 C CA . ILE A 1 661 ? 36.174 -35.367 -23.233 1.00 79.31 661 ILE A CA 1
ATOM 5177 C C . ILE A 1 661 ? 35.499 -35.924 -24.485 1.00 79.31 661 ILE A C 1
ATOM 5179 O O . ILE A 1 661 ? 34.927 -37.010 -24.457 1.00 79.31 661 ILE A O 1
ATOM 5183 N N . THR A 1 662 ? 35.590 -35.182 -25.583 1.00 84.38 662 THR A N 1
ATOM 5184 C CA . THR A 1 662 ? 35.102 -35.607 -26.898 1.00 84.38 662 THR A CA 1
ATOM 5185 C C . THR A 1 662 ? 36.076 -35.166 -27.987 1.00 84.38 662 THR A C 1
ATOM 5187 O O . THR A 1 662 ? 36.907 -34.279 -27.761 1.00 84.38 662 THR A O 1
ATOM 5190 N N . THR A 1 663 ? 35.990 -35.798 -29.152 1.00 85.31 663 THR A N 1
ATOM 5191 C CA . THR A 1 663 ? 36.824 -35.546 -30.330 1.00 85.31 663 THR A CA 1
ATOM 5192 C C . THR A 1 663 ? 35.968 -35.056 -31.491 1.00 85.31 663 THR A C 1
ATOM 5194 O O . THR A 1 663 ? 34.867 -35.552 -31.725 1.00 85.31 663 THR A O 1
ATOM 5197 N N . ILE A 1 664 ? 36.466 -34.073 -32.242 1.00 86.06 664 ILE A N 1
ATOM 5198 C CA . ILE A 1 664 ? 35.812 -33.597 -33.464 1.00 86.06 664 ILE A CA 1
ATOM 5199 C C . ILE A 1 664 ? 36.845 -33.112 -34.483 1.00 86.06 664 ILE A C 1
ATOM 5201 O O . ILE A 1 664 ? 37.784 -32.403 -34.131 1.00 86.06 664 ILE A O 1
ATOM 5205 N N . GLY A 1 665 ? 36.669 -33.475 -35.754 1.00 85.31 665 GLY A N 1
ATOM 5206 C CA . GLY A 1 665 ? 37.506 -32.969 -36.840 1.00 85.31 665 GLY A CA 1
ATOM 5207 C C . GLY A 1 665 ? 37.387 -31.450 -36.996 1.00 85.31 665 GLY A C 1
ATOM 5208 O O . GLY A 1 665 ? 36.285 -30.893 -36.939 1.00 85.31 665 GLY A O 1
ATOM 5209 N N . ARG A 1 666 ? 38.517 -30.764 -37.192 1.00 84.56 666 ARG A N 1
ATOM 5210 C CA . ARG A 1 666 ? 38.610 -29.295 -37.294 1.00 84.56 666 ARG A CA 1
ATOM 5211 C C . ARG A 1 666 ? 37.650 -28.712 -38.333 1.00 84.56 666 ARG A C 1
ATOM 5213 O O . ARG A 1 666 ? 36.897 -27.784 -38.027 1.00 84.56 666 ARG A O 1
ATOM 5220 N N . SER A 1 667 ? 37.595 -29.305 -39.524 1.00 81.12 667 SER A N 1
ATOM 5221 C CA . SER A 1 667 ? 36.704 -28.866 -40.603 1.00 81.12 667 SER A CA 1
ATOM 5222 C C . SER A 1 667 ? 35.229 -29.184 -40.304 1.00 81.12 667 SER A C 1
ATOM 5224 O O . SER A 1 667 ? 34.357 -28.385 -40.649 1.00 81.12 667 SER A O 1
ATOM 5226 N N . ALA A 1 668 ? 34.921 -30.283 -39.602 1.00 84.38 668 ALA A N 1
ATOM 5227 C CA . ALA A 1 668 ? 33.567 -30.576 -39.117 1.00 84.38 668 ALA A CA 1
ATOM 5228 C C . ALA A 1 668 ? 33.091 -29.581 -38.037 1.00 84.38 668 ALA A C 1
ATOM 5230 O O . ALA A 1 668 ? 31.944 -29.129 -38.080 1.00 84.38 668 ALA A O 1
ATOM 5231 N N . LEU A 1 669 ? 33.970 -29.181 -37.110 1.00 87.88 669 LEU A N 1
ATOM 5232 C CA . LEU A 1 669 ? 33.674 -28.152 -36.108 1.00 87.88 669 LEU A CA 1
ATOM 5233 C C . LEU A 1 669 ? 33.452 -26.777 -36.758 1.00 87.88 669 LEU A C 1
ATOM 5235 O O . LEU A 1 669 ? 32.502 -26.082 -36.396 1.00 87.88 669 LEU A O 1
ATOM 5239 N N . ARG A 1 670 ? 34.256 -26.417 -37.769 1.00 88.25 670 ARG A N 1
ATOM 5240 C CA . ARG A 1 670 ? 34.068 -25.189 -38.561 1.00 88.25 670 ARG A CA 1
ATOM 5241 C C . ARG A 1 670 ? 32.706 -25.157 -39.255 1.00 88.25 670 ARG A C 1
ATOM 5243 O O . ARG A 1 670 ? 32.017 -24.143 -39.166 1.00 88.25 670 ARG A O 1
ATOM 5250 N N . ARG A 1 671 ? 32.280 -26.264 -39.884 1.00 86.25 671 ARG A N 1
ATOM 5251 C CA . ARG A 1 671 ? 30.935 -26.375 -40.488 1.00 86.25 671 ARG A CA 1
ATOM 5252 C C . ARG A 1 671 ? 29.839 -26.137 -39.441 1.00 86.25 671 ARG A C 1
ATOM 5254 O O . ARG A 1 671 ? 28.996 -25.270 -39.644 1.00 86.25 671 ARG A O 1
ATOM 5261 N N . LYS A 1 672 ? 29.910 -26.804 -38.281 1.00 88.44 672 LYS A N 1
ATOM 5262 C CA . LYS A 1 672 ? 28.960 -26.609 -37.163 1.00 88.44 672 LYS A CA 1
ATOM 5263 C C . LYS A 1 672 ? 28.918 -25.167 -36.635 1.00 88.44 672 LYS A C 1
ATOM 5265 O O . LYS A 1 672 ? 27.836 -24.673 -36.316 1.00 88.44 672 LYS A O 1
ATOM 5270 N N . TYR A 1 673 ? 30.066 -24.488 -36.563 1.00 92.31 673 TYR A N 1
ATOM 5271 C CA . TYR A 1 673 ? 30.158 -23.080 -36.162 1.00 92.31 673 TYR A CA 1
ATOM 5272 C C . TYR A 1 673 ? 29.469 -22.162 -37.182 1.00 92.31 673 TYR A C 1
ATOM 5274 O O . TYR A 1 673 ? 28.554 -21.431 -36.814 1.00 92.31 673 TYR A O 1
ATOM 5282 N N . VAL A 1 674 ? 29.819 -22.259 -38.470 1.00 90.88 674 VAL A N 1
ATOM 5283 C CA . VAL A 1 674 ? 29.228 -21.425 -39.535 1.00 90.88 674 VAL A CA 1
ATOM 5284 C C . VAL A 1 674 ? 27.716 -21.651 -39.662 1.00 90.88 674 VAL A C 1
ATOM 5286 O O . VAL A 1 674 ? 26.961 -20.680 -39.673 1.00 90.88 674 VAL A O 1
ATOM 5289 N N . SER A 1 675 ? 27.244 -22.904 -39.647 1.00 84.81 675 SER A N 1
ATOM 5290 C CA . SER A 1 675 ? 25.804 -23.208 -39.634 1.00 84.81 675 SER A CA 1
ATOM 5291 C C . SER A 1 675 ? 25.079 -22.596 -38.429 1.00 84.81 675 SER A C 1
ATOM 5293 O O . SER A 1 675 ? 23.918 -22.218 -38.542 1.00 84.81 675 SER A O 1
ATOM 5295 N N . SER A 1 676 ? 25.755 -22.454 -37.286 1.00 92.62 676 SER A N 1
ATOM 5296 C CA . SER A 1 676 ? 25.174 -21.848 -36.083 1.00 92.62 676 SER A CA 1
ATOM 5297 C C . SER A 1 676 ? 25.167 -20.314 -36.122 1.00 92.62 676 SER A C 1
ATOM 5299 O O . SER A 1 676 ? 24.271 -19.715 -35.532 1.00 92.62 676 SER A O 1
ATOM 5301 N N . ILE A 1 677 ? 26.082 -19.675 -36.867 1.00 93.94 677 ILE A N 1
ATOM 5302 C CA . ILE A 1 677 ? 25.977 -18.243 -37.202 1.00 93.94 677 ILE A CA 1
ATOM 5303 C C . ILE A 1 677 ? 24.744 -18.008 -38.077 1.00 93.94 677 ILE A C 1
ATOM 5305 O O . ILE A 1 677 ? 23.899 -17.180 -37.741 1.00 93.94 677 ILE A O 1
ATOM 5309 N N . LEU A 1 678 ? 24.597 -18.777 -39.160 1.00 91.38 678 LEU A N 1
ATOM 5310 C CA . LEU A 1 678 ? 23.436 -18.673 -40.049 1.00 91.38 678 LEU A CA 1
ATOM 5311 C C . LEU A 1 678 ? 22.122 -18.937 -39.295 1.00 91.38 678 LEU A C 1
ATOM 5313 O O . LEU A 1 678 ? 21.146 -18.223 -39.499 1.00 91.38 678 LEU A O 1
ATOM 5317 N N . TYR A 1 679 ? 22.113 -19.882 -38.350 1.00 88.50 679 TYR A N 1
ATOM 5318 C CA . TYR A 1 679 ? 20.957 -20.147 -37.491 1.00 88.50 679 TYR A CA 1
ATOM 5319 C C . TYR A 1 679 ? 20.594 -18.971 -36.565 1.00 88.50 679 TYR A C 1
ATOM 5321 O O . TYR A 1 679 ? 19.423 -18.618 -36.442 1.00 88.50 679 TYR A O 1
ATOM 5329 N N . GLY A 1 680 ? 21.581 -18.321 -35.938 1.00 88.81 680 GLY A N 1
ATOM 5330 C CA . GLY A 1 680 ? 21.344 -17.140 -35.096 1.00 88.81 680 GLY A CA 1
ATOM 5331 C C . GLY A 1 680 ? 20.863 -15.914 -35.876 1.00 88.81 680 GLY A C 1
ATOM 5332 O O . GLY A 1 680 ? 20.034 -15.148 -35.378 1.00 88.81 680 GLY A O 1
ATOM 5333 N N . TYR A 1 681 ? 21.345 -15.756 -37.111 1.00 91.75 681 TYR A N 1
ATOM 5334 C CA . TYR A 1 681 ? 20.866 -14.752 -38.060 1.00 91.75 681 TYR A CA 1
ATOM 5335 C C . TYR A 1 681 ? 19.416 -15.048 -38.491 1.00 91.75 681 TYR A C 1
ATOM 5337 O O . TYR A 1 681 ? 18.550 -14.176 -38.401 1.00 91.75 681 TYR A O 1
ATOM 5345 N N . PHE A 1 682 ? 19.128 -16.301 -38.862 1.00 90.44 682 PHE A N 1
ATOM 5346 C CA . PHE A 1 682 ? 17.791 -16.784 -39.219 1.00 90.44 682 PHE A CA 1
ATOM 5347 C C . PHE A 1 682 ? 16.769 -16.554 -38.100 1.00 90.44 682 PHE A C 1
ATOM 5349 O O . PHE A 1 682 ? 15.721 -15.962 -38.351 1.00 90.44 682 PHE A O 1
ATOM 5356 N N . LEU A 1 683 ? 17.076 -16.953 -36.858 1.00 85.38 683 LEU A N 1
ATOM 5357 C CA . LEU A 1 683 ? 16.168 -16.754 -35.723 1.00 85.38 683 LEU A CA 1
ATOM 5358 C C . LEU A 1 683 ? 15.865 -15.272 -35.479 1.00 85.38 683 LEU A C 1
ATOM 5360 O O . LEU A 1 683 ? 14.728 -14.931 -35.153 1.00 85.38 683 LEU A O 1
ATOM 5364 N N . LYS A 1 684 ? 16.849 -14.383 -35.662 1.00 85.69 684 LYS A N 1
ATOM 5365 C CA . LYS A 1 684 ? 16.642 -12.936 -35.523 1.00 85.69 684 LYS A CA 1
ATOM 5366 C C . LYS A 1 684 ? 15.742 -12.380 -36.635 1.00 85.69 684 LYS A C 1
ATOM 5368 O O . LYS A 1 684 ? 14.839 -11.596 -36.345 1.00 85.69 684 LYS A O 1
ATOM 5373 N N . SER A 1 685 ? 15.929 -12.857 -37.865 1.00 84.94 685 SER A N 1
ATOM 5374 C CA . SER A 1 685 ? 15.089 -12.549 -39.029 1.00 84.94 685 SER A CA 1
ATOM 5375 C C . SER A 1 685 ? 13.635 -13.015 -38.837 1.00 84.94 685 SER A C 1
ATOM 5377 O O . SER A 1 685 ? 12.699 -12.224 -38.960 1.00 84.94 685 SER A O 1
ATOM 5379 N N . ALA A 1 686 ? 13.439 -14.277 -38.439 1.00 78.62 686 ALA A N 1
ATOM 5380 C CA . ALA A 1 686 ? 12.129 -14.883 -38.197 1.00 78.62 686 ALA A CA 1
ATOM 5381 C C . ALA A 1 686 ? 11.377 -14.237 -37.018 1.00 78.62 686 ALA A C 1
ATOM 5383 O O . ALA A 1 686 ? 10.179 -13.975 -37.122 1.00 78.62 686 ALA A O 1
ATOM 5384 N N . LEU A 1 687 ? 12.074 -13.918 -35.919 1.00 80.75 687 LEU A N 1
ATOM 5385 C CA . LEU A 1 687 ? 11.492 -13.224 -34.766 1.00 80.75 687 LEU A CA 1
ATOM 5386 C C . LEU A 1 687 ? 10.972 -11.828 -35.135 1.00 80.75 687 LEU A C 1
ATOM 5388 O O . LEU A 1 687 ? 9.878 -11.458 -34.708 1.00 80.75 687 LEU A O 1
ATOM 5392 N N . LEU A 1 688 ? 11.723 -11.056 -35.929 1.00 78.62 688 LEU A N 1
ATOM 5393 C CA . LEU A 1 688 ? 11.243 -9.752 -36.387 1.00 78.62 688 LEU A CA 1
ATOM 5394 C C . LEU A 1 688 ? 10.056 -9.904 -37.348 1.00 78.62 688 LEU A C 1
ATOM 5396 O O . LEU A 1 688 ? 9.101 -9.136 -37.250 1.00 78.62 688 LEU A O 1
ATOM 5400 N N . ARG A 1 689 ? 10.076 -10.907 -38.238 1.00 77.50 689 ARG A N 1
ATOM 5401 C CA . ARG A 1 689 ? 8.954 -11.176 -39.147 1.00 77.50 689 ARG A CA 1
ATOM 5402 C C . ARG A 1 689 ? 7.662 -11.481 -38.377 1.00 77.50 689 ARG A C 1
ATOM 5404 O O . ARG A 1 689 ? 6.651 -10.836 -38.647 1.00 77.50 689 ARG A O 1
ATOM 5411 N N . LEU A 1 690 ? 7.728 -12.336 -37.351 1.00 72.38 690 LEU A N 1
ATOM 5412 C CA . LEU A 1 690 ? 6.607 -12.621 -36.445 1.00 72.38 690 LEU A CA 1
ATOM 5413 C C . LEU A 1 690 ? 6.060 -11.344 -35.791 1.00 72.38 690 LEU A C 1
ATOM 5415 O O . LEU A 1 690 ? 4.853 -11.115 -35.774 1.00 72.38 690 LEU A O 1
ATOM 5419 N N . GLN A 1 691 ? 6.943 -10.481 -35.280 1.00 68.81 691 GLN A N 1
ATOM 5420 C CA . GLN A 1 691 ? 6.550 -9.217 -34.647 1.00 68.81 691 GLN A CA 1
ATOM 5421 C C . GLN A 1 691 ? 5.880 -8.249 -35.635 1.00 68.81 691 GLN A C 1
ATOM 5423 O O . GLN A 1 691 ? 4.899 -7.593 -35.283 1.00 68.81 691 GLN A O 1
ATOM 5428 N N . LEU A 1 692 ? 6.370 -8.174 -36.876 1.00 63.47 692 LEU A N 1
ATOM 5429 C CA . LEU A 1 692 ? 5.785 -7.340 -37.927 1.00 63.47 692 LEU A CA 1
ATOM 5430 C C . LEU A 1 692 ? 4.419 -7.868 -38.385 1.00 63.47 692 LEU A C 1
ATOM 5432 O O . LEU A 1 692 ? 3.474 -7.085 -38.486 1.00 63.47 692 LEU A O 1
ATOM 5436 N N . GLU A 1 693 ? 4.277 -9.176 -38.605 1.00 63.88 693 GLU A N 1
ATOM 5437 C CA . GLU A 1 693 ? 3.004 -9.789 -39.009 1.00 63.88 693 GLU A CA 1
ATOM 5438 C C . GLU A 1 693 ? 1.949 -9.694 -37.892 1.00 63.88 693 GLU A C 1
ATOM 5440 O O . GLU A 1 693 ? 0.806 -9.324 -38.167 1.00 63.88 693 GLU A O 1
ATOM 5445 N N . GLN A 1 694 ? 2.337 -9.863 -36.621 1.00 61.44 694 GLN A N 1
ATOM 5446 C CA . GLN A 1 694 ? 1.470 -9.577 -35.468 1.00 61.44 694 GLN A CA 1
ATOM 5447 C C . GLN A 1 694 ? 1.032 -8.102 -35.409 1.00 61.44 694 GLN A C 1
ATOM 5449 O O . GLN A 1 694 ? -0.116 -7.817 -35.068 1.00 61.44 694 GLN A O 1
ATOM 5454 N N . CYS A 1 695 ? 1.899 -7.146 -35.768 1.00 52.47 695 CYS A N 1
ATOM 5455 C CA . CYS A 1 695 ? 1.505 -5.738 -35.879 1.00 52.47 695 CYS A CA 1
ATOM 5456 C C . CYS A 1 695 ? 0.533 -5.477 -37.044 1.00 52.47 695 CYS A C 1
ATOM 5458 O O . CYS A 1 695 ? -0.368 -4.655 -36.892 1.00 52.47 695 CYS A O 1
ATOM 5460 N N . VAL A 1 696 ? 0.678 -6.166 -38.181 1.00 50.16 696 VAL A N 1
ATOM 5461 C CA . VAL A 1 696 ? -0.217 -6.020 -39.345 1.00 50.16 696 VAL A CA 1
ATOM 5462 C C . VAL A 1 696 ? -1.593 -6.642 -39.083 1.00 50.16 696 VAL A C 1
ATOM 5464 O O . VAL A 1 696 ? -2.608 -6.016 -39.389 1.00 50.16 696 VAL A O 1
ATOM 5467 N N . ALA A 1 697 ? -1.652 -7.812 -38.439 1.00 46.50 697 ALA A N 1
ATOM 5468 C CA . ALA A 1 697 ? -2.902 -8.484 -38.066 1.00 46.50 697 ALA A CA 1
ATOM 5469 C C . ALA A 1 697 ? -3.787 -7.668 -37.096 1.00 46.50 697 ALA A C 1
ATOM 5471 O O . ALA A 1 697 ? -4.986 -7.920 -36.984 1.00 46.50 697 ALA A O 1
ATOM 5472 N N . LEU A 1 698 ? -3.215 -6.672 -36.409 1.00 45.09 698 LEU A N 1
ATOM 5473 C CA . LEU A 1 698 ? -3.939 -5.750 -35.530 1.00 45.09 698 LEU A CA 1
ATOM 5474 C C . LEU A 1 698 ? -4.538 -4.528 -36.259 1.00 45.09 698 LEU A C 1
ATOM 5476 O O . LEU A 1 698 ? -5.421 -3.888 -35.690 1.00 45.09 698 LEU A O 1
ATOM 5480 N N . ASP A 1 699 ? -4.095 -4.188 -37.479 1.00 37.38 699 ASP A N 1
ATOM 5481 C CA . ASP A 1 699 ? -4.595 -3.021 -38.249 1.00 37.38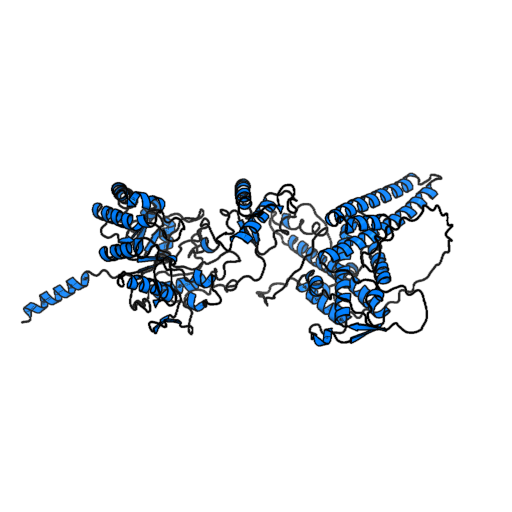 699 ASP A CA 1
ATOM 5482 C C . ASP A 1 699 ? -5.767 -3.390 -39.195 1.00 37.38 699 ASP A C 1
ATOM 5484 O O . ASP A 1 699 ? -6.408 -2.505 -39.770 1.00 37.38 699 ASP A O 1
ATOM 5488 N N . SER A 1 700 ? -6.066 -4.691 -39.346 1.00 39.56 700 SER A N 1
ATOM 5489 C CA . SER A 1 700 ? -7.129 -5.241 -40.208 1.00 39.56 700 SER A CA 1
ATOM 5490 C C . SER A 1 700 ? -8.466 -5.514 -39.500 1.00 39.56 700 SER A C 1
ATOM 5492 O O . SER A 1 700 ? -9.458 -5.801 -40.168 1.00 39.56 700 SER A O 1
ATOM 5494 N N . GLN A 1 701 ? -8.536 -5.388 -38.170 1.00 37.69 701 GLN A N 1
ATOM 5495 C CA . GLN A 1 701 ? -9.806 -5.389 -37.434 1.00 37.69 701 GLN A CA 1
ATOM 5496 C C . GLN A 1 701 ? -10.366 -3.961 -37.381 1.00 37.69 701 GLN A C 1
ATOM 5498 O O . GLN A 1 701 ? -9.741 -3.075 -36.796 1.00 37.69 701 GLN A O 1
ATOM 5503 N N . ASP A 1 702 ? -11.535 -3.721 -37.987 1.00 37.38 702 ASP A N 1
ATOM 5504 C CA . ASP A 1 702 ? -12.108 -2.372 -38.095 1.00 37.38 702 ASP A CA 1
ATOM 5505 C C . ASP A 1 702 ? -12.452 -1.776 -36.718 1.00 37.38 702 ASP A C 1
ATOM 5507 O O . ASP A 1 702 ? -13.454 -2.103 -36.077 1.00 37.38 702 ASP A O 1
ATOM 5511 N N . LEU A 1 703 ? -11.589 -0.862 -36.269 1.00 39.59 703 LEU A N 1
ATOM 5512 C CA . LEU A 1 703 ? -11.662 -0.185 -34.980 1.00 39.59 703 LEU A CA 1
ATOM 5513 C C . LEU A 1 703 ? -11.563 1.343 -35.151 1.00 39.59 703 LEU A C 1
ATOM 5515 O O . LEU A 1 703 ? -10.970 1.827 -36.121 1.00 39.59 703 LEU A O 1
ATOM 5519 N N . PRO A 1 704 ? -12.136 2.144 -34.227 1.00 34.34 704 PRO A N 1
ATOM 5520 C CA . PRO A 1 704 ? -12.295 3.583 -34.432 1.00 34.34 704 PRO A CA 1
ATOM 5521 C C . PRO A 1 704 ? -10.973 4.349 -34.650 1.00 34.34 704 PRO A C 1
ATOM 5523 O O . PRO A 1 704 ? -9.923 3.931 -34.150 1.00 34.34 704 PRO A O 1
ATOM 5526 N N . PRO A 1 705 ? -10.999 5.544 -35.286 1.00 32.44 705 PRO A N 1
ATOM 5527 C CA . PRO A 1 705 ? -9.798 6.252 -35.768 1.00 32.44 705 PRO A CA 1
ATOM 5528 C C . PRO A 1 705 ? -8.698 6.572 -34.738 1.00 32.44 705 PRO A C 1
ATOM 5530 O O . PRO A 1 705 ? -7.595 6.958 -35.117 1.00 32.44 705 PRO A O 1
ATOM 5533 N N . ARG A 1 706 ? -8.961 6.412 -33.434 1.00 34.72 706 ARG A N 1
ATOM 5534 C CA . ARG A 1 706 ? -7.950 6.533 -32.370 1.00 34.72 706 ARG A CA 1
ATOM 5535 C C . ARG A 1 706 ? -6.974 5.350 -32.281 1.00 34.72 706 ARG A C 1
ATOM 5537 O O . ARG A 1 706 ? -5.939 5.530 -31.647 1.00 34.72 706 ARG A O 1
ATOM 5544 N N . GLN A 1 707 ? -7.269 4.186 -32.871 1.00 34.69 707 GLN A N 1
ATOM 5545 C CA . GLN A 1 707 ? -6.422 2.984 -32.752 1.00 34.69 707 GLN A CA 1
ATOM 5546 C C . GLN A 1 707 ? -5.418 2.810 -33.910 1.00 34.69 707 GLN A C 1
ATOM 5548 O O . GLN A 1 707 ? -4.250 2.521 -33.631 1.00 34.69 707 GLN A O 1
ATOM 5553 N N . ARG A 1 708 ? -5.790 3.133 -35.164 1.00 27.67 708 ARG A N 1
ATOM 5554 C CA . ARG A 1 708 ? -4.859 3.135 -36.326 1.00 27.67 708 ARG A CA 1
ATOM 5555 C C . ARG A 1 708 ? -3.566 3.930 -36.064 1.00 27.67 708 ARG A C 1
ATOM 5557 O O . ARG A 1 708 ? -2.476 3.520 -36.448 1.00 27.67 708 ARG A O 1
ATOM 5564 N N . ALA A 1 709 ? -3.658 5.034 -35.317 1.00 29.30 709 ALA A N 1
ATOM 5565 C CA . ALA A 1 709 ? -2.523 5.910 -35.005 1.00 29.30 709 ALA A CA 1
ATOM 5566 C C . ALA A 1 709 ? -1.484 5.340 -34.005 1.00 29.30 709 ALA A C 1
ATOM 5568 O O . ALA A 1 709 ? -0.476 6.001 -33.752 1.00 29.30 709 ALA A O 1
ATOM 5569 N N . SER A 1 710 ? -1.708 4.159 -33.409 1.00 32.47 710 SER A N 1
ATOM 5570 C CA . SER A 1 710 ? -0.728 3.504 -32.515 1.00 32.47 710 SER A CA 1
ATOM 5571 C C . SER A 1 710 ? 0.036 2.332 -33.138 1.00 32.47 710 SER A C 1
ATOM 5573 O O . SER A 1 710 ? 1.109 1.982 -32.642 1.00 32.47 710 SER A O 1
ATOM 5575 N N . ILE A 1 711 ? -0.486 1.743 -34.217 1.00 32.34 711 ILE A N 1
ATOM 5576 C CA . ILE A 1 711 ? 0.042 0.499 -34.794 1.00 32.34 711 ILE A CA 1
ATOM 5577 C C . ILE A 1 711 ? 1.245 0.795 -35.702 1.00 32.34 711 ILE A C 1
ATOM 5579 O O . ILE A 1 711 ? 2.334 0.262 -35.500 1.00 32.34 711 ILE A O 1
ATOM 5583 N N . GLN A 1 712 ? 1.100 1.769 -36.603 1.00 26.36 712 GLN A N 1
ATOM 5584 C CA . GLN A 1 712 ? 2.054 2.121 -37.672 1.00 26.36 712 GLN A CA 1
ATOM 5585 C C . GLN A 1 712 ? 3.385 2.740 -37.195 1.00 26.36 712 GLN A C 1
ATOM 5587 O O . GLN A 1 712 ? 4.126 3.327 -37.978 1.00 26.36 712 GLN A O 1
ATOM 5592 N N . HIS A 1 713 ? 3.689 2.699 -35.898 1.00 29.66 713 HIS A N 1
ATOM 5593 C CA . HIS A 1 713 ? 4.814 3.425 -35.300 1.00 29.66 713 HIS A CA 1
ATOM 5594 C C . HIS A 1 713 ? 5.733 2.564 -34.424 1.00 29.66 713 HIS A C 1
ATOM 5596 O O . HIS A 1 713 ? 6.714 3.094 -33.912 1.00 29.66 713 HIS A O 1
ATOM 5602 N N . HIS A 1 714 ? 5.451 1.266 -34.269 1.00 29.50 714 HIS A N 1
ATOM 5603 C CA . HIS A 1 714 ? 6.295 0.341 -33.497 1.00 29.50 714 HIS A CA 1
ATOM 5604 C C . HIS A 1 714 ? 7.248 -0.509 -34.363 1.00 29.50 714 HIS A C 1
ATOM 5606 O O . HIS A 1 714 ? 8.179 -1.093 -33.821 1.00 29.50 714 HIS A O 1
ATOM 5612 N N . GLY A 1 715 ? 7.065 -0.560 -35.690 1.00 27.55 715 GLY A N 1
ATOM 5613 C CA . GLY A 1 715 ? 7.725 -1.569 -36.535 1.00 27.55 715 GLY A CA 1
ATOM 5614 C C . GLY A 1 715 ? 9.180 -1.319 -36.966 1.00 27.55 715 GLY A C 1
ATOM 5615 O O . GLY A 1 715 ? 9.882 -2.287 -37.220 1.00 27.55 715 GLY A O 1
ATOM 5616 N N . ILE A 1 716 ? 9.644 -0.064 -37.105 1.00 31.94 716 ILE A N 1
ATOM 5617 C CA . ILE A 1 716 ? 10.846 0.226 -37.938 1.00 31.94 716 ILE A CA 1
ATOM 5618 C C . ILE A 1 716 ? 11.984 0.983 -37.213 1.00 31.94 716 ILE A C 1
ATOM 5620 O O . ILE A 1 716 ? 13.123 0.951 -37.665 1.00 31.94 716 ILE A O 1
ATOM 5624 N N . LYS A 1 717 ? 11.750 1.650 -36.070 1.00 24.16 717 LYS A N 1
ATOM 5625 C CA . LYS A 1 717 ? 12.777 2.524 -35.440 1.00 24.16 717 LYS A CA 1
ATOM 5626 C C . LYS A 1 717 ? 13.557 1.933 -34.258 1.00 24.16 717 LYS A C 1
ATOM 5628 O O . LYS A 1 717 ? 14.479 2.582 -33.779 1.00 24.16 717 LYS A O 1
ATOM 5633 N N . SER A 1 718 ? 13.239 0.719 -33.806 1.00 28.20 718 SER A N 1
ATOM 5634 C CA . SER A 1 718 ? 13.835 0.139 -32.587 1.00 28.20 718 SER A CA 1
ATOM 5635 C C . SER A 1 718 ? 15.192 -0.563 -32.784 1.00 28.20 718 SER A C 1
ATOM 5637 O O . SER A 1 718 ? 15.772 -1.016 -31.801 1.00 28.20 718 SER A O 1
ATOM 5639 N N . LEU A 1 719 ? 15.683 -0.711 -34.021 1.00 31.88 719 LEU A N 1
ATOM 5640 C CA . LEU A 1 719 ? 16.722 -1.703 -34.350 1.00 31.88 719 LEU A CA 1
ATOM 5641 C C . LEU A 1 719 ? 18.179 -1.213 -34.262 1.00 31.88 719 LEU A C 1
ATOM 5643 O O . LEU A 1 719 ? 19.083 -2.038 -34.292 1.00 31.88 719 LEU A O 1
ATOM 5647 N N . LEU A 1 720 ? 18.440 0.095 -34.148 1.00 27.86 720 LEU A N 1
ATOM 5648 C CA . LEU A 1 720 ? 19.800 0.616 -34.363 1.00 27.86 720 LEU A CA 1
ATOM 5649 C C . LEU A 1 720 ? 20.746 0.490 -33.155 1.00 27.86 720 LEU A C 1
ATOM 5651 O O . LEU A 1 720 ? 21.908 0.144 -33.342 1.00 27.86 720 LEU A O 1
ATOM 5655 N N . PHE A 1 721 ? 20.293 0.751 -31.920 1.00 34.03 721 PHE A N 1
ATOM 5656 C CA . PHE A 1 721 ? 21.176 0.737 -30.738 1.00 34.03 721 PHE A CA 1
ATOM 5657 C C . PHE A 1 721 ? 20.478 0.324 -29.432 1.00 34.03 721 PHE A C 1
ATOM 5659 O O . PHE A 1 721 ? 20.314 1.146 -28.529 1.00 34.03 721 PHE A O 1
ATOM 5666 N N . ASP A 1 722 ? 20.141 -0.962 -29.278 1.00 28.02 722 ASP A N 1
ATOM 5667 C CA . ASP A 1 722 ? 19.859 -1.519 -27.943 1.00 28.02 722 ASP A CA 1
ATOM 5668 C C . ASP A 1 722 ? 21.138 -2.066 -27.275 1.00 28.02 722 ASP A C 1
ATOM 5670 O O . ASP A 1 722 ? 22.049 -2.577 -27.937 1.00 28.02 722 ASP A O 1
ATOM 5674 N N . ARG A 1 723 ? 21.238 -1.898 -25.951 1.00 26.77 723 ARG A N 1
ATOM 5675 C CA . ARG A 1 723 ? 22.471 -2.041 -25.161 1.00 26.77 723 ARG A CA 1
ATOM 5676 C C . ARG A 1 723 ? 22.352 -3.183 -24.153 1.00 26.77 723 ARG A C 1
ATOM 5678 O O . ARG A 1 723 ? 21.867 -3.013 -23.029 1.00 26.77 723 ARG A O 1
ATOM 5685 N N . ILE A 1 724 ? 22.793 -4.367 -24.567 1.00 26.70 724 ILE A N 1
ATOM 5686 C CA . ILE A 1 724 ? 22.511 -5.625 -23.869 1.00 26.70 724 ILE A CA 1
ATOM 5687 C C . ILE A 1 724 ? 23.235 -5.684 -22.516 1.00 26.70 724 ILE A C 1
ATOM 5689 O O . ILE A 1 724 ? 24.448 -5.515 -22.434 1.00 26.70 724 ILE A O 1
ATOM 5693 N N . SER A 1 725 ? 22.496 -5.965 -21.437 1.00 24.03 725 SER A N 1
ATOM 5694 C CA . SER A 1 725 ? 23.085 -6.321 -20.135 1.00 24.03 725 SER A CA 1
ATOM 5695 C C . SER A 1 725 ? 22.145 -7.150 -19.240 1.00 24.03 725 SER A C 1
ATOM 5697 O O . SER A 1 725 ? 21.597 -6.673 -18.250 1.00 24.03 725 SER A O 1
ATOM 5699 N N . SER A 1 726 ? 22.059 -8.437 -19.587 1.00 26.14 726 SER A N 1
ATOM 5700 C CA . SER A 1 726 ? 21.767 -9.602 -18.735 1.00 26.14 726 SER A CA 1
ATOM 5701 C C . SER A 1 726 ? 20.433 -9.708 -17.969 1.00 26.14 726 SER A C 1
ATOM 5703 O O . SER A 1 726 ? 20.151 -9.001 -16.998 1.00 26.14 726 SER A O 1
ATOM 5705 N N . MET A 1 727 ? 19.675 -10.751 -18.322 1.00 27.42 727 MET A N 1
ATOM 5706 C CA . MET A 1 727 ? 18.721 -11.421 -17.432 1.00 27.42 727 MET A CA 1
ATOM 5707 C C . MET A 1 727 ? 19.382 -12.008 -16.166 1.00 27.42 727 MET A C 1
ATOM 5709 O O . MET A 1 727 ? 20.541 -12.421 -16.185 1.00 27.42 727 MET A O 1
ATOM 5713 N N . ARG A 1 728 ? 18.570 -12.258 -15.128 1.00 22.08 728 ARG A N 1
ATOM 5714 C CA . ARG A 1 728 ? 18.542 -13.589 -14.492 1.00 22.08 728 ARG A CA 1
ATOM 5715 C C . ARG A 1 728 ? 17.104 -14.018 -14.209 1.00 22.08 728 ARG A C 1
ATOM 5717 O O . ARG A 1 728 ? 16.297 -13.219 -13.747 1.00 22.08 728 ARG A O 1
ATOM 5724 N N . SER A 1 729 ? 16.799 -15.254 -14.588 1.00 26.42 729 SER A N 1
ATOM 5725 C CA . SER A 1 729 ? 15.456 -15.828 -14.677 1.00 26.42 729 SER A CA 1
ATOM 5726 C C . SER A 1 729 ? 15.037 -16.560 -13.406 1.00 26.42 729 SER A C 1
ATOM 5728 O O . SER A 1 729 ? 15.853 -17.259 -12.811 1.00 26.42 729 SER A O 1
ATOM 5730 N N . GLU A 1 730 ? 13.742 -16.548 -13.105 1.00 20.97 730 GLU A N 1
ATOM 5731 C CA . GLU A 1 730 ? 13.095 -17.647 -12.384 1.00 20.97 730 GLU A CA 1
ATOM 5732 C C . GLU A 1 730 ? 11.668 -17.818 -12.919 1.00 20.97 730 GLU A C 1
ATOM 5734 O O . GLU A 1 730 ? 10.953 -16.834 -13.109 1.00 20.97 730 GLU A O 1
ATOM 5739 N N . SER A 1 731 ? 11.284 -19.052 -13.241 1.00 21.88 731 SER A N 1
ATOM 5740 C CA . SER A 1 731 ? 10.079 -19.360 -14.015 1.00 21.88 731 SER A CA 1
ATOM 5741 C C . SER A 1 731 ? 8.814 -19.448 -13.156 1.00 21.88 731 SER A C 1
ATOM 5743 O O . SER A 1 731 ? 8.817 -19.993 -12.052 1.00 21.88 731 SER A O 1
ATOM 5745 N N . GLN A 1 732 ? 7.696 -18.969 -13.708 1.00 22.38 732 GLN A N 1
ATOM 5746 C CA . GLN A 1 732 ? 6.361 -19.440 -13.343 1.00 22.38 732 GLN A CA 1
ATOM 5747 C C . GLN A 1 732 ? 5.871 -20.398 -14.428 1.00 22.38 732 GLN A C 1
ATOM 5749 O O . GLN A 1 732 ? 5.915 -20.062 -15.609 1.00 22.38 732 GLN A O 1
ATOM 5754 N N . ASN A 1 733 ? 5.337 -21.550 -14.023 1.00 24.53 733 ASN A N 1
ATOM 5755 C CA . ASN A 1 733 ? 4.395 -22.276 -14.869 1.00 24.53 733 ASN A CA 1
ATOM 5756 C C . ASN A 1 733 ? 3.088 -21.476 -14.898 1.00 24.53 733 ASN A C 1
ATOM 5758 O O . ASN A 1 733 ? 2.513 -21.212 -13.842 1.00 24.53 733 ASN A O 1
ATOM 5762 N N . LEU A 1 734 ? 2.623 -21.103 -16.090 1.00 24.12 734 LEU A N 1
ATOM 5763 C CA . LEU A 1 734 ? 1.393 -20.335 -16.280 1.00 24.12 734 LEU A CA 1
ATOM 5764 C C . LEU A 1 734 ? 0.616 -20.887 -17.485 1.00 24.12 734 LEU A C 1
ATOM 5766 O O . LEU A 1 734 ? 0.724 -20.396 -18.604 1.00 24.12 734 LEU A O 1
ATOM 5770 N N . GLY A 1 735 ? -0.172 -21.941 -17.254 1.00 20.72 735 GLY A N 1
ATOM 5771 C CA . GLY A 1 735 ? -1.201 -22.361 -18.209 1.00 20.72 735 GLY A CA 1
ATOM 5772 C C . GLY A 1 735 ? -2.361 -21.364 -18.164 1.00 20.72 735 GLY A C 1
ATOM 5773 O O . GLY A 1 735 ? -2.902 -21.134 -17.084 1.00 20.72 735 GLY A O 1
ATOM 5774 N N . LEU A 1 736 ? -2.722 -20.745 -19.298 1.00 24.20 736 LEU A N 1
ATOM 5775 C CA . LEU A 1 736 ? -3.595 -19.558 -19.301 1.00 24.20 736 LEU A CA 1
ATOM 5776 C C . LEU A 1 736 ? -4.786 -19.611 -20.287 1.00 24.20 736 LEU A C 1
ATOM 5778 O O . LEU A 1 736 ? -4.931 -18.782 -21.189 1.00 24.20 736 LEU A O 1
ATOM 5782 N N . ASN A 1 737 ? -5.717 -20.513 -19.965 1.00 25.69 737 ASN A N 1
ATOM 5783 C CA . ASN A 1 737 ? -7.154 -20.489 -20.286 1.00 25.69 737 ASN A CA 1
ATOM 5784 C C . ASN A 1 737 ? -7.610 -20.459 -21.757 1.00 25.69 737 ASN A C 1
ATOM 5786 O O . ASN A 1 737 ? -7.475 -19.447 -22.451 1.00 25.69 737 ASN A O 1
ATOM 5790 N N . SER A 1 738 ? -8.401 -21.476 -22.109 1.00 22.12 738 SER A N 1
ATOM 5791 C CA . SER A 1 738 ? -9.399 -21.467 -23.181 1.00 22.12 738 SER A CA 1
ATOM 5792 C C . SER A 1 738 ? -10.837 -21.407 -22.619 1.00 22.12 738 SER A C 1
ATOM 5794 O O . SER A 1 738 ? -11.408 -22.404 -22.195 1.00 22.12 738 SER A O 1
ATOM 5796 N N . GLN A 1 739 ? -11.480 -20.240 -22.703 1.00 27.77 739 GLN A N 1
ATOM 5797 C CA . GLN A 1 739 ? -12.615 -20.177 -23.631 1.00 27.77 739 GLN A CA 1
ATOM 5798 C C . GLN A 1 739 ? -11.952 -19.875 -24.968 1.00 27.77 739 GLN A C 1
ATOM 5800 O O . GLN A 1 739 ? -11.202 -18.904 -25.018 1.00 27.77 739 GLN A O 1
ATOM 5805 N N . GLU A 1 740 ? -12.099 -20.775 -25.942 1.00 39.66 740 GLU A N 1
ATOM 5806 C CA . GLU A 1 740 ? -11.169 -21.006 -27.061 1.00 39.66 740 GLU A CA 1
ATOM 5807 C C . GLU A 1 740 ? -10.524 -19.734 -27.631 1.00 39.66 740 GLU A C 1
ATOM 5809 O O . GLU A 1 740 ? -11.031 -19.081 -28.539 1.00 39.66 740 GLU A O 1
ATOM 5814 N N . LYS A 1 741 ? -9.359 -19.390 -27.071 1.00 27.28 741 LYS A N 1
ATOM 5815 C CA . LYS A 1 741 ? -8.488 -18.359 -27.615 1.00 27.28 741 LYS A CA 1
ATOM 5816 C C . LYS A 1 741 ? -7.713 -18.991 -28.755 1.00 27.28 741 LYS A C 1
ATOM 5818 O O . LYS A 1 741 ? -7.042 -20.001 -28.536 1.00 27.28 741 LYS A O 1
ATOM 5823 N N . GLN A 1 742 ? -7.731 -18.359 -29.923 1.00 23.61 742 GLN A N 1
ATOM 5824 C CA . GLN A 1 742 ? -6.683 -18.608 -30.906 1.00 23.61 742 GLN A CA 1
ATOM 5825 C C . GLN A 1 742 ? -5.321 -18.331 -30.237 1.00 23.61 742 GLN A C 1
ATOM 5827 O O . GLN A 1 742 ? -5.204 -17.328 -29.519 1.00 23.61 742 GLN A O 1
ATOM 5832 N N . PRO A 1 743 ? -4.321 -19.220 -30.380 1.00 28.61 743 PRO A N 1
ATOM 5833 C CA . PRO A 1 743 ? -3.029 -19.021 -29.742 1.00 28.61 743 PRO A CA 1
ATOM 5834 C C . PRO A 1 743 ? -2.359 -17.736 -30.231 1.00 28.61 743 PRO A C 1
ATOM 5836 O O . PRO A 1 743 ? -2.422 -17.406 -31.412 1.00 28.61 743 PRO A O 1
ATOM 5839 N N . VAL A 1 744 ? -1.638 -17.057 -29.338 1.00 40.19 744 VAL A N 1
ATOM 5840 C CA . VAL A 1 744 ? -0.479 -16.283 -29.794 1.00 40.19 744 VAL A CA 1
ATOM 5841 C C . VAL A 1 744 ? 0.547 -17.326 -30.216 1.00 40.19 744 VAL A C 1
ATOM 5843 O O . VAL A 1 744 ? 0.929 -18.160 -29.394 1.00 40.19 744 VAL A O 1
ATOM 5846 N N . GLU A 1 745 ? 0.917 -17.336 -31.492 1.00 48.12 745 GLU A N 1
ATOM 5847 C CA . GLU A 1 745 ? 1.791 -18.371 -32.039 1.00 48.12 745 GLU A CA 1
ATOM 5848 C C . GLU A 1 745 ? 3.165 -18.339 -31.361 1.00 48.12 745 GLU A C 1
ATOM 5850 O O . GLU A 1 745 ? 3.851 -17.314 -31.339 1.00 48.12 745 GLU A O 1
ATOM 5855 N N . ASP A 1 746 ? 3.558 -19.483 -30.795 1.00 61.38 746 ASP A N 1
ATOM 5856 C CA . ASP A 1 746 ? 4.932 -19.748 -30.376 1.00 61.38 746 ASP A CA 1
ATOM 5857 C C . ASP A 1 746 ? 5.848 -19.574 -31.596 1.00 61.38 746 ASP A C 1
ATOM 5859 O O . ASP A 1 746 ? 5.551 -20.105 -32.669 1.00 61.38 746 ASP A O 1
ATOM 5863 N N . LEU A 1 747 ? 6.976 -18.874 -31.434 1.00 67.19 747 LEU A N 1
ATOM 5864 C CA . LEU A 1 747 ? 7.985 -18.717 -32.484 1.00 67.19 747 LEU A CA 1
ATOM 5865 C C . LEU A 1 747 ? 8.411 -20.073 -33.067 1.00 67.19 747 LEU A C 1
ATOM 5867 O O . LEU A 1 747 ? 8.699 -20.158 -34.259 1.00 67.19 747 LEU A O 1
ATOM 5871 N N . LYS A 1 748 ? 8.413 -21.138 -32.255 1.00 64.44 748 LYS A N 1
ATOM 5872 C CA . LYS A 1 748 ? 8.698 -22.502 -32.708 1.00 64.44 748 LYS A CA 1
ATOM 5873 C C . LYS A 1 748 ? 7.638 -23.013 -33.686 1.00 64.44 748 LYS A C 1
ATOM 5875 O O . LYS A 1 748 ? 7.995 -23.542 -34.734 1.00 64.44 748 LYS A O 1
ATOM 5880 N N . CYS A 1 749 ? 6.356 -22.810 -33.383 1.00 61.44 749 CYS A N 1
ATOM 5881 C CA . CYS A 1 749 ? 5.244 -23.164 -34.269 1.00 61.44 749 CYS A CA 1
ATOM 5882 C C . CYS A 1 749 ? 5.224 -22.296 -35.534 1.00 61.44 749 CYS A C 1
ATOM 5884 O O . CYS A 1 749 ? 5.055 -22.828 -36.625 1.00 61.44 749 CYS A O 1
ATOM 5886 N N . TYR A 1 750 ? 5.463 -20.989 -35.399 1.00 70.56 750 TYR A N 1
ATOM 5887 C CA . TYR A 1 750 ? 5.531 -20.045 -36.517 1.00 70.56 750 TYR A CA 1
ATOM 5888 C C . TYR A 1 750 ? 6.644 -20.413 -37.512 1.00 70.56 750 TYR A C 1
ATOM 5890 O O . TYR A 1 750 ? 6.388 -20.549 -38.704 1.00 70.56 750 TYR A O 1
ATOM 5898 N N . VAL A 1 751 ? 7.860 -20.690 -37.021 1.00 68.12 751 VAL A N 1
ATOM 5899 C CA . VAL A 1 751 ? 8.983 -21.175 -37.847 1.00 68.12 751 VAL A CA 1
ATOM 5900 C C . VAL A 1 751 ? 8.688 -22.543 -38.477 1.00 68.12 751 VAL A C 1
ATOM 5902 O O . VAL A 1 751 ? 9.098 -22.791 -39.608 1.00 68.12 751 VAL A O 1
ATOM 5905 N N . MET A 1 752 ? 7.961 -23.429 -37.788 1.00 65.69 752 MET A N 1
ATOM 5906 C CA . MET A 1 752 ? 7.511 -24.709 -38.356 1.00 65.69 752 MET A CA 1
ATOM 5907 C C . MET A 1 752 ? 6.396 -24.564 -39.408 1.00 65.69 752 MET A C 1
ATOM 5909 O O . MET A 1 752 ? 6.164 -25.509 -40.156 1.00 65.69 752 MET A O 1
ATOM 5913 N N . GLY A 1 753 ? 5.729 -23.408 -39.481 1.00 63.22 753 GLY A N 1
ATOM 5914 C CA . GLY A 1 753 ? 4.752 -23.058 -40.517 1.00 63.22 753 GLY A CA 1
ATOM 5915 C C . GLY A 1 753 ? 5.351 -22.347 -41.736 1.00 63.22 753 GLY A C 1
ATOM 5916 O O . GLY A 1 753 ? 4.602 -21.894 -42.599 1.00 63.22 753 GLY A O 1
ATOM 5917 N N . PHE A 1 754 ? 6.678 -22.205 -41.815 1.00 71.25 754 PHE A N 1
ATOM 5918 C CA . PHE A 1 754 ? 7.338 -21.552 -42.945 1.00 71.25 754 PHE A CA 1
ATOM 5919 C C . PHE A 1 754 ? 7.267 -22.401 -44.217 1.00 71.25 754 PHE A C 1
ATOM 5921 O O . PHE A 1 754 ? 7.753 -23.533 -44.258 1.00 71.25 754 PHE A O 1
ATOM 5928 N N . ASP A 1 755 ? 6.758 -21.801 -45.292 1.00 70.25 755 ASP A N 1
ATOM 5929 C CA . ASP A 1 755 ? 6.975 -22.307 -46.643 1.00 70.25 755 ASP A CA 1
ATOM 5930 C C . ASP A 1 755 ? 8.481 -22.247 -47.015 1.00 70.25 755 ASP A C 1
ATOM 5932 O O . ASP A 1 755 ? 9.237 -21.462 -46.421 1.00 70.25 755 ASP A O 1
ATOM 5936 N N . PRO A 1 756 ? 8.953 -23.043 -47.996 1.00 71.81 756 PRO A N 1
ATOM 5937 C CA . PRO A 1 756 ? 10.371 -23.086 -48.353 1.00 71.81 756 PRO A CA 1
ATOM 5938 C C . PRO A 1 756 ? 10.959 -21.739 -48.798 1.00 71.81 756 PRO A C 1
ATOM 5940 O O . PRO A 1 756 ? 12.136 -21.484 -48.542 1.00 71.81 756 PRO A O 1
ATOM 5943 N N . GLU A 1 757 ? 10.167 -20.863 -49.427 1.00 75.25 757 GLU A N 1
ATOM 5944 C CA . GLU A 1 757 ? 10.639 -19.554 -49.881 1.00 75.25 757 GLU A CA 1
ATOM 5945 C C . GLU A 1 757 ? 10.755 -18.573 -48.708 1.00 75.25 757 GLU A C 1
ATOM 5947 O O . GLU A 1 757 ? 11.757 -17.873 -48.588 1.00 75.25 757 GLU A O 1
ATOM 5952 N N . THR A 1 758 ? 9.789 -18.558 -47.786 1.00 72.81 758 THR A N 1
ATOM 5953 C CA . THR A 1 758 ? 9.878 -17.822 -46.515 1.00 72.81 758 THR A CA 1
ATOM 5954 C C . THR A 1 758 ? 11.077 -18.282 -45.688 1.00 72.81 758 THR A C 1
ATOM 5956 O O . THR A 1 758 ? 11.828 -17.438 -45.192 1.00 72.81 758 THR A O 1
ATOM 5959 N N . LEU A 1 759 ? 11.297 -19.595 -45.567 1.00 71.12 759 LEU A N 1
ATOM 5960 C CA . LEU A 1 759 ? 12.442 -20.145 -44.842 1.00 71.12 759 LEU A CA 1
ATOM 5961 C C . LEU A 1 759 ? 13.761 -19.695 -45.484 1.00 71.12 759 LEU A C 1
ATOM 5963 O O . LEU A 1 759 ? 14.640 -19.196 -44.780 1.00 71.12 759 LEU A O 1
ATOM 5967 N N . GLN A 1 760 ? 13.873 -19.785 -46.814 1.00 76.75 760 GLN A N 1
ATOM 5968 C CA . GLN A 1 760 ? 15.035 -19.304 -47.560 1.00 76.75 760 GLN A CA 1
ATOM 5969 C C . GLN A 1 760 ? 15.240 -17.789 -47.386 1.00 76.75 760 GLN A C 1
ATOM 5971 O O . GLN A 1 760 ? 16.334 -17.362 -47.028 1.00 76.75 760 GLN A O 1
ATOM 5976 N N . ARG A 1 761 ? 14.192 -16.970 -47.552 1.00 78.44 761 ARG A N 1
ATOM 5977 C CA . ARG A 1 761 ? 14.231 -15.504 -47.372 1.00 78.44 761 ARG A CA 1
ATOM 5978 C C . ARG A 1 761 ? 14.656 -15.090 -45.959 1.00 78.44 761 ARG A C 1
ATOM 5980 O O . ARG A 1 761 ? 15.352 -14.090 -45.813 1.00 78.44 761 ARG A O 1
ATOM 5987 N N . CYS A 1 762 ? 14.270 -15.834 -44.921 1.00 75.12 762 CYS A N 1
ATOM 5988 C CA . CYS A 1 762 ? 14.712 -15.566 -43.549 1.00 75.12 762 CYS A CA 1
ATOM 5989 C C . CYS A 1 762 ? 16.141 -16.063 -43.258 1.00 75.12 762 CYS A C 1
ATOM 5991 O O . CYS A 1 762 ? 16.774 -15.526 -42.349 1.00 75.12 762 CYS A O 1
ATOM 5993 N N . ALA A 1 763 ? 16.644 -17.065 -43.990 1.00 75.88 763 ALA A N 1
ATOM 5994 C CA . ALA A 1 763 ? 17.972 -17.658 -43.791 1.00 75.88 763 ALA A CA 1
ATOM 5995 C C . ALA A 1 763 ? 19.086 -17.013 -44.641 1.00 75.88 763 ALA A C 1
ATOM 5997 O O . ALA A 1 763 ? 20.254 -17.064 -44.254 1.00 75.88 763 ALA A O 1
ATOM 5998 N N . THR A 1 764 ? 18.745 -16.408 -45.782 1.00 84.50 764 THR A N 1
ATOM 5999 C CA . THR A 1 764 ? 19.687 -15.683 -46.645 1.00 84.50 764 THR A CA 1
ATOM 6000 C C . THR A 1 764 ? 20.193 -14.405 -45.970 1.00 84.50 764 THR A C 1
ATOM 6002 O O . THR A 1 764 ? 19.413 -13.593 -45.475 1.00 84.50 764 THR A O 1
ATOM 6005 N N . LEU A 1 765 ? 21.514 -14.205 -46.000 1.00 87.38 765 LEU A N 1
ATOM 6006 C CA . LEU A 1 765 ? 22.172 -12.961 -45.592 1.00 87.38 765 LEU A CA 1
ATOM 6007 C C . LEU A 1 765 ? 21.846 -11.855 -46.605 1.00 87.38 765 LEU A C 1
ATOM 6009 O O . LEU A 1 765 ? 22.084 -12.055 -47.799 1.00 87.38 765 LEU A O 1
ATOM 6013 N N . LYS A 1 766 ? 21.347 -10.698 -46.148 1.00 86.00 766 LYS A N 1
ATOM 6014 C CA . LYS A 1 766 ? 20.940 -9.585 -47.033 1.00 86.00 766 LYS A CA 1
ATOM 6015 C C . LYS A 1 766 ? 22.099 -9.033 -47.868 1.00 86.00 766 LYS A C 1
ATOM 6017 O O . LYS A 1 766 ? 21.848 -8.485 -48.939 1.00 86.00 766 LYS A O 1
ATOM 6022 N N . SER A 1 767 ? 23.337 -9.130 -47.372 1.00 91.56 767 SER A N 1
ATOM 6023 C CA . SER A 1 767 ? 24.512 -8.527 -48.000 1.00 91.56 767 SER A CA 1
ATOM 6024 C C . SER A 1 767 ? 25.675 -9.480 -48.273 1.00 91.56 767 SER A C 1
ATOM 6026 O O . SER A 1 767 ? 25.978 -10.431 -47.538 1.00 91.56 767 SER A O 1
ATOM 6028 N N . LYS A 1 768 ? 26.413 -9.127 -49.323 1.00 89.38 768 LYS A N 1
ATOM 6029 C CA . LYS A 1 768 ? 27.713 -9.709 -49.640 1.00 89.38 768 LYS A CA 1
ATOM 6030 C C . LYS A 1 768 ? 28.759 -9.391 -48.571 1.00 89.38 768 LYS A C 1
ATOM 6032 O O . LYS A 1 768 ? 29.586 -10.243 -48.261 1.00 89.38 768 LYS A O 1
ATOM 6037 N N . GLU A 1 769 ? 28.700 -8.205 -47.963 1.00 93.69 769 GLU A N 1
ATOM 6038 C CA . GLU A 1 769 ? 29.589 -7.810 -46.863 1.00 93.69 769 GLU A CA 1
ATOM 6039 C C . GLU A 1 769 ? 29.447 -8.744 -45.647 1.00 93.69 769 GLU A C 1
ATOM 6041 O O . GLU A 1 769 ? 30.454 -9.213 -45.115 1.00 93.69 769 GLU A O 1
ATOM 6046 N N . ALA A 1 770 ? 28.218 -9.101 -45.248 1.00 92.88 770 ALA A N 1
ATOM 6047 C CA . ALA A 1 770 ? 27.977 -10.077 -44.180 1.00 92.88 770 ALA A CA 1
ATOM 6048 C C . ALA A 1 770 ? 28.484 -11.485 -44.542 1.00 92.88 770 ALA A C 1
ATOM 6050 O O . ALA A 1 770 ? 29.047 -12.180 -43.693 1.00 92.88 770 ALA A O 1
ATOM 6051 N N . THR A 1 771 ? 28.339 -11.890 -45.807 1.00 92.44 771 THR A N 1
ATOM 6052 C CA . THR A 1 771 ? 28.844 -13.177 -46.316 1.00 92.44 771 THR A CA 1
ATOM 6053 C C . THR A 1 771 ? 30.375 -13.239 -46.243 1.00 92.44 771 THR A C 1
ATOM 6055 O O . THR A 1 771 ? 30.931 -14.152 -45.627 1.00 92.44 771 THR A O 1
ATOM 6058 N N . ASN A 1 772 ? 31.056 -12.217 -46.776 1.00 93.31 772 ASN A N 1
ATOM 6059 C CA . ASN A 1 772 ? 32.511 -12.064 -46.699 1.00 93.31 772 ASN A CA 1
ATOM 6060 C C . ASN A 1 772 ? 32.997 -12.033 -45.238 1.00 93.31 772 ASN A C 1
ATOM 6062 O O . ASN A 1 772 ? 34.037 -12.607 -44.916 1.00 93.31 772 ASN A O 1
ATOM 6066 N N . LEU A 1 773 ? 32.253 -11.382 -44.337 1.00 94.69 773 LEU A N 1
ATOM 6067 C CA . LEU A 1 773 ? 32.594 -11.299 -42.918 1.00 94.69 773 LEU A CA 1
ATOM 6068 C C . LEU A 1 773 ? 32.528 -12.666 -42.219 1.00 94.69 773 LEU A C 1
ATOM 6070 O O . LEU A 1 773 ? 33.450 -13.002 -41.478 1.00 94.69 773 LEU A O 1
ATOM 6074 N N . ILE A 1 774 ? 31.507 -13.492 -42.477 1.00 94.19 774 ILE A N 1
ATOM 6075 C CA . ILE A 1 774 ? 31.443 -14.858 -41.924 1.00 94.19 774 ILE A CA 1
ATOM 6076 C C . ILE A 1 774 ? 32.596 -15.720 -42.453 1.00 94.19 774 ILE A C 1
ATOM 6078 O O . ILE A 1 774 ? 33.219 -16.453 -41.676 1.00 94.19 774 ILE A O 1
ATOM 6082 N N . GLU A 1 775 ? 32.925 -15.621 -43.744 1.00 91.44 775 GLU A N 1
ATOM 6083 C CA . GLU A 1 775 ? 34.064 -16.338 -44.328 1.00 91.44 775 GLU A CA 1
ATOM 6084 C C . GLU A 1 775 ? 35.386 -15.904 -43.673 1.00 91.44 775 GLU A C 1
ATOM 6086 O O . GLU A 1 775 ? 36.134 -16.740 -43.169 1.00 91.44 775 GLU A O 1
ATOM 6091 N N . ASN A 1 776 ? 35.648 -14.596 -43.594 1.00 91.62 776 ASN A N 1
ATOM 6092 C CA . ASN A 1 776 ? 36.883 -14.052 -43.026 1.00 91.62 776 ASN A CA 1
ATOM 6093 C C . ASN A 1 776 ? 37.012 -14.320 -41.516 1.00 91.62 776 ASN A C 1
ATOM 6095 O O . ASN A 1 776 ? 38.094 -14.679 -41.053 1.00 91.62 776 ASN A O 1
ATOM 6099 N N . HIS A 1 777 ? 35.924 -14.210 -40.745 1.00 93.81 777 HIS A N 1
ATOM 6100 C CA . HIS A 1 777 ? 35.904 -14.520 -39.309 1.00 93.81 777 HIS A CA 1
ATOM 6101 C C . HIS A 1 777 ? 36.127 -16.013 -39.044 1.00 93.81 777 HIS A C 1
ATOM 6103 O O . HIS A 1 777 ? 36.959 -16.376 -38.211 1.00 93.81 777 HIS A O 1
ATOM 6109 N N . SER A 1 778 ? 35.446 -16.896 -39.784 1.00 91.88 778 SER A N 1
ATOM 6110 C CA . SER A 1 778 ? 35.620 -18.346 -39.623 1.00 91.88 778 SER A CA 1
ATOM 6111 C C . SER A 1 778 ? 36.998 -18.829 -40.091 1.00 91.88 778 SER A C 1
ATOM 6113 O O . SER A 1 778 ? 37.616 -19.626 -39.385 1.00 91.88 778 SER A O 1
ATOM 6115 N N . ARG A 1 779 ? 37.536 -18.291 -41.195 1.00 89.88 779 ARG A N 1
ATOM 6116 C CA . ARG A 1 779 ? 38.932 -18.491 -41.628 1.00 89.88 779 ARG A CA 1
ATOM 6117 C C . ARG A 1 779 ? 39.918 -18.048 -40.546 1.00 89.88 779 ARG A C 1
ATOM 6119 O O . ARG A 1 779 ? 40.784 -18.821 -40.158 1.00 89.88 779 ARG A O 1
ATOM 6126 N N . ALA A 1 780 ? 39.760 -16.848 -39.990 1.00 90.69 780 ALA A N 1
ATOM 6127 C CA . ALA A 1 780 ? 40.684 -16.331 -38.981 1.00 90.69 780 ALA A CA 1
ATOM 6128 C C . ALA A 1 780 ? 40.626 -17.099 -37.642 1.00 90.69 780 ALA A C 1
ATOM 6130 O O . ALA A 1 780 ? 41.650 -17.247 -36.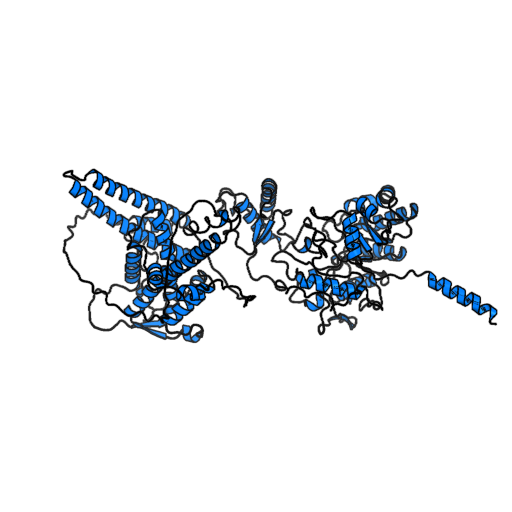975 1.00 90.69 780 ALA A O 1
ATOM 6131 N N . LEU A 1 781 ? 39.453 -17.620 -37.262 1.00 91.06 781 LEU A N 1
ATOM 6132 C CA . LEU A 1 781 ? 39.260 -18.443 -36.063 1.00 91.06 781 LEU A CA 1
ATOM 6133 C C . LEU A 1 781 ? 39.828 -19.865 -36.223 1.00 91.06 781 LEU A C 1
ATOM 6135 O O . LEU A 1 781 ? 40.500 -20.359 -35.313 1.00 91.06 781 LEU A O 1
ATOM 6139 N N . PHE A 1 782 ? 39.567 -20.516 -37.362 1.00 89.06 782 PHE A N 1
ATOM 6140 C CA . PHE A 1 782 ? 39.916 -21.922 -37.615 1.00 89.06 782 PHE A CA 1
ATOM 6141 C C . PHE A 1 782 ? 41.240 -22.135 -38.370 1.00 89.06 782 PHE A C 1
ATOM 6143 O O . PHE A 1 782 ? 41.735 -23.262 -38.372 1.00 89.06 782 PHE A O 1
ATOM 6150 N N . GLY A 1 783 ? 41.846 -21.094 -38.943 1.00 81.50 783 GLY A N 1
ATOM 6151 C CA . GLY A 1 783 ? 43.045 -21.169 -39.785 1.00 81.50 783 GLY A CA 1
ATOM 6152 C C . GLY A 1 783 ? 42.751 -21.460 -41.264 1.00 81.50 783 GLY A C 1
ATOM 6153 O O . GLY A 1 783 ? 41.643 -21.856 -41.632 1.00 81.50 783 GLY A O 1
ATOM 6154 N N . ASP A 1 784 ? 43.765 -21.257 -42.106 1.00 66.50 784 ASP A N 1
ATOM 6155 C CA . ASP A 1 784 ? 43.698 -21.463 -43.556 1.00 66.50 784 ASP A CA 1
ATOM 6156 C C . ASP A 1 784 ? 43.875 -22.939 -43.955 1.00 66.50 784 ASP A C 1
ATOM 6158 O O . ASP A 1 784 ? 44.753 -23.633 -43.448 1.00 66.50 784 ASP A O 1
ATOM 6162 N N . GLU A 1 785 ? 43.073 -23.410 -44.915 1.00 56.19 785 GLU A N 1
ATOM 6163 C CA . GLU A 1 785 ? 43.151 -24.761 -45.505 1.00 56.19 785 GLU A CA 1
ATOM 6164 C C . GLU A 1 785 ? 43.920 -24.759 -46.852 1.00 56.19 785 GLU A C 1
ATOM 6166 O O . GLU A 1 785 ? 43.555 -25.474 -47.782 1.00 56.19 785 GLU A O 1
ATOM 6171 N N . GLU A 1 786 ? 44.971 -23.940 -47.011 1.00 48.69 786 GLU A N 1
ATOM 6172 C CA . GLU A 1 786 ? 45.713 -23.864 -48.291 1.00 48.69 786 GLU A CA 1
ATOM 6173 C C . GLU A 1 786 ? 46.629 -25.074 -48.573 1.00 48.69 786 GLU A C 1
ATOM 6175 O O . GLU A 1 786 ? 47.007 -25.303 -49.724 1.00 48.69 786 GLU A O 1
ATOM 6180 N N . THR A 1 787 ? 46.953 -25.908 -47.578 1.00 41.56 787 THR A N 1
ATOM 6181 C CA . THR A 1 787 ? 47.638 -27.189 -47.817 1.00 41.56 787 THR A CA 1
ATOM 6182 C C . THR A 1 787 ? 46.635 -28.283 -48.172 1.00 41.56 787 THR A C 1
ATOM 6184 O O . THR A 1 787 ? 46.119 -28.981 -47.298 1.00 41.56 787 THR A O 1
ATOM 6187 N N . CYS A 1 788 ? 46.395 -28.466 -49.472 1.00 35.88 788 CYS A N 1
ATOM 6188 C CA . CYS A 1 788 ? 45.664 -29.612 -50.013 1.00 35.88 788 CYS A CA 1
ATOM 6189 C C . CYS A 1 788 ? 46.513 -30.900 -49.920 1.00 35.88 788 CYS A C 1
ATOM 6191 O O . CYS A 1 788 ? 47.030 -31.404 -50.916 1.00 35.88 788 CYS A O 1
ATOM 6193 N N . SER A 1 789 ? 46.662 -31.412 -48.697 1.00 37.03 789 SER A N 1
ATOM 6194 C CA . SER A 1 789 ? 47.293 -32.694 -48.379 1.00 37.03 789 SER A CA 1
ATOM 6195 C C . SER A 1 789 ? 46.218 -33.674 -47.910 1.00 37.03 789 SER A C 1
ATOM 6197 O O . SER A 1 789 ? 45.449 -33.363 -47.005 1.00 37.03 789 SER A O 1
ATOM 6199 N N . LEU A 1 790 ? 46.150 -34.863 -48.515 1.00 47.19 790 LEU A N 1
ATOM 6200 C CA . LEU A 1 790 ? 45.098 -35.867 -48.273 1.00 47.19 790 LEU A CA 1
ATOM 6201 C C . LEU A 1 790 ? 45.299 -36.692 -46.981 1.00 47.19 790 LEU A C 1
ATOM 6203 O O . LEU A 1 790 ? 44.861 -37.838 -46.897 1.00 47.19 790 LEU A O 1
ATOM 6207 N N . GLU A 1 791 ? 45.968 -36.132 -45.972 1.00 41.38 791 GLU A N 1
ATOM 6208 C CA . GLU A 1 791 ? 46.469 -36.876 -44.814 1.00 41.38 791 GLU A CA 1
ATOM 6209 C C . GLU A 1 791 ? 45.970 -36.273 -43.492 1.00 41.38 791 GLU A C 1
ATOM 6211 O O . GLU A 1 791 ? 46.319 -35.152 -43.140 1.00 41.38 791 GLU A O 1
ATOM 6216 N N . ALA A 1 792 ? 45.169 -37.069 -42.768 1.00 47.44 792 ALA A N 1
ATOM 6217 C CA . ALA A 1 792 ? 44.563 -36.808 -41.455 1.00 47.44 792 ALA A CA 1
ATOM 6218 C C . ALA A 1 792 ? 43.648 -35.562 -41.336 1.00 47.44 792 ALA A C 1
ATOM 6220 O O . ALA A 1 792 ? 44.102 -34.423 -41.265 1.00 47.44 792 ALA A O 1
ATOM 6221 N N . GLU A 1 793 ? 42.335 -35.783 -41.157 1.00 57.28 793 GLU A N 1
ATOM 6222 C CA . GLU A 1 793 ? 41.456 -34.741 -40.600 1.00 57.28 793 GLU A CA 1
ATOM 6223 C C . GLU A 1 793 ? 41.933 -34.417 -39.173 1.00 57.28 793 GLU A C 1
ATOM 6225 O O . GLU A 1 793 ? 41.934 -35.289 -38.305 1.00 57.28 793 GLU A O 1
ATOM 6230 N N . GLU A 1 794 ? 42.362 -33.175 -38.927 1.00 70.31 794 GLU A N 1
ATOM 6231 C CA . GLU A 1 794 ? 42.928 -32.768 -37.636 1.00 70.31 794 GLU A CA 1
ATOM 6232 C C . GLU A 1 794 ? 41.878 -32.901 -36.518 1.00 70.31 794 GLU A C 1
ATOM 6234 O O . GLU A 1 794 ? 40.932 -32.112 -36.422 1.00 70.31 794 GLU A O 1
ATOM 6239 N N . VAL A 1 795 ? 42.030 -33.929 -35.679 1.00 80.81 795 VAL A N 1
ATOM 6240 C CA . VAL A 1 795 ? 41.082 -34.254 -34.609 1.00 80.81 795 VAL A CA 1
ATOM 6241 C C . VAL A 1 795 ? 41.337 -33.366 -33.394 1.00 80.81 795 VAL A C 1
ATOM 6243 O O . VAL A 1 795 ? 42.289 -33.565 -32.643 1.00 80.81 795 VAL A O 1
ATOM 6246 N N . ILE A 1 796 ? 40.435 -32.418 -33.154 1.00 83.50 796 ILE A N 1
ATOM 6247 C CA . ILE A 1 796 ? 40.461 -31.565 -31.969 1.00 83.50 796 ILE A CA 1
ATOM 6248 C C . ILE A 1 796 ? 39.873 -32.338 -30.785 1.00 83.50 796 ILE A C 1
ATOM 6250 O O . ILE A 1 796 ? 38.678 -32.648 -30.750 1.00 83.50 796 ILE A O 1
ATOM 6254 N N . LEU A 1 797 ? 40.708 -32.606 -29.782 1.00 88.19 797 LEU A N 1
ATOM 6255 C CA . LEU A 1 797 ? 40.276 -33.052 -28.459 1.00 88.19 797 LEU A CA 1
ATOM 6256 C C . LEU A 1 797 ? 39.688 -31.857 -27.693 1.00 88.19 797 LEU A C 1
ATOM 6258 O O . LEU A 1 797 ? 40.305 -30.795 -27.642 1.00 88.19 797 LEU A O 1
ATOM 6262 N N . THR A 1 798 ? 38.512 -31.985 -27.079 1.00 89.31 798 THR A N 1
ATOM 6263 C CA . THR A 1 798 ? 37.862 -30.852 -26.393 1.00 89.31 798 THR A CA 1
ATOM 6264 C C . THR A 1 798 ? 36.969 -31.291 -25.219 1.00 89.31 798 THR A C 1
ATOM 6266 O O . THR A 1 798 ? 37.151 -32.370 -24.647 1.00 89.31 798 THR A O 1
ATOM 6269 N N . SER A 1 799 ? 36.054 -30.424 -24.784 1.00 87.81 799 SER A N 1
ATOM 6270 C CA . SER A 1 799 ? 34.976 -30.705 -23.831 1.00 87.81 799 SER A CA 1
ATOM 6271 C C . SER A 1 799 ? 33.638 -30.284 -24.427 1.00 87.81 799 SER A C 1
ATOM 6273 O O . SER A 1 799 ? 33.573 -29.312 -25.183 1.00 87.81 799 SER A O 1
ATOM 6275 N N . PHE A 1 800 ? 32.552 -30.946 -24.031 1.00 84.94 800 PHE A N 1
ATOM 6276 C CA . PHE A 1 800 ? 31.209 -30.499 -24.406 1.00 84.94 800 PHE A CA 1
ATOM 6277 C C . PHE A 1 800 ? 30.900 -29.069 -23.920 1.00 84.94 800 PHE A C 1
ATOM 6279 O O . PHE A 1 800 ? 30.258 -28.310 -24.639 1.00 84.94 800 PHE A O 1
ATOM 6286 N N . SER A 1 801 ? 31.445 -28.654 -22.772 1.00 86.00 801 SER A N 1
ATOM 6287 C CA . SER A 1 801 ? 31.421 -27.270 -22.274 1.00 86.00 801 SER A CA 1
ATOM 6288 C C . SER A 1 801 ? 32.085 -26.271 -23.237 1.00 86.00 801 SER A C 1
ATOM 6290 O O . SER A 1 801 ? 31.496 -25.243 -23.571 1.00 86.00 801 SER A O 1
ATOM 6292 N N . SER A 1 802 ? 33.273 -26.584 -23.770 1.00 88.62 802 SER A N 1
ATOM 6293 C CA . SER A 1 802 ? 33.947 -25.728 -24.763 1.00 88.62 802 SER A CA 1
ATOM 6294 C C . SER A 1 802 ? 33.208 -25.701 -26.103 1.00 88.62 802 SER A C 1
ATOM 6296 O O . SER A 1 802 ? 33.099 -24.639 -26.713 1.00 88.62 802 SER A O 1
ATOM 6298 N N . LEU A 1 803 ? 32.614 -26.823 -26.528 1.00 89.75 803 LEU A N 1
ATOM 6299 C CA . LEU A 1 803 ? 31.708 -26.840 -27.681 1.00 89.75 803 LEU A CA 1
ATOM 6300 C C . LEU A 1 803 ? 30.470 -25.962 -27.437 1.00 89.75 803 LEU A C 1
ATOM 6302 O O . LEU A 1 803 ? 30.113 -25.172 -28.308 1.00 89.75 803 LEU A O 1
ATOM 6306 N N . LYS A 1 804 ? 29.853 -26.019 -26.249 1.00 90.00 804 LYS A N 1
ATOM 6307 C CA . LYS A 1 804 ? 28.691 -25.188 -25.888 1.00 90.00 804 LYS A CA 1
ATOM 6308 C C . LYS A 1 804 ? 29.031 -23.699 -25.897 1.00 90.00 804 LYS A C 1
ATOM 6310 O O . LYS A 1 804 ? 28.323 -22.928 -26.541 1.00 90.00 804 LYS A O 1
ATOM 6315 N N . ARG A 1 805 ? 30.154 -23.310 -25.284 1.00 92.00 805 ARG A N 1
ATOM 6316 C CA . ARG A 1 805 ? 30.722 -21.950 -25.336 1.00 92.00 805 ARG A CA 1
ATOM 6317 C C . ARG A 1 805 ? 30.908 -21.452 -26.773 1.00 92.00 805 ARG A C 1
ATOM 6319 O O . ARG A 1 805 ? 30.618 -20.287 -27.042 1.00 92.00 805 ARG A O 1
ATOM 6326 N N . LEU A 1 806 ? 31.402 -22.304 -27.673 1.00 92.69 806 LEU A N 1
ATOM 6327 C CA . LEU A 1 806 ? 31.708 -21.950 -29.063 1.00 92.69 806 LEU A CA 1
ATOM 6328 C C . LEU A 1 806 ? 30.447 -21.850 -29.940 1.00 92.69 806 LEU A C 1
ATOM 6330 O O . LEU A 1 806 ? 30.314 -20.909 -30.718 1.00 92.69 806 LEU A O 1
ATOM 6334 N N . ILE A 1 807 ? 29.495 -22.776 -29.791 1.00 94.12 807 ILE A N 1
ATOM 6335 C CA . ILE A 1 807 ? 28.236 -22.761 -30.553 1.00 94.12 807 ILE A CA 1
ATOM 6336 C C . ILE A 1 807 ? 27.287 -21.656 -30.058 1.00 94.12 807 ILE A C 1
ATOM 6338 O O . ILE A 1 807 ? 26.673 -20.989 -30.886 1.00 94.12 807 ILE A O 1
ATOM 6342 N N . LEU A 1 808 ? 27.211 -21.377 -28.750 1.00 92.69 808 LEU A N 1
ATOM 6343 C CA . LEU A 1 808 ? 26.442 -20.228 -28.240 1.00 92.69 808 LEU A CA 1
ATOM 6344 C C . LEU A 1 808 ? 26.983 -18.885 -28.760 1.00 92.69 808 LEU A C 1
ATOM 6346 O O . LEU A 1 808 ? 26.198 -17.981 -29.042 1.00 92.69 808 LEU A O 1
ATOM 6350 N N . GLU A 1 809 ? 28.302 -18.758 -28.935 1.00 95.44 809 GLU A N 1
ATOM 6351 C CA . GLU A 1 809 ? 28.889 -17.576 -29.575 1.00 95.44 809 GLU A CA 1
ATOM 6352 C C . GLU A 1 809 ? 28.532 -17.472 -31.050 1.00 95.44 809 GLU A C 1
ATOM 6354 O O . GLU A 1 809 ? 28.220 -16.377 -31.497 1.00 95.44 809 GLU A O 1
ATOM 6359 N N . ALA A 1 810 ? 28.523 -18.580 -31.792 1.00 95.44 810 ALA A N 1
ATOM 6360 C CA . ALA A 1 810 ? 28.102 -18.568 -33.188 1.00 95.44 810 ALA A CA 1
ATOM 6361 C C . ALA A 1 810 ? 26.675 -18.014 -33.342 1.00 95.44 810 ALA A C 1
ATOM 6363 O O . ALA A 1 810 ? 26.458 -17.087 -34.119 1.00 95.44 810 ALA A O 1
ATOM 6364 N N . VAL A 1 811 ? 25.720 -18.513 -32.545 1.00 94.75 811 VAL A N 1
ATOM 6365 C CA . VAL A 1 811 ? 24.326 -18.037 -32.585 1.00 94.75 811 VAL A CA 1
ATOM 6366 C C . VAL A 1 811 ? 24.243 -16.549 -32.202 1.00 94.75 811 VAL A C 1
ATOM 6368 O O . VAL A 1 811 ? 23.599 -15.776 -32.908 1.00 94.75 811 VAL A O 1
ATOM 6371 N N . ALA A 1 812 ? 24.972 -16.109 -31.167 1.00 94.88 812 ALA A N 1
ATOM 6372 C CA . ALA A 1 812 ? 25.036 -14.692 -30.787 1.00 94.88 812 ALA A CA 1
ATOM 6373 C C . ALA A 1 812 ? 25.672 -13.804 -31.874 1.00 94.88 812 ALA A C 1
ATOM 6375 O O . ALA A 1 812 ? 25.162 -12.723 -32.161 1.00 94.88 812 ALA A O 1
ATOM 6376 N N . PHE A 1 813 ? 26.740 -14.271 -32.527 1.00 96.88 813 PHE A N 1
ATOM 6377 C CA . PHE A 1 813 ? 27.406 -13.576 -33.630 1.00 96.88 813 PHE A CA 1
ATOM 6378 C C . PHE A 1 813 ? 26.456 -13.412 -34.817 1.00 96.88 813 PHE A C 1
ATOM 6380 O O . PHE A 1 813 ? 26.370 -12.324 -35.374 1.00 96.88 813 PHE A O 1
ATOM 6387 N N . GLY A 1 814 ? 25.685 -14.449 -35.160 1.00 94.44 814 GLY A N 1
ATOM 6388 C CA . GLY A 1 814 ? 24.646 -14.382 -36.190 1.00 94.44 814 GLY A CA 1
ATOM 6389 C C . GLY A 1 814 ? 23.553 -13.364 -35.875 1.00 94.44 814 GLY A C 1
ATOM 6390 O O . GLY A 1 814 ? 23.202 -12.545 -36.724 1.00 94.44 814 GLY A O 1
ATOM 6391 N N . SER A 1 815 ? 23.056 -13.360 -34.635 1.00 93.12 815 SER A N 1
ATOM 6392 C CA . SER A 1 815 ? 22.051 -12.389 -34.192 1.00 93.12 815 SER A CA 1
ATOM 6393 C C . SER A 1 815 ? 22.575 -10.946 -34.201 1.00 93.12 815 SER A C 1
ATOM 6395 O O . SER A 1 815 ? 21.863 -10.051 -34.650 1.00 93.12 815 SER A O 1
ATOM 6397 N N . PHE A 1 816 ? 23.820 -10.709 -33.767 1.00 94.75 816 PHE A N 1
ATOM 6398 C CA . PHE A 1 816 ? 24.439 -9.376 -33.803 1.00 94.75 816 PHE A CA 1
ATOM 6399 C C . PHE A 1 816 ? 24.827 -8.939 -35.217 1.00 94.75 816 PHE A C 1
ATOM 6401 O O . PHE A 1 816 ? 24.795 -7.744 -35.506 1.00 94.75 816 PHE A O 1
ATOM 6408 N N . LEU A 1 817 ? 25.175 -9.875 -36.102 1.00 94.75 817 LEU A N 1
ATOM 6409 C CA . LEU A 1 817 ? 25.434 -9.596 -37.512 1.00 94.75 817 LEU A CA 1
ATOM 6410 C C . LEU A 1 817 ? 24.160 -9.122 -38.216 1.00 94.75 817 LEU A C 1
ATOM 6412 O O . LEU A 1 817 ? 24.227 -8.154 -38.964 1.00 94.75 817 LEU A O 1
ATOM 6416 N N . TRP A 1 818 ? 23.005 -9.728 -37.914 1.00 91.75 818 TRP A N 1
ATOM 6417 C CA . TRP A 1 818 ? 21.701 -9.267 -38.406 1.00 91.75 818 TRP A CA 1
ATOM 6418 C C . TRP A 1 818 ? 21.423 -7.810 -37.995 1.00 91.75 818 TRP A C 1
ATOM 6420 O O . TRP A 1 818 ? 21.107 -6.979 -38.846 1.00 91.75 818 TRP A O 1
ATOM 6430 N N . ASP A 1 819 ? 21.604 -7.479 -36.707 1.00 86.56 819 ASP A N 1
ATOM 6431 C CA . ASP A 1 819 ? 21.432 -6.105 -36.194 1.00 86.56 819 ASP A CA 1
ATOM 6432 C C . ASP A 1 819 ? 22.423 -5.120 -36.831 1.00 86.56 819 ASP A C 1
ATOM 6434 O O . ASP A 1 819 ? 22.076 -3.988 -37.165 1.00 86.56 819 ASP A O 1
ATOM 6438 N N . THR A 1 820 ? 23.668 -5.559 -37.012 1.00 89.88 820 THR A N 1
ATOM 6439 C CA . THR A 1 820 ? 24.757 -4.753 -37.574 1.00 89.88 820 THR A CA 1
ATOM 6440 C C . THR A 1 820 ? 24.536 -4.452 -39.053 1.00 89.88 820 THR A C 1
ATOM 6442 O O . THR A 1 820 ? 24.744 -3.323 -39.487 1.00 89.88 820 THR A O 1
ATOM 6445 N N . GLU A 1 821 ? 24.100 -5.443 -39.826 1.00 88.25 821 GLU A N 1
ATOM 6446 C CA . GLU A 1 821 ? 23.806 -5.317 -41.252 1.00 88.25 821 GLU A CA 1
ATOM 6447 C C . GLU A 1 821 ? 22.622 -4.372 -41.495 1.00 88.25 821 GLU A C 1
ATOM 6449 O O . GLU A 1 821 ? 22.728 -3.458 -42.312 1.00 88.25 821 GLU A O 1
ATOM 6454 N N . GLU A 1 822 ? 21.538 -4.519 -40.723 1.00 83.88 822 GLU A N 1
ATOM 6455 C CA . GLU A 1 822 ? 20.415 -3.575 -40.739 1.00 83.88 822 GLU A CA 1
ATOM 6456 C C . GLU A 1 822 ? 20.884 -2.156 -40.372 1.00 83.88 822 GLU A C 1
ATOM 6458 O O . GLU A 1 822 ? 20.570 -1.196 -41.075 1.00 83.88 822 GLU A O 1
ATOM 6463 N N . CYS A 1 823 ? 21.700 -2.021 -39.319 1.00 80.50 823 CYS A N 1
ATOM 6464 C CA . CYS A 1 823 ? 22.217 -0.731 -38.868 1.00 80.50 823 CYS A CA 1
ATOM 6465 C C . CYS A 1 823 ? 23.067 -0.028 -39.934 1.00 80.50 823 CYS A C 1
ATOM 6467 O O . CYS A 1 823 ? 22.817 1.138 -40.248 1.00 80.50 823 CYS A O 1
ATOM 6469 N N . VAL A 1 824 ? 24.053 -0.722 -40.510 1.00 83.56 824 VAL A N 1
ATOM 6470 C CA . VAL A 1 824 ? 24.944 -0.163 -41.538 1.00 83.56 824 VAL A CA 1
ATOM 6471 C C . VAL A 1 824 ? 24.161 0.237 -42.787 1.00 83.56 824 VAL A C 1
ATOM 6473 O O . VAL A 1 824 ? 24.377 1.334 -43.309 1.00 83.56 824 VAL A O 1
ATOM 6476 N N . ASN A 1 825 ? 23.198 -0.586 -43.217 1.00 83.12 825 ASN A N 1
ATOM 6477 C CA . ASN A 1 825 ? 22.412 -0.337 -44.426 1.00 83.12 825 ASN A CA 1
ATOM 6478 C C . ASN A 1 825 ? 21.558 0.951 -44.359 1.00 83.12 825 ASN A C 1
ATOM 6480 O O . ASN A 1 825 ? 21.186 1.487 -45.402 1.00 83.12 825 ASN A O 1
ATOM 6484 N N . THR A 1 826 ? 21.294 1.502 -43.163 1.00 79.69 826 THR A N 1
ATOM 6485 C CA . THR A 1 826 ? 20.622 2.813 -43.015 1.00 79.69 826 THR A CA 1
ATOM 6486 C C . THR A 1 826 ? 21.493 4.029 -43.364 1.00 79.69 826 THR A C 1
ATOM 6488 O O . THR A 1 826 ? 20.947 5.109 -43.588 1.00 79.69 826 THR A O 1
ATOM 6491 N N . VAL A 1 827 ? 22.823 3.876 -43.426 1.00 76.00 827 VAL A N 1
ATOM 6492 C CA . VAL A 1 827 ? 23.790 4.967 -43.691 1.00 76.00 827 VAL A CA 1
ATOM 6493 C C . VAL A 1 827 ? 24.600 4.708 -44.966 1.00 76.00 827 VAL A C 1
ATOM 6495 O O . VAL A 1 827 ? 24.813 5.608 -45.783 1.00 76.00 827 VAL A O 1
ATOM 6498 N N . TYR A 1 828 ? 25.023 3.462 -45.167 1.00 82.62 828 TYR A N 1
ATOM 6499 C CA . TYR A 1 828 ? 25.762 3.006 -46.335 1.00 82.62 828 TYR A CA 1
ATOM 6500 C C . TYR A 1 828 ? 24.999 1.843 -46.966 1.00 82.62 828 TYR A C 1
ATOM 6502 O O . TYR A 1 828 ? 24.973 0.753 -46.400 1.00 82.62 828 TYR A O 1
ATOM 6510 N N . LYS A 1 829 ? 24.400 2.046 -48.151 1.00 86.19 829 LYS A N 1
ATOM 6511 C CA . LYS A 1 829 ? 23.711 0.951 -48.853 1.00 86.19 829 LYS A CA 1
ATOM 6512 C C . LYS A 1 829 ? 24.692 -0.199 -49.113 1.00 86.19 829 LYS A C 1
ATOM 6514 O O . LYS A 1 829 ? 25.684 0.010 -49.822 1.00 86.19 829 LYS A O 1
ATOM 6519 N N . LEU A 1 830 ? 24.404 -1.370 -48.552 1.00 86.38 830 LEU A N 1
ATOM 6520 C CA . LEU A 1 830 ? 25.179 -2.600 -48.727 1.00 86.38 830 LEU A CA 1
ATOM 6521 C C . LEU A 1 830 ? 24.933 -3.231 -50.105 1.00 86.38 830 LEU A C 1
ATOM 6523 O O . LEU A 1 830 ? 23.998 -2.853 -50.817 1.00 86.38 830 LEU A O 1
ATOM 6527 N N . ASN A 1 831 ? 25.785 -4.177 -50.498 1.00 80.62 831 ASN A N 1
ATOM 6528 C CA . ASN A 1 831 ? 25.618 -4.901 -51.752 1.00 80.62 831 ASN A CA 1
ATOM 6529 C C . ASN A 1 831 ? 24.693 -6.101 -51.537 1.00 80.62 831 ASN A C 1
ATOM 6531 O O . ASN A 1 831 ? 25.064 -7.043 -50.839 1.00 80.62 831 ASN A O 1
ATOM 6535 N N . GLU A 1 832 ? 23.508 -6.047 -52.148 1.00 77.38 832 GLU A N 1
ATOM 6536 C CA . GLU A 1 832 ? 22.539 -7.152 -52.205 1.00 77.38 832 GLU A CA 1
ATOM 6537 C C . GLU A 1 832 ? 23.199 -8.431 -52.764 1.00 77.38 832 GLU A C 1
ATOM 6539 O O . GLU A 1 832 ? 24.114 -8.355 -53.593 1.00 77.38 832 GLU A O 1
ATOM 6544 N N . ASN A 1 833 ? 22.773 -9.587 -52.246 1.00 56.78 833 ASN A N 1
ATOM 6545 C CA . ASN A 1 833 ? 23.510 -10.860 -52.259 1.00 56.78 833 ASN A CA 1
ATOM 6546 C C . ASN A 1 833 ? 22.843 -11.929 -53.141 1.00 56.78 833 ASN A C 1
ATOM 6548 O O . ASN A 1 833 ? 21.611 -12.098 -52.999 1.00 56.78 833 ASN A O 1
#

Radius of gyration: 38.74 Å; Cα contacts (8 Å, |Δi|>4): 1260; chains: 1; bounding box: 109×65×127 Å

Mean predicted aligned error: 19.09 Å

InterPro domains:
  IPR000490 Glycoside hydrolase family 17 [PF00332] (26-347)
  IPR000490 Glycoside hydrolase family 17 [PS00587] (259-272)
  IPR008479 Protein of unknown function DUF760 [PF05542] (569-695)
  IPR012946 X8 domain [PF07983] (374-445)
  IPR012946 X8 domain [SM00768] (373-454)
  IPR017853 Glycoside hydrolase superfamily [SSF51445] (26-347)
  IPR038925 UV-B-induced protein At3g17800-like [PTHR31808] (482-832)

Secondary structure (DSSP, 8-state):
-GGGHHHHHHHHHHHHTT--------EEE-----TTPPPHHHHHHHHHHTT-SEEE-SS--HHHHHHHTTS-PEEEEEE-HHHHHHHTT-HHHHHHHHHHHTGGGTTTS-EEEEEE-SSTTSSS-GGGGGGHHHHHHHHHHHHHHTT-TT-EEE-EEEGGGEEE-SSGGG-EE-HHHIIIIIHHHHHHHHHTT--EEEE--THHHHHH-TTTS-HHHHTT--SS--EEPTTT--EESSHHHHHHHHHHHHHHHTT-TTPPEEEEE----S---TTSTT-SHHHHHHHHHHHHHHHS-SS--EETTEET----BEES-SB--TT--SSGGGG---SB-TTS-BSS---TT--S-TTTSPPPPP-S-SS---S--EEEE-TT--HHHHHHHHHHHHHSSSSTTGGGSTTSTT--S--HHHHHHHHHHHHHHHHGGGT--S-GGGTEEEESS-GGGS---------------------------------------------PPP-----------SS---SHHHHHHHHHHHH-TTTHHHHHHHHHHHHHHHHHHHHHHHHHTTTSTTHHHHHHHHHHHHHHHHHHHHHHHHHHHHHHHHHTT-PPPP-GGGSEETTEE--SS--HHHHHTTS-HHHHHHHHHHHHHHHT--TT--HHHHH-EEEEEHHHHHHHHHHHHHHHHHHHHHHHHHHHHHHHHTTSS---TTTHHHHTTSSSSSSS----------PPP-----SSPPPPPPHHHHHHT--HHHHHHHHS-SBHHHHHHHHHHHHHHH--------S---EEEEEHHHHHHHHHHHHHHHHHHHHHHHHHHTTS---B-

Foldseek 3Di:
DVVVVVVVVVVVVVVVPPPPDPALFEFFEAEDLAPLFDFLLVLLVLRVVLVGQEYEYAALDPRNLVSQFQSNHAYEHEDALVCLQVLLPDLVSLLVRCVVRPLVRPPRRPHQEYAYYEANVPDPPPVRQLSRLSSQVSNCVSCVVSVVLNHAYEHEHELQLFPDLPQLLQQAGDPVCLVRHVLSRLVVCVVSVHAHEYAFELLPVCQVCVPVDPLCQALVNADDDWDARPVPRQIGSHVRLSSVSSVLSNCVVSPRNPHHHEHAEYFAFCDWAQQRFPRHLVSRQSNQLVVLLQQLDVQHQHHSVDGSGHHHYHYPHQEQNCQQDATRRNSGRHCAYSVSHGPFDHRSNSPDDPVVGDDDDDGPRNDRDPADKFKFFDDPADLVLLVVLLVVLCVDDDCLQVQCPPPHVQVPPPDSRSSSRSSLRSSCVPCVVPRDGSDSSVRIGMDRDDPVPPDFFDDDDDDDDDDDDDDDFDDDPPDDDDPDDDDPDDDDDDDDDDDDDDDDCPPPDDPLALDAQDAPLLVVLVVCCVPPVVCSVVSLLVVLQVLQVQLVVLVVVLVVCVVPPCNVVSVVSNVVSVVNSLSSLLSSLVVLLQSLCVLLPHHHNYAQVVQADPLARDDPDLCLQSLLFQDDPLVSVVLLVLLCVLLVHDSPDDPVQQFDKDKDFLVSLLVSLLVLLLVLLLLLLLVLVLVLVVLVVQCPPDDDPVPNSGSRTPRQPPQADDRDYGDDDDDDDDDDDDVPDDDSDRSVRSLSRDDPVSSVVSSDDFAPSLVVSSVSSSCSRSHDPPPPDPDDRDMHIYGSSSSSSSSSVSSSSSNSSNSSQSNSCVNHNGHGD

Solvent-accessible surface area (backbone atoms only — not comparable to full-atom values): 46849 Å² total; per-residue (Å²): 122,68,89,60,50,60,62,52,52,52,49,53,52,60,64,63,72,67,73,79,74,79,68,22,56,26,18,31,25,51,79,74,48,35,99,64,58,66,55,49,56,61,43,47,53,50,46,49,73,32,49,33,47,28,40,37,39,80,33,56,57,68,62,48,44,58,48,37,44,74,63,79,38,37,29,30,32,26,45,49,62,86,49,35,60,56,24,30,75,34,57,67,54,20,33,50,51,44,57,70,55,41,50,86,43,53,74,56,20,42,62,38,36,41,24,51,25,68,39,60,79,76,58,91,67,65,93,50,44,75,24,44,56,45,20,46,52,30,37,54,49,25,31,54,73,70,71,43,66,81,43,35,60,37,38,41,34,49,71,74,56,41,69,36,50,74,54,27,81,58,10,30,49,28,80,85,42,32,78,71,37,50,40,58,36,52,52,49,27,52,76,67,70,36,37,50,29,34,37,55,50,45,51,62,62,32,64,73,35,63,86,82,37,58,65,43,27,50,37,64,63,40,85,84,57,69,52,63,29,90,91,73,69,46,63,34,51,29,43,55,48,41,55,56,37,8,52,48,32,21,31,41,76,68,72,45,66,81,59,46,59,27,35,64,27,30,47,44,25,39,28,45,41,79,85,45,45,49,31,24,57,35,53,18,46,45,32,51,53,45,53,36,40,51,34,47,34,83,77,38,54,47,33,78,88,42,62,59,39,61,46,32,37,22,37,37,23,46,40,30,23,74,60,43,74,54,54,48,35,54,29,18,26,26,48,16,39,37,86,71,47,66,70,53,91,68,54,37,57,38,75,72,58,85,84,76,57,78,90,68,66,83,72,86,43,69,55,80,65,87,69,72,74,45,24,30,59,29,94,84,50,59,69,69,59,46,52,53,52,34,54,50,33,46,69,45,75,87,69,40,36,52,44,54,34,103,90,24,92,55,30,69,77,86,38,68,65,59,49,32,20,47,20,43,26,42,35,34,71,68,33,42,90,76,74,42,47,62,21,72,94,70,37,28,33,71,36,75,66,70,80,89,79,76,81,81,69,82,76,72,88,84,89,84,86,90,82,89,88,78,89,82,93,76,85,85,74,84,76,86,75,84,84,77,82,79,82,85,84,80,92,78,84,87,82,89,81,89,83,86,76,83,87,77,88,77,83,87,79,77,90,62,45,33,54,77,58,83,39,68,69,25,48,54,48,47,54,36,44,72,77,38,58,91,48,33,70,57,56,50,52,53,50,41,39,52,46,36,51,52,43,50,54,34,48,50,53,23,62,78,26,69,87,46,90,58,26,66,58,32,46,51,50,24,58,50,46,48,52,52,41,50,54,35,48,34,26,47,46,50,52,52,39,53,46,55,33,53,59,51,70,43,83,64,72,41,28,48,81,82,33,45,55,97,78,26,43,57,58,78,82,52,56,57,67,54,60,56,29,78,50,55,75,72,59,40,52,57,51,44,54,49,53,17,63,77,72,73,52,63,82,82,63,50,80,70,59,37,63,38,76,47,76,44,37,52,70,61,50,49,51,56,34,54,56,27,19,44,47,19,24,20,52,48,42,48,53,50,49,53,54,48,51,58,50,51,66,62,72,74,58,95,66,66,84,81,54,65,80,63,55,59,28,70,81,80,81,77,63,71,81,79,84,62,73,63,68,85,87,83,89,77,92,74,88,82,77,72,78,88,59,80,75,83,75,50,69,69,58,52,62,73,67,49,42,75,64,58,48,47,64,34,48,55,64,71,28,45,49,62,52,52,40,54,51,51,39,51,36,38,26,72,52,82,80,81,74,89,63,101,68,77,79,57,66,44,32,33,26,48,43,29,52,48,38,51,41,51,47,20,24,51,49,14,35,38,44,48,43,39,52,58,42,45,43,77,60,31,81,66,52,76,100

Organism: Cannabis sativa (NCBI:txid3483)

pLDDT: mean 79.75, std 23.36, range [20.11, 98.81]